Protein AF-0000000078470318 (afdb_homodimer)

Organism: Uncinula necator (NCBI:txid52586)

Foldseek 3Di:
DVVVVVVVVVVVVVVVVVVVVVVVVVVVVVVVVVVVVPPDPDPPPPDFDDAPDWDDFDDDDDDDPPCVVVVVCCVPVCPPPDDDLAPPVPCPPVDCPDFDFDADDDPVLLVQLLVQLCQAVCLQQVLDLVVVLVVVVVVCVVVRHCVPPQLLNLLLSLLSSLLSLLLHDPPLPCSNVSSVVSNVNSVSSDDPPDPDADSSLLNSLLSNLQSCVQQPNLVVSVVSLLVSQVRLVSSPLLAQDYDDFQLVLLSSQSSVLSSLLVQLLSCLLQVHDGDDDPVSHRHTHHDQADSVQRDRHGGDPDPDPVSTRCSSLLCLQSSRSVSLSVQLLDQARDPVNLVSLVVSLVVSQVVDPPLSNLPDQAAHALNVLVSVLSSLSSNLSSLLLQCFPVHDPVSNVVSLVSNQVSLLSNLSNLLSPQPDDPPRRHNLSNDGSSNLVSLLLSLLSCQQQLVLVSNVSSLVSLVSNPPSGVVSLVSLLLLLVLLVVLLVCLVVPQLGSPNPNVVDPDDDPVNSLSSSPCLCVDVSRHDPDDPPPPPDDPPDPPDDDPPVPPPPPDDPDPPPPDPDPDDPCNSPPSPGSVVSNVSSVSSSVSNVVVVVVVVVPVQAPPDPDDDDCCCPDDDDDDDPDDDDDDD/DVVVVVVVVVVVVVVVVVVVVVVVLVCCVVVVVVVVCVCVVPVVPPDFDDAPDWDDFDDDDDDDPPCVVVVVCCVPVCPPPDDDLAPPVPCPCVDCPPFDFDADDDPVLLVQLLVQLCQAVCLQQVLDLVVVLVVVVVVCVVVRGCVPPQLLNLLLSLLSSLLSLLLHDPPLPCSNVSSVVSNVNSVSSDDPPDPDADSSLLNSLLSNLQSCVQQPNLVVSVVSLLVSQVRLVSSPLLAQDYDDFQLVLLSSQSSVLSSLLVQLLSCLLQVHDGDDDPVSHRHTHHDQADSVQDDRHGGDDDPDPVSTRCSSLLCLQSSSSVVLSVQLLDQARDPVNLVVLVVSLVVSQVVDPPLSNLPDQAAHALNVLVSVLSSLSSNLSSLLLQCFPSHDPVSNVVSLVSNQVSLLSNLSNLLSPQVDDPPRRHNLSNDGLSNLVSLLLSLLSCQQQLVLVSNVSSLVSLVSNPPSGVVSLVSLLLLLVLLVVLLVCLVVPQLTSPNPNVVDPDDDVVNSLSSSPCLCVDVSRHDPDDPPPPPDDPPPPPDDDPPVPPPPPPDPPPPPPDPDPDDPCNSVPSPGSVSSSVSSVSSSVSNVVVVVVVVVVVPPVDDPDPDDDPVPDPDDDDDPPDDDDDD

InterPro domains:
  IPR007219 Xylanolytic transcriptional activator, regulatory domain [PF04082] (114-324)
  IPR007219 Xylanolytic transcriptional activator, regulatory domain [SM00906] (221-292)
  IPR050987 ABC-transporter-regulating transcription factor-like [PTHR46910] (47-452)

Sequence (1262 aa):
MSSIKQVQDLEKQIAQIKRENSYLRSIVSQQNKQICKENEGQQALFQLPVIGSRLKKRLRLPPTKGLLIAQTNIQKYSKGILKLPLPSKNPSNANLFASPKPNLLQKHTSDLILHSYYNSIHLVMPILHWPTFLNEYENVYKIGSFQNALPEWISLLYTVLAVGSLFNKEQAAQQTNKGREFIDISLTQSDNWSDDFTLDHARAAILTSIFLVEINLKSAARRWLAIAVSISQEIDLQTEVGSWSTSELEMRRRVWWGVYIWDRQISLEYGRPPFIKDTDISVNLPTAAEDHQIYEAGILPPSNPTSCNMILPILDVIRAISPLIEVLRTPIIPESTLKIFDAHFAACIAAFPPSFVLNSHEPLDPQALVPMCYLMNARLVLHRHNLTTFCQQDTRFNAIEQCLRTSLDSAALISRAMAWTKHSQSFDTAAHAMTCTHIWRCTLFLLYGGQFDAALTCIRASSLIGTLRDVNICCGRNIAFFLDVLIERRRSGSLLGSRDFRDQSYLDEELIAYLSGDLQANLDNSWIWQENEVGLDMDESKGRDDTLPNFSMREVIKSEESKSIYTELDMKNWGGWQRIEYQVGVLAQESDGHVNLSSRLYHSSGSSSITTASSREQLKGNERMSITNIIMSSIKQVQDLEKQIAQIKRENSYLRSIVSQQNKQICKENEGQQALFQLPVIGSRLKKRLRLPPTKGLLIAQTNIQKYSKGILKLPLPSKNPSNANLFASPKPNLLQKHTSDLILHSYYNSIHLVMPILHWPTFLNEYENVYKIGSFQNALPEWISLLYTVLAVGSLFNKEQAAQQTNKGREFIDISLTQSDNWSDDFTLDHARAAILTSIFLVEINLKSAARRWLAIAVSISQEIDLQTEVGSWSTSELEMRRRVWWGVYIWDRQISLEYGRPPFIKDTDISVNLPTAAEDHQIYEAGILPPSNPTSCNMILPILDVIRAISPLIEVLRTPIIPESTLKIFDAHFAACIAAFPPSFVLNSHEPLDPQALVPMCYLMNARLVLHRHNLTTFCQQDTRFNAIEQCLRTSLDSAALISRAMAWTKHSQSFDTAAHAMTCTHIWRCTLFLLYGGQFDAALTCIRASSLIGTLRDVNICCGRNIAFFLDVLIERRRSGSLLGSRDFRDQSYLDEELIAYLSGDLQANLDNSWIWQENEVGLDMDESKGRDDTLPNFSMREVIKSEESKSIYTELDMKNWGGWQRIEYQVGVLAQESDGHVNLSSRLYHSSGSSSITTASSREQLKGNERMSITNII

Radius of gyration: 35.92 Å; Cα contacts (8 Å, |Δi|>4): 1570; chains: 2; bounding box: 103×153×101 Å

Structure (mmCIF, N/CA/C/O backbone):
data_AF-0000000078470318-model_v1
#
loop_
_entity.id
_entity.type
_entity.pdbx_description
1 polymer 'Putative c6 transcription factor'
#
loop_
_atom_site.group_PDB
_atom_site.id
_atom_site.type_symbol
_atom_site.label_atom_id
_atom_site.label_alt_id
_atom_site.label_comp_id
_atom_site.label_asym_id
_atom_site.label_entity_id
_atom_site.label_seq_id
_atom_site.pdbx_PDB_ins_code
_atom_site.Cartn_x
_atom_site.Cartn_y
_atom_site.Cartn_z
_atom_site.occupancy
_atom_site.B_iso_or_equiv
_atom_site.auth_seq_id
_atom_site.auth_comp_id
_atom_site.auth_asym_id
_atom_site.auth_atom_id
_atom_site.pdbx_PDB_model_num
ATOM 1 N N . MET A 1 1 ? 56.094 -27.141 -9.68 1 40.44 1 MET A N 1
ATOM 2 C CA . MET A 1 1 ? 55.25 -25.969 -9.797 1 40.44 1 MET A CA 1
ATOM 3 C C . MET A 1 1 ? 53.812 -26.297 -9.359 1 40.44 1 MET A C 1
ATOM 5 O O . MET A 1 1 ? 53.062 -25.391 -9.008 1 40.44 1 MET A O 1
ATOM 9 N N . SER A 1 2 ? 53.406 -27.609 -9.422 1 56.59 2 SER A N 1
ATOM 10 C CA . SER A 1 2 ? 52.062 -28.078 -9.164 1 56.59 2 SER A CA 1
ATOM 11 C C . SER A 1 2 ? 51.75 -28.109 -7.668 1 56.59 2 SER A C 1
ATOM 13 O O . SER A 1 2 ? 50.656 -27.781 -7.246 1 56.59 2 SER A O 1
ATOM 15 N N . SER A 1 3 ? 52.812 -28.328 -6.855 1 59.47 3 SER A N 1
ATOM 16 C CA . SER A 1 3 ? 52.594 -28.5 -5.418 1 59.47 3 SER A CA 1
ATOM 17 C C . SER A 1 3 ? 52.438 -27.141 -4.723 1 59.47 3 SER A C 1
ATOM 19 O O . SER A 1 3 ? 51.656 -27.031 -3.77 1 59.47 3 SER A O 1
ATOM 21 N N . ILE A 1 4 ? 52.938 -26.094 -5.207 1 59.31 4 ILE A N 1
ATOM 22 C CA . ILE A 1 4 ? 52.875 -24.766 -4.625 1 59.31 4 ILE A CA 1
ATOM 23 C C . ILE A 1 4 ? 51.469 -24.172 -4.895 1 59.31 4 ILE A C 1
ATOM 25 O O . ILE A 1 4 ? 50.906 -23.516 -4.023 1 59.31 4 ILE A O 1
ATOM 29 N N . LYS A 1 5 ? 50.906 -24.438 -6.043 1 61.25 5 LYS A N 1
ATOM 30 C CA . LYS A 1 5 ? 49.594 -23.922 -6.391 1 61.25 5 LYS A CA 1
ATOM 31 C C . LYS A 1 5 ? 48.5 -24.578 -5.551 1 61.25 5 LYS A C 1
ATOM 33 O O . LYS A 1 5 ? 47.562 -23.906 -5.125 1 61.25 5 LYS A O 1
ATOM 38 N N . GLN A 1 6 ? 48.781 -25.812 -5.203 1 62.56 6 GLN A N 1
ATOM 39 C CA . GLN A 1 6 ? 47.812 -26.516 -4.367 1 62.56 6 GLN A CA 1
ATOM 40 C C . GLN A 1 6 ? 47.812 -25.969 -2.945 1 62.56 6 GLN A C 1
ATOM 42 O O . GLN A 1 6 ? 46.75 -25.812 -2.334 1 62.56 6 GLN A O 1
ATOM 47 N N . VAL A 1 7 ? 48.938 -25.594 -2.504 1 64.31 7 VAL A N 1
ATOM 48 C CA . VAL A 1 7 ? 49.094 -25.016 -1.168 1 64.31 7 VAL A CA 1
ATOM 49 C C . VAL A 1 7 ? 48.438 -23.641 -1.133 1 64.31 7 VAL A C 1
ATOM 51 O O . VAL A 1 7 ? 47.719 -23.312 -0.181 1 64.31 7 VAL A O 1
ATOM 54 N N . GLN A 1 8 ? 48.562 -22.859 -2.176 1 63.31 8 GLN A N 1
ATOM 55 C CA . GLN A 1 8 ? 47.969 -21.516 -2.236 1 63.31 8 GLN A CA 1
ATOM 56 C C . GLN A 1 8 ? 46.438 -21.609 -2.334 1 63.31 8 GLN A C 1
ATOM 58 O O . GLN A 1 8 ? 45.719 -20.812 -1.719 1 63.31 8 GLN A O 1
ATOM 63 N N . ASP A 1 9 ? 46 -22.609 -3.01 1 66.88 9 ASP A N 1
ATOM 64 C CA . ASP A 1 9 ? 44.531 -22.812 -3.117 1 66.88 9 ASP A CA 1
ATOM 65 C C . ASP A 1 9 ? 43.938 -23.266 -1.786 1 66.88 9 ASP A C 1
ATOM 67 O O . ASP A 1 9 ? 42.875 -22.812 -1.391 1 66.88 9 ASP A O 1
ATOM 71 N N . LEU A 1 10 ? 44.688 -24.094 -1.062 1 66.44 10 LEU A N 1
ATOM 72 C CA . LEU A 1 10 ? 44.219 -24.562 0.239 1 66.44 10 LEU A CA 1
ATOM 73 C C . LEU A 1 10 ? 44.281 -23.453 1.279 1 66.44 10 LEU A C 1
ATOM 75 O O . LEU A 1 10 ? 43.406 -23.328 2.125 1 66.44 10 LEU A O 1
ATOM 79 N N . GLU A 1 11 ? 45.25 -22.625 1.098 1 66.19 11 GLU A N 1
ATOM 80 C CA . GLU A 1 11 ? 45.375 -21.469 1.992 1 66.19 11 GLU A CA 1
ATOM 81 C C . GLU A 1 11 ? 44.25 -20.453 1.744 1 66.19 11 GLU A C 1
ATOM 83 O O . GLU A 1 11 ? 43.688 -19.875 2.688 1 66.19 11 GLU A O 1
ATOM 88 N N . LYS A 1 12 ? 43.875 -20.266 0.535 1 66.38 12 LYS A N 1
ATOM 89 C CA . LYS A 1 12 ? 42.75 -19.391 0.209 1 66.38 12 LYS A CA 1
ATOM 90 C C . LYS A 1 12 ? 41.438 -19.984 0.698 1 66.38 12 LYS A C 1
ATOM 92 O O . LYS A 1 12 ? 40.562 -19.266 1.218 1 66.38 12 LYS A O 1
ATOM 97 N N . GLN A 1 13 ? 41.406 -21.297 0.631 1 65.31 13 GLN A N 1
ATOM 98 C CA . GLN A 1 13 ? 40.219 -21.984 1.163 1 65.31 13 GLN A CA 1
ATOM 99 C C . GLN A 1 13 ? 40.188 -21.875 2.686 1 65.31 13 GLN A C 1
ATOM 101 O O . GLN A 1 13 ? 39.094 -21.656 3.262 1 65.31 13 GLN A O 1
ATOM 106 N N . ILE A 1 14 ? 41.281 -21.953 3.328 1 63.44 14 ILE A N 1
ATOM 107 C CA . ILE A 1 14 ? 41.375 -21.812 4.777 1 63.44 14 ILE A CA 1
ATOM 108 C C . ILE A 1 14 ? 41 -20.391 5.18 1 63.44 14 ILE A C 1
ATOM 110 O O . ILE A 1 14 ? 40.25 -20.172 6.137 1 63.44 14 ILE A O 1
ATOM 114 N N . ALA A 1 15 ? 41.5 -19.469 4.445 1 64.25 15 ALA A N 1
ATOM 115 C CA . ALA A 1 15 ? 41.188 -18.078 4.754 1 64.25 15 ALA A CA 1
ATOM 116 C C . ALA A 1 15 ? 39.688 -17.797 4.555 1 64.25 15 ALA A C 1
ATOM 118 O O . ALA A 1 15 ? 39.094 -17.078 5.355 1 64.25 15 ALA A O 1
ATOM 119 N N . GLN A 1 16 ? 39.125 -18.438 3.617 1 63.09 16 GLN A N 1
ATOM 120 C CA . GLN A 1 16 ? 37.719 -18.281 3.35 1 63.09 16 GLN A CA 1
ATOM 121 C C . GLN A 1 16 ? 36.875 -18.953 4.43 1 63.09 16 GLN A C 1
ATOM 123 O O . GLN A 1 16 ? 35.875 -18.391 4.906 1 63.09 16 GLN A O 1
ATOM 128 N N . ILE A 1 17 ? 37.344 -20.125 4.926 1 62.72 17 ILE A N 1
ATOM 129 C CA . ILE A 1 17 ? 36.594 -20.844 5.969 1 62.72 17 ILE A CA 1
ATOM 130 C C . ILE A 1 17 ? 36.781 -20.141 7.309 1 62.72 17 ILE A C 1
ATOM 132 O O . ILE A 1 17 ? 35.844 -20.031 8.102 1 62.72 17 ILE A O 1
ATOM 136 N N . LYS A 1 18 ? 37.844 -19.547 7.531 1 64.25 18 LYS A N 1
ATOM 137 C CA . LYS A 1 18 ? 38.094 -18.781 8.742 1 64.25 18 LYS A CA 1
ATOM 138 C C . LYS A 1 18 ? 37.219 -17.516 8.766 1 64.25 18 LYS A C 1
ATOM 140 O O . LYS A 1 18 ? 36.688 -17.141 9.805 1 64.25 18 LYS A O 1
ATOM 145 N N . ARG A 1 19 ? 37.094 -16.922 7.691 1 60.47 19 ARG A N 1
ATOM 146 C CA . ARG A 1 19 ? 36.219 -15.766 7.605 1 60.47 19 ARG A CA 1
ATOM 147 C C . ARG A 1 19 ? 34.781 -16.156 7.812 1 60.47 19 ARG A C 1
ATOM 149 O O . ARG A 1 19 ? 34.031 -15.469 8.516 1 60.47 19 ARG A O 1
ATOM 156 N N . GLU A 1 20 ? 34.5 -17.281 7.32 1 59.56 20 GLU A N 1
ATOM 157 C CA . GLU A 1 20 ? 33.156 -17.812 7.559 1 59.56 20 GLU A CA 1
ATOM 158 C C . GLU A 1 20 ? 32.969 -18.156 9.031 1 59.56 20 GLU A C 1
ATOM 160 O O . GLU A 1 20 ? 31.891 -17.891 9.594 1 59.56 20 GLU A O 1
ATOM 165 N N . ASN A 1 21 ? 33.938 -18.703 9.602 1 57.5 21 ASN A N 1
ATOM 166 C CA . ASN A 1 21 ? 33.875 -19 11.031 1 57.5 21 ASN A CA 1
ATOM 167 C C . ASN A 1 21 ? 33.781 -17.734 11.875 1 57.5 21 ASN A C 1
ATOM 169 O O . ASN A 1 21 ? 33.031 -17.688 12.844 1 57.5 21 ASN A O 1
ATOM 173 N N . SER A 1 22 ? 34.5 -16.766 11.516 1 60.28 22 SER A N 1
ATOM 174 C CA . SER A 1 22 ? 34.438 -15.5 12.234 1 60.28 22 SER A CA 1
ATOM 175 C C . SER A 1 22 ? 33.062 -14.844 12.062 1 60.28 22 SER A C 1
ATOM 177 O O . SER A 1 22 ? 32.531 -14.281 13.016 1 60.28 22 SER A O 1
ATOM 179 N N . TYR A 1 23 ? 32.562 -15.062 10.914 1 54.12 23 TYR A N 1
ATOM 180 C CA . TYR A 1 23 ? 31.203 -14.57 10.656 1 54.12 23 TYR A CA 1
ATOM 181 C C . TYR A 1 23 ? 30.172 -15.367 11.43 1 54.12 23 TYR A C 1
ATOM 183 O O . TYR A 1 23 ? 29.297 -14.797 12.086 1 54.12 23 TYR A O 1
ATOM 191 N N . LEU A 1 24 ? 30.312 -16.625 11.516 1 55.59 24 LEU A N 1
ATOM 192 C CA . LEU A 1 24 ? 29.406 -17.469 12.289 1 55.59 24 LEU A CA 1
ATOM 193 C C . LEU A 1 24 ? 29.578 -17.234 13.781 1 55.59 24 LEU A C 1
ATOM 195 O O . LEU A 1 24 ? 28.594 -17.188 14.531 1 55.59 24 LEU A O 1
ATOM 199 N N . ARG A 1 25 ? 30.703 -16.953 14.211 1 58.22 25 ARG A N 1
ATOM 200 C CA . ARG A 1 25 ? 30.953 -16.594 15.602 1 58.22 25 ARG A CA 1
ATOM 201 C C . ARG A 1 25 ? 30.328 -15.242 15.945 1 58.22 25 ARG A C 1
ATOM 203 O O . ARG A 1 25 ? 29.797 -15.07 17.047 1 58.22 25 ARG A O 1
ATOM 210 N N . SER A 1 26 ? 30.375 -14.359 15.055 1 57.25 26 SER A N 1
ATOM 211 C CA . SER A 1 26 ? 29.766 -13.062 15.305 1 57.25 26 SER A CA 1
ATOM 212 C C . SER A 1 26 ? 28.234 -13.172 15.344 1 57.25 26 SER A C 1
ATOM 214 O O . SER A 1 26 ? 27.594 -12.516 16.156 1 57.25 26 SER A O 1
ATOM 216 N N . ILE A 1 27 ? 27.75 -14.062 14.625 1 51.62 27 ILE A N 1
ATOM 217 C CA . ILE A 1 27 ? 26.312 -14.336 14.68 1 51.62 27 ILE A CA 1
ATOM 218 C C . ILE A 1 27 ? 25.969 -15.008 16 1 51.62 27 ILE A C 1
ATOM 220 O O . ILE A 1 27 ? 24.984 -14.641 16.656 1 51.62 27 ILE A O 1
ATOM 224 N N . VAL A 1 28 ? 26.719 -15.953 16.375 1 50.94 28 VAL A N 1
ATOM 225 C CA . VAL A 1 28 ? 26.516 -16.656 17.641 1 50.94 28 VAL A CA 1
ATOM 226 C C . VAL A 1 28 ? 26.688 -15.688 18.797 1 50.94 28 VAL A C 1
ATOM 228 O O . VAL A 1 28 ? 25.891 -15.711 19.75 1 50.94 28 VAL A O 1
ATOM 231 N N . SER A 1 29 ? 27.594 -14.875 18.734 1 51.56 29 SER A N 1
ATOM 232 C CA . SER A 1 29 ? 27.828 -13.891 19.797 1 51.56 29 SER A CA 1
ATOM 233 C C . SER A 1 29 ? 26.688 -12.867 19.844 1 51.56 29 SER A C 1
ATOM 235 O O . SER A 1 29 ? 26.25 -12.484 20.938 1 51.56 29 SER A O 1
ATOM 237 N N . GLN A 1 30 ? 26.219 -12.523 18.75 1 48.62 30 GLN A N 1
ATOM 238 C CA . GLN A 1 30 ? 25.125 -11.57 18.719 1 48.62 30 GLN A CA 1
ATOM 239 C C . GLN A 1 30 ? 23.812 -12.227 19.141 1 48.62 30 GLN A C 1
ATOM 241 O O . GLN A 1 30 ? 23 -11.617 19.844 1 48.62 30 GLN A O 1
ATOM 246 N N . GLN A 1 31 ? 23.578 -13.43 18.828 1 44.22 31 GLN A N 1
ATOM 247 C CA . GLN A 1 31 ? 22.406 -14.18 19.266 1 44.22 31 GLN A CA 1
ATOM 248 C C . GLN A 1 31 ? 22.469 -14.484 20.75 1 44.22 31 GLN A C 1
ATOM 250 O O . GLN A 1 31 ? 21.438 -14.453 21.438 1 44.22 31 GLN A O 1
ATOM 255 N N . ASN A 1 32 ? 23.516 -14.844 21.328 1 41.06 32 ASN A N 1
ATOM 256 C CA . ASN A 1 32 ? 23.656 -15.055 22.766 1 41.06 32 ASN A CA 1
ATOM 257 C C . ASN A 1 32 ? 23.391 -13.781 23.547 1 41.06 32 ASN A C 1
ATOM 259 O O . ASN A 1 32 ? 22.828 -13.836 24.641 1 41.06 32 ASN A O 1
ATOM 263 N N . LYS A 1 33 ? 23.672 -12.68 23.094 1 41.25 33 LYS A N 1
ATOM 264 C CA . LYS A 1 33 ? 23.344 -11.445 23.812 1 41.25 33 LYS A CA 1
ATOM 265 C C . LYS A 1 33 ? 21.844 -11.172 23.766 1 41.25 33 LYS A C 1
ATOM 267 O O . LYS A 1 33 ? 21.281 -10.594 24.703 1 41.25 33 LYS A O 1
ATOM 272 N N . GLN A 1 34 ? 21.094 -11.719 22.828 1 38 34 GLN A N 1
ATOM 273 C CA . GLN A 1 34 ? 19.656 -11.516 22.734 1 38 34 GLN A CA 1
ATOM 274 C C . GLN A 1 34 ? 18.906 -12.516 23.609 1 38 34 GLN A C 1
ATOM 276 O O . GLN A 1 34 ? 17.844 -12.195 24.156 1 38 34 GLN A O 1
ATOM 281 N N . ILE A 1 35 ? 19.266 -13.711 23.906 1 34.75 35 ILE A N 1
ATOM 282 C CA . ILE A 1 35 ? 18.625 -14.703 24.75 1 34.75 35 ILE A CA 1
ATOM 283 C C . ILE A 1 35 ? 18.641 -14.227 26.203 1 34.75 35 ILE A C 1
ATOM 285 O O . ILE A 1 35 ? 17.688 -14.461 26.953 1 34.75 35 ILE A O 1
ATOM 289 N N . CYS A 1 36 ? 19.656 -13.789 26.75 1 28.91 36 CYS A N 1
ATOM 290 C CA . CYS A 1 36 ? 19.734 -13.469 28.172 1 28.91 36 CYS A CA 1
ATOM 291 C C . CYS A 1 36 ? 18.672 -12.43 28.562 1 28.91 36 CYS A C 1
ATOM 293 O O . CYS A 1 36 ? 18.328 -12.305 29.734 1 28.91 36 CYS A O 1
ATOM 295 N N . LYS A 1 37 ? 18.188 -11.523 27.734 1 33.31 37 LYS A N 1
ATOM 296 C CA . LYS A 1 37 ? 17.281 -10.477 28.219 1 33.31 37 LYS A CA 1
ATOM 297 C C . LYS A 1 37 ? 15.844 -10.969 28.281 1 33.31 37 LYS A C 1
ATOM 299 O O . LYS A 1 37 ? 14.953 -10.242 28.734 1 33.31 37 LYS A O 1
ATOM 304 N N . GLU A 1 38 ? 15.352 -12.117 27.844 1 32.81 38 GLU A N 1
ATOM 305 C CA . GLU A 1 38 ? 13.938 -12.445 27.734 1 32.81 38 GLU A CA 1
ATOM 306 C C . GLU A 1 38 ? 13.398 -13.031 29.031 1 32.81 38 GLU A C 1
ATOM 308 O O . GLU A 1 38 ? 12.211 -13.328 29.141 1 32.81 38 GLU A O 1
ATOM 313 N N . ASN A 1 39 ? 13.945 -13.594 29.984 1 29.84 39 ASN A N 1
ATOM 314 C CA . ASN A 1 39 ? 13.32 -14.32 31.094 1 29.84 39 ASN A CA 1
ATOM 315 C C . ASN A 1 39 ? 12.562 -13.383 32.031 1 29.84 39 ASN A C 1
ATOM 317 O O . ASN A 1 39 ? 12.055 -13.812 33.062 1 29.84 39 ASN A O 1
ATOM 321 N N . GLU A 1 40 ? 12.938 -12.234 32.5 1 29.03 40 GLU A N 1
ATOM 322 C CA . GLU A 1 40 ? 12.211 -11.617 33.625 1 29.03 40 GLU A CA 1
ATOM 323 C C . GLU A 1 40 ? 10.758 -11.336 33.219 1 29.03 40 GLU A C 1
ATOM 325 O O . GLU A 1 40 ? 10.445 -11.18 32.062 1 29.03 40 GLU A O 1
ATOM 330 N N . GLY A 1 41 ? 9.648 -11.633 34 1 32.72 41 GLY A N 1
ATOM 331 C CA . GLY A 1 41 ? 8.211 -11.406 34.094 1 32.72 41 GLY A CA 1
ATOM 332 C C . GLY A 1 41 ? 7.758 -10.18 33.344 1 32.72 41 GLY A C 1
ATOM 333 O O . GLY A 1 41 ? 6.676 -9.648 33.594 1 32.72 41 GLY A O 1
ATOM 334 N N . GLN A 1 42 ? 8.586 -9.469 32.812 1 30.06 42 GLN A N 1
ATOM 335 C CA . GLN A 1 42 ? 8.641 -8.031 32.562 1 30.06 42 GLN A CA 1
ATOM 336 C C . GLN A 1 42 ? 7.527 -7.605 31.594 1 30.06 42 GLN A C 1
ATOM 338 O O . GLN A 1 42 ? 7.207 -8.32 30.656 1 30.06 42 GLN A O 1
ATOM 343 N N . GLN A 1 43 ? 6.508 -6.742 32 1 33.56 43 GLN A N 1
ATOM 344 C CA . GLN A 1 43 ? 5.824 -5.73 31.203 1 33.56 43 GLN A CA 1
ATOM 345 C C . GLN A 1 43 ? 6.559 -5.473 29.891 1 33.56 43 GLN A C 1
ATOM 347 O O . GLN A 1 43 ? 7.719 -5.059 29.891 1 33.56 43 GLN A O 1
ATOM 352 N N . ALA A 1 44 ? 6.398 -6.23 28.922 1 40.12 44 ALA A N 1
ATOM 353 C CA . ALA A 1 44 ? 6.98 -5.988 27.594 1 40.12 44 ALA A CA 1
ATOM 354 C C . ALA A 1 44 ? 7.414 -4.535 27.453 1 40.12 44 ALA A C 1
ATOM 356 O O . ALA A 1 44 ? 6.574 -3.637 27.344 1 40.12 44 ALA A O 1
ATOM 357 N N . LEU A 1 45 ? 8.359 -4.047 28.203 1 42.94 45 LEU A N 1
ATOM 358 C CA . LEU A 1 45 ? 8.961 -2.719 28.188 1 42.94 45 LEU A CA 1
ATOM 359 C C . LEU A 1 45 ? 8.977 -2.131 26.781 1 42.94 45 LEU A C 1
ATOM 361 O O . LEU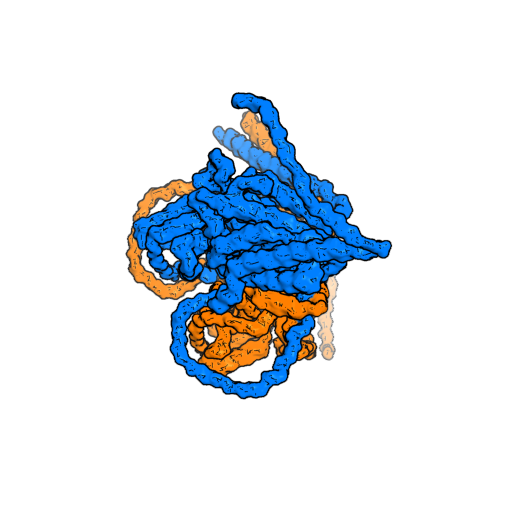 A 1 45 ? 9.562 -2.717 25.875 1 42.94 45 LEU A O 1
ATOM 365 N N . PHE A 1 46 ? 7.906 -1.468 26.594 1 56.88 46 PHE A N 1
ATOM 366 C CA . PHE A 1 46 ? 7.844 -0.606 25.422 1 56.88 46 PHE A CA 1
ATOM 367 C C . PHE A 1 46 ? 9.203 0.027 25.141 1 56.88 46 PHE A C 1
ATOM 369 O O . PHE A 1 46 ? 9.766 0.706 26 1 56.88 46 PHE A O 1
ATOM 376 N N . GLN A 1 47 ? 10.008 -0.7 24.234 1 68.75 47 GLN A N 1
ATOM 377 C CA . GLN A 1 47 ? 11.32 -0.123 23.953 1 68.75 47 GLN A CA 1
ATOM 378 C C . GLN A 1 47 ? 11.289 0.686 22.656 1 68.75 47 GLN A C 1
ATOM 380 O O . GLN A 1 47 ? 10.734 0.24 21.641 1 68.75 47 GLN A O 1
ATOM 385 N N . LEU A 1 48 ? 11.656 1.966 22.891 1 72.94 48 LEU A N 1
ATOM 386 C CA . LEU A 1 48 ? 11.828 2.83 21.734 1 72.94 48 LEU A CA 1
ATOM 387 C C . LEU A 1 48 ? 13.18 2.586 21.062 1 72.94 48 LEU A C 1
ATOM 389 O O . LEU A 1 48 ? 14.133 2.154 21.734 1 72.94 48 LEU A O 1
ATOM 393 N N . PRO A 1 49 ? 13.266 2.676 19.781 1 69.75 49 PRO A N 1
ATOM 394 C CA . PRO A 1 49 ? 14.547 2.49 19.078 1 69.75 49 PRO A CA 1
ATOM 395 C C . PRO A 1 49 ? 15.641 3.418 19.609 1 69.75 49 PRO A C 1
ATOM 397 O O . PRO A 1 49 ? 15.367 4.566 19.953 1 69.75 49 PRO A O 1
ATOM 400 N N . VAL A 1 50 ? 16.781 2.828 19.719 1 69.69 50 VAL A N 1
ATOM 401 C CA . VAL A 1 50 ? 17.922 3.604 20.188 1 69.69 50 VAL A CA 1
ATOM 402 C C . VAL A 1 50 ? 18.391 4.535 19.062 1 69.69 50 VAL A C 1
ATOM 404 O O . VAL A 1 50 ? 18.484 4.133 17.906 1 69.69 50 VAL A O 1
ATOM 407 N N . ILE A 1 51 ? 18.562 5.73 19.422 1 68.12 51 ILE A N 1
ATOM 408 C CA . ILE A 1 51 ? 19.016 6.742 18.469 1 68.12 51 ILE A CA 1
ATOM 409 C C . ILE A 1 51 ? 20.328 6.285 17.812 1 68.12 51 ILE A C 1
ATOM 411 O O . ILE A 1 51 ? 21.25 5.832 18.5 1 68.12 51 ILE A O 1
ATOM 415 N N . GLY A 1 52 ? 20.359 6.316 16.594 1 67 52 GLY A N 1
ATOM 416 C CA . GLY A 1 52 ? 21.547 5.977 15.836 1 67 52 GLY A CA 1
ATOM 417 C C . GLY A 1 52 ? 21.75 4.48 15.672 1 67 52 GLY A C 1
ATOM 418 O O . GLY A 1 52 ? 22.734 4.035 15.07 1 67 52 GLY A O 1
ATOM 419 N N . SER A 1 53 ? 20.844 3.686 16.234 1 67.56 53 SER A N 1
ATOM 420 C CA . SER A 1 53 ? 21 2.236 16.188 1 67.56 53 SER A CA 1
ATOM 421 C C . SER A 1 53 ? 20.641 1.682 14.812 1 67.56 53 SER A C 1
ATOM 423 O O . SER A 1 53 ? 19.812 2.266 14.102 1 67.56 53 SER A O 1
ATOM 425 N N . ARG A 1 54 ? 21.453 0.652 14.508 1 65.31 54 ARG A N 1
ATOM 426 C CA . ARG A 1 54 ? 21.188 -0.035 13.25 1 65.31 54 ARG A CA 1
ATOM 427 C C . ARG A 1 54 ? 20.078 -1.071 13.422 1 65.31 54 ARG A C 1
ATOM 429 O O . ARG A 1 54 ? 19.891 -1.616 14.516 1 65.31 54 ARG A O 1
ATOM 436 N N . LEU A 1 55 ? 19.266 -1.181 12.391 1 66.88 55 LEU A N 1
ATOM 437 C CA . LEU A 1 55 ? 18.188 -2.17 12.422 1 66.88 55 LEU A CA 1
ATOM 438 C C . LEU A 1 55 ? 18.75 -3.584 12.305 1 66.88 55 LEU A C 1
ATOM 440 O O . LEU A 1 55 ? 19.797 -3.793 11.68 1 66.88 55 LEU A O 1
ATOM 444 N N . LYS A 1 56 ? 18.172 -4.457 12.992 1 61.31 56 LYS A N 1
ATOM 445 C CA . LYS A 1 56 ? 18.562 -5.863 12.938 1 61.31 56 LYS A CA 1
ATOM 446 C C . LYS A 1 56 ? 18.359 -6.441 11.539 1 61.31 56 LYS A C 1
ATOM 448 O O . LYS A 1 56 ? 17.297 -6.289 10.953 1 61.31 56 LYS A O 1
ATOM 453 N N . LYS A 1 57 ? 19.5 -6.918 11.008 1 67.25 57 LYS A N 1
ATOM 454 C CA . LYS A 1 57 ? 19.438 -7.52 9.68 1 67.25 57 LYS A CA 1
ATOM 455 C C . LYS A 1 57 ? 19.016 -8.984 9.758 1 67.25 57 LYS A C 1
ATOM 457 O O . LYS A 1 57 ? 19.375 -9.688 10.711 1 67.25 57 LYS A O 1
ATOM 462 N N . ARG A 1 58 ? 18.219 -9.391 8.828 1 68.56 58 ARG A N 1
ATOM 463 C CA . ARG A 1 58 ? 17.844 -10.797 8.711 1 68.56 58 ARG A CA 1
ATOM 464 C C . ARG A 1 58 ? 19.031 -11.656 8.328 1 68.56 58 ARG A C 1
ATOM 466 O O . ARG A 1 58 ? 19.922 -11.211 7.598 1 68.56 58 ARG A O 1
ATOM 473 N N . LEU A 1 59 ? 18.953 -12.812 8.914 1 67.06 59 LEU A N 1
ATOM 474 C CA . LEU A 1 59 ? 20.016 -13.758 8.586 1 67.06 59 LEU A CA 1
ATOM 475 C C . LEU A 1 59 ? 19.859 -14.273 7.156 1 67.06 59 LEU A C 1
ATOM 477 O O . LEU A 1 59 ? 18.766 -14.656 6.742 1 67.06 59 LEU A O 1
ATOM 481 N N . ARG A 1 60 ? 20.891 -14.023 6.414 1 68.25 60 ARG A N 1
ATOM 482 C CA . ARG A 1 60 ? 20.859 -14.516 5.043 1 68.25 60 ARG A CA 1
ATOM 483 C C . ARG A 1 60 ? 21.75 -15.734 4.871 1 68.25 60 ARG A C 1
ATOM 485 O O . ARG A 1 60 ? 22.797 -15.836 5.523 1 68.25 60 ARG A O 1
ATOM 492 N N . LEU A 1 61 ? 21.25 -16.641 4.016 1 67 61 LEU A N 1
ATOM 493 C CA . LEU A 1 61 ? 21.984 -17.859 3.713 1 67 61 LEU A CA 1
ATOM 494 C C . LEU A 1 61 ? 23.234 -17.562 2.893 1 67 61 LEU A C 1
ATOM 496 O O . LEU A 1 61 ? 23.188 -16.75 1.972 1 67 61 LEU A O 1
ATOM 500 N N . PRO A 1 62 ? 24.266 -18.125 3.383 1 67.12 62 PRO A N 1
ATOM 501 C CA . PRO A 1 62 ? 25.438 -18 2.498 1 67.12 62 PRO A CA 1
ATOM 502 C C . PRO A 1 62 ? 25.234 -18.719 1.165 1 67.12 62 PRO A C 1
ATOM 504 O O . PRO A 1 62 ? 24.641 -19.812 1.123 1 67.12 62 PRO A O 1
ATOM 507 N N . PRO A 1 63 ? 25.562 -18.094 0.146 1 67.44 63 PRO A N 1
ATOM 508 C CA . PRO A 1 63 ? 25.406 -18.766 -1.146 1 67.44 63 PRO A CA 1
ATOM 509 C C . PRO A 1 63 ? 26.203 -20.062 -1.232 1 67.44 63 PRO A C 1
ATOM 511 O O . PRO A 1 63 ? 27.312 -20.156 -0.686 1 67.44 63 PRO A O 1
ATOM 514 N N . THR A 1 64 ? 25.453 -21.031 -1.665 1 71.56 64 THR A N 1
ATOM 515 C CA . THR A 1 64 ? 26.109 -22.312 -1.899 1 71.56 64 THR A CA 1
ATOM 516 C C . THR A 1 64 ? 27.031 -22.234 -3.109 1 71.56 64 THR A C 1
ATOM 518 O O . THR A 1 64 ? 26.641 -21.734 -4.164 1 71.56 64 THR A O 1
ATOM 521 N N . LYS A 1 65 ? 28.203 -22.578 -2.943 1 69.06 65 LYS A N 1
ATOM 522 C CA . LYS A 1 65 ? 29.203 -22.5 -4.004 1 69.06 65 LYS A CA 1
ATOM 523 C C . LYS A 1 65 ? 28.906 -23.5 -5.117 1 69.06 65 LYS A C 1
ATOM 525 O O . LYS A 1 65 ? 28.375 -24.578 -4.863 1 69.06 65 LYS A O 1
ATOM 530 N N . GLY A 1 66 ? 29.141 -23.188 -6.336 1 73 66 GLY A N 1
ATOM 531 C CA . GLY A 1 66 ? 29.094 -24.094 -7.469 1 73 66 GLY A CA 1
ATOM 532 C C . GLY A 1 66 ? 27.703 -24.188 -8.094 1 73 66 GLY A C 1
ATOM 533 O O . GLY A 1 66 ? 27.391 -25.188 -8.758 1 73 66 GLY A O 1
ATOM 534 N N . LEU A 1 67 ? 26.953 -23.203 -7.797 1 85.12 67 LEU A N 1
ATOM 535 C CA . LEU A 1 67 ? 25.594 -23.344 -8.328 1 85.12 67 LEU A CA 1
ATOM 536 C C . LEU A 1 67 ? 25.328 -22.281 -9.391 1 85.12 67 LEU A C 1
ATOM 538 O O . LEU A 1 67 ? 24.188 -21.828 -9.539 1 85.12 67 LEU A O 1
ATOM 542 N N . LEU A 1 68 ? 26.359 -21.922 -10.07 1 83.88 68 LEU A N 1
ATOM 543 C CA . LEU A 1 68 ? 26.234 -20.922 -11.125 1 83.88 68 LEU A CA 1
ATOM 544 C C . LEU A 1 68 ? 25.359 -21.438 -12.258 1 83.88 68 LEU A C 1
ATOM 546 O O . LEU A 1 68 ? 24.578 -20.688 -12.844 1 83.88 68 LEU A O 1
ATOM 550 N N . ILE A 1 69 ? 25.547 -22.75 -12.555 1 88.62 69 ILE A N 1
ATOM 551 C CA . ILE A 1 69 ? 24.734 -23.359 -13.609 1 88.62 69 ILE A CA 1
ATOM 552 C C . ILE A 1 69 ? 23.266 -23.328 -13.219 1 88.62 69 ILE A C 1
ATOM 554 O O . ILE A 1 69 ? 22.406 -23.062 -14.055 1 88.62 69 ILE A O 1
ATOM 558 N N . ALA A 1 70 ? 23.031 -23.625 -12 1 91.5 70 ALA A N 1
ATOM 559 C CA . ALA A 1 70 ? 21.656 -23.578 -11.5 1 91.5 70 ALA A CA 1
ATOM 560 C C . ALA A 1 70 ? 21.078 -22.172 -11.586 1 91.5 70 ALA A C 1
ATOM 562 O O . ALA A 1 70 ? 19.906 -22 -11.906 1 91.5 70 ALA A O 1
ATOM 56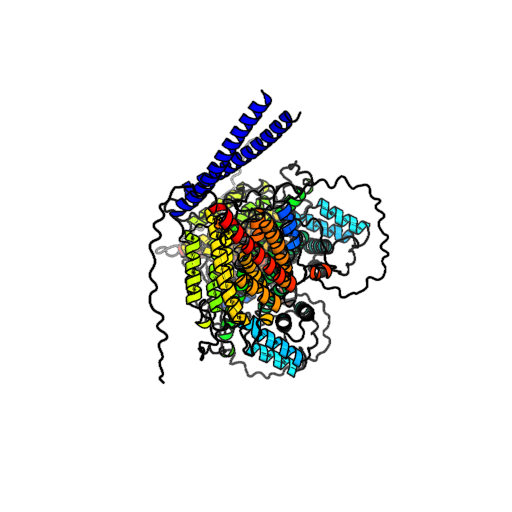3 N N . GLN A 1 71 ? 21.891 -21.156 -11.312 1 88.5 71 GLN A N 1
ATOM 564 C CA . GLN A 1 71 ? 21.453 -19.766 -11.398 1 88.5 71 GLN A CA 1
ATOM 565 C C . GLN A 1 71 ? 21.031 -19.406 -12.82 1 88.5 71 GLN A C 1
ATOM 567 O O . GLN A 1 71 ? 19.969 -18.812 -13.023 1 88.5 71 GLN A O 1
ATOM 572 N N . THR A 1 72 ? 21.844 -19.781 -13.727 1 89.25 72 THR A N 1
ATOM 573 C CA . THR A 1 72 ? 21.562 -19.484 -15.133 1 89.25 72 THR A CA 1
ATOM 574 C C . THR A 1 72 ? 20.312 -20.219 -15.609 1 89.25 72 THR A C 1
ATOM 576 O O . THR A 1 72 ? 19.5 -19.641 -16.328 1 89.25 72 THR A O 1
ATOM 579 N N . ASN A 1 73 ? 20.219 -21.484 -15.219 1 92.81 73 ASN A N 1
ATOM 580 C CA . ASN A 1 73 ? 19.062 -22.266 -15.617 1 92.81 73 ASN A CA 1
ATOM 581 C C . ASN A 1 73 ? 17.781 -21.719 -15.023 1 92.81 73 ASN A C 1
ATOM 583 O O . ASN A 1 73 ? 16.75 -21.672 -15.695 1 92.81 73 ASN A O 1
ATOM 587 N N . ILE A 1 74 ? 17.844 -21.344 -13.805 1 92.62 74 ILE A N 1
ATOM 588 C CA . ILE A 1 74 ? 16.656 -20.812 -13.148 1 92.62 74 ILE A CA 1
ATOM 589 C C . ILE A 1 74 ? 16.25 -19.5 -13.805 1 92.62 74 ILE A C 1
ATOM 591 O O . ILE A 1 74 ? 15.062 -19.25 -14.039 1 92.62 74 ILE A O 1
ATOM 595 N N . GLN A 1 75 ? 17.203 -18.641 -14.102 1 88.38 75 GLN A N 1
ATOM 596 C CA . GLN A 1 75 ? 16.938 -17.375 -14.773 1 88.38 75 GLN A CA 1
ATOM 597 C C . GLN A 1 75 ? 16.266 -17.594 -16.125 1 88.38 75 GLN A C 1
ATOM 599 O O . GLN A 1 75 ? 15.344 -16.875 -16.5 1 88.38 75 GLN A O 1
ATOM 604 N N . LYS A 1 76 ? 16.719 -18.641 -16.797 1 89.31 76 LYS A N 1
ATOM 605 C CA . LYS A 1 76 ? 16.25 -18.906 -18.141 1 89.31 76 LYS A CA 1
ATOM 606 C C . LYS A 1 76 ? 14.883 -19.609 -18.109 1 89.31 76 LYS A C 1
ATOM 608 O O . LYS A 1 76 ? 13.945 -19.172 -18.797 1 89.31 76 LYS A O 1
ATOM 613 N N . TYR A 1 77 ? 14.711 -20.641 -17.328 1 92.81 77 TYR A N 1
ATOM 614 C CA . TYR A 1 77 ? 13.562 -21.531 -17.453 1 92.81 77 TYR A CA 1
ATOM 615 C C . TYR A 1 77 ? 12.461 -21.141 -16.469 1 92.81 77 TYR A C 1
ATOM 617 O O . TYR A 1 77 ? 11.344 -21.641 -16.562 1 92.81 77 TYR A O 1
ATOM 625 N N . SER A 1 78 ? 12.719 -20.219 -15.539 1 92.75 78 SER A N 1
ATOM 626 C CA . SER A 1 78 ? 11.688 -19.766 -14.617 1 92.75 78 SER A CA 1
ATOM 627 C C . SER A 1 78 ? 11.125 -18.406 -15.031 1 92.75 78 SER A C 1
ATOM 629 O O . SER A 1 78 ? 10.352 -17.797 -14.297 1 92.75 78 SER A O 1
ATOM 631 N N . LYS A 1 79 ? 11.508 -17.953 -16.188 1 89.88 79 LYS A N 1
ATOM 632 C CA . LYS A 1 79 ? 10.984 -16.688 -16.688 1 89.88 79 LYS A CA 1
ATOM 633 C C . LYS A 1 79 ? 9.461 -16.703 -16.766 1 89.88 79 LYS A C 1
ATOM 635 O O . LYS A 1 79 ? 8.875 -17.656 -17.281 1 89.88 79 LYS A O 1
ATOM 640 N N . GLY A 1 80 ? 8.852 -15.727 -16.234 1 90.75 80 GLY A N 1
ATOM 641 C CA . GLY A 1 80 ? 7.398 -15.648 -16.234 1 90.75 80 GLY A CA 1
ATOM 642 C C . GLY A 1 80 ? 6.766 -16.234 -14.984 1 90.75 80 GLY A C 1
ATOM 643 O O . GLY A 1 80 ? 5.617 -15.922 -14.664 1 90.75 80 GLY A O 1
ATOM 644 N N . ILE A 1 81 ? 7.512 -17.172 -14.32 1 93.94 81 ILE A N 1
ATOM 645 C CA . ILE A 1 81 ? 6.98 -17.766 -13.094 1 93.94 81 ILE A CA 1
ATOM 646 C C . ILE A 1 81 ? 7.406 -16.938 -11.891 1 93.94 81 ILE A C 1
ATOM 648 O O . ILE A 1 81 ? 6.578 -16.609 -11.039 1 93.94 81 ILE A O 1
ATOM 652 N N . LEU A 1 82 ? 8.648 -16.688 -11.82 1 88.25 82 LEU A N 1
ATOM 653 C CA . LEU A 1 82 ? 9.141 -15.914 -10.68 1 88.25 82 LEU A CA 1
ATOM 654 C C . LEU A 1 82 ? 9.82 -14.625 -11.148 1 88.25 82 LEU A C 1
ATOM 656 O O . LEU A 1 82 ? 10.32 -14.562 -12.273 1 88.25 82 LEU A O 1
ATOM 660 N N . LYS A 1 83 ? 9.672 -13.648 -10.375 1 82.56 83 LYS A N 1
ATOM 661 C CA . LYS A 1 83 ? 10.414 -12.406 -10.594 1 82.56 83 LYS A CA 1
ATOM 662 C C . LYS A 1 83 ? 11.711 -12.398 -9.789 1 82.56 83 LYS A C 1
ATOM 664 O O . LYS A 1 83 ? 11.688 -12.422 -8.555 1 82.56 83 LYS A O 1
ATOM 669 N N . LEU A 1 84 ? 12.766 -12.492 -10.5 1 76.56 84 LEU A N 1
ATOM 670 C CA . LEU A 1 84 ? 14.062 -12.602 -9.836 1 76.56 84 LEU A CA 1
ATOM 671 C C . LEU A 1 84 ? 14.57 -11.234 -9.406 1 76.56 84 LEU A C 1
ATOM 673 O O . LEU A 1 84 ? 14.312 -10.227 -10.07 1 76.56 84 LEU A O 1
ATOM 677 N N . PRO A 1 85 ? 15.094 -11.133 -8.141 1 61.69 85 PRO A N 1
ATOM 678 C CA . PRO A 1 85 ? 15.578 -9.875 -7.562 1 61.69 85 PRO A CA 1
ATOM 679 C C . PRO A 1 85 ? 16.75 -9.289 -8.344 1 61.69 85 PRO A C 1
ATOM 681 O O . PRO A 1 85 ? 17.266 -8.219 -7.98 1 61.69 85 PRO A O 1
ATOM 684 N N . LEU A 1 86 ? 17.344 -10 -9.32 1 56.31 86 LEU A N 1
ATOM 685 C CA . LEU A 1 86 ? 18.641 -9.617 -9.875 1 56.31 86 LEU A CA 1
ATOM 686 C C . LEU A 1 86 ? 18.516 -8.359 -10.727 1 56.31 86 LEU A C 1
ATOM 688 O O . LEU A 1 86 ? 17.469 -8.109 -11.328 1 56.31 86 LEU A O 1
ATOM 692 N N . PRO A 1 87 ? 19.453 -7.434 -10.281 1 50.38 87 PRO A N 1
ATOM 693 C CA . PRO A 1 87 ? 19.531 -6.266 -11.164 1 50.38 87 PRO A CA 1
ATOM 694 C C . PRO A 1 87 ? 19.438 -6.625 -12.641 1 50.38 87 PRO A C 1
ATOM 696 O O . PRO A 1 87 ? 20.203 -7.461 -13.125 1 50.38 87 PRO A O 1
ATOM 699 N N . SER A 1 88 ? 18.406 -7.062 -13.039 1 45.5 88 SER A N 1
ATOM 700 C CA . SER A 1 88 ? 18.438 -7.352 -14.469 1 45.5 88 SER A CA 1
ATOM 701 C C . SER A 1 88 ? 19.266 -6.312 -15.219 1 45.5 88 SER A C 1
ATOM 703 O O . SER A 1 88 ? 18.938 -5.121 -15.203 1 45.5 88 SER A O 1
ATOM 705 N N . LYS A 1 89 ? 20.609 -6.469 -15.156 1 42.62 89 LYS A N 1
ATOM 706 C CA . LYS A 1 89 ? 21.422 -5.566 -15.961 1 42.62 89 LYS A CA 1
ATOM 707 C C . LYS A 1 89 ? 20.688 -5.145 -17.234 1 42.62 89 LYS A C 1
ATOM 709 O O . LYS A 1 89 ? 21 -4.109 -17.828 1 42.62 89 LYS A O 1
ATOM 714 N N . ASN A 1 90 ? 20.328 -6.238 -18.031 1 41 90 ASN A N 1
ATOM 715 C CA . ASN A 1 90 ? 19.938 -5.902 -19.391 1 41 90 ASN A CA 1
ATOM 716 C C . ASN A 1 90 ? 18.5 -5.398 -19.453 1 41 90 ASN A C 1
ATOM 718 O O . ASN A 1 90 ? 17.578 -6.102 -19.047 1 41 90 ASN A O 1
ATOM 722 N N . PRO A 1 91 ? 18.359 -4.125 -19.328 1 42 91 PRO A N 1
ATOM 723 C CA . PRO A 1 91 ? 17 -3.66 -19.641 1 42 91 PRO A CA 1
ATOM 724 C C . PRO A 1 91 ? 16.25 -4.605 -20.578 1 42 91 PRO A C 1
ATOM 726 O O . PRO A 1 91 ? 16.641 -4.777 -21.734 1 42 91 PRO A O 1
ATOM 729 N N . SER A 1 92 ? 16.078 -5.824 -20.219 1 40.5 92 SER A N 1
ATOM 730 C CA . SER A 1 92 ? 15.297 -6.617 -21.156 1 40.5 92 SER A CA 1
ATOM 731 C C . SER A 1 92 ? 14.461 -5.727 -22.062 1 40.5 92 SER A C 1
ATOM 733 O O . SER A 1 92 ? 14.367 -4.52 -21.844 1 40.5 92 SER A O 1
ATOM 735 N N . ASN A 1 93 ? 13.562 -6.488 -22.906 1 38.09 93 ASN A N 1
ATOM 736 C CA . ASN A 1 93 ? 12.664 -5.871 -23.859 1 38.09 93 ASN A CA 1
ATOM 737 C C . ASN A 1 93 ? 11.828 -4.762 -23.234 1 38.09 93 ASN A C 1
ATOM 739 O O . ASN A 1 93 ? 10.797 -5.027 -22.609 1 38.09 93 ASN A O 1
ATOM 743 N N . ALA A 1 94 ? 12.453 -4.004 -22.406 1 44.62 94 ALA A N 1
ATOM 744 C CA . ALA A 1 94 ? 11.781 -2.74 -22.109 1 44.62 94 ALA A CA 1
ATOM 745 C C . ALA A 1 94 ? 10.648 -2.486 -23.094 1 44.62 94 ALA A C 1
ATOM 747 O O . ALA A 1 94 ? 10.883 -2.248 -24.281 1 44.62 94 ALA A O 1
ATOM 748 N N . ASN A 1 95 ? 9.609 -3.166 -23.109 1 47.12 95 ASN A N 1
ATOM 749 C CA . ASN A 1 95 ? 8.32 -2.986 -23.781 1 47.12 95 ASN A CA 1
ATOM 750 C C . ASN A 1 95 ? 8.07 -1.522 -24.125 1 47.12 95 ASN A C 1
ATOM 752 O O . ASN A 1 95 ? 8.391 -0.631 -23.344 1 47.12 95 ASN A O 1
ATOM 756 N N . LEU A 1 96 ? 7.875 -1.199 -25.266 1 56.84 96 LEU A N 1
ATOM 757 C CA . LEU A 1 96 ? 7.594 -0.098 -26.188 1 56.84 96 LEU A CA 1
ATOM 758 C C . LEU A 1 96 ? 6.555 0.846 -25.594 1 56.84 96 LEU A C 1
ATOM 760 O O . LEU A 1 96 ? 5.367 0.745 -25.906 1 56.84 96 LEU A O 1
ATOM 764 N N . PHE A 1 97 ? 6.66 0.893 -24.188 1 68.38 97 PHE A N 1
ATOM 765 C CA . PHE A 1 97 ? 5.754 1.995 -23.891 1 68.38 97 PHE A CA 1
ATOM 766 C C . PHE A 1 97 ? 6.164 3.256 -24.641 1 68.38 97 PHE A C 1
ATOM 768 O O . PHE A 1 97 ? 7.258 3.789 -24.422 1 68.38 97 PHE A O 1
ATOM 775 N N . ALA A 1 98 ? 5.484 3.338 -25.75 1 72.38 98 ALA A N 1
ATOM 776 C CA . ALA A 1 98 ? 5.734 4.543 -26.531 1 72.38 98 ALA A CA 1
ATOM 777 C C . ALA A 1 98 ? 4.73 5.637 -26.188 1 72.38 98 ALA A C 1
ATOM 779 O O . ALA A 1 98 ? 3.518 5.426 -26.266 1 72.38 98 ALA A O 1
ATOM 780 N N . SER A 1 99 ? 5.258 6.523 -25.469 1 81 99 SER A N 1
ATOM 781 C CA . SER A 1 99 ? 4.43 7.688 -25.172 1 81 99 SER A CA 1
ATOM 782 C C . SER A 1 99 ? 4.945 8.93 -25.891 1 81 99 SER A C 1
ATOM 784 O O . SER A 1 99 ? 6.152 9.094 -26.062 1 81 99 SER A O 1
ATOM 786 N N . PRO A 1 100 ? 4.004 9.648 -26.359 1 86.81 100 PRO A N 1
ATOM 787 C CA . PRO A 1 100 ? 4.449 10.914 -26.953 1 86.81 100 PRO A CA 1
ATOM 788 C C . PRO A 1 100 ? 5.238 11.781 -25.969 1 86.81 100 PRO A C 1
ATOM 790 O O . PRO A 1 100 ? 4.82 11.953 -24.828 1 86.81 100 PRO A O 1
ATOM 793 N N . LYS A 1 101 ? 6.371 12.203 -26.438 1 91.88 101 LYS A N 1
ATOM 794 C CA . LYS A 1 101 ? 7.234 13.031 -25.594 1 91.88 101 LYS A CA 1
ATOM 795 C C . LYS A 1 101 ? 6.703 14.461 -25.5 1 91.88 101 LYS A C 1
ATOM 797 O O . LYS A 1 101 ? 6.227 15.016 -26.484 1 91.88 101 LYS A O 1
ATOM 802 N N . PRO A 1 102 ? 6.719 14.992 -24.312 1 94.56 102 PRO A N 1
ATOM 803 C CA . PRO A 1 102 ? 6.238 16.359 -24.156 1 94.56 102 PRO A CA 1
ATOM 804 C C . PRO A 1 102 ? 7.219 17.406 -24.703 1 94.56 102 PRO A C 1
ATOM 806 O O . PRO A 1 102 ? 8.375 17.078 -24.969 1 94.56 102 PRO A O 1
ATOM 809 N N . ASN A 1 103 ? 6.656 18.609 -24.812 1 93.06 103 ASN A N 1
ATOM 810 C CA . ASN A 1 103 ? 7.52 19.734 -25.188 1 93.06 103 ASN A CA 1
ATOM 811 C C . ASN A 1 103 ? 8.352 20.219 -24 1 93.06 103 ASN A C 1
ATOM 813 O O . ASN A 1 103 ? 7.898 20.172 -22.859 1 93.06 103 ASN A O 1
ATOM 817 N N . LEU A 1 104 ? 9.531 20.688 -24.391 1 95.06 104 LEU A N 1
ATOM 818 C CA . LEU A 1 104 ? 10.398 21.188 -23.344 1 95.06 104 LEU A CA 1
ATOM 819 C C . LEU A 1 104 ? 9.914 22.547 -22.844 1 95.06 104 LEU A C 1
ATOM 821 O O . LEU A 1 104 ? 9.469 23.391 -23.641 1 95.06 104 LEU A O 1
ATOM 825 N N . LEU A 1 105 ? 9.961 22.719 -21.594 1 93.94 105 LEU A N 1
ATOM 826 C CA . LEU A 1 105 ? 9.703 24.047 -21.016 1 93.94 105 LEU A CA 1
ATOM 827 C C . LEU A 1 105 ? 10.867 24.984 -21.297 1 93.94 105 LEU A C 1
ATOM 829 O O . LEU A 1 105 ? 11.969 24.547 -21.625 1 93.94 105 LEU A O 1
ATOM 833 N N . GLN A 1 106 ? 10.539 26.266 -21.141 1 94.44 106 GLN A N 1
ATOM 834 C CA . GLN A 1 106 ? 11.633 27.234 -21.219 1 94.44 106 GLN A CA 1
ATOM 835 C C . GLN A 1 106 ? 12.688 26.953 -20.156 1 94.44 106 GLN A C 1
ATOM 837 O O . GLN A 1 106 ? 12.359 26.75 -18.984 1 94.44 106 GLN A O 1
ATOM 842 N N . LYS A 1 107 ? 13.945 26.969 -20.531 1 95.75 107 LYS A N 1
ATOM 843 C CA . LYS A 1 107 ? 15.047 26.578 -19.672 1 95.75 107 LYS A CA 1
ATOM 844 C C . LYS A 1 107 ? 15.094 27.438 -18.406 1 95.75 107 LYS A C 1
ATOM 846 O O . LYS A 1 107 ? 15.289 26.938 -17.297 1 95.75 107 LYS A O 1
ATOM 851 N N . HIS A 1 108 ? 14.93 28.734 -18.609 1 93.62 108 HIS A N 1
ATOM 852 C CA . HIS A 1 108 ? 15.016 29.656 -17.484 1 93.62 108 HIS A CA 1
ATOM 853 C C . HIS A 1 108 ? 13.969 29.328 -16.422 1 93.62 108 HIS A C 1
ATOM 855 O O . HIS A 1 108 ? 14.281 29.312 -15.234 1 93.62 108 HIS A O 1
ATOM 861 N N . THR A 1 109 ? 12.797 29.062 -16.906 1 91.62 109 THR A N 1
ATOM 862 C CA . THR A 1 109 ? 11.711 28.719 -16 1 91.62 109 THR A CA 1
ATOM 863 C C . THR A 1 109 ? 11.992 27.406 -15.289 1 91.62 109 THR A C 1
ATOM 865 O O . THR A 1 109 ? 11.805 27.297 -14.078 1 91.62 109 THR A O 1
ATOM 868 N N . SER A 1 110 ? 12.438 26.469 -16.016 1 95.25 110 SER A N 1
ATOM 869 C CA . SER A 1 110 ? 12.742 25.156 -15.445 1 95.25 110 SER A CA 1
ATOM 870 C C . SER A 1 110 ? 13.875 25.25 -14.43 1 95.25 110 SER A C 1
ATOM 872 O O . SER A 1 110 ? 13.844 24.578 -13.391 1 95.25 110 SER A O 1
ATOM 874 N N . ASP A 1 111 ? 14.844 26.047 -14.711 1 95.81 111 ASP A N 1
ATOM 875 C CA . ASP A 1 111 ? 15.969 26.25 -13.805 1 95.81 111 ASP A CA 1
ATOM 876 C C . ASP A 1 111 ? 15.508 26.828 -12.469 1 95.81 111 ASP A C 1
ATOM 878 O O . ASP A 1 111 ? 15.969 26.406 -11.406 1 95.81 111 ASP A O 1
ATOM 882 N N . LEU A 1 112 ? 14.656 27.75 -12.562 1 92.75 112 LEU A N 1
ATOM 883 C CA . LEU A 1 112 ? 14.156 28.391 -11.359 1 92.75 112 LEU A CA 1
ATOM 884 C C . LEU A 1 112 ? 13.375 27.406 -10.5 1 92.75 112 LEU A C 1
ATOM 886 O O . LEU A 1 112 ? 13.523 27.391 -9.273 1 92.75 112 LEU A O 1
ATOM 890 N N . ILE A 1 113 ? 12.516 26.641 -11.133 1 94.12 113 ILE A N 1
ATOM 891 C CA . ILE A 1 113 ? 11.695 25.672 -10.414 1 94.12 113 ILE A CA 1
ATOM 892 C C . ILE A 1 113 ? 12.586 24.594 -9.805 1 94.12 113 ILE A C 1
ATOM 894 O O . ILE A 1 113 ? 12.383 24.188 -8.664 1 94.12 113 ILE A O 1
ATOM 898 N N . LEU A 1 114 ? 13.555 24.172 -10.594 1 95.56 114 LEU A N 1
ATOM 899 C CA . LEU A 1 114 ? 14.477 23.141 -10.109 1 95.56 114 LEU A CA 1
ATOM 900 C C . LEU A 1 114 ? 15.258 23.656 -8.898 1 95.56 114 LEU A C 1
ATOM 902 O O . LEU A 1 114 ? 15.531 22.891 -7.969 1 95.56 114 LEU A O 1
ATOM 906 N N . HIS A 1 115 ? 15.609 24.859 -8.953 1 92.44 115 HIS A N 1
ATOM 907 C CA . HIS A 1 115 ? 16.312 25.469 -7.832 1 92.44 115 HIS A CA 1
ATOM 908 C C . HIS A 1 115 ? 15.438 25.516 -6.586 1 92.44 115 HIS A C 1
ATOM 910 O O . HIS A 1 115 ? 15.914 25.281 -5.477 1 92.44 115 HIS A O 1
ATOM 916 N N . SER A 1 116 ? 14.211 25.844 -6.789 1 90.88 116 SER A N 1
ATOM 917 C CA . SER A 1 116 ? 13.266 25.859 -5.68 1 90.88 116 SER A CA 1
ATOM 918 C C . SER A 1 116 ? 13.109 24.469 -5.078 1 90.88 116 SER A C 1
ATOM 920 O O . SER A 1 116 ? 13.016 24.312 -3.855 1 90.88 116 SER A O 1
ATOM 922 N N . TYR A 1 117 ? 13.039 23.5 -5.926 1 94.31 117 TYR A N 1
ATOM 923 C CA . TYR A 1 117 ? 12.969 22.125 -5.445 1 94.31 117 TYR A CA 1
ATOM 924 C C . TYR A 1 117 ? 14.195 21.781 -4.602 1 94.31 117 TYR A C 1
ATOM 926 O O . TYR A 1 117 ? 14.062 21.203 -3.52 1 94.31 117 TYR A O 1
ATOM 934 N N . TYR A 1 118 ? 15.312 22.094 -5.129 1 92.12 118 TYR A N 1
ATOM 935 C CA . TYR A 1 118 ? 16.562 21.766 -4.453 1 92.12 118 TYR A CA 1
ATOM 936 C C . TYR A 1 118 ? 16.625 22.406 -3.07 1 92.12 118 TYR A C 1
ATOM 938 O O . TYR A 1 118 ? 17.047 21.766 -2.105 1 92.12 118 TYR A O 1
ATOM 946 N N . ASN A 1 119 ? 16.094 23.562 -2.924 1 86.69 119 ASN A N 1
ATOM 947 C CA . ASN A 1 119 ? 16.219 24.328 -1.684 1 86.69 119 ASN A CA 1
ATOM 948 C C . ASN A 1 119 ? 15.086 24.016 -0.713 1 86.69 119 ASN A C 1
ATOM 950 O O . ASN A 1 119 ? 15.031 24.578 0.381 1 86.69 119 ASN A O 1
ATOM 954 N N . SER A 1 120 ? 14.297 23.125 -1.107 1 89.25 120 SER A N 1
ATOM 955 C CA . SER A 1 120 ? 13.18 22.797 -0.23 1 89.25 120 SER A CA 1
ATOM 956 C C . SER A 1 120 ? 13.117 21.297 0.06 1 89.25 120 SER A C 1
ATOM 958 O O . SER A 1 120 ? 13.828 20.812 0.937 1 89.25 120 SER A O 1
ATOM 960 N N . ILE A 1 121 ? 12.5 20.547 -0.849 1 90.94 121 ILE A N 1
ATOM 961 C CA . ILE A 1 121 ? 12.211 19.141 -0.588 1 90.94 121 ILE A CA 1
ATOM 962 C C . ILE A 1 121 ? 13.5 18.328 -0.635 1 90.94 121 ILE A C 1
ATOM 964 O O . ILE A 1 121 ? 13.672 17.375 0.14 1 90.94 121 ILE A O 1
ATOM 968 N N . HIS A 1 122 ? 14.375 18.625 -1.534 1 91.94 122 HIS A N 1
ATOM 969 C CA . HIS A 1 122 ? 15.594 17.844 -1.707 1 91.94 122 HIS A CA 1
ATOM 970 C C . HIS A 1 122 ? 16.453 17.875 -0.448 1 91.94 122 HIS A C 1
ATOM 972 O O . HIS A 1 122 ? 17.141 16.906 -0.13 1 91.94 122 HIS A O 1
ATOM 978 N N . LEU A 1 123 ? 16.453 18.953 0.254 1 86.06 123 LEU A N 1
ATOM 979 C CA . LEU A 1 123 ? 17.281 19.094 1.449 1 86.06 123 LEU A CA 1
ATOM 980 C C . LEU A 1 123 ? 16.719 18.266 2.602 1 86.06 123 LEU A C 1
ATOM 982 O O . LEU A 1 123 ? 17.469 17.828 3.477 1 86.06 123 LEU A O 1
ATOM 986 N N . VAL A 1 124 ? 15.477 18.109 2.557 1 86.06 124 VAL A N 1
ATOM 987 C CA . VAL A 1 124 ? 14.805 17.359 3.617 1 86.06 124 VAL A CA 1
ATOM 988 C C . VAL A 1 124 ? 14.742 15.883 3.252 1 86.06 124 VAL A C 1
ATOM 990 O O . VAL A 1 124 ? 14.875 15.023 4.121 1 86.06 124 VAL A O 1
ATOM 993 N N . MET A 1 125 ? 14.547 15.594 2.025 1 90.88 125 MET A N 1
ATOM 994 C CA . MET A 1 125 ? 14.445 14.242 1.49 1 90.88 125 MET A CA 1
ATOM 995 C C . MET A 1 125 ? 15.289 14.094 0.228 1 90.88 125 MET A C 1
ATOM 997 O O . MET A 1 125 ? 14.75 14.102 -0.883 1 90.88 125 MET A O 1
ATOM 1001 N N . PRO A 1 126 ? 16.531 13.828 0.439 1 93.38 126 PRO A N 1
ATOM 1002 C CA . PRO A 1 126 ? 17.453 13.758 -0.7 1 93.38 126 PRO A CA 1
ATOM 1003 C C . PRO A 1 126 ? 17.375 12.422 -1.436 1 93.38 126 PRO A C 1
ATOM 1005 O O . PRO A 1 126 ? 18.344 11.656 -1.416 1 93.38 126 PRO A O 1
ATOM 1008 N N . ILE A 1 127 ? 16.359 12.227 -2.176 1 95.69 127 ILE A N 1
ATOM 1009 C CA . ILE A 1 127 ? 16.141 10.938 -2.824 1 95.69 127 ILE A CA 1
ATOM 1010 C C . ILE A 1 127 ? 16.656 10.984 -4.258 1 95.69 127 ILE A C 1
ATOM 1012 O O . ILE A 1 127 ? 16.516 10.016 -5.008 1 95.69 127 ILE A O 1
ATOM 1016 N N . LEU A 1 128 ? 17.219 12.109 -4.711 1 95.31 128 LEU A N 1
ATOM 1017 C CA . LEU A 1 128 ? 17.859 12.242 -6.012 1 95.31 128 LEU A CA 1
ATOM 1018 C C . LEU A 1 128 ? 19.359 12.461 -5.855 1 95.31 128 LEU A C 1
ATOM 1020 O O . LEU A 1 128 ? 19.797 13.234 -5 1 95.31 128 LEU A O 1
ATOM 1024 N N . HIS A 1 129 ? 20.094 11.656 -6.539 1 93.62 129 HIS A N 1
ATOM 1025 C CA . HIS A 1 129 ? 21.484 12.07 -6.703 1 93.62 129 HIS A CA 1
ATOM 1026 C C . HIS A 1 129 ? 21.578 13.305 -7.59 1 93.62 129 HIS A C 1
ATOM 1028 O O . HIS A 1 129 ? 21.656 13.195 -8.812 1 93.62 129 HIS A O 1
ATOM 1034 N N . TRP A 1 130 ? 21.781 14.406 -6.977 1 93.19 130 TRP A N 1
ATOM 1035 C CA . TRP A 1 130 ? 21.562 15.695 -7.617 1 93.19 130 TRP A CA 1
ATOM 1036 C C . TRP A 1 130 ? 22.516 15.891 -8.797 1 93.19 130 TRP A C 1
ATOM 1038 O O . TRP A 1 130 ? 22.094 16.297 -9.883 1 93.19 130 TRP A O 1
ATOM 1048 N N . PRO A 1 131 ? 23.828 15.484 -8.727 1 92 131 PRO A N 1
ATOM 1049 C CA . PRO A 1 131 ? 24.734 15.688 -9.859 1 92 131 PRO A CA 1
ATOM 1050 C C . PRO A 1 131 ? 24.312 14.875 -11.086 1 92 131 PRO A C 1
ATOM 1052 O O . PRO A 1 131 ? 24.312 15.398 -12.203 1 92 131 PRO A O 1
ATOM 1055 N N . THR A 1 132 ? 23.922 13.648 -10.844 1 92.25 132 THR A N 1
ATOM 1056 C CA . THR A 1 132 ? 23.516 12.805 -11.961 1 92.25 132 THR A CA 1
ATOM 1057 C C . THR A 1 132 ? 22.219 13.312 -12.578 1 92.25 132 THR A C 1
ATOM 1059 O O . THR A 1 132 ? 22.078 13.328 -13.805 1 92.25 132 THR A O 1
ATOM 1062 N N . PHE A 1 133 ? 21.328 13.711 -11.828 1 95.62 133 PHE A N 1
ATOM 1063 C CA . PHE A 1 133 ? 20.047 14.219 -12.289 1 95.62 133 PHE A CA 1
ATOM 1064 C C . PHE A 1 133 ? 20.219 15.508 -13.086 1 95.62 133 PHE A C 1
ATOM 1066 O O . PHE A 1 133 ? 19.641 15.664 -14.156 1 95.62 133 PHE A O 1
ATOM 1073 N N . LEU A 1 134 ? 21.031 16.406 -12.523 1 95.56 134 LEU A N 1
ATOM 1074 C CA . LEU A 1 134 ? 21.281 17.688 -13.172 1 95.56 134 LEU A CA 1
ATOM 1075 C C . LEU A 1 134 ? 22 17.5 -14.5 1 95.56 134 LEU A C 1
ATOM 1077 O O . LEU A 1 134 ? 21.75 18.219 -15.461 1 95.56 134 LEU A O 1
ATOM 1081 N N . ASN A 1 135 ? 22.906 16.516 -14.5 1 94.62 135 ASN A N 1
ATOM 1082 C CA . ASN A 1 135 ? 23.625 16.234 -15.734 1 94.62 135 ASN A CA 1
ATOM 1083 C C . ASN A 1 135 ? 22.672 15.758 -16.828 1 94.62 135 ASN A C 1
ATOM 1085 O O . ASN A 1 135 ? 22.797 16.188 -17.984 1 94.62 135 ASN A O 1
ATOM 1089 N N . GLU A 1 136 ? 21.766 14.875 -16.484 1 95.75 136 GLU A N 1
ATOM 1090 C CA . GLU A 1 136 ? 20.781 14.406 -17.453 1 95.75 136 GLU A CA 1
ATOM 1091 C C . GLU A 1 136 ? 19.859 15.539 -17.875 1 95.75 136 GLU A C 1
ATOM 1093 O O . GLU A 1 136 ? 19.484 15.633 -19.047 1 95.75 136 GLU A O 1
ATOM 1098 N N . TYR A 1 137 ? 19.531 16.359 -16.984 1 97.06 137 TYR A N 1
ATOM 1099 C CA . TYR A 1 137 ? 18.703 17.547 -17.234 1 97.06 137 TYR A CA 1
ATOM 1100 C C . TYR A 1 137 ? 19.375 18.484 -18.219 1 97.06 137 TYR A C 1
ATOM 1102 O O . TYR A 1 137 ? 18.766 18.922 -19.203 1 97.06 137 TYR A O 1
ATOM 1110 N N . GLU A 1 138 ? 20.609 18.75 -18.016 1 97.12 138 GLU A N 1
ATOM 1111 C CA . GLU A 1 138 ? 21.375 19.641 -18.891 1 97.12 138 GLU A CA 1
ATOM 1112 C C . GLU A 1 138 ? 21.531 19.031 -20.281 1 97.12 138 GLU A C 1
ATOM 1114 O O . GLU A 1 138 ? 21.484 19.75 -21.281 1 97.12 138 GLU A O 1
ATOM 1119 N N . ASN A 1 139 ? 21.719 17.766 -20.312 1 96.19 139 ASN A N 1
ATOM 1120 C CA . ASN A 1 139 ? 21.859 17.078 -21.594 1 96.19 139 ASN A CA 1
ATOM 1121 C C . ASN A 1 139 ? 20.578 17.172 -22.422 1 96.19 139 ASN A C 1
ATOM 1123 O O . ASN A 1 139 ? 20.641 17.344 -23.641 1 96.19 139 ASN A O 1
ATOM 1127 N N . VAL A 1 140 ? 19.438 17.062 -21.828 1 96.81 140 VAL A N 1
ATOM 1128 C CA . VAL A 1 140 ? 18.156 17.156 -22.5 1 96.81 140 VAL A CA 1
ATOM 1129 C C . VAL A 1 140 ? 18 18.547 -23.125 1 96.81 140 VAL A C 1
ATOM 1131 O O . VAL A 1 140 ? 17.531 18.672 -24.25 1 96.81 140 VAL A O 1
ATOM 1134 N N . TYR A 1 141 ? 18.344 19.578 -22.406 1 96 141 TYR A N 1
ATOM 1135 C CA . TYR A 1 141 ? 18.188 20.938 -22.922 1 96 141 TYR A CA 1
ATOM 1136 C C . TYR A 1 141 ? 19.234 21.234 -23.984 1 96 141 TYR A C 1
ATOM 1138 O O . TYR A 1 141 ? 19 22.031 -24.891 1 96 141 TYR A O 1
ATOM 1146 N N . LYS A 1 142 ? 20.422 20.609 -23.875 1 96 142 LYS A N 1
ATOM 1147 C CA . LYS A 1 142 ? 21.422 20.734 -24.922 1 96 142 LYS A CA 1
ATOM 1148 C C . LYS A 1 142 ? 20.922 20.141 -26.234 1 96 142 LYS A C 1
ATOM 1150 O O . LYS A 1 142 ? 21.125 20.703 -27.297 1 96 142 LYS A O 1
ATOM 1155 N N . ILE A 1 143 ? 20.344 19 -26.109 1 94.88 143 ILE A N 1
ATOM 1156 C CA . ILE A 1 143 ? 19.766 18.328 -27.266 1 94.88 143 ILE A CA 1
ATOM 1157 C C . ILE A 1 143 ? 18.531 19.094 -27.75 1 94.88 143 ILE A C 1
ATOM 1159 O O . ILE A 1 143 ? 18.266 19.141 -28.953 1 94.88 143 ILE A O 1
ATOM 1163 N N . GLY A 1 144 ? 17.781 19.656 -26.906 1 94.25 144 GLY A N 1
ATOM 1164 C CA . GLY A 1 144 ? 16.609 20.453 -27.219 1 94.25 144 GLY A CA 1
ATOM 1165 C C . GLY A 1 144 ? 15.32 19.641 -27.25 1 94.25 144 GLY A C 1
ATOM 1166 O O . GLY A 1 144 ? 14.273 20.141 -27.641 1 94.25 144 GLY A O 1
ATOM 1167 N N . SER A 1 145 ? 15.43 18.391 -26.875 1 93.94 145 SER A N 1
ATOM 1168 C CA . SER A 1 145 ? 14.281 17.5 -26.828 1 93.94 145 SER A CA 1
ATOM 1169 C C . SER A 1 145 ? 14.523 16.328 -25.891 1 93.94 145 SER A C 1
ATOM 1171 O O . SER A 1 145 ? 15.633 16.141 -25.391 1 93.94 145 SER A O 1
ATOM 1173 N N . PHE A 1 146 ? 13.438 15.5 -25.703 1 94.5 146 PHE A N 1
ATOM 1174 C CA . PHE A 1 146 ? 13.531 14.344 -24.828 1 94.5 146 PHE A CA 1
ATOM 1175 C C . PHE A 1 146 ? 13.867 13.086 -25.625 1 94.5 146 PHE A C 1
ATOM 1177 O O . PHE A 1 146 ? 13.609 11.969 -25.172 1 94.5 146 PHE A O 1
ATOM 1184 N N . GLN A 1 147 ? 14.297 13.102 -26.719 1 88.75 147 GLN A N 1
ATOM 1185 C CA . GLN A 1 147 ? 14.492 12.008 -27.672 1 88.75 147 GLN A CA 1
ATOM 1186 C C . GLN A 1 147 ? 15.312 10.883 -27.047 1 88.75 147 GLN A C 1
ATOM 1188 O O . GLN A 1 147 ? 15.016 9.703 -27.25 1 88.75 147 GLN A O 1
ATOM 1193 N N . ASN A 1 148 ? 16.297 11.211 -26.219 1 88.31 148 ASN A N 1
ATOM 1194 C CA . ASN A 1 148 ? 17.172 10.188 -25.656 1 88.31 148 ASN A CA 1
ATOM 1195 C C . ASN A 1 148 ? 16.812 9.898 -24.203 1 88.31 148 ASN A C 1
ATOM 1197 O O . ASN A 1 148 ? 17.516 9.133 -23.531 1 88.31 148 ASN A O 1
ATOM 1201 N N . ALA A 1 149 ? 15.789 10.469 -23.766 1 92.69 149 ALA A N 1
ATOM 1202 C CA . ALA A 1 149 ? 15.43 10.289 -22.359 1 92.69 149 ALA A CA 1
ATOM 1203 C C . ALA A 1 149 ? 14.391 9.18 -22.203 1 92.69 149 ALA A C 1
ATOM 1205 O O . ALA A 1 149 ? 13.477 9.047 -23.016 1 92.69 149 ALA A O 1
ATOM 1206 N N . LEU A 1 150 ? 14.547 8.344 -21.234 1 91.81 150 LEU A N 1
ATOM 1207 C CA . LEU A 1 150 ? 13.57 7.297 -20.922 1 91.81 150 LEU A CA 1
ATOM 1208 C C . LEU A 1 150 ? 12.289 7.898 -20.375 1 91.81 150 LEU A C 1
ATOM 1210 O O . LEU A 1 150 ? 12.32 8.906 -19.672 1 91.81 150 LEU A O 1
ATOM 1214 N N . PRO A 1 151 ? 11.141 7.316 -20.625 1 93.5 151 PRO A N 1
ATOM 1215 C CA . PRO A 1 151 ? 9.867 7.84 -20.125 1 93.5 151 PRO A CA 1
ATOM 1216 C C . PRO A 1 151 ? 9.828 7.949 -18.594 1 93.5 151 PRO A C 1
ATOM 1218 O O . PRO A 1 151 ? 9.25 8.898 -18.062 1 93.5 151 PRO A O 1
ATOM 1221 N N . GLU A 1 152 ? 10.406 6.984 -17.922 1 93.88 152 GLU A N 1
ATOM 1222 C CA . GLU A 1 152 ? 10.375 7.023 -16.469 1 93.88 152 GLU A CA 1
ATOM 1223 C C . GLU A 1 152 ? 11.141 8.227 -15.93 1 93.88 152 GLU A C 1
ATOM 1225 O O . GLU A 1 152 ? 10.758 8.812 -14.922 1 93.88 152 GLU A O 1
ATOM 1230 N N . TRP A 1 153 ? 12.258 8.578 -16.578 1 96 153 TRP A N 1
ATOM 1231 C CA . TRP A 1 153 ? 13.008 9.758 -16.156 1 96 153 TRP A CA 1
ATOM 1232 C C . TRP A 1 153 ? 12.227 11.039 -16.453 1 96 153 TRP A C 1
ATOM 1234 O O . TRP A 1 153 ? 12.258 11.984 -15.656 1 96 153 TRP A O 1
ATOM 1244 N N . ILE A 1 154 ? 11.578 11.094 -17.656 1 96.94 154 ILE A N 1
ATOM 1245 C CA . ILE A 1 154 ? 10.75 12.25 -17.984 1 96.94 154 ILE A CA 1
ATOM 1246 C C . ILE A 1 154 ? 9.656 12.422 -16.922 1 96.94 154 ILE A C 1
ATOM 1248 O O . ILE A 1 154 ? 9.398 13.531 -16.469 1 96.94 154 ILE A O 1
ATOM 1252 N N . SER A 1 155 ? 9 11.258 -16.594 1 97.31 155 SER A N 1
ATOM 1253 C CA . SER A 1 155 ? 7.996 11.273 -15.531 1 97.31 155 SER A CA 1
ATOM 1254 C C . SER A 1 155 ? 8.57 11.844 -14.242 1 97.31 155 SER A C 1
ATOM 1256 O O . SER A 1 155 ? 7.934 12.68 -13.586 1 97.31 155 SER A O 1
ATOM 1258 N N . LEU A 1 156 ? 9.75 11.461 -13.883 1 98.19 156 LEU A N 1
ATOM 1259 C CA . LEU A 1 156 ? 10.414 11.945 -12.672 1 98.19 156 LEU A CA 1
ATOM 1260 C C . LEU A 1 156 ? 10.688 13.445 -12.766 1 98.19 156 LEU A C 1
ATOM 1262 O O . LEU A 1 156 ? 10.406 14.188 -11.828 1 98.19 156 LEU A O 1
ATOM 1266 N N . LEU A 1 157 ? 11.25 13.852 -13.867 1 98.38 157 LEU A N 1
ATOM 1267 C CA . LEU A 1 157 ? 11.562 15.266 -14.047 1 98.38 157 LEU A CA 1
ATOM 1268 C C . LEU A 1 157 ? 10.328 16.141 -13.82 1 98.38 157 LEU A C 1
ATOM 1270 O O . LEU A 1 157 ? 10.383 17.125 -13.086 1 98.38 157 LEU A O 1
ATOM 1274 N N . TYR A 1 158 ? 9.266 15.773 -14.375 1 98.25 158 TYR A N 1
ATOM 1275 C CA . TYR A 1 158 ? 8.062 16.609 -14.297 1 98.25 158 TYR A CA 1
ATOM 1276 C C . TYR A 1 158 ? 7.434 16.531 -12.914 1 98.25 158 TYR A C 1
ATOM 1278 O O . TYR A 1 158 ? 6.77 17.469 -12.477 1 98.25 158 TYR A O 1
ATOM 1286 N N . THR A 1 159 ? 7.602 15.438 -12.266 1 98.44 159 THR A N 1
ATOM 1287 C CA . THR A 1 159 ? 7.152 15.406 -10.875 1 98.44 159 THR A CA 1
ATOM 1288 C C . THR A 1 159 ? 8.016 16.328 -10.008 1 98.44 159 THR A C 1
ATOM 1290 O O . THR A 1 159 ? 7.508 16.984 -9.102 1 98.44 159 THR A O 1
ATOM 1293 N N . VAL A 1 160 ? 9.344 16.328 -10.25 1 98.44 160 VAL A N 1
ATOM 1294 C CA . VAL A 1 160 ? 10.25 17.234 -9.547 1 98.44 160 VAL A CA 1
ATOM 1295 C C . VAL A 1 160 ? 9.852 18.688 -9.812 1 98.44 160 VAL A C 1
ATOM 1297 O O . VAL A 1 160 ? 9.797 19.5 -8.891 1 98.44 160 VAL A O 1
ATOM 1300 N N . LEU A 1 161 ? 9.531 18.969 -11.062 1 97.56 161 LEU A N 1
ATOM 1301 C CA . LEU A 1 161 ? 9.102 20.312 -11.43 1 97.56 161 LEU A CA 1
ATOM 1302 C C . LEU A 1 161 ? 7.777 20.656 -10.758 1 97.56 161 LEU A C 1
ATOM 1304 O O . LEU A 1 161 ? 7.578 21.797 -10.328 1 97.56 161 LEU A O 1
ATOM 1308 N N . ALA A 1 162 ? 6.895 19.672 -10.68 1 97.75 162 ALA A N 1
ATOM 1309 C CA . ALA A 1 162 ? 5.613 19.906 -10.023 1 97.75 162 ALA A CA 1
ATOM 1310 C C . ALA A 1 162 ? 5.809 20.297 -8.555 1 97.75 162 ALA A C 1
ATOM 1312 O O . ALA A 1 162 ? 5.254 21.297 -8.094 1 97.75 162 ALA A O 1
ATOM 1313 N N . VAL A 1 163 ? 6.598 19.578 -7.852 1 97.19 163 VAL A N 1
ATOM 1314 C CA . VAL A 1 163 ? 6.844 19.844 -6.441 1 97.19 163 VAL A CA 1
ATOM 1315 C C . VAL A 1 163 ? 7.586 21.172 -6.297 1 97.19 163 VAL A C 1
ATOM 1317 O O . VAL A 1 163 ? 7.254 21.984 -5.434 1 97.19 163 VAL A O 1
ATOM 1320 N N . GLY A 1 164 ? 8.57 21.375 -7.141 1 95.44 164 GLY A N 1
ATOM 1321 C CA . GLY A 1 164 ? 9.336 22.625 -7.09 1 95.44 164 GLY A CA 1
ATOM 1322 C C . GLY A 1 164 ? 8.484 23.859 -7.324 1 95.44 164 GLY A C 1
ATOM 1323 O O . GLY A 1 164 ? 8.758 24.922 -6.77 1 95.44 164 GLY A O 1
ATOM 1324 N N . SER A 1 165 ? 7.48 23.734 -8.125 1 94.19 165 SER A N 1
ATOM 1325 C CA . SER A 1 165 ? 6.625 24.875 -8.453 1 94.19 165 SER A CA 1
ATOM 1326 C C . SER A 1 165 ? 5.891 25.375 -7.219 1 94.19 165 SER A C 1
ATOM 1328 O O . SER A 1 165 ? 5.574 26.562 -7.125 1 94.19 165 SER A O 1
ATOM 1330 N N . LEU A 1 166 ? 5.66 24.562 -6.281 1 93 166 LEU A N 1
ATOM 1331 C CA . LEU A 1 166 ? 4.914 24.922 -5.082 1 93 166 LEU A CA 1
ATOM 1332 C C . LEU A 1 166 ? 5.77 25.781 -4.156 1 93 166 LEU A C 1
ATOM 1334 O O . LEU A 1 166 ? 5.242 26.484 -3.283 1 93 166 LEU A O 1
ATOM 1338 N N . PHE A 1 167 ? 7.031 25.75 -4.344 1 89.62 167 PHE A N 1
ATOM 1339 C CA . PHE A 1 167 ? 7.926 26.453 -3.428 1 89.62 167 PHE A CA 1
ATOM 1340 C C . PHE A 1 167 ? 8.602 27.625 -4.121 1 89.62 167 PHE A C 1
ATOM 1342 O O . PHE A 1 167 ? 9.531 28.219 -3.572 1 89.62 167 PHE A O 1
ATOM 1349 N N . ASN A 1 168 ? 8.062 27.859 -5.328 1 82.31 168 ASN A N 1
ATOM 1350 C CA . ASN A 1 168 ? 8.578 29 -6.086 1 82.31 168 ASN A CA 1
ATOM 1351 C C . ASN A 1 168 ? 7.762 30.25 -5.82 1 82.31 168 ASN A C 1
ATOM 1353 O O . ASN A 1 168 ? 6.535 30.25 -5.941 1 82.31 168 ASN A O 1
ATOM 1357 N N . LYS A 1 169 ? 8.336 31.359 -5.461 1 72 169 LYS A N 1
ATOM 1358 C CA . LYS A 1 169 ? 7.664 32.594 -5.066 1 72 169 LYS A CA 1
ATOM 1359 C C . LYS A 1 169 ? 7.137 33.344 -6.285 1 72 169 LYS A C 1
ATOM 1361 O O . LYS A 1 169 ? 6.125 34.062 -6.199 1 72 169 LYS A O 1
ATOM 1366 N N . GLU A 1 170 ? 7.801 33.375 -7.285 1 65.81 170 GLU A N 1
ATOM 1367 C CA . GLU A 1 170 ? 7.543 34.281 -8.406 1 65.81 170 GLU A CA 1
ATOM 1368 C C . GLU A 1 170 ? 6.141 34.062 -8.977 1 65.81 170 GLU A C 1
ATOM 1370 O O . GLU A 1 170 ? 5.531 35 -9.5 1 65.81 170 GLU A O 1
ATOM 1375 N N . GLN A 1 171 ? 5.586 32.906 -8.859 1 63.28 171 GLN A N 1
ATOM 1376 C CA . GLN A 1 171 ? 4.285 32.656 -9.477 1 63.28 171 GLN A CA 1
ATOM 1377 C C . GLN A 1 171 ? 3.346 31.953 -8.508 1 63.28 171 GLN A C 1
ATOM 1379 O O . GLN A 1 171 ? 2.666 31 -8.883 1 63.28 171 GLN A O 1
ATOM 1384 N N . ALA A 1 172 ? 3.146 32.625 -7.473 1 62.88 172 ALA A N 1
ATOM 1385 C CA . ALA A 1 172 ? 2.465 31.953 -6.375 1 62.88 172 ALA A CA 1
ATOM 1386 C C . ALA A 1 172 ? 1.035 31.578 -6.758 1 62.88 172 ALA A C 1
ATOM 1388 O O . ALA A 1 172 ? 0.568 30.484 -6.461 1 62.88 172 ALA A O 1
ATOM 1389 N N . ALA A 1 173 ? 0.41 32.469 -7.488 1 60.97 173 ALA A N 1
ATOM 1390 C CA . ALA A 1 173 ? -1.01 32.25 -7.773 1 60.97 173 ALA A CA 1
ATOM 1391 C C . ALA A 1 173 ? -1.219 31.109 -8.758 1 60.97 173 ALA A C 1
ATOM 1393 O O . ALA A 1 173 ? -2.277 30.484 -8.758 1 60.97 173 ALA A O 1
ATOM 1394 N N . GLN A 1 174 ? -0.195 30.859 -9.406 1 77.5 174 GLN A N 1
ATOM 1395 C CA . GLN A 1 174 ? -0.389 29.891 -10.477 1 77.5 174 GLN A CA 1
ATOM 1396 C C . GLN A 1 174 ? 0.437 28.625 -10.227 1 77.5 174 GLN A C 1
ATOM 1398 O O . GLN A 1 174 ? 0.459 27.719 -11.055 1 77.5 174 GLN A O 1
ATOM 1403 N N . GLN A 1 175 ? 0.936 28.609 -9.102 1 83.56 175 GLN A N 1
ATOM 1404 C CA . GLN A 1 175 ? 1.888 27.547 -8.828 1 83.56 175 GLN A CA 1
ATOM 1405 C C . GLN A 1 175 ? 1.189 26.188 -8.766 1 83.56 175 GLN A C 1
ATOM 1407 O O . GLN A 1 175 ? 1.687 25.203 -9.312 1 83.56 175 GLN A O 1
ATOM 1412 N N . THR A 1 176 ? 0.066 26.188 -8.188 1 86.75 176 THR A N 1
ATOM 1413 C CA . THR A 1 176 ? -0.653 24.922 -8.031 1 86.75 176 THR A CA 1
ATOM 1414 C C . THR A 1 176 ? -1.133 24.406 -9.383 1 86.75 176 THR A C 1
ATOM 1416 O O . THR A 1 176 ? -1.03 23.203 -9.664 1 86.75 176 THR A O 1
ATOM 1419 N N . ASN A 1 177 ? -1.579 25.297 -10.195 1 89.62 177 ASN A N 1
ATOM 1420 C CA . ASN A 1 177 ? -2.062 24.891 -11.508 1 89.62 177 ASN A CA 1
ATOM 1421 C C . ASN A 1 177 ? -0.925 24.375 -12.391 1 89.62 177 ASN A C 1
ATOM 1423 O O . ASN A 1 177 ? -1.091 23.406 -13.117 1 89.62 177 ASN A O 1
ATOM 1427 N N . LYS A 1 178 ? 0.128 25.094 -12.336 1 92.06 178 LYS A N 1
ATOM 1428 C CA . LYS A 1 178 ? 1.298 24.625 -13.078 1 92.06 178 LYS A CA 1
ATOM 1429 C C . LYS A 1 178 ? 1.756 23.266 -12.586 1 92.06 178 LYS A C 1
ATOM 1431 O O . LYS A 1 178 ? 2.119 22.391 -13.391 1 92.06 178 LYS A O 1
ATOM 1436 N N . GLY A 1 179 ? 1.799 23.156 -11.281 1 95.31 179 GLY A N 1
ATOM 1437 C CA . GLY A 1 179 ? 2.16 21.875 -10.703 1 95.31 179 GLY A CA 1
ATOM 1438 C C . GLY A 1 179 ? 1.254 20.75 -11.156 1 95.31 179 GLY A C 1
ATOM 1439 O O . GLY A 1 179 ? 1.726 19.641 -11.453 1 95.31 179 GLY A O 1
ATOM 1440 N N . ARG A 1 180 ? -0.039 21 -11.25 1 95.12 180 ARG A N 1
ATOM 1441 C CA . ARG A 1 180 ? -1.003 20 -11.711 1 95.12 180 ARG A CA 1
ATOM 1442 C C . ARG A 1 180 ? -0.736 19.609 -13.156 1 95.12 180 ARG A C 1
ATOM 1444 O O . ARG A 1 180 ? -0.832 18.422 -13.508 1 95.12 180 ARG A O 1
ATOM 1451 N N . GLU A 1 181 ? -0.443 20.562 -13.953 1 95.62 181 GLU A N 1
ATOM 1452 C CA . GLU A 1 181 ? -0.111 20.297 -15.344 1 95.62 181 GLU A CA 1
ATOM 1453 C C . GLU A 1 181 ? 1.12 19.406 -15.461 1 95.62 181 GLU A C 1
ATOM 1455 O O . GLU A 1 181 ? 1.164 18.5 -16.297 1 95.62 181 GLU A O 1
ATOM 1460 N N . PHE A 1 182 ? 2.1 19.719 -14.664 1 97.25 182 PHE A N 1
ATOM 1461 C CA . PHE A 1 182 ? 3.318 18.922 -14.68 1 97.25 182 PHE A CA 1
ATOM 1462 C C . PHE A 1 182 ? 3.027 17.484 -14.273 1 97.25 182 PHE A C 1
ATOM 1464 O O . PHE A 1 182 ? 3.574 16.547 -14.859 1 97.25 182 PHE A O 1
ATOM 1471 N N . ILE A 1 183 ? 2.17 17.297 -13.234 1 97.81 183 ILE A N 1
ATOM 1472 C CA . ILE A 1 183 ? 1.808 15.945 -12.812 1 97.81 183 ILE A CA 1
ATOM 1473 C C . ILE A 1 183 ? 1.073 15.227 -13.945 1 97.81 183 ILE A C 1
ATOM 1475 O O . ILE A 1 183 ? 1.304 14.039 -14.188 1 97.81 183 ILE A O 1
ATOM 1479 N N . ASP A 1 184 ? 0.222 15.93 -14.648 1 95.38 184 ASP A N 1
ATOM 1480 C CA . ASP A 1 184 ? -0.488 15.336 -15.773 1 95.38 184 ASP A CA 1
ATOM 1481 C C . ASP A 1 184 ? 0.489 14.844 -16.844 1 95.38 184 ASP A C 1
ATOM 1483 O O . ASP A 1 184 ? 0.327 13.75 -17.375 1 95.38 184 ASP A O 1
ATOM 1487 N N . ILE A 1 185 ? 1.459 15.633 -17.125 1 96.62 185 ILE A N 1
ATOM 1488 C CA . ILE A 1 185 ? 2.477 15.242 -18.094 1 96.62 185 ILE A CA 1
ATOM 1489 C C . ILE A 1 185 ? 3.24 14.023 -17.578 1 96.62 185 ILE A C 1
ATOM 1491 O O . ILE A 1 185 ? 3.494 13.078 -18.328 1 96.62 185 ILE A O 1
ATOM 1495 N N . SER A 1 186 ? 3.629 14.102 -16.281 1 97.31 186 SER A N 1
ATOM 1496 C CA . SER A 1 186 ? 4.328 12.977 -15.672 1 97.31 186 SER A CA 1
ATOM 1497 C C . SER A 1 186 ? 3.539 11.68 -15.836 1 97.31 186 SER A C 1
ATOM 1499 O O . SER A 1 186 ? 4.113 10.641 -16.156 1 97.31 186 SER A O 1
ATOM 1501 N N . LEU A 1 187 ? 2.234 11.742 -15.664 1 94.62 187 LEU A N 1
ATOM 1502 C CA . LEU A 1 187 ? 1.377 10.562 -15.703 1 94.62 187 LEU A CA 1
ATOM 1503 C C . LEU A 1 187 ? 1.266 10.008 -17.125 1 94.62 187 LEU A C 1
ATOM 1505 O O . LEU A 1 187 ? 1.132 8.797 -17.312 1 94.62 187 LEU A O 1
ATOM 1509 N N . THR A 1 188 ? 1.354 10.852 -18.094 1 93.19 188 THR A N 1
ATOM 1510 C CA . THR A 1 188 ? 1.303 10.383 -19.484 1 93.19 188 THR A CA 1
ATOM 1511 C C . THR A 1 188 ? 2.553 9.578 -19.828 1 93.19 188 THR A C 1
ATOM 1513 O O . THR A 1 188 ? 2.547 8.789 -20.766 1 93.19 188 THR A O 1
ATOM 1516 N N . GLN A 1 189 ? 3.584 9.781 -19.047 1 92.94 189 GLN A N 1
ATOM 1517 C CA . GLN A 1 189 ? 4.844 9.094 -19.297 1 92.94 189 GLN A CA 1
ATOM 1518 C C . GLN A 1 189 ? 4.961 7.832 -18.453 1 92.94 189 GLN A C 1
ATOM 1520 O O . GLN A 1 189 ? 5.996 7.16 -18.453 1 92.94 189 GLN A O 1
ATOM 1525 N N . SER A 1 190 ? 3.955 7.566 -17.719 1 89.94 190 SER A N 1
ATOM 1526 C CA . SER A 1 190 ? 3.93 6.375 -16.875 1 89.94 190 SER A CA 1
ATOM 1527 C C . SER A 1 190 ? 3.051 5.289 -17.484 1 89.94 190 SER A C 1
ATOM 1529 O O . SER A 1 190 ? 1.879 5.527 -17.797 1 89.94 190 SER A O 1
ATOM 1531 N N . ASP A 1 191 ? 3.562 4.16 -17.656 1 88.62 191 ASP A N 1
ATOM 1532 C CA . ASP A 1 191 ? 2.84 3.023 -18.219 1 88.62 191 ASP A CA 1
ATOM 1533 C C . ASP A 1 191 ? 2.01 2.314 -17.156 1 88.62 191 ASP A C 1
ATOM 1535 O O . ASP A 1 191 ? 2.561 1.764 -16.203 1 88.62 191 ASP A O 1
ATOM 1539 N N . ASN A 1 192 ? 0.741 2.229 -17.344 1 85.81 192 ASN A N 1
ATOM 1540 C CA . ASN A 1 192 ? -0.159 1.577 -16.406 1 85.81 192 ASN A CA 1
ATOM 1541 C C . ASN A 1 192 ? 0.059 0.067 -16.375 1 85.81 192 ASN A C 1
ATOM 1543 O O . ASN A 1 192 ? -0.313 -0.598 -15.406 1 85.81 192 ASN A O 1
ATOM 1547 N N . TRP A 1 193 ? 0.646 -0.414 -17.375 1 88.81 193 TRP A N 1
ATOM 1548 C CA . TRP A 1 193 ? 0.834 -1.855 -17.5 1 88.81 193 TRP A CA 1
ATOM 1549 C C . TRP A 1 193 ? 2.254 -2.256 -17.109 1 88.81 193 TRP A C 1
ATOM 1551 O O . TRP A 1 193 ? 2.645 -3.414 -17.266 1 88.81 193 TRP A O 1
ATOM 1561 N N . SER A 1 194 ? 2.961 -1.296 -16.594 1 87.94 194 SER A N 1
ATOM 1562 C CA . SER A 1 194 ? 4.352 -1.565 -16.234 1 87.94 194 SER A CA 1
ATOM 1563 C C . SER A 1 194 ? 4.449 -2.67 -15.188 1 87.94 194 SER A C 1
ATOM 1565 O O . SER A 1 194 ? 3.787 -2.609 -14.148 1 87.94 194 SER A O 1
ATOM 1567 N N . ASP A 1 195 ? 5.277 -3.672 -15.547 1 91.12 195 ASP A N 1
ATOM 1568 C CA . ASP A 1 195 ? 5.508 -4.766 -14.609 1 91.12 195 ASP A CA 1
ATOM 1569 C C . ASP A 1 195 ? 6.957 -4.781 -14.125 1 91.12 195 ASP A C 1
ATOM 1571 O O . ASP A 1 195 ? 7.34 -5.629 -13.312 1 91.12 195 ASP A O 1
ATOM 1575 N N . ASP A 1 196 ? 7.734 -3.918 -14.641 1 89.69 196 ASP A N 1
ATOM 1576 C CA . ASP A 1 196 ? 9.125 -3.754 -14.234 1 89.69 196 ASP A CA 1
ATOM 1577 C C . ASP A 1 196 ? 9.406 -2.32 -13.781 1 89.69 196 ASP A C 1
ATOM 1579 O O . ASP A 1 196 ? 9.555 -1.422 -14.609 1 89.69 196 ASP A O 1
ATOM 1583 N N . PHE A 1 197 ? 9.602 -2.174 -12.586 1 93.31 197 PHE A N 1
ATOM 1584 C CA . PHE A 1 197 ? 9.758 -0.841 -12.016 1 93.31 197 PHE A CA 1
ATOM 1585 C C . PHE A 1 197 ? 11.234 -0.524 -11.789 1 93.31 197 PHE A C 1
ATOM 1587 O O . PHE A 1 197 ? 12.055 -1.432 -11.625 1 93.31 197 PHE A O 1
ATOM 1594 N N . THR A 1 198 ? 11.555 0.697 -11.836 1 93.25 198 THR A N 1
ATOM 1595 C CA . THR A 1 198 ? 12.883 1.219 -11.547 1 93.25 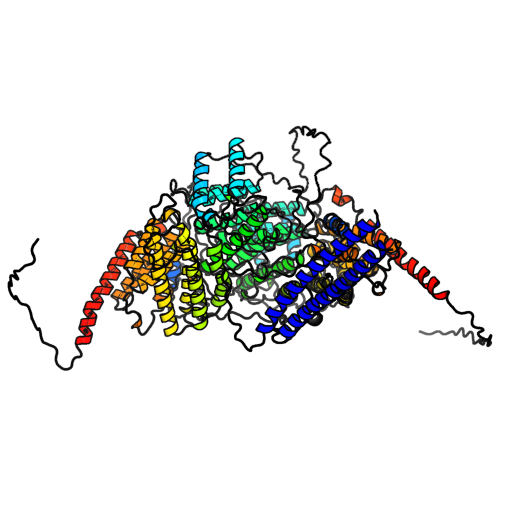198 THR A CA 1
ATOM 1596 C C . THR A 1 198 ? 12.844 2.188 -10.367 1 93.25 198 THR A C 1
ATOM 1598 O O . THR A 1 198 ? 11.766 2.49 -9.844 1 93.25 198 THR A O 1
ATOM 1601 N N . LEU A 1 199 ? 14.008 2.648 -10 1 95.12 199 LEU A N 1
ATOM 1602 C CA . LEU A 1 199 ? 14.117 3.621 -8.922 1 95.12 199 LEU A CA 1
ATOM 1603 C C . LEU A 1 199 ? 13.367 4.902 -9.266 1 95.12 199 LEU A C 1
ATOM 1605 O O . LEU A 1 199 ? 12.789 5.547 -8.383 1 95.12 199 LEU A O 1
ATOM 1609 N N . ASP A 1 200 ? 13.367 5.273 -10.539 1 96.81 200 ASP A N 1
ATOM 1610 C CA . ASP A 1 200 ? 12.703 6.496 -10.984 1 96.81 200 ASP A CA 1
ATOM 1611 C C . ASP A 1 200 ? 11.195 6.41 -10.766 1 96.81 200 ASP A C 1
ATOM 1613 O O . ASP A 1 200 ? 10.547 7.41 -10.461 1 96.81 200 ASP A O 1
ATOM 1617 N N . HIS A 1 201 ? 10.656 5.23 -10.914 1 97 201 HIS A N 1
ATOM 1618 C CA . HIS A 1 201 ? 9.234 5.055 -10.656 1 97 201 HIS A CA 1
ATOM 1619 C C . HIS A 1 201 ? 8.906 5.332 -9.188 1 97 201 HIS A C 1
ATOM 1621 O O . HIS A 1 201 ? 7.91 6 -8.891 1 97 201 HIS A O 1
ATOM 1627 N N . ALA A 1 202 ? 9.711 4.828 -8.305 1 97.88 202 ALA A N 1
ATOM 1628 C CA . ALA A 1 202 ? 9.492 5.02 -6.875 1 97.88 202 ALA A CA 1
ATOM 1629 C C . ALA A 1 202 ? 9.617 6.492 -6.496 1 97.88 202 ALA A C 1
ATOM 1631 O O . ALA A 1 202 ? 8.781 7.016 -5.754 1 97.88 202 ALA A O 1
ATOM 1632 N N . ARG A 1 203 ? 10.648 7.121 -7.02 1 98.44 203 ARG A N 1
ATOM 1633 C CA . ARG A 1 203 ? 10.883 8.531 -6.738 1 98.44 203 ARG A CA 1
ATOM 1634 C C . ARG A 1 203 ? 9.734 9.391 -7.258 1 98.44 203 ARG A C 1
ATOM 1636 O O . ARG A 1 203 ? 9.266 10.297 -6.562 1 98.44 203 ARG A O 1
ATOM 1643 N N . ALA A 1 204 ? 9.305 9.094 -8.469 1 98.38 204 ALA A N 1
ATOM 1644 C CA . ALA A 1 204 ? 8.188 9.852 -9.031 1 98.38 204 ALA A CA 1
ATOM 1645 C C . ALA A 1 204 ? 6.918 9.664 -8.211 1 98.38 204 ALA A C 1
ATOM 1647 O O . ALA A 1 204 ? 6.168 10.609 -7.98 1 98.38 204 ALA A O 1
ATOM 1648 N N . ALA A 1 205 ? 6.684 8.469 -7.746 1 98.5 205 ALA A N 1
ATOM 1649 C CA . ALA A 1 205 ? 5.48 8.172 -6.98 1 98.5 205 ALA A CA 1
ATOM 1650 C C . ALA A 1 205 ? 5.48 8.906 -5.645 1 98.5 205 ALA A C 1
ATOM 1652 O O . ALA A 1 205 ? 4.469 9.5 -5.258 1 98.5 205 ALA A O 1
ATOM 1653 N N . ILE A 1 206 ? 6.539 8.883 -4.93 1 98.56 206 ILE A N 1
ATOM 1654 C CA . ILE A 1 206 ? 6.586 9.523 -3.617 1 98.56 206 ILE A CA 1
ATOM 1655 C C . ILE A 1 206 ? 6.488 11.039 -3.777 1 98.56 206 ILE A C 1
ATOM 1657 O O . ILE A 1 206 ? 5.855 11.719 -2.965 1 98.56 206 ILE A O 1
ATOM 1661 N N . LEU A 1 207 ? 7.164 11.562 -4.828 1 98.69 207 LEU A N 1
ATOM 1662 C CA . LEU A 1 207 ? 7.09 13 -5.059 1 98.69 207 LEU A CA 1
ATOM 1663 C C . LEU A 1 207 ? 5.68 13.414 -5.457 1 98.69 207 LEU A C 1
ATOM 1665 O O . LEU A 1 207 ? 5.223 14.508 -5.098 1 98.69 207 LEU A O 1
ATOM 1669 N N . THR A 1 208 ? 4.996 12.555 -6.188 1 98.56 208 THR A N 1
ATOM 1670 C CA . THR A 1 208 ? 3.59 12.82 -6.484 1 98.56 208 THR A CA 1
ATOM 1671 C C . THR A 1 208 ? 2.768 12.867 -5.199 1 98.56 208 THR A C 1
ATOM 1673 O O . THR A 1 208 ? 1.907 13.734 -5.035 1 98.56 208 THR A O 1
ATOM 1676 N N . SER A 1 209 ? 3.014 11.977 -4.312 1 98.62 209 SER A N 1
ATOM 1677 C CA . SER A 1 209 ? 2.334 11.969 -3.02 1 98.62 209 SER A CA 1
ATOM 1678 C C . SER A 1 209 ? 2.6 13.258 -2.25 1 98.62 209 SER A C 1
ATOM 1680 O O . SER A 1 209 ? 1.678 13.852 -1.685 1 98.62 209 SER A O 1
ATOM 1682 N N . ILE A 1 210 ? 3.834 13.688 -2.262 1 98.19 210 ILE A N 1
ATOM 1683 C CA . ILE A 1 210 ? 4.219 14.914 -1.564 1 98.19 210 ILE A CA 1
ATOM 1684 C C . ILE A 1 210 ? 3.488 16.109 -2.176 1 98.19 210 ILE A C 1
ATOM 1686 O O . ILE A 1 210 ? 2.941 16.953 -1.454 1 98.19 210 ILE A O 1
ATOM 1690 N N . PHE A 1 211 ? 3.482 16.188 -3.545 1 98 211 PHE A N 1
ATOM 1691 C CA . PHE A 1 211 ? 2.775 17.25 -4.238 1 98 211 PHE A CA 1
ATOM 1692 C C . PHE A 1 211 ? 1.312 17.297 -3.811 1 98 211 PHE A C 1
ATOM 1694 O O . PHE A 1 211 ? 0.777 18.375 -3.531 1 98 211 PHE A O 1
ATOM 1701 N N . LEU A 1 212 ? 0.696 16.141 -3.727 1 98.06 212 LEU A N 1
ATOM 1702 C CA . LEU A 1 212 ? -0.728 16.047 -3.422 1 98.06 212 LEU A CA 1
ATOM 1703 C C . LEU A 1 212 ? -1.006 16.469 -1.982 1 98.06 212 LEU A C 1
ATOM 1705 O O . LEU A 1 212 ? -2.025 17.094 -1.701 1 98.06 212 LEU A O 1
ATOM 1709 N N . VAL A 1 213 ? -0.167 16.125 -1.048 1 97.31 213 VAL A N 1
ATOM 1710 C CA . VAL A 1 213 ? -0.317 16.578 0.333 1 97.31 213 VAL A CA 1
ATOM 1711 C C . VAL A 1 213 ? -0.248 18.094 0.39 1 97.31 213 VAL A C 1
ATOM 1713 O O . VAL A 1 213 ? -1.052 18.734 1.073 1 97.31 213 VAL A O 1
ATOM 1716 N N . GLU A 1 214 ? 0.696 18.641 -0.373 1 96.38 214 GLU A N 1
ATOM 1717 C CA . GLU A 1 214 ? 0.929 20.078 -0.333 1 96.38 214 GLU A CA 1
ATOM 1718 C C . GLU A 1 214 ? -0.265 20.844 -0.893 1 96.38 214 GLU A C 1
ATOM 1720 O O . GLU A 1 214 ? -0.511 21.984 -0.505 1 96.38 214 GLU A O 1
ATOM 1725 N N . ILE A 1 215 ? -1 20.219 -1.763 1 94.94 215 ILE A N 1
ATOM 1726 C CA . ILE A 1 215 ? -2.154 20.906 -2.318 1 94.94 215 ILE A CA 1
ATOM 1727 C C . ILE A 1 215 ? -3.43 20.422 -1.636 1 94.94 215 ILE A C 1
ATOM 1729 O O . ILE A 1 215 ? -4.531 20.641 -2.146 1 94.94 215 ILE A O 1
ATOM 1733 N N . ASN A 1 216 ? -3.295 19.672 -0.56 1 95.62 216 ASN A N 1
ATOM 1734 C CA . ASN A 1 216 ? -4.34 19.312 0.394 1 95.62 216 ASN A CA 1
ATOM 1735 C C . ASN A 1 216 ? -5.273 18.234 -0.171 1 95.62 216 ASN A C 1
ATOM 1737 O O . ASN A 1 216 ? -6.48 18.266 0.085 1 95.62 216 ASN A O 1
ATOM 1741 N N . LEU A 1 217 ? -4.781 17.422 -1.03 1 95.81 217 LEU A N 1
ATOM 1742 C CA . LEU A 1 217 ? -5.469 16.203 -1.449 1 95.81 217 LEU A CA 1
ATOM 1743 C C . LEU A 1 217 ? -4.953 14.992 -0.674 1 95.81 217 LEU A C 1
ATOM 1745 O O . LEU A 1 217 ? -4.051 14.289 -1.136 1 95.81 217 LEU A O 1
ATOM 1749 N N . LYS A 1 218 ? -5.566 14.75 0.399 1 95.56 218 LYS A N 1
ATOM 1750 C CA . LYS A 1 218 ? -5.039 13.844 1.415 1 95.56 218 LYS A CA 1
ATOM 1751 C C . LYS A 1 218 ? -5.188 12.383 0.987 1 95.56 218 LYS A C 1
ATOM 1753 O O . LYS A 1 218 ? -4.219 11.625 1.015 1 95.56 218 LYS A O 1
ATOM 1758 N N . SER A 1 219 ? -6.406 11.977 0.583 1 95.31 219 SER A N 1
ATOM 1759 C CA . SER A 1 219 ? -6.648 10.586 0.197 1 95.31 219 SER A CA 1
ATOM 1760 C C . SER A 1 219 ? -5.895 10.234 -1.082 1 95.31 219 SER A C 1
ATOM 1762 O O . SER A 1 219 ? -5.383 9.125 -1.217 1 95.31 219 SER A O 1
ATOM 1764 N N . ALA A 1 220 ? -5.879 11.18 -2.029 1 96.88 220 ALA A N 1
ATOM 1765 C CA . ALA A 1 220 ? -5.098 10.961 -3.246 1 96.88 220 ALA A CA 1
ATOM 1766 C C . ALA A 1 220 ? -3.621 10.766 -2.922 1 96.88 220 ALA A C 1
ATOM 1768 O O . ALA A 1 220 ? -2.951 9.93 -3.541 1 96.88 220 ALA A O 1
ATOM 1769 N N . ALA A 1 221 ? -3.146 11.586 -1.984 1 97.94 221 ALA A N 1
ATOM 1770 C CA . ALA A 1 221 ? -1.747 11.484 -1.577 1 97.94 221 ALA A CA 1
ATOM 1771 C C . ALA A 1 221 ? -1.446 10.102 -0.996 1 97.94 221 ALA A C 1
ATOM 1773 O O . ALA A 1 221 ? -0.398 9.516 -1.28 1 97.94 221 ALA A O 1
ATOM 1774 N N . ARG A 1 222 ? -2.311 9.562 -0.19 1 97.62 222 ARG A N 1
ATOM 1775 C CA . ARG A 1 222 ? -2.109 8.25 0.419 1 97.62 222 ARG A CA 1
ATOM 1776 C C . ARG A 1 222 ? -2.127 7.152 -0.635 1 97.62 222 ARG A C 1
ATOM 1778 O O . ARG A 1 222 ? -1.395 6.168 -0.522 1 97.62 222 ARG A O 1
ATOM 1785 N N . ARG A 1 223 ? -3.002 7.301 -1.63 1 97.75 223 ARG A N 1
ATOM 1786 C CA . ARG A 1 223 ? -3.006 6.348 -2.734 1 97.75 223 ARG A CA 1
ATOM 1787 C C . ARG A 1 223 ? -1.639 6.277 -3.406 1 97.75 223 ARG A C 1
ATOM 1789 O O . ARG A 1 223 ? -1.117 5.191 -3.654 1 97.75 223 ARG A O 1
ATOM 1796 N N . TRP A 1 224 ? -1.037 7.434 -3.678 1 98.44 224 TRP A N 1
ATOM 1797 C CA . TRP A 1 224 ? 0.264 7.473 -4.34 1 98.44 224 TRP A CA 1
ATOM 1798 C C . TRP A 1 224 ? 1.367 7.004 -3.396 1 98.44 224 TRP A C 1
ATOM 1800 O O . TRP A 1 224 ? 2.369 6.438 -3.838 1 98.44 224 TRP A O 1
ATOM 1810 N N . LEU A 1 225 ? 1.177 7.262 -2.119 1 98.69 225 LEU A N 1
ATOM 1811 C CA . LEU A 1 225 ? 2.111 6.699 -1.149 1 98.69 225 LEU A CA 1
ATOM 1812 C C . LEU A 1 225 ? 2.082 5.176 -1.184 1 98.69 225 LEU A C 1
ATOM 1814 O O . LEU A 1 225 ? 3.133 4.531 -1.133 1 98.69 225 LEU A O 1
ATOM 1818 N N . ALA A 1 226 ? 0.894 4.605 -1.246 1 98.62 226 ALA A N 1
ATOM 1819 C CA . ALA A 1 226 ? 0.769 3.154 -1.348 1 98.62 226 ALA A CA 1
ATOM 1820 C C . ALA A 1 226 ? 1.488 2.627 -2.586 1 98.62 226 ALA A C 1
ATOM 1822 O O . ALA A 1 226 ? 2.158 1.593 -2.529 1 98.62 226 ALA A O 1
ATOM 1823 N N . ILE A 1 227 ? 1.341 3.342 -3.664 1 98.31 227 ILE A N 1
ATOM 1824 C CA . ILE A 1 227 ? 2.016 2.986 -4.91 1 98.31 227 ILE A CA 1
ATOM 1825 C C . ILE A 1 227 ? 3.529 3.033 -4.707 1 98.31 227 ILE A C 1
ATOM 1827 O O . ILE A 1 227 ? 4.246 2.117 -5.117 1 98.31 227 ILE A O 1
ATOM 1831 N N . ALA A 1 228 ? 3.986 4.09 -4.082 1 98.62 228 ALA A N 1
ATOM 1832 C CA . ALA A 1 228 ? 5.418 4.242 -3.83 1 98.62 228 ALA A CA 1
ATOM 1833 C C . ALA A 1 228 ? 5.949 3.086 -2.984 1 98.62 228 ALA A C 1
ATOM 1835 O O . ALA A 1 228 ? 7.031 2.561 -3.252 1 98.62 228 ALA A O 1
ATOM 1836 N N . VAL A 1 229 ? 5.211 2.699 -1.969 1 98.5 229 VAL A N 1
ATOM 1837 C CA . VAL A 1 229 ? 5.609 1.598 -1.099 1 98.5 229 VAL A CA 1
ATOM 1838 C C . VAL A 1 229 ? 5.66 0.298 -1.899 1 98.5 229 VAL A C 1
ATOM 1840 O O . VAL A 1 229 ? 6.629 -0.458 -1.809 1 98.5 229 VAL A O 1
ATOM 1843 N N . SER A 1 230 ? 4.621 0.048 -2.645 1 97.81 230 SER A N 1
ATOM 1844 C CA . SER A 1 230 ? 4.559 -1.171 -3.443 1 97.81 230 SER A CA 1
ATOM 1845 C C . SER A 1 230 ? 5.73 -1.257 -4.414 1 97.81 230 SER A C 1
ATOM 1847 O O . SER A 1 230 ? 6.41 -2.283 -4.488 1 97.81 230 SER A O 1
ATOM 1849 N N . ILE A 1 231 ? 6 -0.166 -5.152 1 97.19 231 ILE A N 1
ATOM 1850 C CA . ILE A 1 231 ? 7.09 -0.146 -6.121 1 97.19 231 ILE A CA 1
ATOM 1851 C C . ILE A 1 231 ? 8.422 -0.373 -5.41 1 97.19 231 ILE A C 1
ATOM 1853 O O . ILE A 1 231 ? 9.273 -1.123 -5.895 1 97.19 231 ILE A O 1
ATOM 1857 N N . SER A 1 232 ? 8.609 0.285 -4.285 1 96.94 232 SER A N 1
ATOM 1858 C CA . SER A 1 232 ? 9.836 0.13 -3.52 1 96.94 232 SER A CA 1
ATOM 1859 C C . SER A 1 232 ? 10.055 -1.323 -3.111 1 96.94 232 SER A C 1
ATOM 1861 O O . SER A 1 232 ? 11.18 -1.833 -3.184 1 96.94 232 SER A O 1
ATOM 1863 N N . GLN A 1 233 ? 9.055 -1.988 -2.73 1 94.5 233 GLN A N 1
ATOM 1864 C CA . GLN A 1 233 ? 9.156 -3.387 -2.324 1 94.5 233 GLN A CA 1
ATOM 1865 C C . GLN A 1 233 ? 9.398 -4.293 -3.527 1 94.5 233 GLN A C 1
ATOM 1867 O O . GLN A 1 233 ? 10.117 -5.289 -3.424 1 94.5 233 GLN A O 1
ATOM 1872 N N . GLU A 1 234 ? 8.766 -3.916 -4.656 1 92.94 234 GLU A N 1
ATOM 1873 C CA . GLU A 1 234 ? 8.93 -4.719 -5.867 1 92.94 234 GLU A CA 1
ATOM 1874 C C . GLU A 1 234 ? 10.375 -4.711 -6.344 1 92.94 234 GLU A C 1
ATOM 1876 O O . GLU A 1 234 ? 10.844 -5.684 -6.941 1 92.94 234 GLU A O 1
ATOM 1881 N N . ILE A 1 235 ? 11.062 -3.643 -6.082 1 91.31 235 ILE A N 1
ATOM 1882 C CA . ILE A 1 235 ? 12.445 -3.566 -6.539 1 91.31 235 ILE A CA 1
ATOM 1883 C C . ILE A 1 235 ? 13.391 -3.811 -5.363 1 91.31 235 ILE A C 1
ATOM 1885 O O . ILE A 1 235 ? 14.57 -3.461 -5.426 1 91.31 235 ILE A O 1
ATOM 1889 N N . ASP A 1 236 ? 12.875 -4.262 -4.234 1 89.94 236 ASP A N 1
ATOM 1890 C CA . ASP A 1 236 ? 13.594 -4.805 -3.086 1 89.94 236 ASP A CA 1
ATOM 1891 C C . ASP A 1 236 ? 14.414 -3.719 -2.389 1 89.94 236 ASP A C 1
ATOM 1893 O O . ASP A 1 236 ? 15.57 -3.945 -2.023 1 89.94 236 ASP A O 1
ATOM 1897 N N . LEU A 1 237 ? 13.836 -2.553 -2.248 1 93.25 237 LEU A N 1
ATOM 1898 C CA . LEU A 1 237 ? 14.555 -1.487 -1.559 1 93.25 237 LEU A CA 1
ATOM 1899 C C . LEU A 1 237 ? 14.625 -1.76 -0.06 1 93.25 237 LEU A C 1
ATOM 1901 O O . LEU A 1 237 ? 15.438 -1.159 0.647 1 93.25 237 LEU A O 1
ATOM 1905 N N . GLN A 1 238 ? 13.773 -2.623 0.443 1 91.38 238 GLN A N 1
ATOM 1906 C CA . GLN A 1 238 ? 13.711 -2.889 1.876 1 91.38 238 GLN A CA 1
ATOM 1907 C C . GLN A 1 238 ? 14.805 -3.867 2.301 1 91.38 238 GLN A C 1
ATOM 1909 O O . GLN A 1 238 ? 14.969 -4.145 3.49 1 91.38 238 GLN A O 1
ATOM 1914 N N . THR A 1 239 ? 15.477 -4.34 1.286 1 85.25 239 THR A N 1
ATOM 1915 C CA . THR A 1 239 ? 16.578 -5.254 1.556 1 85.25 239 THR A CA 1
ATOM 1916 C C . THR A 1 239 ? 17.844 -4.789 0.851 1 85.25 239 THR A C 1
ATOM 1918 O O . THR A 1 239 ? 17.797 -3.943 -0.045 1 85.25 239 THR A O 1
ATOM 1921 N N . GLU A 1 240 ? 19.031 -5.059 1.34 1 79.88 240 GLU A N 1
ATOM 1922 C CA . GLU A 1 240 ? 20.281 -4.707 0.687 1 79.88 240 GLU A CA 1
ATOM 1923 C C . GLU A 1 240 ? 20.844 -5.887 -0.1 1 79.88 240 GLU A C 1
ATOM 1925 O O . GLU A 1 240 ? 21.844 -6.492 0.304 1 79.88 240 GLU A O 1
ATOM 1930 N N . VAL A 1 241 ? 19.953 -6.379 -0.916 1 70.38 241 VAL A N 1
ATOM 1931 C CA . VAL A 1 241 ? 20.391 -7.535 -1.692 1 70.38 241 VAL A CA 1
ATOM 1932 C C . VAL A 1 241 ? 20.859 -7.078 -3.074 1 70.38 241 VAL A C 1
ATOM 1934 O O . VAL A 1 241 ? 20.359 -6.078 -3.602 1 70.38 241 VAL A O 1
ATOM 1937 N N . GLY A 1 242 ? 21.922 -7.637 -3.551 1 69.94 242 GLY A N 1
ATOM 1938 C CA . GLY A 1 242 ? 22.422 -7.359 -4.891 1 69.94 242 GLY A CA 1
ATOM 1939 C C . GLY A 1 242 ? 23.75 -6.621 -4.891 1 69.94 242 GLY A C 1
ATOM 1940 O O . GLY A 1 242 ? 24.266 -6.246 -3.832 1 69.94 242 GLY A O 1
ATOM 1941 N N . SER A 1 243 ? 24.266 -6.535 -6.059 1 75 243 SER A N 1
ATOM 1942 C CA . SER A 1 243 ? 25.531 -5.824 -6.266 1 75 243 SER A CA 1
ATOM 1943 C C . SER A 1 243 ? 25.297 -4.457 -6.898 1 75 243 SER A C 1
ATOM 1945 O O . SER A 1 243 ? 24.906 -4.367 -8.07 1 75 243 SER A O 1
ATOM 1947 N N . TRP A 1 244 ? 25.375 -3.467 -5.996 1 82.06 244 TRP A N 1
ATOM 1948 C CA . TRP A 1 244 ? 25.172 -2.102 -6.461 1 82.06 244 TRP A CA 1
ATOM 1949 C C . TRP A 1 244 ? 26.422 -1.263 -6.285 1 82.06 244 TRP A C 1
ATOM 1951 O O . TRP A 1 244 ? 27.234 -1.521 -5.383 1 82.06 244 TRP A O 1
ATOM 1961 N N . SER A 1 245 ? 26.578 -0.347 -7.25 1 84.12 245 SER A N 1
ATOM 1962 C CA . SER A 1 245 ? 27.609 0.656 -6.988 1 84.12 245 SER A CA 1
ATOM 1963 C C . SER A 1 245 ? 27.328 1.403 -5.688 1 84.12 245 SER A C 1
ATOM 1965 O O . SER A 1 245 ? 26.188 1.411 -5.199 1 84.12 245 SER A O 1
ATOM 1967 N N . THR A 1 246 ? 28.328 1.965 -5.18 1 84.31 246 THR A N 1
ATOM 1968 C CA . THR A 1 246 ? 28.172 2.686 -3.92 1 84.31 246 THR A CA 1
ATOM 1969 C C . THR A 1 246 ? 27.141 3.799 -4.051 1 84.31 246 THR A C 1
ATOM 1971 O O . THR A 1 246 ? 26.344 4.02 -3.141 1 84.31 246 THR A O 1
ATOM 1974 N N . SER A 1 247 ? 27.234 4.469 -5.117 1 87.12 247 SER A N 1
ATOM 1975 C CA . SER A 1 247 ? 26.297 5.562 -5.344 1 87.12 247 SER A CA 1
ATOM 1976 C C . SER A 1 247 ? 24.859 5.051 -5.473 1 87.12 247 SER A C 1
ATOM 1978 O O . SER A 1 247 ? 23.938 5.637 -4.914 1 87.12 247 SER A O 1
ATOM 1980 N N . GLU A 1 248 ? 24.734 3.98 -6.191 1 88.25 248 GLU A N 1
ATOM 1981 C CA . GLU A 1 248 ? 23.406 3.404 -6.375 1 88.25 248 GLU A CA 1
ATOM 1982 C C . GLU A 1 248 ? 22.859 2.85 -5.062 1 88.25 248 GLU A C 1
ATOM 1984 O O . GLU A 1 248 ? 21.656 2.971 -4.777 1 88.25 248 GLU A O 1
ATOM 1989 N N . LEU A 1 249 ? 23.734 2.227 -4.371 1 89.94 249 LEU A N 1
ATOM 1990 C CA . LEU A 1 249 ? 23.328 1.679 -3.082 1 89.94 249 LEU A CA 1
ATOM 1991 C C . LEU A 1 249 ? 22.844 2.785 -2.145 1 89.94 249 LEU A C 1
ATOM 1993 O O . LEU A 1 249 ? 21.844 2.633 -1.46 1 89.94 249 LEU A O 1
ATOM 1997 N N . GLU A 1 250 ? 23.578 3.855 -2.148 1 91.62 250 GLU A N 1
ATOM 1998 C CA . GLU A 1 250 ? 23.203 4.992 -1.315 1 91.62 250 GLU A CA 1
ATOM 1999 C C . GLU A 1 250 ? 21.844 5.555 -1.73 1 91.62 250 GLU A C 1
ATOM 2001 O O . GLU A 1 250 ? 21.016 5.887 -0.878 1 91.62 250 GLU A O 1
ATOM 2006 N N . MET A 1 251 ? 21.625 5.652 -2.994 1 93.31 251 MET A N 1
ATOM 2007 C CA . MET A 1 251 ? 20.344 6.184 -3.475 1 93.31 251 MET A CA 1
ATOM 2008 C C . MET A 1 251 ? 19.203 5.238 -3.141 1 93.31 251 MET A C 1
ATOM 2010 O O . MET A 1 251 ? 18.094 5.684 -2.803 1 93.31 251 MET A O 1
ATOM 2014 N N . ARG A 1 252 ? 19.484 3.969 -3.271 1 94.19 252 ARG A N 1
ATOM 2015 C CA . ARG A 1 252 ? 18.469 2.98 -2.9 1 94.19 252 ARG A CA 1
ATOM 2016 C C . ARG A 1 252 ? 18.094 3.115 -1.431 1 94.19 252 ARG A C 1
ATOM 2018 O O . ARG A 1 252 ? 16.906 3.076 -1.084 1 94.19 252 ARG A O 1
ATOM 2025 N N . ARG A 1 253 ? 19.078 3.324 -0.577 1 93.88 253 ARG A N 1
ATOM 2026 C CA . ARG A 1 253 ? 18.828 3.527 0.846 1 93.88 253 ARG A CA 1
ATOM 2027 C C . ARG A 1 253 ? 18.016 4.797 1.083 1 93.88 253 ARG A C 1
ATOM 2029 O O . ARG A 1 253 ? 17.016 4.773 1.808 1 93.88 253 ARG A O 1
ATOM 2036 N N . ARG A 1 254 ? 18.422 5.836 0.451 1 95.06 254 ARG A N 1
ATOM 2037 C CA . ARG A 1 254 ? 17.781 7.129 0.648 1 95.06 254 ARG A CA 1
ATOM 2038 C C . ARG A 1 254 ? 16.328 7.09 0.196 1 95.06 254 ARG A C 1
ATOM 2040 O O . ARG A 1 254 ? 15.445 7.645 0.862 1 95.06 254 ARG A O 1
ATOM 2047 N N . VAL A 1 255 ? 16.109 6.457 -0.925 1 97.25 255 VAL A N 1
ATOM 2048 C CA . VAL A 1 255 ? 14.742 6.379 -1.44 1 97.25 255 VAL A CA 1
ATOM 2049 C C . VAL A 1 255 ? 13.875 5.547 -0.495 1 97.25 255 VAL A C 1
ATOM 2051 O O . VAL A 1 255 ? 12.758 5.938 -0.162 1 97.25 255 VAL A O 1
ATOM 2054 N N . TRP A 1 256 ? 14.367 4.395 -0.034 1 96.69 256 TRP A N 1
ATOM 2055 C CA . TRP A 1 256 ? 13.602 3.557 0.884 1 96.69 256 TRP A CA 1
ATOM 2056 C C . TRP A 1 256 ? 13.234 4.328 2.148 1 96.69 256 TRP A C 1
ATOM 2058 O O . TRP A 1 256 ? 12.07 4.355 2.549 1 96.69 256 TRP A O 1
ATOM 2068 N N . TRP A 1 257 ? 14.242 4.938 2.701 1 95.38 257 TRP A N 1
ATOM 2069 C CA . TRP A 1 257 ? 14 5.629 3.965 1 95.38 257 TRP A CA 1
ATOM 2070 C C . TRP A 1 257 ? 13.156 6.879 3.748 1 95.38 257 TRP A C 1
ATOM 2072 O O . TRP A 1 257 ? 12.398 7.285 4.633 1 95.38 257 TRP A O 1
ATOM 2082 N N . GLY A 1 258 ? 13.312 7.523 2.553 1 96.69 258 GLY A N 1
ATOM 2083 C CA . GLY A 1 258 ? 12.391 8.594 2.217 1 96.69 258 GLY A CA 1
ATOM 2084 C C . GLY A 1 258 ? 10.938 8.156 2.215 1 96.69 258 GLY A C 1
ATOM 2085 O O . GLY A 1 258 ? 10.078 8.844 2.771 1 96.69 258 GLY A O 1
ATOM 2086 N N . VAL A 1 259 ? 10.672 7.004 1.628 1 98.12 259 VAL A N 1
ATOM 2087 C CA . VAL A 1 259 ? 9.328 6.445 1.577 1 98.12 259 VAL A CA 1
ATOM 2088 C C . VAL A 1 259 ? 8.859 6.082 2.986 1 98.12 259 VAL A C 1
ATOM 2090 O O . VAL A 1 259 ? 7.711 6.328 3.352 1 98.12 259 VAL A O 1
ATOM 2093 N N . TYR A 1 260 ? 9.758 5.516 3.781 1 96.94 260 TYR A N 1
ATOM 2094 C CA . TYR A 1 260 ? 9.453 5.141 5.16 1 96.94 260 TYR A CA 1
ATOM 2095 C C . TYR A 1 260 ? 9.07 6.363 5.984 1 96.94 260 TYR A C 1
ATOM 2097 O O . TYR A 1 260 ? 8.078 6.336 6.719 1 96.94 260 TYR A O 1
ATOM 2105 N N . ILE A 1 261 ? 9.859 7.41 5.852 1 96.38 261 ILE A N 1
ATOM 2106 C CA . ILE A 1 261 ? 9.609 8.648 6.582 1 96.38 261 ILE A CA 1
ATOM 2107 C C . ILE A 1 261 ? 8.242 9.203 6.207 1 96.38 261 ILE A C 1
ATOM 2109 O O . ILE A 1 261 ? 7.445 9.562 7.078 1 96.38 261 ILE A O 1
ATOM 2113 N N . TRP A 1 262 ? 8.031 9.234 4.977 1 97.81 262 TRP A N 1
ATOM 2114 C CA . TRP A 1 262 ? 6.777 9.797 4.484 1 97.81 262 TRP A CA 1
ATOM 2115 C C . TRP A 1 262 ? 5.59 8.945 4.922 1 97.81 262 TRP A C 1
ATOM 2117 O O . TRP A 1 262 ? 4.531 9.477 5.266 1 97.81 262 TRP A O 1
ATOM 2127 N N . ASP A 1 263 ? 5.719 7.672 4.906 1 97.81 263 ASP A N 1
ATOM 2128 C CA . ASP A 1 263 ? 4.68 6.746 5.352 1 97.81 263 ASP A CA 1
ATOM 2129 C C . ASP A 1 263 ? 4.316 6.992 6.812 1 97.81 263 ASP A C 1
ATOM 2131 O O . ASP A 1 263 ? 3.137 7.047 7.164 1 97.81 263 ASP A O 1
ATOM 2135 N N . ARG A 1 264 ? 5.285 7.18 7.652 1 96.75 264 ARG A N 1
ATOM 2136 C CA . ARG A 1 264 ? 5.055 7.383 9.078 1 96.75 264 ARG A CA 1
ATOM 2137 C C . ARG A 1 264 ? 4.434 8.75 9.344 1 96.75 264 ARG A C 1
ATOM 2139 O O . ARG A 1 264 ? 3.508 8.875 10.148 1 96.75 264 ARG A O 1
ATOM 2146 N N . GLN A 1 265 ? 4.961 9.711 8.648 1 95.94 265 GLN A N 1
ATOM 2147 C CA . GLN A 1 265 ? 4.457 11.062 8.859 1 95.94 265 GLN A CA 1
ATOM 2148 C C . GLN A 1 265 ? 2.994 11.18 8.438 1 95.94 265 GLN A C 1
ATOM 2150 O O . GLN A 1 265 ? 2.182 11.766 9.156 1 95.94 265 GLN A O 1
ATOM 2155 N N . ILE A 1 266 ? 2.707 10.602 7.316 1 96.75 266 ILE A N 1
ATOM 2156 C CA . ILE A 1 266 ? 1.344 10.664 6.801 1 96.75 266 ILE A CA 1
ATOM 2157 C C . ILE A 1 266 ? 0.415 9.859 7.703 1 96.75 266 ILE A C 1
ATOM 2159 O O . ILE A 1 266 ? -0.721 10.266 7.961 1 96.75 266 ILE A O 1
ATOM 2163 N N . SER A 1 267 ? 0.901 8.727 8.133 1 95.25 267 SER A N 1
ATOM 2164 C CA . SER A 1 267 ? 0.11 7.898 9.039 1 95.25 267 SER A CA 1
ATOM 2165 C C . SER A 1 267 ? -0.22 8.656 10.328 1 95.25 267 SER A C 1
ATOM 2167 O O . SER A 1 267 ? -1.369 8.656 10.773 1 95.25 267 SER A O 1
ATOM 2169 N N . LEU A 1 268 ? 0.718 9.305 10.875 1 95.25 268 LEU A N 1
ATOM 2170 C CA . LEU A 1 268 ? 0.512 10.055 12.109 1 95.25 268 LEU A CA 1
ATOM 2171 C C . LEU A 1 268 ? -0.39 11.258 11.875 1 95.25 268 LEU A C 1
ATOM 2173 O O . LEU A 1 268 ? -1.296 11.531 12.664 1 95.25 268 LEU A O 1
ATOM 2177 N N . GLU A 1 269 ? -0.101 11.961 10.758 1 95.06 269 GLU A N 1
ATOM 2178 C CA . GLU A 1 269 ? -0.81 13.195 10.438 1 95.06 269 GLU A CA 1
ATOM 2179 C C . GLU A 1 269 ? -2.293 12.93 10.188 1 95.06 269 GLU A C 1
ATOM 2181 O O . GLU A 1 269 ? -3.148 13.695 10.641 1 95.06 269 GLU A O 1
ATOM 2186 N N . TYR A 1 270 ? -2.572 11.852 9.523 1 92.88 270 TYR A N 1
ATOM 2187 C CA . TYR A 1 270 ? -3.945 11.633 9.078 1 92.88 270 TYR A CA 1
ATOM 2188 C C . TYR A 1 270 ? -4.625 10.562 9.922 1 92.88 270 TYR A C 1
ATOM 2190 O O . TYR A 1 270 ? -5.824 10.312 9.773 1 92.88 270 TYR A O 1
ATOM 2198 N N . GLY A 1 271 ? -3.912 9.984 10.805 1 90.38 271 GLY A N 1
ATOM 2199 C CA . GLY A 1 271 ? -4.492 8.961 11.664 1 90.38 271 GLY A CA 1
ATOM 2200 C C . GLY A 1 271 ? -4.891 7.711 10.906 1 90.38 271 GLY A C 1
ATOM 2201 O O . GLY A 1 271 ? -5.965 7.152 11.141 1 90.38 271 GLY A O 1
ATOM 2202 N N . ARG A 1 272 ? -4.129 7.332 9.938 1 91.62 272 ARG A N 1
ATOM 2203 C CA . ARG A 1 272 ? -4.363 6.129 9.141 1 91.62 272 ARG A CA 1
ATOM 2204 C C . ARG A 1 272 ? -3.238 5.117 9.336 1 91.62 272 ARG A C 1
ATOM 2206 O O . ARG A 1 272 ? -2.113 5.492 9.68 1 91.62 272 ARG A O 1
ATOM 2213 N N . PRO A 1 273 ? -3.523 3.812 9.109 1 92.25 273 PRO A N 1
ATOM 2214 C CA . PRO A 1 273 ? -2.463 2.814 9.273 1 92.25 273 PRO A CA 1
ATOM 2215 C C . PRO A 1 273 ? -1.331 2.988 8.258 1 92.25 273 PRO A C 1
ATOM 2217 O O . PRO A 1 273 ? -1.584 3.289 7.094 1 92.25 273 PRO A O 1
ATOM 2220 N N . PRO A 1 274 ? -0.109 2.824 8.758 1 95.75 274 PRO A N 1
ATOM 2221 C CA . PRO A 1 274 ? 1.003 2.846 7.805 1 95.75 274 PRO A CA 1
ATOM 2222 C C . PRO A 1 274 ? 1.022 1.621 6.895 1 95.75 274 PRO A C 1
ATOM 2224 O O . PRO A 1 274 ? 0.456 0.581 7.242 1 95.75 274 PRO A O 1
ATOM 2227 N N . PHE A 1 275 ? 1.695 1.733 5.77 1 96.81 275 PHE A N 1
ATOM 2228 C CA . PHE A 1 275 ? 1.741 0.658 4.785 1 96.81 275 PHE A CA 1
ATOM 2229 C C . PHE A 1 275 ? 2.938 -0.253 5.035 1 96.81 275 PHE A C 1
ATOM 2231 O O . PHE A 1 275 ? 2.904 -1.438 4.695 1 96.81 275 PHE A O 1
ATOM 2238 N N . ILE A 1 276 ? 3.967 0.28 5.562 1 96.38 276 ILE A N 1
ATOM 2239 C CA . ILE A 1 276 ? 5.203 -0.474 5.738 1 96.38 276 ILE A CA 1
ATOM 2240 C C . ILE A 1 276 ? 5.242 -1.086 7.137 1 96.38 276 ILE A C 1
ATOM 2242 O O . ILE A 1 276 ? 4.938 -0.413 8.125 1 96.38 276 ILE A O 1
ATOM 2246 N N . LYS A 1 277 ? 5.57 -2.316 7.23 1 91.5 277 LYS A N 1
ATOM 2247 C CA . LYS A 1 277 ? 5.82 -2.986 8.5 1 91.5 277 LYS A CA 1
ATOM 2248 C C . LYS A 1 277 ? 7.309 -2.969 8.852 1 91.5 277 LYS A C 1
ATOM 2250 O O . LYS A 1 277 ? 8.148 -3.287 8.008 1 91.5 277 LYS A O 1
ATOM 2255 N N . ASP A 1 278 ? 7.602 -2.621 10.062 1 88.44 278 ASP A N 1
ATOM 2256 C CA . ASP A 1 278 ? 8.992 -2.494 10.484 1 88.44 278 ASP A CA 1
ATOM 2257 C C . ASP A 1 278 ? 9.711 -3.838 10.406 1 88.44 278 ASP A C 1
ATOM 2259 O O . ASP A 1 278 ? 10.914 -3.887 10.148 1 88.44 278 ASP A O 1
ATOM 2263 N N . THR A 1 279 ? 9.016 -4.883 10.562 1 84.44 279 THR A N 1
ATOM 2264 C CA . THR A 1 279 ? 9.625 -6.211 10.578 1 84.44 279 THR A CA 1
ATOM 2265 C C . THR A 1 279 ? 10.117 -6.602 9.195 1 84.44 279 THR A C 1
ATOM 2267 O O . THR A 1 279 ? 10.891 -7.551 9.047 1 84.44 279 THR A O 1
ATOM 2270 N N . ASP A 1 280 ? 9.703 -5.883 8.219 1 84.75 280 ASP A N 1
ATOM 2271 C CA . ASP A 1 280 ? 10.07 -6.227 6.848 1 84.75 280 ASP A CA 1
ATOM 2272 C C . ASP A 1 280 ? 11.336 -5.492 6.418 1 84.75 280 ASP A C 1
ATOM 2274 O O . ASP A 1 280 ? 11.852 -5.719 5.32 1 84.75 280 ASP A O 1
ATOM 2278 N N . ILE A 1 281 ? 11.828 -4.672 7.246 1 89.56 281 ILE A N 1
ATOM 2279 C CA . ILE A 1 281 ? 12.93 -3.793 6.871 1 89.56 281 ILE A CA 1
ATOM 2280 C C . ILE A 1 281 ? 14.266 -4.457 7.219 1 89.56 281 ILE A C 1
ATOM 2282 O O . ILE A 1 281 ? 14.492 -4.836 8.367 1 89.56 281 ILE A O 1
ATOM 2286 N N . SER A 1 282 ? 15.102 -4.641 6.262 1 86.69 282 SER A N 1
ATOM 2287 C CA . SER A 1 282 ? 16.469 -5.133 6.43 1 86.69 282 SER A CA 1
ATOM 2288 C C . SER A 1 282 ? 17.453 -4.309 5.621 1 86.69 282 SER A C 1
ATOM 2290 O O . SER A 1 282 ? 18.156 -4.84 4.754 1 86.69 282 SER A O 1
ATOM 2292 N N . VAL A 1 283 ? 17.453 -3.035 5.84 1 89.19 283 VAL A N 1
ATOM 2293 C CA . VAL A 1 283 ? 18.312 -2.119 5.094 1 89.19 283 VAL A CA 1
ATOM 2294 C C . VAL A 1 283 ? 19.031 -1.181 6.059 1 89.19 283 VAL A C 1
ATOM 2296 O O . VAL A 1 283 ? 18.453 -0.751 7.062 1 89.19 283 VAL A O 1
ATOM 2299 N N . ASN A 1 284 ? 20.234 -0.825 5.703 1 88.25 284 ASN A N 1
ATOM 2300 C CA . ASN A 1 284 ? 21.016 0.109 6.512 1 88.25 284 ASN A CA 1
ATOM 2301 C C . ASN A 1 284 ? 20.516 1.543 6.344 1 88.25 284 ASN A C 1
ATOM 2303 O O . ASN A 1 284 ? 19.859 1.861 5.355 1 88.25 284 ASN A O 1
ATOM 2307 N N . LEU A 1 285 ? 20.875 2.375 7.336 1 88.75 285 LEU A N 1
ATOM 2308 C CA . LEU A 1 285 ? 20.578 3.799 7.234 1 88.75 285 LEU A CA 1
ATOM 2309 C C . LEU A 1 285 ? 21.422 4.461 6.16 1 88.75 285 LEU A C 1
ATOM 2311 O O . LEU A 1 285 ? 22.531 4 5.867 1 88.75 285 LEU A O 1
ATOM 2315 N N . PRO A 1 286 ? 20.875 5.477 5.531 1 89.38 286 PRO A N 1
ATOM 2316 C CA . PRO A 1 286 ? 21.703 6.219 4.574 1 89.38 286 PRO A CA 1
ATOM 2317 C C . PRO A 1 286 ? 22.844 6.992 5.246 1 89.38 286 PRO A C 1
ATOM 2319 O O . PRO A 1 286 ? 22.844 7.137 6.473 1 89.38 286 PRO A O 1
ATOM 2322 N N . THR A 1 287 ? 23.719 7.406 4.422 1 83.75 287 THR A N 1
ATOM 2323 C CA . THR A 1 287 ? 24.828 8.203 4.918 1 83.75 287 THR A CA 1
ATOM 2324 C C . THR A 1 287 ? 24.453 9.672 5.016 1 83.75 287 THR A C 1
ATOM 2326 O O . THR A 1 287 ? 23.531 10.125 4.328 1 83.75 287 THR A O 1
ATOM 2329 N N . ALA A 1 288 ? 25.156 10.438 5.879 1 76.88 288 ALA A N 1
ATOM 2330 C CA . ALA A 1 288 ? 24.906 11.867 6.051 1 76.88 288 ALA A CA 1
ATOM 2331 C C . ALA A 1 288 ? 25.578 12.68 4.949 1 76.88 288 ALA A C 1
ATOM 2333 O O . ALA A 1 288 ? 25.406 13.898 4.875 1 76.88 288 ALA A O 1
ATOM 2334 N N . ALA A 1 289 ? 26.141 12.031 4.008 1 76.12 289 ALA A N 1
ATOM 2335 C CA . ALA A 1 289 ? 26.906 12.703 2.971 1 76.12 289 ALA A CA 1
ATOM 2336 C C . ALA A 1 289 ? 26 13.438 1.992 1 76.12 289 ALA A C 1
ATOM 2338 O O . ALA A 1 289 ? 24.906 12.953 1.671 1 76.12 289 ALA A O 1
ATOM 2339 N N . GLU A 1 290 ? 26.5 14.617 1.643 1 76.88 290 GLU A N 1
ATOM 2340 C CA . GLU A 1 290 ? 25.797 15.352 0.594 1 76.88 290 GLU A CA 1
ATOM 2341 C C . GLU A 1 290 ? 25.969 14.672 -0.762 1 76.88 290 GLU A C 1
ATOM 2343 O O . GLU A 1 290 ? 26.891 13.891 -0.958 1 76.88 290 GLU A O 1
ATOM 2348 N N . ASP A 1 291 ? 25.125 15.016 -1.646 1 76.69 291 ASP A N 1
ATOM 2349 C CA . ASP A 1 291 ? 25.078 14.359 -2.947 1 76.69 291 ASP A CA 1
ATOM 2350 C C . ASP A 1 291 ? 26.406 14.492 -3.688 1 76.69 291 ASP A C 1
ATOM 2352 O O . ASP A 1 291 ? 26.844 13.555 -4.352 1 76.69 291 ASP A O 1
ATOM 2356 N N . HIS A 1 292 ? 27 15.656 -3.58 1 72.38 292 HIS A N 1
ATOM 2357 C CA . HIS A 1 292 ? 28.219 15.93 -4.328 1 72.38 292 HIS A CA 1
ATOM 2358 C C . HIS A 1 292 ? 29.391 15.117 -3.779 1 72.38 292 HIS A C 1
ATOM 2360 O O . HIS A 1 292 ? 30.438 15 -4.43 1 72.38 292 HIS A O 1
ATOM 2366 N N . GLN A 1 293 ? 29.078 14.516 -2.717 1 72.56 293 GLN A N 1
ATOM 2367 C CA . GLN A 1 293 ? 30.125 13.719 -2.092 1 72.56 293 GLN A CA 1
ATOM 2368 C C . GLN A 1 293 ? 29.953 12.234 -2.398 1 72.56 293 GLN A C 1
ATOM 2370 O O . GLN A 1 293 ? 30.719 11.406 -1.925 1 72.56 293 GLN A O 1
ATOM 2375 N N . ILE A 1 294 ? 29.016 11.969 -3.131 1 77.12 294 ILE A N 1
ATOM 2376 C CA . ILE A 1 294 ? 28.703 10.578 -3.447 1 77.12 294 ILE A CA 1
ATOM 2377 C C . ILE A 1 294 ? 29.141 10.266 -4.879 1 77.12 294 ILE A C 1
ATOM 2379 O O . ILE A 1 294 ? 28.594 10.82 -5.832 1 77.12 294 ILE A O 1
ATOM 2383 N N . TYR A 1 295 ? 30.172 9.523 -4.98 1 69.5 295 TYR A N 1
ATOM 2384 C CA . TYR A 1 295 ? 30.703 9.109 -6.27 1 69.5 295 TYR A CA 1
ATOM 2385 C C . TYR A 1 295 ? 30.531 7.613 -6.484 1 69.5 295 TYR A C 1
ATOM 2387 O O . TYR A 1 295 ? 30.125 6.895 -5.566 1 69.5 295 TYR A O 1
ATOM 2395 N N . GLU A 1 296 ? 30.734 7.145 -7.625 1 69 296 GLU A N 1
ATOM 2396 C CA . GLU A 1 296 ? 30.594 5.727 -7.938 1 69 296 GLU A CA 1
ATOM 2397 C C . GLU A 1 296 ? 31.562 4.879 -7.109 1 69 296 GLU A C 1
ATOM 2399 O O . GLU A 1 296 ? 31.203 3.787 -6.656 1 69 296 GLU A O 1
ATOM 2404 N N . ALA A 1 297 ? 32.625 5.504 -6.902 1 66 297 ALA A N 1
ATOM 2405 C CA . ALA A 1 297 ? 33.688 4.746 -6.273 1 66 297 ALA A CA 1
ATOM 2406 C C . ALA A 1 297 ? 33.625 4.832 -4.754 1 66 297 ALA A C 1
ATOM 2408 O O . ALA A 1 297 ? 34.219 4.016 -4.047 1 66 297 ALA A O 1
ATOM 2409 N N . GLY A 1 298 ? 32.875 5.805 -4.281 1 72.94 298 GLY A N 1
ATOM 2410 C CA . GLY A 1 298 ? 32.812 5.918 -2.832 1 72.94 298 GLY A CA 1
ATOM 2411 C C . GLY A 1 298 ? 32.188 7.227 -2.361 1 72.94 298 GLY A C 1
ATOM 2412 O O . GLY A 1 298 ? 31.766 8.047 -3.174 1 72.94 298 GLY A O 1
ATOM 2413 N N . ILE A 1 299 ? 32.031 7.27 -1.019 1 72.12 299 ILE A N 1
ATOM 2414 C CA . ILE A 1 299 ? 31.453 8.469 -0.406 1 72.12 299 ILE A CA 1
ATOM 2415 C C . ILE A 1 299 ? 32.531 9.242 0.322 1 72.12 299 ILE A C 1
ATOM 2417 O O . ILE A 1 299 ? 33.281 8.68 1.14 1 72.12 299 ILE A O 1
ATOM 2421 N N . LEU A 1 300 ? 32.719 10.445 -0.158 1 68.62 300 LEU A N 1
ATOM 2422 C CA . LEU A 1 300 ? 33.688 11.305 0.533 1 68.62 300 LEU A CA 1
ATOM 2423 C C . LEU A 1 300 ? 33.094 11.852 1.827 1 68.62 300 LEU A C 1
ATOM 2425 O O . LEU A 1 300 ? 31.922 12.258 1.857 1 68.62 300 LEU A O 1
ATOM 2429 N N . PRO A 1 301 ? 33.781 11.641 2.912 1 61.72 301 PRO A N 1
ATOM 2430 C CA . PRO A 1 301 ? 33.25 12.172 4.172 1 61.72 301 PRO A CA 1
ATOM 2431 C C . PRO A 1 301 ? 32.969 13.664 4.113 1 61.72 301 PRO A C 1
ATOM 2433 O O . PRO A 1 301 ? 33.594 14.391 3.334 1 61.72 301 PRO A O 1
ATOM 2436 N N . PRO A 1 302 ? 31.938 14.172 4.781 1 58.03 302 PRO A N 1
ATOM 2437 C CA . PRO A 1 302 ? 31.594 15.594 4.727 1 58.03 302 PRO A CA 1
ATOM 2438 C C . PRO A 1 302 ? 32.719 16.5 5.211 1 58.03 302 PRO A C 1
ATOM 2440 O O . PRO A 1 302 ? 33.375 16.188 6.203 1 58.03 302 PRO A O 1
ATOM 2443 N N . SER A 1 303 ? 33.281 17.344 4.383 1 53.16 303 SER A N 1
ATOM 2444 C CA . SER A 1 303 ? 34.281 18.312 4.824 1 53.16 303 SER A CA 1
ATOM 2445 C C . SER A 1 303 ? 33.75 19.219 5.926 1 53.16 303 SER A C 1
ATOM 2447 O O . SER A 1 303 ? 34.5 19.641 6.812 1 53.16 303 SER A O 1
ATOM 2449 N N . ASN A 1 304 ? 32.438 19.719 5.805 1 52.22 304 ASN A N 1
ATOM 2450 C CA . ASN A 1 304 ? 31.812 20.594 6.789 1 52.22 304 ASN A CA 1
ATOM 2451 C C . ASN A 1 304 ? 30.609 19.922 7.453 1 52.22 304 ASN A C 1
ATOM 2453 O O . ASN A 1 304 ? 29.672 19.5 6.773 1 52.22 304 ASN A O 1
ATOM 2457 N N . PRO A 1 305 ? 30.797 19.641 8.719 1 50.06 305 PRO A N 1
ATOM 2458 C CA . PRO A 1 305 ? 29.719 19.016 9.484 1 50.06 305 PRO A CA 1
ATOM 2459 C C . PRO A 1 305 ? 28.391 19.75 9.336 1 50.06 305 PRO A C 1
ATOM 2461 O O . PRO A 1 305 ? 27.344 19.172 9.648 1 50.06 305 PRO A O 1
ATOM 2464 N N . THR A 1 306 ? 28.438 20.984 9 1 48.44 306 THR A N 1
ATOM 2465 C CA . THR A 1 306 ? 27.234 21.828 9.031 1 48.44 306 THR A CA 1
ATOM 2466 C C . THR A 1 306 ? 26.312 21.5 7.863 1 48.44 306 THR A C 1
ATOM 2468 O O . THR A 1 306 ? 25.125 21.844 7.887 1 48.44 306 THR A O 1
ATOM 2471 N N . SER A 1 307 ? 26.906 21.078 6.719 1 53.22 307 SER A N 1
ATOM 2472 C CA . SER A 1 307 ? 26.078 20.984 5.52 1 53.22 307 SER A CA 1
ATOM 2473 C C . SER A 1 307 ? 25.453 19.594 5.387 1 53.22 307 SER A C 1
ATOM 2475 O O . SER A 1 307 ? 25.984 18.75 4.664 1 53.22 307 SER A O 1
ATOM 2477 N N . CYS A 1 308 ? 24.797 19.141 6.469 1 57.28 308 CYS A N 1
ATOM 2478 C CA . CYS A 1 308 ? 24.344 17.766 6.414 1 57.28 308 CYS A CA 1
ATOM 2479 C C . CYS A 1 308 ? 22.859 17.688 6.062 1 57.28 308 CYS A C 1
ATOM 2481 O O . CYS A 1 308 ? 22.094 18.609 6.375 1 57.28 308 CYS A O 1
ATOM 2483 N N . ASN A 1 309 ? 22.531 16.859 5.09 1 69.38 309 ASN A N 1
ATOM 2484 C CA . ASN A 1 309 ? 21.125 16.594 4.809 1 69.38 309 ASN A CA 1
ATOM 2485 C C . ASN A 1 309 ? 20.375 16.172 6.066 1 69.38 309 ASN A C 1
ATOM 2487 O O . ASN A 1 309 ? 20.969 15.703 7.027 1 69.38 309 ASN A O 1
ATOM 2491 N N . MET A 1 310 ? 19.172 16.547 6.18 1 78.88 310 MET A N 1
ATOM 2492 C CA . MET A 1 310 ? 18.344 16.438 7.379 1 78.88 310 MET A CA 1
ATOM 2493 C C . MET A 1 310 ? 17.766 15.039 7.52 1 78.88 310 MET A C 1
ATOM 2495 O O . MET A 1 310 ? 16.969 14.781 8.422 1 78.88 310 MET A O 1
ATOM 2499 N N . ILE A 1 311 ? 18.25 14.07 6.691 1 84.19 311 ILE A N 1
ATOM 2500 C CA . ILE A 1 311 ? 17.547 12.789 6.645 1 84.19 311 ILE A CA 1
ATOM 2501 C C . ILE A 1 311 ? 17.812 12.016 7.934 1 84.19 311 ILE A C 1
ATOM 2503 O O . ILE A 1 311 ? 16.922 11.352 8.461 1 84.19 311 ILE A O 1
ATOM 2507 N N . LEU A 1 312 ? 19 12.078 8.492 1 83.31 312 LEU A N 1
ATOM 2508 C CA . LEU A 1 312 ? 19.328 11.281 9.672 1 83.31 312 LEU A CA 1
ATOM 2509 C C . LEU A 1 312 ? 18.641 11.836 10.906 1 83.31 312 LEU A C 1
ATOM 2511 O O . LEU A 1 312 ? 18 11.086 11.656 1 83.31 312 LEU A O 1
ATOM 2515 N N . PRO A 1 313 ? 18.672 13.203 11.117 1 82.62 313 PRO A N 1
ATOM 2516 C CA . PRO A 1 313 ? 17.891 13.742 12.242 1 82.62 313 PRO A CA 1
ATOM 2517 C C . PRO A 1 313 ? 16.406 13.43 12.133 1 82.62 313 PRO A C 1
ATOM 2519 O O . PRO A 1 313 ? 15.75 13.172 13.148 1 82.62 313 PRO A O 1
ATOM 2522 N N . ILE A 1 314 ? 15.93 13.461 10.961 1 88.44 314 ILE A N 1
ATOM 2523 C CA . ILE A 1 314 ? 14.523 13.164 10.75 1 88.44 314 ILE A CA 1
ATOM 2524 C C . ILE A 1 314 ? 14.25 11.703 11.094 1 88.44 314 ILE A C 1
ATOM 2526 O O . ILE A 1 314 ? 13.25 11.383 11.75 1 88.44 314 ILE A O 1
ATOM 2530 N N . LEU A 1 315 ? 15.102 10.812 10.703 1 88.5 315 LEU A N 1
ATOM 2531 C CA . LEU A 1 315 ? 14.938 9.383 10.938 1 88.5 315 LEU A CA 1
ATOM 2532 C C . LEU A 1 315 ? 14.969 9.07 12.43 1 88.5 315 LEU A C 1
ATOM 2534 O O . LEU A 1 315 ? 14.289 8.156 12.898 1 88.5 315 LEU A O 1
ATOM 2538 N N . ASP A 1 316 ? 15.703 9.805 13.156 1 83.19 316 ASP A N 1
ATOM 2539 C CA . ASP A 1 316 ? 15.766 9.602 14.602 1 83.19 316 ASP A CA 1
ATOM 2540 C C . ASP A 1 316 ? 14.406 9.852 15.25 1 83.19 316 ASP A C 1
ATOM 2542 O O . ASP A 1 316 ? 14.031 9.188 16.219 1 83.19 316 ASP A O 1
ATOM 2546 N N . VAL A 1 317 ? 13.773 10.797 14.703 1 88.38 317 VAL A N 1
ATOM 2547 C CA . VAL A 1 317 ? 12.445 11.133 15.227 1 88.38 317 VAL A CA 1
ATOM 2548 C C . VAL A 1 317 ? 11.422 10.125 14.711 1 88.38 317 VAL A C 1
ATOM 2550 O O . VAL A 1 317 ? 10.617 9.594 15.484 1 88.38 317 VAL A O 1
ATOM 2553 N N . ILE A 1 318 ? 11.547 9.797 13.445 1 91.19 318 ILE A N 1
ATOM 2554 C CA . ILE A 1 318 ? 10.508 9.062 12.734 1 91.19 318 ILE A CA 1
ATOM 2555 C C . ILE A 1 318 ? 10.492 7.609 13.195 1 91.19 318 ILE A C 1
ATOM 2557 O O . ILE A 1 318 ? 9.438 6.977 13.242 1 91.19 318 ILE A O 1
ATOM 2561 N N . ARG A 1 319 ? 11.516 7.074 13.562 1 88.06 319 ARG A N 1
ATOM 2562 C CA . ARG A 1 319 ? 11.586 5.684 14 1 88.06 319 ARG A CA 1
ATOM 2563 C C . ARG A 1 319 ? 10.781 5.473 15.281 1 88.06 319 ARG A C 1
ATOM 2565 O O . ARG A 1 319 ? 10.336 4.359 15.57 1 88.06 319 ARG A O 1
ATOM 2572 N N . ALA A 1 320 ? 10.578 6.566 15.992 1 91.38 320 ALA A N 1
ATOM 2573 C CA . ALA A 1 320 ? 9.781 6.465 17.203 1 91.38 320 ALA A CA 1
ATOM 2574 C C . ALA A 1 320 ? 8.289 6.543 16.906 1 91.38 320 ALA A C 1
ATOM 2576 O O . ALA A 1 320 ? 7.453 6.246 17.75 1 91.38 320 ALA A O 1
ATOM 2577 N N . ILE A 1 321 ? 7.977 6.852 15.703 1 93.38 321 ILE A N 1
ATOM 2578 C CA . ILE A 1 321 ? 6.578 7.051 15.344 1 93.38 321 ILE A CA 1
ATOM 2579 C C . ILE A 1 321 ? 5.871 5.699 15.25 1 93.38 321 ILE A C 1
ATOM 2581 O O . ILE A 1 321 ? 4.68 5.594 15.555 1 93.38 321 ILE A O 1
ATOM 2585 N N . SER A 1 322 ? 6.586 4.598 14.875 1 90.5 322 SER A N 1
ATOM 2586 C CA . SER A 1 322 ? 5.957 3.285 14.789 1 90.5 322 SER A CA 1
ATOM 2587 C C . SER A 1 322 ? 5.422 2.844 16.156 1 90.5 322 SER A C 1
ATOM 2589 O O . SER A 1 322 ? 4.234 2.539 16.281 1 90.5 322 SER A O 1
ATOM 2591 N N . PRO A 1 323 ? 6.25 2.857 17.141 1 91.69 323 PRO A N 1
ATOM 2592 C CA . PRO A 1 323 ? 5.695 2.529 18.453 1 91.69 323 PRO A CA 1
ATOM 2593 C C . PRO A 1 323 ? 4.645 3.537 18.922 1 91.69 323 PRO A C 1
ATOM 2595 O O . PRO A 1 323 ? 3.703 3.17 19.641 1 91.69 323 PRO A O 1
ATOM 2598 N N . LEU A 1 324 ? 4.824 4.781 18.547 1 94.81 324 LEU A N 1
ATOM 2599 C CA . LEU A 1 324 ? 3.838 5.789 18.922 1 94.81 324 LEU A CA 1
ATOM 2600 C C . LEU A 1 324 ? 2.471 5.449 18.344 1 94.81 324 LEU A C 1
ATOM 2602 O O . LEU A 1 324 ? 1.457 5.527 19.031 1 94.81 324 LEU A O 1
ATOM 2606 N N . ILE A 1 325 ? 2.451 5.09 17.078 1 92.56 325 ILE A N 1
ATOM 2607 C CA . ILE A 1 325 ? 1.203 4.73 16.406 1 92.56 325 ILE A CA 1
ATOM 2608 C C . ILE A 1 325 ? 0.554 3.553 17.141 1 92.56 325 ILE A C 1
ATOM 2610 O O . ILE A 1 325 ? -0.669 3.506 17.281 1 92.56 325 ILE A O 1
ATOM 2614 N N . GLU A 1 326 ? 1.324 2.607 17.625 1 89.25 326 GLU A N 1
ATOM 2615 C CA . GLU A 1 326 ? 0.805 1.458 18.359 1 89.25 326 GLU A CA 1
ATOM 2616 C C . GLU A 1 326 ? 0.185 1.884 19.688 1 89.25 326 GLU A C 1
ATOM 2618 O O . GLU A 1 326 ? -0.873 1.381 20.062 1 89.25 326 GLU A O 1
ATOM 2623 N N . VAL A 1 327 ? 0.829 2.809 20.312 1 91 327 VAL A N 1
ATOM 2624 C CA . VAL A 1 327 ? 0.365 3.285 21.609 1 91 327 VAL A CA 1
ATOM 2625 C C . VAL A 1 327 ? -0.929 4.078 21.438 1 91 327 VAL A C 1
ATOM 2627 O O . VAL A 1 327 ? -1.812 4.031 22.297 1 91 327 VAL A O 1
ATOM 2630 N N . LEU A 1 328 ? -1.062 4.762 20.359 1 91.62 328 LEU A N 1
ATOM 2631 C CA . LEU A 1 328 ? -2.23 5.594 20.094 1 91.62 328 LEU A CA 1
ATOM 2632 C C . LEU A 1 328 ? -3.471 4.734 19.875 1 91.62 328 LEU A C 1
ATOM 2634 O O . LEU A 1 328 ? -4.59 5.246 19.859 1 91.62 328 LEU A O 1
ATOM 2638 N N . ARG A 1 329 ? -3.309 3.492 19.719 1 84.25 329 ARG A N 1
ATOM 2639 C CA . ARG A 1 329 ? -4.441 2.586 19.562 1 84.25 329 ARG A CA 1
ATOM 2640 C C . ARG A 1 329 ? -5.059 2.227 20.906 1 84.25 329 ARG A C 1
ATOM 2642 O O . ARG A 1 329 ? -6.184 1.728 20.969 1 84.25 329 ARG A O 1
ATOM 2649 N N . THR A 1 330 ? -4.344 2.523 21.938 1 83.62 330 THR A N 1
ATOM 2650 C CA . THR A 1 330 ? -4.859 2.26 23.281 1 83.62 330 THR A CA 1
ATOM 2651 C C . THR A 1 330 ? -5.781 3.389 23.734 1 83.62 330 THR A C 1
ATOM 2653 O O . THR A 1 330 ? -5.59 4.547 23.359 1 83.62 330 THR A O 1
ATOM 2656 N N . PRO A 1 331 ? -6.738 3.102 24.516 1 83.56 331 PRO A N 1
ATOM 2657 C CA . PRO A 1 331 ? -7.668 4.152 24.953 1 83.56 331 PRO A CA 1
ATOM 2658 C C . PRO A 1 331 ? -6.996 5.215 25.812 1 83.56 331 PRO A C 1
ATOM 2660 O O . PRO A 1 331 ? -7.297 6.402 25.688 1 83.56 331 PRO A O 1
ATOM 2663 N N . ILE A 1 332 ? -6.094 4.762 26.75 1 88.25 332 ILE A N 1
ATOM 2664 C CA . ILE A 1 332 ? -5.395 5.66 27.656 1 88.25 332 ILE A CA 1
ATOM 2665 C C . ILE A 1 332 ? -3.893 5.379 27.609 1 88.25 332 ILE A C 1
ATOM 2667 O O . ILE A 1 332 ? -3.473 4.219 27.672 1 88.25 332 ILE A O 1
ATOM 2671 N N . ILE A 1 333 ? -3.148 6.395 27.422 1 94.56 333 ILE A N 1
ATOM 2672 C CA . ILE A 1 333 ? -1.698 6.246 27.5 1 94.56 333 ILE A CA 1
ATOM 2673 C C . ILE A 1 333 ? -1.227 6.527 28.938 1 94.56 333 ILE A C 1
ATOM 2675 O O . ILE A 1 333 ? -1.347 7.652 29.422 1 94.56 333 ILE A O 1
ATOM 2679 N N . PRO A 1 334 ? -0.679 5.551 29.562 1 93.12 334 PRO A N 1
ATOM 2680 C CA . PRO A 1 334 ? -0.239 5.738 30.953 1 93.12 334 PRO A CA 1
ATOM 2681 C C . PRO A 1 334 ? 0.907 6.738 31.078 1 93.12 334 PRO A C 1
ATOM 2683 O O . PRO A 1 334 ? 1.662 6.941 30.125 1 93.12 334 PRO A O 1
ATOM 2686 N N . GLU A 1 335 ? 1.054 7.293 32.25 1 92.38 335 GLU A N 1
ATOM 2687 C CA . GLU A 1 335 ? 2.072 8.305 32.5 1 92.38 335 GLU A CA 1
ATOM 2688 C C . GLU A 1 335 ? 3.475 7.746 32.281 1 92.38 335 GLU A C 1
ATOM 2690 O O . GLU A 1 335 ? 4.363 8.469 31.812 1 92.38 335 GLU A O 1
ATOM 2695 N N . SER A 1 336 ? 3.68 6.531 32.625 1 92.19 336 SER A N 1
ATOM 2696 C CA . SER A 1 336 ? 4.988 5.91 32.406 1 92.19 336 SER A CA 1
ATOM 2697 C C . SER A 1 336 ? 5.383 5.891 30.953 1 92.19 336 SER A C 1
ATOM 2699 O O . SER A 1 336 ? 6.535 6.176 30.609 1 92.19 336 SER A O 1
ATOM 2701 N N . THR A 1 337 ? 4.445 5.562 30.094 1 93.88 337 THR A N 1
ATOM 2702 C CA . THR A 1 337 ? 4.68 5.539 28.656 1 93.88 337 THR A CA 1
ATOM 2703 C C . THR A 1 337 ? 4.941 6.949 28.125 1 93.88 337 THR A C 1
ATOM 2705 O O . THR A 1 337 ? 5.809 7.148 27.266 1 93.88 337 THR A O 1
ATOM 2708 N N . LEU A 1 338 ? 4.156 7.961 28.625 1 96.25 338 LEU A N 1
ATOM 2709 C CA . LEU A 1 338 ? 4.371 9.352 28.234 1 96.25 338 LEU A CA 1
ATOM 2710 C C . LEU A 1 338 ? 5.797 9.789 28.562 1 96.25 338 LEU A C 1
ATOM 2712 O O . LEU A 1 338 ? 6.457 10.422 27.734 1 96.25 338 LEU A O 1
ATOM 2716 N N . LYS A 1 339 ? 6.238 9.367 29.703 1 93.75 339 LYS A N 1
ATOM 2717 C CA . LYS A 1 339 ? 7.57 9.758 30.156 1 93.75 339 LYS A CA 1
ATOM 2718 C C . LYS A 1 339 ? 8.656 9.133 29.281 1 93.75 339 LYS A C 1
ATOM 2720 O O . LYS A 1 339 ? 9.688 9.758 29.016 1 93.75 339 LYS A O 1
ATOM 2725 N N . ILE A 1 340 ? 8.422 7.941 28.875 1 93.44 340 ILE A N 1
ATOM 2726 C CA . ILE A 1 340 ? 9.375 7.242 28.016 1 93.44 340 ILE A CA 1
ATOM 2727 C C . ILE A 1 340 ? 9.508 7.988 26.688 1 93.44 340 ILE A C 1
ATOM 2729 O O . ILE A 1 340 ? 10.625 8.211 26.203 1 93.44 340 ILE A O 1
ATOM 2733 N N . PHE A 1 341 ? 8.438 8.367 26.109 1 94.88 341 PHE A N 1
ATOM 2734 C CA . PHE A 1 341 ? 8.469 9.094 24.844 1 94.88 341 PHE A CA 1
ATOM 2735 C C . PHE A 1 341 ? 9.086 10.477 25.016 1 94.88 341 PHE A C 1
ATOM 2737 O O . PHE A 1 341 ? 9.883 10.922 24.188 1 94.88 341 PHE A O 1
ATOM 2744 N N . ASP A 1 342 ? 8.742 11.148 26.078 1 94.44 342 ASP A N 1
ATOM 2745 C CA . ASP A 1 342 ? 9.289 12.477 26.328 1 94.44 342 ASP A CA 1
ATOM 2746 C C . ASP A 1 342 ? 10.812 12.422 26.484 1 94.44 342 ASP A C 1
ATOM 2748 O O . ASP A 1 342 ? 11.516 13.305 25.984 1 94.44 342 ASP A O 1
ATOM 2752 N N . ALA A 1 343 ? 11.203 11.422 27.156 1 91.81 343 ALA A N 1
ATOM 2753 C CA . ALA A 1 343 ? 12.648 11.25 27.312 1 91.81 343 ALA A CA 1
ATOM 2754 C C . ALA A 1 343 ? 13.328 11.008 25.969 1 91.81 343 ALA A C 1
ATOM 2756 O O . ALA A 1 343 ? 14.414 11.523 25.719 1 91.81 343 ALA A O 1
ATOM 2757 N N . HIS A 1 344 ? 12.727 10.234 25.203 1 90.25 344 HIS A N 1
ATOM 2758 C CA . HIS A 1 344 ? 13.266 9.961 23.875 1 90.25 344 HIS A CA 1
ATOM 2759 C C . HIS A 1 344 ? 13.312 11.227 23.031 1 90.25 344 HIS A C 1
ATOM 2761 O O . HIS A 1 344 ? 14.305 11.484 22.344 1 90.25 344 HIS A O 1
ATOM 2767 N N . PHE A 1 345 ? 12.273 12.008 23.016 1 91.19 345 PHE A N 1
ATOM 2768 C CA . PHE A 1 345 ? 12.219 13.234 22.234 1 91.19 345 PHE A CA 1
ATOM 2769 C C . PHE A 1 345 ? 13.273 14.227 22.719 1 91.19 345 PHE A C 1
ATOM 2771 O O . PHE A 1 345 ? 13.891 14.93 21.922 1 91.19 345 PHE A O 1
ATOM 2778 N N . ALA A 1 346 ? 13.414 14.234 23.984 1 89.19 346 ALA A N 1
ATOM 2779 C CA . ALA A 1 346 ? 14.469 15.086 24.531 1 89.19 346 ALA A CA 1
ATOM 2780 C C . ALA A 1 346 ? 15.844 14.633 24.062 1 89.19 346 ALA A C 1
ATOM 2782 O O . ALA A 1 346 ? 16.703 15.469 23.781 1 89.19 346 ALA A O 1
ATOM 2783 N N . ALA A 1 347 ? 16.016 13.352 24.031 1 87.5 347 ALA A N 1
ATOM 2784 C CA . ALA A 1 347 ? 17.281 12.805 23.547 1 87.5 347 ALA A CA 1
ATOM 2785 C C . ALA A 1 347 ? 17.484 13.141 22.062 1 87.5 347 ALA A C 1
ATOM 2787 O O . ALA A 1 347 ? 18.625 13.391 21.641 1 87.5 347 ALA A O 1
ATOM 2788 N N . CYS A 1 348 ? 16.484 13.102 21.297 1 87.44 348 CYS A N 1
ATOM 2789 C CA . CYS A 1 348 ? 16.562 13.477 19.891 1 87.44 348 CYS A CA 1
ATOM 2790 C C . CYS A 1 348 ? 17 14.93 19.734 1 87.44 348 CYS A C 1
ATOM 2792 O O . CYS A 1 348 ? 17.859 15.242 18.922 1 87.44 348 CYS A O 1
ATOM 2794 N N . ILE A 1 349 ? 16.422 15.828 20.516 1 85.06 349 ILE A N 1
ATOM 2795 C CA . ILE A 1 349 ? 16.734 17.25 20.453 1 85.06 349 ILE A CA 1
ATOM 2796 C C . ILE A 1 349 ? 18.203 17.469 20.828 1 85.06 349 ILE A C 1
ATOM 2798 O O . ILE A 1 349 ? 18.891 18.266 20.203 1 85.06 349 ILE A O 1
ATOM 2802 N N . ALA A 1 350 ? 18.609 16.688 21.766 1 83.12 350 ALA A N 1
ATOM 2803 C CA . ALA A 1 350 ? 20 16.812 22.203 1 83.12 350 ALA A CA 1
ATOM 2804 C C . ALA A 1 350 ? 20.969 16.344 21.125 1 83.12 350 ALA A C 1
ATOM 2806 O O . ALA A 1 350 ? 22.109 16.797 21.078 1 83.12 350 ALA A O 1
ATOM 2807 N N . ALA A 1 351 ? 20.5 15.5 20.297 1 78.44 351 ALA A N 1
ATOM 2808 C CA . ALA A 1 351 ? 21.344 14.938 19.25 1 78.44 351 ALA A CA 1
ATOM 2809 C C . ALA A 1 351 ? 21.359 15.828 18 1 78.44 351 ALA A C 1
ATOM 2811 O O . ALA A 1 351 ? 22.234 15.703 17.141 1 78.44 351 ALA A O 1
ATOM 2812 N N . PHE A 1 352 ? 20.469 16.812 17.969 1 81.31 352 PHE A N 1
ATOM 2813 C CA . PHE A 1 352 ? 20.375 17.703 16.812 1 81.31 352 PHE A CA 1
ATOM 2814 C C . PHE A 1 352 ? 21.516 18.719 16.812 1 81.31 352 PHE A C 1
ATOM 2816 O O . PHE A 1 352 ? 22.156 18.922 17.844 1 81.31 352 PHE A O 1
ATOM 2823 N N . PRO A 1 353 ? 21.766 19.281 15.688 1 77.06 353 PRO A N 1
ATOM 2824 C CA . PRO A 1 353 ? 22.75 20.359 15.656 1 77.06 353 PRO A CA 1
ATOM 2825 C C . PRO A 1 353 ? 22.469 21.469 16.656 1 77.06 353 PRO A C 1
ATOM 2827 O O . PRO A 1 353 ? 21.297 21.688 17.016 1 77.06 353 PRO A O 1
ATOM 2830 N N . PRO A 1 354 ? 23.406 22.141 17.047 1 78.06 354 PRO A N 1
ATOM 2831 C CA . PRO A 1 354 ? 23.266 23.172 18.078 1 78.06 354 PRO A CA 1
ATOM 2832 C C . PRO A 1 354 ? 22.25 24.25 17.703 1 78.06 354 PRO A C 1
ATOM 2834 O O . PRO A 1 354 ? 21.625 24.844 18.578 1 78.06 354 PRO A O 1
ATOM 2837 N N . SER A 1 355 ? 22.125 24.469 16.484 1 78.38 355 SER A N 1
ATOM 2838 C CA . SER A 1 355 ? 21.188 25.5 16.047 1 78.38 355 SER A CA 1
ATOM 2839 C C . SER A 1 355 ? 19.75 25.125 16.375 1 78.38 355 SER A C 1
ATOM 2841 O O . SER A 1 355 ? 18.859 25.969 16.344 1 78.38 355 SER A O 1
ATOM 2843 N N . PHE A 1 356 ? 19.547 23.906 16.766 1 80.62 356 PHE A N 1
ATOM 2844 C CA . PHE A 1 356 ? 18.188 23.422 16.984 1 80.62 356 PHE A CA 1
ATOM 2845 C C . PHE A 1 356 ? 17.812 23.547 18.453 1 80.62 356 PHE A C 1
ATOM 2847 O O . PHE A 1 356 ? 16.688 23.219 18.844 1 80.62 356 PHE A O 1
ATOM 2854 N N . VAL A 1 357 ? 18.703 24.047 19.234 1 81.62 357 VAL A N 1
ATOM 2855 C CA . VAL A 1 357 ? 18.484 24.125 20.688 1 81.62 357 VAL A CA 1
ATOM 2856 C C . VAL A 1 357 ? 17.266 25 20.969 1 81.62 357 VAL A C 1
ATOM 2858 O O . VAL A 1 357 ? 17.141 26.109 20.438 1 81.62 357 VAL A O 1
ATOM 2861 N N . LEU A 1 358 ? 16.359 24.562 21.781 1 84.44 358 LEU A N 1
ATOM 2862 C CA . LEU A 1 358 ? 15.07 25.188 22.047 1 84.44 358 LEU A CA 1
ATOM 2863 C C . LEU A 1 358 ? 15.25 26.531 22.766 1 84.44 358 LEU A C 1
ATOM 2865 O O . LEU A 1 358 ? 14.5 27.469 22.5 1 84.44 358 LEU A O 1
ATOM 2869 N N . ASN A 1 359 ? 16.25 26.625 23.562 1 83.69 359 ASN A N 1
ATOM 2870 C CA . ASN A 1 359 ? 16.422 27.828 24.359 1 83.69 359 ASN A CA 1
ATOM 2871 C C . ASN A 1 359 ? 17.281 28.859 23.656 1 83.69 359 ASN A C 1
ATOM 2873 O O . ASN A 1 359 ? 17.562 29.922 24.203 1 83.69 359 ASN A O 1
ATOM 2877 N N . SER A 1 360 ? 17.594 28.578 22.469 1 84.94 360 SER A N 1
ATOM 2878 C CA . SER A 1 360 ? 18.375 29.547 21.703 1 84.94 360 SER A CA 1
ATOM 2879 C C . SER A 1 360 ? 17.484 30.672 21.172 1 84.94 360 SER A C 1
ATOM 2881 O O . SER A 1 360 ? 16.281 30.484 21 1 84.94 360 SER A O 1
ATOM 2883 N N . HIS A 1 361 ? 18.062 31.891 21.016 1 86.12 361 HIS A N 1
ATOM 2884 C CA . HIS A 1 361 ? 17.344 33.031 20.469 1 86.12 361 HIS A CA 1
ATOM 2885 C C . HIS A 1 361 ? 17.828 33.375 19.078 1 86.12 361 HIS A C 1
ATOM 2887 O O . HIS A 1 361 ? 17.328 34.312 18.453 1 86.12 361 HIS A O 1
ATOM 2893 N N . GLU A 1 362 ? 18.656 32.531 18.594 1 88.31 362 GLU A N 1
ATOM 2894 C CA . GLU A 1 362 ? 19.172 32.75 17.25 1 88.31 362 GLU A CA 1
ATOM 2895 C C . GLU A 1 362 ? 18.172 32.312 16.188 1 88.31 362 GLU A C 1
ATOM 2897 O O . GLU A 1 362 ? 17.469 31.328 16.359 1 88.31 362 GLU A O 1
ATOM 2902 N N . PRO A 1 363 ? 18.203 33.125 15.102 1 90.75 363 PRO A N 1
ATOM 2903 C CA . PRO A 1 363 ? 17.328 32.719 14.008 1 90.75 363 PRO A CA 1
ATOM 2904 C C . PRO A 1 363 ? 17.562 31.266 13.578 1 90.75 363 PRO A C 1
ATOM 2906 O O . PRO A 1 363 ? 18.688 30.766 13.633 1 90.75 363 PRO A O 1
ATOM 2909 N N . LEU A 1 364 ? 16.531 30.625 13.18 1 90.31 364 LEU A N 1
ATOM 2910 C CA . LEU A 1 364 ? 16.562 29.219 12.781 1 90.31 364 LEU A CA 1
ATOM 2911 C C . LEU A 1 364 ? 16.281 29.062 11.289 1 90.31 364 LEU A C 1
ATOM 2913 O O . LEU A 1 364 ? 15.297 29.609 10.789 1 90.31 364 LEU A O 1
ATOM 2917 N N . ASP A 1 365 ? 17.172 28.344 10.602 1 85.38 365 ASP A N 1
ATOM 2918 C CA . ASP A 1 365 ? 16.906 28.016 9.203 1 85.38 365 ASP A CA 1
ATOM 2919 C C . ASP A 1 365 ? 15.547 27.344 9.039 1 85.38 365 ASP A C 1
ATOM 2921 O O . ASP A 1 365 ? 15.273 26.328 9.68 1 85.38 365 ASP A O 1
ATOM 2925 N N . PRO A 1 366 ? 14.742 27.922 8.172 1 86.19 366 PRO A N 1
ATOM 2926 C CA . PRO A 1 366 ? 13.406 27.344 7.988 1 86.19 366 PRO A CA 1
ATOM 2927 C C . PRO A 1 366 ? 13.453 25.859 7.586 1 86.19 366 PRO A C 1
ATOM 2929 O O . PRO A 1 366 ? 12.531 25.109 7.902 1 86.19 366 PRO A O 1
ATOM 2932 N N . GLN A 1 367 ? 14.453 25.422 6.984 1 81.31 367 GLN A N 1
ATOM 2933 C CA . GLN A 1 367 ? 14.578 24 6.629 1 81.31 367 GLN A CA 1
ATOM 2934 C C . GLN A 1 367 ? 14.828 23.141 7.867 1 81.31 367 GLN A C 1
ATOM 2936 O O . GLN A 1 367 ? 14.398 21.984 7.922 1 81.31 367 GLN A O 1
ATOM 2941 N N . ALA A 1 368 ? 15.492 23.75 8.781 1 82.31 368 ALA A N 1
ATOM 2942 C CA . ALA A 1 368 ? 15.766 23.047 10.031 1 82.31 368 ALA A CA 1
ATOM 2943 C C . ALA A 1 368 ? 14.508 22.938 10.891 1 82.31 368 ALA A C 1
ATOM 2945 O O . ALA A 1 368 ? 14.453 22.125 11.828 1 82.31 368 ALA A O 1
ATOM 2946 N N . LEU A 1 369 ? 13.547 23.703 10.531 1 88.56 369 LEU A N 1
ATOM 2947 C CA . LEU A 1 369 ? 12.297 23.688 11.273 1 88.56 369 LEU A CA 1
ATOM 2948 C C . LEU A 1 369 ? 11.516 22.406 10.992 1 88.56 369 LEU A C 1
ATOM 2950 O O . LEU A 1 369 ? 10.719 21.953 11.82 1 88.56 369 LEU A O 1
ATOM 2954 N N . VAL A 1 370 ? 11.82 21.734 9.875 1 87.62 370 VAL A N 1
ATOM 2955 C CA . VAL A 1 370 ? 11.023 20.594 9.43 1 87.62 370 VAL A CA 1
ATOM 2956 C C . VAL A 1 370 ? 11.195 19.438 10.406 1 87.62 370 VAL A C 1
ATOM 2958 O O . VAL A 1 370 ? 10.211 18.922 10.945 1 87.62 370 VAL A O 1
ATOM 2961 N N . PRO A 1 371 ? 12.414 18.953 10.719 1 88.31 371 PRO A N 1
ATOM 2962 C CA . PRO A 1 371 ? 12.539 17.875 11.695 1 88.31 371 PRO A CA 1
ATOM 2963 C C . PRO A 1 371 ? 12.008 18.25 13.07 1 88.31 371 PRO A C 1
ATOM 2965 O O . PRO A 1 371 ? 11.477 17.406 13.797 1 88.31 371 PRO A O 1
ATOM 2968 N N . MET A 1 372 ? 12.133 19.531 13.422 1 91.31 372 MET A N 1
ATOM 2969 C CA . MET A 1 372 ? 11.633 19.984 14.711 1 91.31 372 MET A CA 1
ATOM 2970 C C . MET A 1 372 ? 10.109 19.922 14.758 1 91.31 372 MET A C 1
ATOM 2972 O O . MET A 1 372 ? 9.531 19.547 15.781 1 91.31 372 MET A O 1
ATOM 2976 N N . CYS A 1 373 ? 9.562 20.312 13.648 1 92.88 373 CYS A N 1
ATOM 2977 C CA . CYS A 1 373 ? 8.102 20.25 13.57 1 92.88 373 CYS A CA 1
ATOM 2978 C C . CYS A 1 373 ? 7.617 18.797 13.664 1 92.88 373 CYS A C 1
ATOM 2980 O O . CYS A 1 373 ? 6.598 18.531 14.297 1 92.88 373 CYS A O 1
ATOM 2982 N N . TYR A 1 374 ? 8.352 17.906 13.016 1 93.12 374 TYR A N 1
ATOM 2983 C CA . TYR A 1 374 ? 8 16.484 13.109 1 93.12 374 TYR A CA 1
ATOM 2984 C C . TYR A 1 374 ? 8.039 16.016 14.555 1 93.12 374 TYR A C 1
ATOM 2986 O O . TYR A 1 374 ? 7.125 15.32 15.016 1 93.12 374 TYR A O 1
ATOM 2994 N N . LEU A 1 375 ? 9.07 16.406 15.219 1 94.75 375 LEU A N 1
ATOM 2995 C CA . LEU A 1 375 ? 9.25 16 16.609 1 94.75 375 LEU A CA 1
ATOM 2996 C C . LEU A 1 375 ? 8.164 16.594 17.5 1 94.75 375 LEU A C 1
ATOM 2998 O O . LEU A 1 375 ? 7.531 15.891 18.281 1 94.75 375 LEU A O 1
ATOM 3002 N N . MET A 1 376 ? 7.961 17.906 17.391 1 96.38 376 MET A N 1
ATOM 3003 C CA . MET A 1 376 ? 6.988 18.594 18.234 1 96.38 376 MET A CA 1
ATOM 3004 C C . MET A 1 376 ? 5.574 18.109 17.953 1 96.38 376 MET A C 1
ATOM 3006 O O . MET A 1 376 ? 4.75 18.016 18.859 1 96.38 376 MET A O 1
ATOM 3010 N N . ASN A 1 377 ? 5.367 17.859 16.719 1 96.75 377 ASN A N 1
ATOM 3011 C CA . ASN A 1 377 ? 4.059 17.312 16.375 1 96.75 377 ASN A CA 1
ATOM 3012 C C . ASN A 1 377 ? 3.836 15.938 17.016 1 96.75 377 ASN A C 1
ATOM 3014 O O . ASN A 1 377 ? 2.744 15.648 17.5 1 96.75 377 ASN A O 1
ATOM 3018 N N . ALA A 1 378 ? 4.809 15.078 16.891 1 96.56 378 ALA A N 1
ATOM 3019 C CA . ALA A 1 378 ? 4.711 13.766 17.531 1 96.56 378 ALA A CA 1
ATOM 3020 C C . ALA A 1 378 ? 4.438 13.891 19.016 1 96.56 378 ALA A C 1
ATOM 3022 O O . ALA A 1 378 ? 3.607 13.156 19.562 1 96.56 378 ALA A O 1
ATOM 3023 N N . ARG A 1 379 ? 5.121 14.797 19.625 1 97 379 ARG A N 1
ATOM 3024 C CA . ARG A 1 379 ? 4.938 15.039 21.062 1 97 379 ARG A CA 1
ATOM 3025 C C . ARG A 1 379 ? 3.525 15.531 21.359 1 97 379 ARG A C 1
ATOM 3027 O O . ARG A 1 379 ? 2.891 15.078 22.312 1 97 379 ARG A O 1
ATOM 3034 N N . LEU A 1 380 ? 3.102 16.438 20.562 1 98 380 LEU A N 1
ATOM 3035 C CA . LEU A 1 380 ? 1.768 17 20.75 1 98 380 LEU A CA 1
ATOM 3036 C C . LEU A 1 380 ? 0.7 15.922 20.609 1 98 380 LEU A C 1
ATOM 3038 O O . LEU A 1 380 ? -0.22 15.836 21.422 1 98 380 LEU A O 1
ATOM 3042 N N . VAL A 1 381 ? 0.806 15.094 19.578 1 96.44 381 VAL A N 1
ATOM 3043 C CA . VAL A 1 381 ? -0.158 14.039 19.312 1 96.44 381 VAL A CA 1
ATOM 3044 C C . VAL A 1 381 ? -0.152 13.023 20.453 1 96.44 381 VAL A C 1
ATOM 3046 O O . VAL A 1 381 ? -1.204 12.516 20.844 1 96.44 381 VAL A O 1
ATOM 3049 N N . LEU A 1 382 ? 1.015 12.742 20.938 1 96.88 382 LEU A N 1
ATOM 3050 C CA . LEU A 1 382 ? 1.17 11.812 22.062 1 96.88 382 LEU A CA 1
ATOM 3051 C C . LEU A 1 382 ? 0.349 12.266 23.266 1 96.88 382 LEU A C 1
ATOM 3053 O O . LEU A 1 382 ? -0.469 11.5 23.781 1 96.88 382 LEU A O 1
ATOM 3057 N N . HIS A 1 383 ? 0.503 13.438 23.625 1 97.62 383 HIS A N 1
ATOM 3058 C CA . HIS A 1 383 ? -0.14 13.938 24.828 1 97.62 383 HIS A CA 1
ATOM 3059 C C . HIS A 1 383 ? -1.614 14.242 24.594 1 97.62 383 HIS A C 1
ATOM 3061 O O . HIS A 1 383 ? -2.453 14.016 25.469 1 97.62 383 HIS A O 1
ATOM 3067 N N . ARG A 1 384 ? -1.906 14.742 23.5 1 97.12 384 ARG A N 1
ATOM 3068 C CA . ARG A 1 384 ? -3.275 15.102 23.156 1 97.12 384 ARG A CA 1
ATOM 3069 C C . ARG A 1 384 ? -4.191 13.883 23.203 1 97.12 384 ARG A C 1
ATOM 3071 O O . ARG A 1 384 ? -5.395 14.016 23.422 1 97.12 384 ARG A O 1
ATOM 3078 N N . HIS A 1 385 ? -3.605 12.742 22.953 1 95.38 385 HIS A N 1
ATOM 3079 C CA . HIS A 1 385 ? -4.359 11.5 22.938 1 95.38 385 HIS A CA 1
ATOM 3080 C C . HIS A 1 385 ? -5.156 11.328 24.219 1 95.38 385 HIS A C 1
ATOM 3082 O O . HIS A 1 385 ? -6.262 10.773 24.203 1 95.38 385 HIS A O 1
ATOM 3088 N N . ASN A 1 386 ? -4.66 11.781 25.312 1 95.62 386 ASN A N 1
ATOM 3089 C CA . ASN A 1 386 ? -5.266 11.57 26.625 1 95.62 386 ASN A CA 1
ATOM 3090 C C . ASN A 1 386 ? -6.352 12.609 26.922 1 95.62 386 ASN A C 1
ATOM 3092 O O . ASN A 1 386 ? -6.852 12.695 28.031 1 95.62 386 ASN A O 1
ATOM 3096 N N . LEU A 1 387 ? -6.777 13.367 25.906 1 94.75 387 LEU A N 1
ATOM 3097 C CA . LEU A 1 387 ? -7.926 14.258 26.031 1 94.75 387 LEU A CA 1
ATOM 3098 C C . LEU A 1 387 ? -9.234 13.477 25.969 1 94.75 387 LEU A C 1
ATOM 3100 O O . LEU A 1 387 ? -10.297 14.016 26.266 1 94.75 387 LEU A O 1
ATOM 3104 N N . THR A 1 388 ? -9.156 12.289 25.562 1 88.56 388 THR A N 1
ATOM 3105 C CA . THR A 1 388 ? -10.336 11.453 25.359 1 88.56 388 THR A CA 1
ATOM 3106 C C . THR A 1 388 ? -11.109 11.289 26.656 1 88.56 388 THR A C 1
ATOM 3108 O O . THR A 1 388 ? -10.555 11.453 27.75 1 88.56 388 THR A O 1
ATOM 3111 N N . THR A 1 389 ? -12.352 10.969 26.547 1 86.94 389 THR A N 1
ATOM 3112 C CA . THR A 1 389 ? -13.234 10.883 27.719 1 86.94 389 THR A CA 1
ATOM 3113 C C . THR A 1 389 ? -13 9.586 28.484 1 86.94 389 THR A C 1
ATOM 3115 O O . THR A 1 389 ? -13.523 9.406 29.578 1 86.94 389 THR A O 1
ATOM 3118 N N . PHE A 1 390 ? -12.164 8.758 28.016 1 81.38 390 PHE A N 1
ATOM 3119 C CA . PHE A 1 390 ? -11.742 7.574 28.75 1 81.38 390 PHE A CA 1
ATOM 3120 C C . PHE A 1 390 ? -10.883 7.961 29.953 1 81.38 390 PHE A C 1
ATOM 3122 O O . PHE A 1 390 ? -10.82 7.227 30.938 1 81.38 390 PHE A O 1
ATOM 3129 N N . CYS A 1 391 ? -10.328 9.109 29.797 1 87.69 391 CYS A N 1
ATOM 3130 C CA . CYS A 1 391 ? -9.352 9.531 30.781 1 87.69 391 CYS A CA 1
ATOM 3131 C C . CYS A 1 391 ? -10.023 10.305 31.922 1 87.69 391 CYS A C 1
ATOM 3133 O O . CYS A 1 391 ? -11.039 10.969 31.703 1 87.69 391 CYS A O 1
ATOM 3135 N N . GLN A 1 392 ? -9.398 10.188 33.062 1 87.62 392 GLN A N 1
ATOM 3136 C CA . GLN A 1 392 ? -9.875 10.961 34.219 1 87.62 392 GLN A CA 1
ATOM 3137 C C . GLN A 1 392 ? -9.547 12.445 34.031 1 87.62 392 GLN A C 1
ATOM 3139 O O . GLN A 1 392 ? -8.68 12.805 33.25 1 87.62 392 GLN A O 1
ATOM 3144 N N . GLN A 1 393 ? -10.195 13.203 34.844 1 86.81 393 GLN A N 1
ATOM 3145 C CA . GLN A 1 393 ? -10.094 14.656 34.688 1 86.81 393 GLN A CA 1
ATOM 3146 C C . GLN A 1 393 ? -8.648 15.117 34.906 1 86.81 393 GLN A C 1
ATOM 3148 O O . GLN A 1 393 ? -8.156 15.961 34.156 1 86.81 393 GLN A O 1
ATOM 3153 N N . ASP A 1 394 ? -8.016 14.5 35.875 1 87.62 394 ASP A N 1
ATOM 3154 C CA . ASP A 1 394 ? -6.641 14.914 36.156 1 87.62 394 ASP A CA 1
ATOM 3155 C C . ASP A 1 394 ? -5.727 14.594 34.969 1 87.62 394 ASP A C 1
ATOM 3157 O O . ASP A 1 394 ? -4.836 15.383 34.625 1 87.62 394 ASP A O 1
ATOM 3161 N N . THR A 1 395 ? -5.906 13.461 34.375 1 93 395 THR A N 1
ATOM 3162 C CA . THR A 1 395 ? -5.125 13.047 33.219 1 93 395 THR A CA 1
ATOM 3163 C C . THR A 1 395 ? -5.387 13.969 32.031 1 93 395 THR A C 1
ATOM 3165 O O . THR A 1 395 ? -4.465 14.297 31.297 1 93 395 THR A O 1
ATOM 3168 N N . ARG A 1 396 ? -6.574 14.359 31.891 1 94 396 ARG A N 1
ATOM 3169 C CA . ARG A 1 396 ? -6.949 15.242 30.781 1 94 396 ARG A CA 1
ATOM 3170 C C . ARG A 1 396 ? -6.363 16.641 30.984 1 94 396 ARG A C 1
ATOM 3172 O O . ARG A 1 396 ? -5.902 17.266 30.016 1 94 396 ARG A O 1
ATOM 3179 N N . PHE A 1 397 ? -6.383 17.125 32.25 1 92.06 397 PHE A N 1
ATOM 3180 C CA . PHE A 1 397 ? -5.766 18.406 32.531 1 92.06 397 PHE A CA 1
ATOM 3181 C C . PHE A 1 397 ? -4.266 18.359 32.281 1 92.06 397 PHE A C 1
ATOM 3183 O O . PHE A 1 397 ? -3.697 19.312 31.734 1 92.06 397 PHE A O 1
ATOM 3190 N N . ASN A 1 398 ? -3.715 17.266 32.656 1 93.69 398 ASN A N 1
ATOM 3191 C CA . ASN A 1 398 ? -2.291 17.094 32.406 1 93.69 398 ASN A CA 1
ATOM 3192 C C . ASN A 1 398 ? -1.999 17.094 30.906 1 93.69 398 ASN A C 1
ATOM 3194 O O . ASN A 1 398 ? -0.973 17.609 30.453 1 93.69 398 ASN A O 1
ATOM 3198 N N . ALA A 1 399 ? -2.826 16.453 30.172 1 96.81 399 ALA A N 1
ATOM 3199 C CA . ALA A 1 399 ? -2.682 16.422 28.719 1 96.81 399 ALA A CA 1
ATOM 3200 C C . ALA A 1 399 ? -2.717 17.828 28.125 1 96.81 399 ALA A C 1
ATOM 3202 O O . ALA A 1 399 ? -1.9 18.172 27.266 1 96.81 399 ALA A O 1
ATOM 3203 N N . ILE A 1 400 ? -3.631 18.656 28.578 1 96.25 400 ILE A N 1
ATOM 3204 C CA . ILE A 1 400 ? -3.75 20.031 28.109 1 96.25 400 ILE A CA 1
ATOM 3205 C C . ILE A 1 400 ? -2.48 20.797 28.453 1 96.25 400 ILE A C 1
ATOM 3207 O O . ILE A 1 400 ? -1.947 21.531 27.609 1 96.25 400 ILE A O 1
ATOM 3211 N N . GLU A 1 401 ? -2.023 20.594 29.641 1 95.5 401 GLU A N 1
ATOM 3212 C CA . GLU A 1 401 ? -0.834 21.297 30.094 1 95.5 401 GLU A CA 1
ATOM 3213 C C . GLU A 1 401 ? 0.385 20.938 29.25 1 95.5 401 GLU A C 1
ATOM 3215 O O . GLU A 1 401 ? 1.169 21.812 28.875 1 95.5 401 GLU A O 1
ATOM 3220 N N . GLN A 1 402 ? 0.539 19.688 29.016 1 97.31 402 GLN A N 1
ATOM 3221 C CA . GLN A 1 402 ? 1.684 19.234 28.234 1 97.31 402 GLN A CA 1
ATOM 3222 C C . GLN A 1 402 ? 1.582 19.719 26.781 1 97.31 402 GLN A C 1
ATOM 3224 O O . GLN A 1 402 ? 2.59 20.078 26.172 1 97.31 402 GLN A O 1
ATOM 3229 N N . CYS A 1 403 ? 0.412 19.656 26.219 1 98.06 403 CYS A N 1
ATOM 3230 C CA . CYS A 1 403 ? 0.211 20.188 24.875 1 98.06 403 CYS A CA 1
ATOM 3231 C C . CYS A 1 403 ? 0.506 21.672 24.828 1 98.06 403 CYS A C 1
ATOM 3233 O O . CYS A 1 403 ? 1.072 22.172 23.844 1 98.06 403 CYS A O 1
ATOM 3235 N N . LEU A 1 404 ? 0.099 22.391 25.906 1 97.56 404 LEU A N 1
ATOM 3236 C CA . LEU A 1 404 ? 0.381 23.812 26 1 97.56 404 LEU A CA 1
ATOM 3237 C C . LEU A 1 404 ? 1.885 24.078 26.031 1 97.56 404 LEU A C 1
ATOM 3239 O O . LEU A 1 404 ? 2.385 24.953 25.344 1 97.56 404 LEU A O 1
ATOM 3243 N N . ARG A 1 405 ? 2.586 23.312 26.766 1 97 405 ARG A N 1
ATOM 3244 C CA . ARG A 1 405 ? 4.035 23.453 26.844 1 97 405 ARG A CA 1
ATOM 3245 C C . ARG A 1 405 ? 4.699 23.188 25.5 1 97 405 ARG A C 1
ATOM 3247 O O . ARG A 1 405 ? 5.598 23.922 25.094 1 97 405 ARG A O 1
ATOM 3254 N N . THR A 1 406 ? 4.309 22.109 24.844 1 97.62 406 THR A N 1
ATOM 3255 C CA . THR A 1 406 ? 4.824 21.781 23.531 1 97.62 406 THR A CA 1
ATOM 3256 C C . THR A 1 406 ? 4.527 22.891 22.531 1 97.62 406 THR A C 1
ATOM 3258 O O . THR A 1 406 ? 5.363 23.219 21.688 1 97.62 406 THR A O 1
ATOM 3261 N N . SER A 1 407 ? 3.35 23.484 22.672 1 98.5 407 SER A N 1
ATOM 3262 C CA . SER A 1 407 ? 2.951 24.578 21.781 1 98.5 407 SER A CA 1
ATOM 3263 C C . SER A 1 407 ? 3.793 25.828 22.016 1 98.5 407 SER A C 1
ATOM 3265 O O . SER A 1 407 ? 4.113 26.547 21.078 1 98.5 407 SER A O 1
ATOM 3267 N N . LEU A 1 408 ? 4.082 26.109 23.266 1 97.75 408 LEU A N 1
ATOM 3268 C CA . LEU A 1 408 ? 4.949 27.234 23.594 1 97.75 408 LEU A CA 1
ATOM 3269 C C . LEU A 1 408 ? 6.34 27.031 23 1 97.75 408 LEU A C 1
ATOM 3271 O O . LEU A 1 408 ? 6.902 27.969 22.406 1 97.75 408 LEU A O 1
ATOM 3275 N N . ASP A 1 409 ? 6.852 25.828 23.141 1 95.81 409 ASP A N 1
ATOM 3276 C CA . ASP A 1 409 ? 8.141 25.516 22.531 1 95.81 409 ASP A CA 1
ATOM 3277 C C . ASP A 1 409 ? 8.094 25.672 21.016 1 95.81 409 ASP A C 1
ATOM 3279 O O . ASP A 1 409 ? 9.031 26.203 20.422 1 95.81 409 ASP A O 1
ATOM 3283 N N . SER A 1 410 ? 7.051 25.172 20.391 1 97.06 410 SER A N 1
ATOM 3284 C CA . SER A 1 410 ? 6.887 25.281 18.953 1 97.06 410 SER A CA 1
ATOM 3285 C C . SER A 1 410 ? 6.809 26.734 18.516 1 97.06 410 SER A C 1
ATOM 3287 O O . SER A 1 410 ? 7.395 27.125 17.5 1 97.06 410 SER A O 1
ATOM 3289 N N . ALA A 1 411 ? 6.055 27.547 19.281 1 97.62 411 ALA A N 1
ATOM 3290 C CA . ALA A 1 411 ? 5.934 28.969 18.953 1 97.62 411 ALA A CA 1
ATOM 3291 C C . ALA A 1 411 ? 7.293 29.656 18.984 1 97.62 411 ALA A C 1
ATOM 3293 O O . ALA A 1 411 ? 7.578 30.531 18.156 1 97.62 411 ALA A O 1
ATOM 3294 N N . ALA A 1 412 ? 8.086 29.312 19.953 1 96 412 ALA A N 1
ATOM 3295 C CA . ALA A 1 412 ? 9.43 29.875 20.047 1 96 412 ALA A CA 1
ATOM 3296 C C . ALA A 1 412 ? 10.266 29.516 18.812 1 96 412 ALA A C 1
ATOM 3298 O O . ALA A 1 412 ? 10.977 30.344 18.266 1 96 412 ALA A O 1
ATOM 3299 N N . LEU A 1 413 ? 10.234 28.281 18.422 1 94.94 413 LEU A N 1
ATOM 3300 C CA . LEU A 1 413 ? 10.961 27.812 17.25 1 94.94 413 LEU A CA 1
ATOM 3301 C C . LEU A 1 413 ? 10.477 28.516 15.992 1 94.94 413 LEU A C 1
ATOM 3303 O O . LEU A 1 413 ? 11.289 28.906 15.148 1 94.94 413 LEU A O 1
ATOM 3307 N N . ILE A 1 414 ? 9.195 28.656 15.859 1 95.81 414 ILE A N 1
ATOM 3308 C CA . ILE A 1 414 ? 8.586 29.312 14.703 1 95.81 414 ILE A CA 1
ATOM 3309 C C . ILE A 1 414 ? 9.039 30.766 14.648 1 95.81 414 ILE A C 1
ATOM 3311 O O . ILE A 1 414 ? 9.336 31.297 13.57 1 95.81 414 ILE A O 1
ATOM 3315 N N . SER A 1 415 ? 9.008 31.422 15.82 1 95.62 415 SER A N 1
ATOM 3316 C CA . SER A 1 415 ? 9.469 32.812 15.898 1 95.62 415 SER A CA 1
ATOM 3317 C C . SER A 1 415 ? 10.898 32.938 15.383 1 95.62 415 SER A C 1
ATOM 3319 O O . SER A 1 415 ? 11.211 33.875 14.641 1 95.62 415 SER A O 1
ATOM 3321 N N . ARG A 1 416 ? 11.719 32.031 15.719 1 93.81 416 ARG A N 1
ATOM 3322 C CA . ARG A 1 416 ? 13.102 32.031 15.266 1 93.81 416 ARG A CA 1
ATOM 3323 C C . ARG A 1 416 ? 13.188 31.781 13.758 1 93.81 416 ARG A C 1
ATOM 3325 O O . ARG A 1 416 ? 14.023 32.375 13.078 1 93.81 416 ARG A O 1
ATOM 3332 N N . ALA A 1 417 ? 12.398 30.906 13.266 1 93.31 417 ALA A N 1
ATOM 3333 C CA . ALA A 1 417 ? 12.398 30.609 11.836 1 93.31 417 ALA A CA 1
ATOM 3334 C C . ALA A 1 417 ? 11.93 31.812 11.023 1 93.31 417 ALA A C 1
ATOM 3336 O O . ALA A 1 417 ? 12.445 32.062 9.938 1 93.31 417 ALA A O 1
ATOM 3337 N N . MET A 1 418 ? 10.914 32.531 11.516 1 93.25 418 MET A N 1
ATOM 3338 C CA . MET A 1 418 ? 10.406 33.75 10.836 1 93.25 418 MET A CA 1
ATOM 3339 C C . MET A 1 418 ? 11.453 34.844 10.812 1 93.25 418 MET A C 1
ATOM 3341 O O . MET A 1 418 ? 11.453 35.688 9.906 1 93.25 418 MET A O 1
ATOM 3345 N N . ALA A 1 419 ? 12.32 34.812 11.734 1 90.88 419 ALA A N 1
ATOM 3346 C CA . ALA A 1 419 ? 13.359 35.844 11.859 1 90.88 419 ALA A CA 1
ATOM 3347 C C . ALA A 1 419 ? 14.523 35.562 10.914 1 90.88 419 ALA A C 1
ATOM 3349 O O . ALA A 1 419 ? 15.438 36.375 10.781 1 90.88 419 ALA A O 1
ATOM 3350 N N . TRP A 1 420 ? 14.453 34.406 10.289 1 87.62 420 TRP A N 1
ATOM 3351 C CA . TRP A 1 420 ? 15.531 34.031 9.383 1 87.62 420 TRP A CA 1
ATOM 3352 C C . TRP A 1 420 ? 15.594 34.969 8.18 1 87.62 420 TRP A C 1
ATOM 3354 O O . TRP A 1 420 ? 14.594 35.156 7.488 1 87.62 420 TRP A O 1
ATOM 3364 N N . THR A 1 421 ? 16.734 35.688 7.902 1 75.06 421 THR A N 1
ATOM 3365 C CA . THR A 1 421 ? 16.859 36.688 6.84 1 75.06 421 THR A CA 1
ATOM 3366 C C . THR A 1 421 ? 17.875 36.25 5.793 1 75.06 421 THR A C 1
ATOM 3368 O O . THR A 1 421 ? 18.016 36.875 4.746 1 75.06 421 THR A O 1
ATOM 3371 N N . LYS A 1 422 ? 18.547 35.25 6.027 1 66.5 422 LYS A N 1
ATOM 3372 C CA . LYS A 1 422 ? 19.578 34.875 5.059 1 66.5 422 LYS A CA 1
ATOM 3373 C C . LYS A 1 422 ? 18.953 34.406 3.748 1 66.5 422 LYS A C 1
ATOM 3375 O O . LYS A 1 422 ? 17.812 33.938 3.727 1 66.5 422 LYS A O 1
ATOM 3380 N N . HIS A 1 423 ? 19.594 34.781 2.59 1 59.28 423 HIS A N 1
ATOM 3381 C CA . HIS A 1 423 ? 19.188 34.781 1.188 1 59.28 423 HIS A CA 1
ATOM 3382 C C . HIS A 1 423 ? 18.594 33.438 0.798 1 59.28 423 HIS A C 1
ATOM 3384 O O . HIS A 1 423 ? 18.062 33.281 -0.302 1 59.28 423 HIS A O 1
ATOM 3390 N N . SER A 1 424 ? 18.609 32.594 1.746 1 62.41 424 SER A N 1
ATOM 3391 C CA . SER A 1 424 ? 18.016 31.344 1.28 1 62.41 424 SER A CA 1
ATOM 3392 C C . SER A 1 424 ? 16.5 31.406 1.319 1 62.41 424 SER A C 1
ATOM 3394 O O . SER A 1 424 ? 15.922 32.5 1.378 1 62.41 424 SER A O 1
ATOM 3396 N N . GLN A 1 425 ? 15.703 30.375 1.324 1 69.06 425 GLN A N 1
ATOM 3397 C CA . GLN A 1 425 ? 14.258 30.234 1.284 1 69.06 425 GLN A CA 1
ATOM 3398 C C . GLN A 1 425 ? 13.602 30.922 2.486 1 69.06 425 GLN A C 1
ATOM 3400 O O . GLN A 1 425 ? 14.07 30.766 3.619 1 69.06 425 GLN A O 1
ATOM 3405 N N . SER A 1 426 ? 12.75 31.953 2.111 1 80.44 426 SER A N 1
ATOM 3406 C CA . SER A 1 426 ? 11.969 32.594 3.152 1 80.44 426 SER A CA 1
ATOM 3407 C C . SER A 1 426 ? 11.055 31.609 3.865 1 80.44 426 SER A C 1
ATOM 3409 O O . SER A 1 426 ? 10.805 30.516 3.359 1 80.44 426 SER A O 1
ATOM 3411 N N . PHE A 1 427 ? 10.703 32 5.07 1 88 427 PHE A N 1
ATOM 3412 C CA . PHE A 1 427 ? 9.867 31.141 5.902 1 88 427 PHE A CA 1
ATOM 3413 C C . PHE A 1 427 ? 8.602 30.734 5.156 1 88 427 PHE A C 1
ATOM 3415 O O . PHE A 1 427 ? 8.195 29.562 5.203 1 88 427 PHE A O 1
ATOM 3422 N N . ASP A 1 428 ? 8 31.656 4.488 1 85.62 428 ASP A N 1
ATOM 3423 C CA . ASP A 1 428 ? 6.711 31.422 3.85 1 85.62 428 ASP A CA 1
ATOM 3424 C C . ASP A 1 428 ? 6.832 30.375 2.746 1 85.62 428 ASP A C 1
ATOM 3426 O O . ASP A 1 428 ? 6.031 29.438 2.678 1 85.62 428 ASP A O 1
ATOM 3430 N N . THR A 1 429 ? 7.879 30.438 1.965 1 83.44 429 THR A N 1
ATOM 3431 C CA . THR A 1 429 ? 8.039 29.531 0.839 1 83.44 429 THR A CA 1
ATOM 3432 C C . THR A 1 429 ? 8.578 28.172 1.311 1 83.44 429 THR A C 1
ATOM 3434 O O . THR A 1 429 ? 8.445 27.172 0.609 1 83.44 429 THR A O 1
ATOM 3437 N N . ALA A 1 430 ? 9.062 28.156 2.518 1 86.62 430 ALA A N 1
ATOM 3438 C CA . ALA A 1 430 ? 9.648 26.922 3.029 1 86.62 430 ALA A CA 1
ATOM 3439 C C . ALA A 1 430 ? 8.625 26.094 3.803 1 86.62 430 ALA A C 1
ATOM 3441 O O . ALA A 1 430 ? 8.836 24.906 4.066 1 86.62 430 ALA A O 1
ATOM 3442 N N . ALA A 1 431 ? 7.516 26.703 4.105 1 91.56 431 ALA A N 1
ATOM 3443 C CA . ALA A 1 431 ? 6.535 26.047 4.969 1 91.56 431 ALA A CA 1
ATOM 3444 C C . ALA A 1 431 ? 5.793 24.953 4.211 1 91.56 431 ALA A C 1
ATOM 3446 O O . ALA A 1 431 ? 5.332 25.156 3.09 1 91.56 431 ALA A O 1
ATOM 3447 N N . HIS A 1 432 ? 5.707 23.812 4.824 1 94.06 432 HIS A N 1
ATOM 3448 C CA . HIS A 1 432 ? 4.965 22.672 4.281 1 94.06 432 HIS A CA 1
ATOM 3449 C C . HIS A 1 432 ? 3.543 22.625 4.832 1 94.06 432 HIS A C 1
ATOM 3451 O O . HIS A 1 432 ? 3.234 23.297 5.816 1 94.06 432 HIS A O 1
ATOM 3457 N N . ALA A 1 433 ? 2.693 21.859 4.164 1 95.62 433 ALA A N 1
ATOM 3458 C CA . ALA A 1 433 ? 1.316 21.688 4.621 1 95.62 433 ALA A CA 1
ATOM 3459 C C . ALA A 1 433 ? 1.274 21.203 6.07 1 95.62 433 ALA A C 1
ATOM 3461 O O . ALA A 1 433 ? 0.459 21.672 6.863 1 95.62 433 ALA A O 1
ATOM 3462 N N . MET A 1 434 ? 2.145 20.344 6.418 1 95.12 434 MET A N 1
ATOM 3463 C CA . MET A 1 434 ? 2.154 19.781 7.766 1 95.12 434 MET A CA 1
ATOM 3464 C C . MET A 1 434 ? 2.646 20.812 8.781 1 95.12 434 MET A C 1
ATOM 3466 O O . MET A 1 434 ? 2.264 20.75 9.953 1 95.12 434 MET A O 1
ATOM 3470 N N . THR A 1 435 ? 3.475 21.688 8.344 1 95.88 435 THR A N 1
ATOM 3471 C CA . THR A 1 435 ? 3.85 22.797 9.211 1 95.88 435 THR A CA 1
ATOM 3472 C C . THR A 1 435 ? 2.635 23.672 9.531 1 95.88 435 THR A C 1
ATOM 3474 O O . THR A 1 435 ? 2.457 24.094 10.672 1 95.88 435 THR A O 1
ATOM 3477 N N . CYS A 1 436 ? 1.84 23.875 8.539 1 97.19 436 CYS A N 1
ATOM 3478 C CA . CYS A 1 436 ? 0.636 24.672 8.727 1 97.19 436 CYS A CA 1
ATOM 3479 C C . CYS A 1 436 ? -0.296 24.031 9.742 1 97.19 436 CYS A C 1
ATOM 3481 O O . CYS A 1 436 ? -0.809 24.703 10.633 1 97.19 436 CYS A O 1
ATOM 3483 N N . THR A 1 437 ? -0.531 22.734 9.633 1 97.69 437 THR A N 1
ATOM 3484 C CA . THR A 1 437 ? -1.438 22.062 10.547 1 97.69 437 THR A CA 1
ATOM 3485 C C . THR A 1 437 ? -0.845 22 11.953 1 97.69 437 THR A C 1
ATOM 3487 O O . THR A 1 437 ? -1.576 22.062 12.945 1 97.69 437 THR A O 1
ATOM 3490 N N . HIS A 1 438 ? 0.425 21.844 12.016 1 97.75 438 HIS A N 1
ATOM 3491 C CA . HIS A 1 438 ? 1.064 21.875 13.328 1 97.75 438 HIS A CA 1
ATOM 3492 C C . HIS A 1 438 ? 0.881 23.234 13.992 1 97.75 438 HIS A C 1
ATOM 3494 O O . HIS A 1 438 ? 0.568 23.312 15.188 1 97.75 438 HIS A O 1
ATOM 3500 N N . ILE A 1 439 ? 1.127 24.297 13.227 1 98.25 439 ILE A N 1
ATOM 3501 C CA . ILE A 1 439 ? 0.93 25.641 13.75 1 98.25 439 ILE A CA 1
ATOM 3502 C C . ILE A 1 439 ? -0.515 25.812 14.219 1 98.25 439 ILE A C 1
ATOM 3504 O O . ILE A 1 439 ? -0.769 26.391 15.273 1 98.25 439 ILE A O 1
ATOM 3508 N N . TRP A 1 440 ? -1.384 25.344 13.453 1 98.5 440 TRP A N 1
ATOM 3509 C CA . TRP A 1 440 ? -2.805 25.391 13.773 1 98.5 440 TRP A CA 1
ATOM 3510 C C . TRP A 1 440 ? -3.09 24.719 15.109 1 98.5 440 TRP A C 1
ATOM 3512 O O . TRP A 1 440 ? -3.736 25.297 15.984 1 98.5 440 TRP A O 1
ATOM 3522 N N . ARG A 1 441 ? -2.619 23.516 15.328 1 98.31 441 ARG A N 1
ATOM 3523 C CA . ARG A 1 441 ? -2.812 22.781 16.578 1 98.31 441 ARG A CA 1
ATOM 3524 C C . ARG A 1 441 ? -2.248 23.547 17.766 1 98.31 441 ARG A C 1
ATOM 3526 O O . ARG A 1 441 ? -2.893 23.656 18.812 1 98.31 441 ARG A O 1
ATOM 3533 N N . CYS A 1 442 ? -1.078 24 17.562 1 98.69 442 CYS A N 1
ATOM 3534 C CA . CYS A 1 442 ? -0.437 24.766 18.609 1 98.69 442 CYS A CA 1
ATOM 3535 C C . CYS A 1 442 ? -1.266 26 18.969 1 98.69 442 CYS A C 1
ATOM 3537 O O . CYS A 1 442 ? -1.435 26.328 20.141 1 98.69 442 CYS A O 1
ATOM 3539 N N . THR A 1 443 ? -1.746 26.688 17.969 1 98.75 443 THR A N 1
ATOM 3540 C CA . THR A 1 443 ? -2.525 27.891 18.172 1 98.75 443 THR A CA 1
ATOM 3541 C C . THR A 1 443 ? -3.756 27.609 19.031 1 98.75 443 THR A C 1
ATOM 3543 O O . THR A 1 443 ? -4.109 28.406 19.891 1 98.75 443 THR A O 1
ATOM 3546 N N . LEU A 1 444 ? -4.414 26.516 18.781 1 98.38 444 LEU A N 1
ATOM 3547 C CA . LEU A 1 444 ? -5.594 26.141 19.547 1 98.38 444 LEU A CA 1
ATOM 3548 C C . LEU A 1 444 ? -5.262 26.031 21.031 1 98.38 444 LEU A C 1
ATOM 3550 O O . LEU A 1 444 ? -5.949 26.625 21.875 1 98.38 444 LEU A O 1
ATOM 3554 N N . PHE A 1 445 ? -4.25 25.359 21.375 1 98.06 445 PHE A N 1
ATOM 3555 C CA . PHE A 1 445 ? -3.877 25.156 22.781 1 98.06 445 PHE A CA 1
ATOM 3556 C C . PHE A 1 445 ? -3.406 26.453 23.406 1 98.06 445 PHE A C 1
ATOM 3558 O O . PHE A 1 445 ? -3.68 26.719 24.578 1 98.06 445 PHE A O 1
ATOM 3565 N N . LEU A 1 446 ? -2.666 27.25 22.656 1 98.06 446 LEU A N 1
ATOM 3566 C CA . LEU A 1 446 ? -2.166 28.516 23.172 1 98.06 446 LEU A CA 1
ATOM 3567 C C . LEU A 1 446 ? -3.318 29.469 23.484 1 98.06 446 LEU A C 1
ATOM 3569 O O . LEU A 1 446 ? -3.311 30.125 24.531 1 98.06 446 LEU A O 1
ATOM 3573 N N . LEU A 1 447 ? -4.273 29.5 22.594 1 97 447 LEU A N 1
ATOM 3574 C CA . LEU A 1 447 ? -5.445 30.328 22.828 1 97 447 LEU A CA 1
ATOM 3575 C C . LEU A 1 447 ? -6.234 29.828 24.031 1 97 447 LEU A C 1
ATOM 3577 O O . LEU A 1 447 ? -6.66 30.609 24.875 1 97 447 LEU A O 1
ATOM 3581 N N . TYR A 1 448 ? -6.422 28.531 24.094 1 95.25 448 TYR A N 1
ATOM 3582 C CA . TYR A 1 448 ? -7.152 27.922 25.203 1 95.25 448 TYR A CA 1
ATOM 3583 C C . TYR A 1 448 ? -6.461 28.219 26.531 1 95.25 448 TYR A C 1
ATOM 3585 O O . TYR A 1 448 ? -7.125 28.469 27.531 1 95.25 448 TYR A O 1
ATOM 3593 N N . GLY A 1 449 ? -5.156 28.156 26.516 1 93.44 449 GLY A N 1
ATOM 3594 C CA . GLY A 1 449 ? -4.379 28.344 27.734 1 93.44 449 GLY A CA 1
ATOM 3595 C C . GLY A 1 449 ? -4.098 29.797 28.047 1 93.44 449 GLY A C 1
ATOM 3596 O O . GLY A 1 449 ? -3.396 30.109 29.016 1 93.44 449 GLY A O 1
ATOM 3597 N N . GLY A 1 450 ? -4.543 30.703 27.25 1 92.81 450 GLY A N 1
ATOM 3598 C CA . GLY A 1 450 ? -4.379 32.125 27.5 1 92.81 450 GLY A CA 1
ATOM 3599 C C . GLY A 1 450 ? -2.977 32.625 27.203 1 92.81 450 GLY A C 1
ATOM 3600 O O . GLY A 1 450 ? -2.531 33.625 27.766 1 92.81 450 GLY A O 1
ATOM 3601 N N . GLN A 1 451 ? -2.266 31.875 26.422 1 95.44 451 GLN A N 1
ATOM 3602 C CA . GLN A 1 451 ? -0.941 32.312 25.984 1 95.44 451 GLN A CA 1
ATOM 3603 C C . GLN A 1 451 ? -1.021 33.094 24.688 1 95.44 451 GLN A C 1
ATOM 3605 O O . GLN A 1 451 ? -0.568 32.594 23.641 1 95.44 451 GLN A O 1
ATOM 3610 N N . PHE A 1 452 ? -1.459 34.344 24.75 1 96 452 PHE A N 1
ATOM 3611 C CA . PHE A 1 452 ? -1.895 35.094 23.594 1 96 452 PHE A CA 1
ATOM 3612 C C . PHE A 1 452 ? -0.698 35.562 22.766 1 96 452 PHE A C 1
ATOM 3614 O O . PHE A 1 452 ? -0.755 35.594 21.547 1 96 452 PHE A O 1
ATOM 3621 N N . ASP A 1 453 ? 0.424 35.969 23.422 1 96.81 453 ASP A N 1
ATOM 3622 C CA . ASP A 1 453 ? 1.604 36.375 22.672 1 96.81 453 ASP A CA 1
ATOM 3623 C C . ASP A 1 453 ? 2.119 35.25 21.781 1 96.81 453 ASP A C 1
ATOM 3625 O O . ASP A 1 453 ? 2.439 35.5 20.609 1 96.81 453 ASP A O 1
ATOM 3629 N N . ALA A 1 454 ? 2.244 34.125 22.391 1 97.81 454 ALA A N 1
ATOM 3630 C CA . ALA A 1 454 ? 2.691 32.938 21.625 1 97.81 454 ALA A CA 1
ATOM 3631 C C . ALA A 1 454 ? 1.695 32.594 20.516 1 97.81 454 ALA A C 1
ATOM 3633 O O . ALA A 1 454 ? 2.09 32.219 19.406 1 97.81 454 ALA A O 1
ATOM 3634 N N . ALA A 1 455 ? 0.419 32.656 20.797 1 98.38 455 ALA A N 1
ATOM 3635 C CA . ALA A 1 455 ? -0.616 32.406 19.797 1 98.38 455 ALA A CA 1
ATOM 3636 C C . ALA A 1 455 ? -0.498 33.375 18.625 1 98.38 455 ALA A C 1
ATOM 3638 O O . ALA A 1 455 ? -0.633 32.969 17.469 1 98.38 455 ALA A O 1
ATOM 3639 N N . LEU A 1 456 ? -0.278 34.656 18.969 1 98.19 456 LEU A N 1
ATOM 3640 C CA . LEU A 1 456 ? -0.14 35.656 17.938 1 98.19 456 LEU A CA 1
ATOM 3641 C C . LEU A 1 456 ? 1.074 35.375 17.047 1 98.19 456 LEU A C 1
ATOM 3643 O O . LEU A 1 456 ? 1.052 35.656 15.852 1 98.19 456 LEU A O 1
ATOM 3647 N N . THR A 1 457 ? 2.135 34.906 17.703 1 97.94 457 THR A N 1
ATOM 3648 C CA . THR A 1 457 ? 3.303 34.5 16.938 1 97.94 457 THR A CA 1
ATOM 3649 C C . THR A 1 457 ? 2.93 33.438 15.898 1 97.94 457 THR A C 1
ATOM 3651 O O . THR A 1 457 ? 3.316 33.531 14.734 1 97.94 457 THR A O 1
ATOM 3654 N N . CYS A 1 458 ? 2.236 32.406 16.281 1 98.38 458 CYS A N 1
ATOM 3655 C CA . CYS A 1 458 ? 1.793 31.344 15.391 1 98.38 458 CYS A CA 1
ATOM 3656 C C . CYS A 1 458 ? 0.874 31.891 14.305 1 98.38 458 CYS A C 1
ATOM 3658 O O . CYS A 1 458 ? 0.998 31.531 13.141 1 98.38 458 CYS A O 1
ATOM 3660 N N . ILE A 1 459 ? -0.027 32.75 14.688 1 98.25 459 ILE A N 1
ATOM 3661 C CA . ILE A 1 459 ? -0.989 33.344 13.75 1 98.25 459 ILE A CA 1
ATOM 3662 C C . ILE A 1 459 ? -0.256 34.188 12.719 1 98.25 459 ILE A C 1
ATOM 3664 O O . ILE A 1 459 ? -0.599 34.156 11.531 1 98.25 459 ILE A O 1
ATOM 3668 N N . ARG A 1 460 ? 0.725 34.938 13.156 1 97.38 460 ARG A N 1
ATOM 3669 C CA . ARG A 1 460 ? 1.534 35.719 12.227 1 97.38 460 ARG A CA 1
ATOM 3670 C C . ARG A 1 460 ? 2.268 34.812 11.25 1 97.38 460 ARG A C 1
ATOM 3672 O O . ARG A 1 460 ? 2.391 35.125 10.062 1 97.38 460 ARG A O 1
ATOM 3679 N N . ALA A 1 461 ? 2.832 33.75 11.766 1 97.25 461 ALA A N 1
ATOM 3680 C CA . ALA A 1 461 ? 3.48 32.75 10.898 1 97.25 461 ALA A CA 1
ATOM 3681 C C . ALA A 1 461 ? 2.514 32.25 9.828 1 97.25 461 ALA A C 1
ATOM 3683 O O . ALA A 1 461 ? 2.865 32.156 8.648 1 97.25 461 ALA A O 1
ATOM 3684 N N . SER A 1 462 ? 1.322 31.875 10.227 1 97.69 462 SER A N 1
ATOM 3685 C CA . SER A 1 462 ? 0.303 31.406 9.297 1 97.69 462 SER A CA 1
ATOM 3686 C C . SER A 1 462 ? -0.08 32.5 8.297 1 97.69 462 SER A C 1
ATOM 3688 O O . SER A 1 462 ? -0.312 32.188 7.121 1 97.69 462 SER A O 1
ATOM 3690 N N . SER A 1 463 ? -0.176 33.688 8.797 1 96.38 463 SER A N 1
ATOM 3691 C CA . SER A 1 463 ? -0.484 34.812 7.93 1 96.38 463 SER A CA 1
ATOM 3692 C C . SER A 1 463 ? 0.591 35 6.863 1 96.38 463 SER A C 1
ATOM 3694 O O . SER A 1 463 ? 0.285 35.344 5.719 1 96.38 463 SER A O 1
ATOM 3696 N N . LEU A 1 464 ? 1.85 34.812 7.242 1 93.69 464 LEU A N 1
ATOM 3697 C CA . LEU A 1 464 ? 2.959 34.938 6.305 1 93.69 464 LEU A CA 1
ATOM 3698 C C . LEU A 1 464 ? 2.863 33.875 5.215 1 93.69 464 LEU A C 1
ATOM 3700 O O . LEU A 1 464 ? 3.176 34.156 4.051 1 93.69 464 LEU A O 1
ATOM 3704 N N . ILE A 1 465 ? 2.531 32.688 5.562 1 93.19 465 ILE A N 1
ATOM 3705 C CA . ILE A 1 465 ? 2.346 31.625 4.582 1 93.19 465 ILE A CA 1
ATOM 3706 C C . ILE A 1 465 ? 1.203 31.984 3.635 1 93.19 465 ILE A C 1
ATOM 3708 O O . ILE A 1 465 ? 1.308 31.781 2.424 1 93.19 465 ILE A O 1
ATOM 3712 N N . GLY A 1 466 ? 0.129 32.5 4.223 1 90.75 466 GLY A N 1
ATOM 3713 C CA . GLY A 1 466 ? -0.972 33.031 3.432 1 90.75 466 GLY A CA 1
ATOM 3714 C C . GLY A 1 466 ? -1.684 31.953 2.613 1 90.75 466 GLY A C 1
ATOM 3715 O O . GLY A 1 466 ? -2.145 30.953 3.156 1 90.75 466 GLY A O 1
ATOM 3716 N N . THR A 1 467 ? -1.672 32.094 1.255 1 88 467 THR A N 1
ATOM 3717 C CA . THR A 1 467 ? -2.434 31.203 0.374 1 88 467 THR A CA 1
ATOM 3718 C C . THR A 1 467 ? -1.513 30.203 -0.314 1 88 467 THR A C 1
ATOM 3720 O O . THR A 1 467 ? -1.914 29.531 -1.273 1 88 467 THR A O 1
ATOM 3723 N N . LEU A 1 468 ? -0.276 30.141 0.142 1 89.62 468 LEU A N 1
ATOM 3724 C CA . LEU A 1 468 ? 0.694 29.266 -0.498 1 89.62 468 LEU A CA 1
ATOM 3725 C C . LEU A 1 468 ? 0.317 27.797 -0.293 1 89.62 468 LEU A C 1
ATOM 3727 O O . LEU A 1 468 ? 0.68 26.938 -1.101 1 89.62 468 LEU A O 1
ATOM 3731 N N . ARG A 1 469 ? -0.346 27.531 0.833 1 93 469 ARG A N 1
ATOM 3732 C CA . ARG A 1 469 ? -0.878 26.203 1.147 1 93 469 ARG A CA 1
ATOM 3733 C C . ARG A 1 469 ? -2.381 26.266 1.4 1 93 469 ARG A C 1
ATOM 3735 O O . ARG A 1 469 ? -2.84 27 2.271 1 93 469 ARG A O 1
ATOM 3742 N N . ASP A 1 470 ? -3.145 25.484 0.726 1 90.88 470 ASP A N 1
ATOM 3743 C CA . ASP A 1 470 ? -4.598 25.5 0.858 1 90.88 470 ASP A CA 1
ATOM 3744 C C . ASP A 1 470 ? -5.023 25.172 2.287 1 90.88 470 ASP A C 1
ATOM 3746 O O . ASP A 1 470 ? -5.969 25.766 2.811 1 90.88 470 ASP A O 1
ATOM 3750 N N . VAL A 1 471 ? -4.383 24.297 2.918 1 95.56 471 VAL A N 1
ATOM 3751 C CA . VAL A 1 471 ? -4.777 23.844 4.25 1 95.56 471 VAL A CA 1
ATOM 3752 C C . VAL A 1 471 ? -4.613 24.984 5.25 1 95.56 471 VAL A C 1
ATOM 3754 O O . VAL A 1 471 ? -5.328 25.047 6.254 1 95.56 471 VAL A O 1
ATOM 3757 N N . ASN A 1 472 ? -3.66 25.891 4.945 1 95.81 472 ASN A N 1
ATOM 3758 C CA . ASN A 1 472 ? -3.43 27.031 5.828 1 95.81 472 ASN A CA 1
ATOM 3759 C C . ASN A 1 472 ? -4.66 27.922 5.914 1 95.81 472 ASN A C 1
ATOM 3761 O O . ASN A 1 472 ? -4.953 28.484 6.973 1 95.81 472 ASN A O 1
ATOM 3765 N N . ILE A 1 473 ? -5.309 28.047 4.852 1 94.06 473 ILE A N 1
ATOM 3766 C CA . ILE A 1 473 ? -6.531 28.844 4.824 1 94.06 473 ILE A CA 1
ATOM 3767 C C . ILE A 1 473 ? -7.613 28.141 5.648 1 94.06 473 ILE A C 1
ATOM 3769 O O . ILE A 1 473 ? -8.336 28.797 6.41 1 94.06 473 ILE A O 1
ATOM 3773 N N . CYS A 1 474 ? -7.711 26.859 5.504 1 95.31 474 CYS A N 1
ATOM 3774 C CA . CYS A 1 474 ? -8.664 26.078 6.281 1 95.31 474 CYS A CA 1
ATOM 3775 C C . CYS A 1 474 ? -8.383 26.203 7.773 1 95.31 474 CYS A C 1
ATOM 3777 O O . CYS A 1 474 ? -9.312 26.328 8.578 1 95.31 474 CYS A O 1
ATOM 3779 N N . CYS A 1 475 ? -7.145 26.188 8.094 1 97.25 475 CYS A N 1
ATOM 3780 C CA . CYS A 1 475 ? -6.738 26.344 9.484 1 97.25 475 CYS A CA 1
ATOM 3781 C C . CYS A 1 475 ? -7.137 27.703 10.023 1 97.25 475 CYS A C 1
ATOM 3783 O O . CYS A 1 475 ? -7.594 27.828 11.164 1 97.25 475 CYS A O 1
ATOM 3785 N N . GLY A 1 476 ? -6.977 28.75 9.156 1 96.81 476 GLY A N 1
ATOM 3786 C CA . GLY A 1 476 ? -7.383 30.078 9.555 1 96.81 476 GLY A CA 1
ATOM 3787 C C . GLY A 1 476 ? -8.867 30.188 9.852 1 96.81 476 GLY A C 1
ATOM 3788 O O . GLY A 1 476 ? -9.266 30.781 10.852 1 96.81 476 GLY A O 1
ATOM 3789 N N . ARG A 1 477 ? -9.648 29.625 9.023 1 95.56 477 ARG A N 1
ATOM 3790 C CA . ARG A 1 477 ? -11.094 29.609 9.219 1 95.56 477 ARG A CA 1
ATOM 3791 C C . ARG A 1 477 ? -11.461 28.906 10.523 1 95.56 477 ARG A C 1
ATOM 3793 O O . ARG A 1 477 ? -12.344 29.375 11.25 1 95.56 477 ARG A O 1
ATOM 3800 N N . ASN A 1 478 ? -10.828 27.828 10.789 1 97 478 ASN A N 1
ATOM 3801 C CA . ASN A 1 478 ? -11.094 27.094 12.016 1 97 478 ASN A CA 1
ATOM 3802 C C . ASN A 1 478 ? -10.703 27.891 13.258 1 97 478 ASN A C 1
ATOM 3804 O O . ASN A 1 478 ? -11.414 27.891 14.258 1 97 478 ASN A O 1
ATOM 3808 N N . ILE A 1 479 ? -9.586 28.562 13.18 1 97.88 479 ILE A N 1
ATOM 3809 C CA . ILE A 1 479 ? -9.117 29.359 14.305 1 97.88 479 ILE A CA 1
ATOM 3810 C C . ILE A 1 479 ? -10.102 30.5 14.57 1 97.88 479 ILE A C 1
ATOM 3812 O O . ILE A 1 479 ? -10.398 30.812 15.719 1 97.88 479 ILE A O 1
ATOM 3816 N N . ALA A 1 480 ? -10.562 31.109 13.492 1 96.69 480 ALA A N 1
ATOM 3817 C CA . ALA A 1 480 ? -11.547 32.188 13.641 1 96.69 480 ALA A CA 1
ATOM 3818 C C . ALA A 1 480 ? -12.789 31.688 14.367 1 96.69 480 ALA A C 1
ATOM 3820 O O . ALA A 1 480 ? -13.305 32.344 15.266 1 96.69 480 ALA A O 1
ATOM 3821 N N . PHE A 1 481 ? -13.273 30.594 14.078 1 96.38 481 PHE A N 1
ATOM 3822 C CA . PHE A 1 481 ? -14.422 29.969 14.734 1 96.38 481 PHE A CA 1
ATOM 3823 C C . PHE A 1 481 ? -14.117 29.688 16.203 1 96.38 481 PHE A C 1
ATOM 3825 O O . PHE A 1 481 ? -14.938 29.984 17.078 1 96.38 481 PHE A O 1
ATOM 3832 N N . PHE A 1 482 ? -12.984 29.047 16.406 1 97.12 482 PHE A N 1
ATOM 3833 C CA . PHE A 1 482 ? -12.594 28.688 17.766 1 97.12 482 PHE A CA 1
ATOM 3834 C C . PHE A 1 482 ? -12.531 29.938 18.656 1 97.12 482 PHE A C 1
ATOM 3836 O O . PHE A 1 482 ? -12.953 29.906 19.812 1 97.12 482 PHE A O 1
ATOM 3843 N N . LEU A 1 483 ? -12.016 31.016 18.078 1 96.56 483 LEU A N 1
ATOM 3844 C CA . LEU A 1 483 ? -11.922 32.281 18.812 1 96.56 483 LEU A CA 1
ATOM 3845 C C . LEU A 1 483 ? -13.305 32.812 19.125 1 96.56 483 LEU A C 1
ATOM 3847 O O . LEU A 1 483 ? -13.539 33.344 20.219 1 96.56 483 LEU A O 1
ATOM 3851 N N . ASP A 1 484 ? -14.195 32.688 18.172 1 94.88 484 ASP A N 1
ATOM 3852 C CA . ASP A 1 484 ? -15.57 33.094 18.422 1 94.88 484 ASP A CA 1
ATOM 3853 C C . ASP A 1 484 ? -16.156 32.344 19.625 1 94.88 484 ASP A C 1
ATOM 3855 O O . ASP A 1 484 ? -16.828 32.938 20.453 1 94.88 484 ASP A O 1
ATOM 3859 N N . VAL A 1 485 ? -15.938 31.094 19.688 1 94.75 485 VAL A N 1
ATOM 3860 C CA . VAL A 1 485 ? -16.469 30.266 20.75 1 94.75 485 VAL A CA 1
ATOM 3861 C C . VAL A 1 485 ? -15.82 30.656 22.078 1 94.75 485 VAL A C 1
ATOM 3863 O O . VAL A 1 485 ? -16.5 30.75 23.109 1 94.75 485 VAL A O 1
ATOM 3866 N N . LEU A 1 486 ? -14.523 30.859 22.078 1 94.06 486 LEU A N 1
ATOM 3867 C CA . LEU A 1 486 ? -13.812 31.234 23.297 1 94.06 486 LEU A CA 1
ATOM 3868 C C . LEU A 1 486 ? -14.312 32.562 23.844 1 94.06 486 LEU A C 1
ATOM 3870 O O . LEU A 1 486 ? -14.484 32.75 25.047 1 94.06 486 LEU A O 1
ATOM 3874 N N . ILE A 1 487 ? -14.484 33.531 22.953 1 93.69 487 ILE A N 1
ATOM 3875 C CA . ILE A 1 487 ? -14.961 34.844 23.344 1 93.69 487 ILE A CA 1
ATOM 3876 C C . ILE A 1 487 ? -16.359 34.75 23.938 1 93.69 487 ILE A C 1
ATOM 3878 O O . ILE A 1 487 ? -16.656 35.375 24.969 1 93.69 487 ILE A O 1
ATOM 3882 N N . GLU A 1 488 ? -17.172 33.906 23.312 1 91.81 488 GLU A N 1
ATOM 3883 C CA . GLU A 1 488 ? -18.531 33.688 23.828 1 91.81 488 GLU A CA 1
ATOM 3884 C C . GLU A 1 488 ? -18.5 33.062 25.219 1 91.81 488 GLU A C 1
ATOM 3886 O O . GLU A 1 488 ? -19.266 33.469 26.094 1 91.81 488 GLU A O 1
ATOM 3891 N N . ARG A 1 489 ? -17.703 32.062 25.375 1 88.31 489 ARG A N 1
ATOM 3892 C CA . ARG A 1 489 ? -17.609 31.406 26.672 1 88.31 489 ARG A CA 1
ATOM 3893 C C . ARG A 1 489 ? -17.062 32.344 27.734 1 88.31 489 ARG A C 1
ATOM 3895 O O . ARG A 1 489 ? -17.469 32.281 28.891 1 88.31 489 ARG A O 1
ATOM 3902 N N . ARG A 1 490 ? -16.156 33.156 27.438 1 86.75 490 ARG A N 1
ATOM 3903 C CA . ARG A 1 490 ? -15.594 34.125 28.359 1 86.75 490 ARG A CA 1
ATOM 3904 C C . ARG A 1 490 ? -16.641 35.156 28.781 1 86.75 490 ARG A C 1
ATOM 3906 O O . ARG A 1 490 ? -16.719 35.531 29.953 1 86.75 490 ARG A O 1
ATOM 3913 N N . ARG A 1 491 ? -17.391 35.531 27.875 1 86.69 491 ARG A N 1
ATOM 3914 C CA . ARG A 1 491 ? -18.438 36.5 28.156 1 86.69 491 ARG A CA 1
ATOM 3915 C C . ARG A 1 491 ? -19.531 35.906 29.016 1 86.69 491 ARG A C 1
ATOM 3917 O O . ARG A 1 491 ? -20.203 36.625 29.781 1 86.69 491 ARG A O 1
ATOM 3924 N N . SER A 1 492 ? -19.641 34.594 28.969 1 83.94 492 SER A N 1
ATOM 3925 C CA . SER A 1 492 ? -20.641 33.906 29.766 1 83.94 492 SER A CA 1
ATOM 3926 C C . SER A 1 492 ? -20.094 33.594 31.156 1 83.94 492 SER A C 1
ATOM 3928 O O . SER A 1 492 ? -20.766 32.906 31.953 1 83.94 492 SER A O 1
ATOM 3930 N N . GLY A 1 493 ? -18.891 33.938 31.531 1 74.5 493 GLY A N 1
ATOM 3931 C CA . GLY A 1 493 ? -18.391 33.812 32.875 1 74.5 493 GLY A CA 1
ATOM 3932 C C . GLY A 1 493 ? -17.359 32.719 33.031 1 74.5 493 GLY A C 1
ATOM 3933 O O . GLY A 1 493 ? -16.891 32.438 34.156 1 74.5 493 GLY A O 1
ATOM 3934 N N . SER A 1 494 ? -17.125 32.062 31.984 1 72.69 494 SER A N 1
ATOM 3935 C CA . SER A 1 494 ? -16.156 30.969 32.094 1 72.69 494 SER A CA 1
ATOM 3936 C C . SER A 1 494 ? -14.734 31.5 32.188 1 72.69 494 SER A C 1
ATOM 3938 O O . SER A 1 494 ? -14.438 32.594 31.703 1 72.69 494 SER A O 1
ATOM 3940 N N . LEU A 1 495 ? -13.93 30.906 33.062 1 63.34 495 LEU A N 1
ATOM 3941 C CA . LEU A 1 495 ? -12.547 31.344 33.25 1 63.34 495 LEU A CA 1
ATOM 3942 C C . LEU A 1 495 ? -11.648 30.797 32.156 1 63.34 495 LEU A C 1
ATOM 3944 O O . LEU A 1 495 ? -10.422 30.828 32.281 1 63.34 495 LEU A O 1
ATOM 3948 N N . LEU A 1 496 ? -12.297 30.312 31.125 1 64.62 496 LEU A N 1
ATOM 3949 C CA . LEU A 1 496 ? -11.562 29.734 30 1 64.62 496 LEU A CA 1
ATOM 3950 C C . LEU A 1 496 ? -10.766 30.812 29.281 1 64.62 496 LEU A C 1
ATOM 3952 O O . LEU A 1 496 ? -11.156 31.984 29.25 1 64.62 496 LEU A O 1
ATOM 3956 N N . GLY A 1 497 ? -9.617 30.5 28.891 1 57.16 497 GLY A N 1
ATOM 3957 C CA . GLY A 1 497 ? -8.742 31.469 28.25 1 57.16 497 GLY A CA 1
ATOM 3958 C C . GLY A 1 497 ? -7.898 32.25 29.234 1 57.16 497 GLY A C 1
ATOM 3959 O O . GLY A 1 497 ? -7.141 33.156 28.844 1 57.16 497 GLY A O 1
ATOM 3960 N N . SER A 1 498 ? -8.195 31.984 30.547 1 57.94 498 SER A N 1
ATOM 3961 C CA . SER A 1 498 ? -7.359 32.562 31.594 1 57.94 498 SER A CA 1
ATOM 3962 C C . SER A 1 498 ? -6.301 31.578 32.062 1 57.94 498 SER A C 1
ATOM 3964 O O . SER A 1 498 ? -6.434 30.375 31.859 1 57.94 498 SER A O 1
ATOM 3966 N N . ARG A 1 499 ? -5.145 32.062 32.469 1 56.38 499 ARG A N 1
ATOM 3967 C CA . ARG A 1 499 ? -4.035 31.234 32.938 1 56.38 499 ARG A CA 1
ATOM 3968 C C . ARG A 1 499 ? -4.488 30.312 34.062 1 56.38 499 ARG A C 1
ATOM 3970 O O . ARG A 1 499 ? -3.816 29.312 34.344 1 56.38 499 ARG A O 1
ATOM 3977 N N . ASP A 1 500 ? -5.695 30.562 34.562 1 59.12 500 ASP A N 1
ATOM 3978 C CA . ASP A 1 500 ? -6.16 29.797 35.719 1 59.12 500 ASP A CA 1
ATOM 3979 C C . ASP A 1 500 ? -7.25 28.812 35.312 1 59.12 500 ASP A C 1
ATOM 3981 O O . ASP A 1 500 ? -8.18 28.547 36.094 1 59.12 500 ASP A O 1
ATOM 3985 N N . PHE A 1 501 ? -7.227 28.188 34.219 1 57.06 501 PHE A N 1
ATOM 3986 C CA . PHE A 1 501 ? -8.258 27.281 33.719 1 57.06 501 PHE A CA 1
ATOM 3987 C C . PHE A 1 501 ? -8.344 26.047 34.594 1 57.06 501 PHE A C 1
ATOM 3989 O O . PHE A 1 501 ? -9.383 25.375 34.625 1 57.06 501 PHE A O 1
ATOM 3996 N N . ARG A 1 502 ? -7.348 25.719 35.344 1 58.66 502 ARG A N 1
ATOM 3997 C CA . ARG A 1 502 ? -7.285 24.562 36.25 1 58.66 502 ARG A CA 1
ATOM 3998 C C . ARG A 1 502 ? -8.312 24.672 37.344 1 58.66 502 ARG A C 1
ATOM 4000 O O . ARG A 1 502 ? -8.703 23.656 37.938 1 58.66 502 ARG A O 1
ATOM 4007 N N . ASP A 1 503 ? -8.57 25.875 37.562 1 57.44 503 ASP A N 1
ATOM 4008 C CA . ASP A 1 503 ? -9.453 26.062 38.719 1 57.44 503 ASP A CA 1
ATOM 4009 C C . ASP A 1 503 ? -10.891 25.688 38.375 1 57.44 503 ASP A C 1
ATOM 4011 O O . ASP A 1 503 ? -11.766 25.703 39.25 1 57.44 503 ASP A O 1
ATOM 4015 N N . GLN A 1 504 ? -10.953 25.406 37.125 1 56.78 504 GLN A N 1
ATOM 4016 C CA . GLN A 1 504 ? -12.297 24.984 36.719 1 56.78 504 GLN A CA 1
ATOM 4017 C C . GLN A 1 504 ? -12.562 23.531 37.156 1 56.78 504 GLN A C 1
ATOM 4019 O O . GLN A 1 504 ? -11.688 22.672 37.031 1 56.78 504 GLN A O 1
ATOM 4024 N N . SER A 1 505 ? -13.562 23.312 37.875 1 61.03 505 SER A N 1
ATOM 4025 C CA . SER A 1 505 ? -13.961 22.016 38.438 1 61.03 505 SER A CA 1
ATOM 4026 C C . SER A 1 505 ? -14.375 21.062 37.312 1 61.03 505 SER A C 1
ATOM 4028 O O . SER A 1 505 ? -14.305 19.844 37.5 1 61.03 505 SER A O 1
ATOM 4030 N N . TYR A 1 506 ? -14.766 21.656 36.094 1 72.5 506 TYR A N 1
ATOM 4031 C CA . TYR A 1 506 ? -15.234 20.734 35.062 1 72.5 506 TYR A CA 1
ATOM 4032 C C . TYR A 1 506 ? -14.828 21.203 33.688 1 72.5 506 TYR A C 1
ATOM 4034 O O . TYR A 1 506 ? -14.75 22.391 33.406 1 72.5 506 TYR A O 1
ATOM 4042 N N . LEU A 1 507 ? -14.383 20.281 32.906 1 82.25 507 LEU A N 1
ATOM 4043 C CA . LEU A 1 507 ? -14.016 20.562 31.516 1 82.25 507 LEU A CA 1
ATOM 4044 C C . LEU A 1 507 ? -15.258 20.688 30.641 1 82.25 507 LEU A C 1
ATOM 4046 O O . LEU A 1 507 ? -16.172 19.859 30.719 1 82.25 507 LEU A O 1
ATOM 4050 N N . ASP A 1 508 ? -15.336 21.797 30 1 87.19 508 ASP A N 1
ATOM 4051 C CA . ASP A 1 508 ? -16.359 21.969 28.969 1 87.19 508 ASP A CA 1
ATOM 4052 C C . ASP A 1 508 ? -16.125 21.031 27.797 1 87.19 508 ASP A C 1
ATOM 4054 O O . ASP A 1 508 ? -15.289 21.297 26.938 1 87.19 508 ASP A O 1
ATOM 4058 N N . GLU A 1 509 ? -16.922 20.031 27.656 1 88.5 509 GLU A N 1
ATOM 4059 C CA . GLU A 1 509 ? -16.688 18.969 26.688 1 88.5 509 GLU A CA 1
ATOM 4060 C C . GLU A 1 509 ? -16.75 19.5 25.266 1 88.5 509 GLU A C 1
ATOM 4062 O O . GLU A 1 509 ? -16.047 19 24.375 1 88.5 509 GLU A O 1
ATOM 4067 N N . GLU A 1 510 ? -17.609 20.375 24.953 1 90.62 510 GLU A N 1
ATOM 4068 C CA . GLU A 1 510 ? -17.688 20.953 23.625 1 90.62 510 GLU A CA 1
ATOM 4069 C C . GLU A 1 510 ? -16.391 21.672 23.25 1 90.62 510 GLU A C 1
ATOM 4071 O O . GLU A 1 510 ? -15.883 21.516 22.141 1 90.62 510 GLU A O 1
ATOM 4076 N N . LEU A 1 511 ? -15.961 22.469 24.203 1 92.5 511 LEU A N 1
ATOM 4077 C CA . LEU A 1 511 ? -14.734 23.219 23.953 1 92.5 511 LEU A CA 1
ATOM 4078 C C . LEU A 1 511 ? -13.547 22.281 23.797 1 92.5 511 LEU A C 1
ATOM 4080 O O . LEU A 1 511 ? -12.656 22.516 22.984 1 92.5 511 LEU A O 1
ATOM 4084 N N . ILE A 1 512 ? -13.539 21.234 24.578 1 93.62 512 ILE A N 1
ATOM 4085 C CA . ILE A 1 512 ? -12.445 20.266 24.516 1 93.62 512 ILE A CA 1
ATOM 4086 C C . ILE A 1 512 ? -12.492 19.531 23.172 1 93.62 512 ILE A C 1
ATOM 4088 O O . ILE A 1 512 ? -11.453 19.203 22.594 1 93.62 512 ILE A O 1
ATOM 4092 N N . ALA A 1 513 ? -13.672 19.266 22.641 1 93.44 513 ALA A N 1
ATOM 4093 C CA . ALA A 1 513 ? -13.82 18.641 21.328 1 93.44 513 ALA A CA 1
ATOM 4094 C C . ALA A 1 513 ? -13.195 19.516 20.234 1 93.44 513 ALA A C 1
ATOM 4096 O O . ALA A 1 513 ? -12.516 19 19.344 1 93.44 513 ALA A O 1
ATOM 4097 N N . TYR A 1 514 ? -13.445 20.828 20.359 1 95.81 514 TYR A N 1
ATOM 4098 C CA . TYR A 1 514 ? -12.852 21.766 19.406 1 95.81 514 TYR A CA 1
ATOM 4099 C C . TYR A 1 514 ? -11.336 21.828 19.578 1 95.81 514 TYR A C 1
ATOM 4101 O O . TYR A 1 514 ? -10.594 21.859 18.594 1 95.81 514 TYR A O 1
ATOM 4109 N N . LEU A 1 515 ? -10.945 21.828 20.859 1 96.5 515 LEU A N 1
ATOM 4110 C CA . LEU A 1 515 ? -9.531 21.922 21.203 1 96.5 515 LEU A CA 1
ATOM 4111 C C . LEU A 1 515 ? -8.766 20.719 20.688 1 96.5 515 LEU A C 1
ATOM 4113 O O . LEU A 1 515 ? -7.602 20.844 20.281 1 96.5 515 LEU A O 1
ATOM 4117 N N . SER A 1 516 ? -9.383 19.578 20.656 1 95.19 516 SER A N 1
ATOM 4118 C CA . SER A 1 516 ? -8.734 18.328 20.25 1 95.19 516 SER A CA 1
ATOM 4119 C C . SER A 1 516 ? -8.43 18.312 18.766 1 95.19 516 SER A C 1
ATOM 4121 O O . SER A 1 516 ? -7.656 17.484 18.281 1 95.19 516 SER A O 1
ATOM 4123 N N . GLY A 1 517 ? -9.039 19.234 18 1 94 517 GLY A N 1
ATOM 4124 C CA . GLY A 1 517 ? -8.734 19.375 16.594 1 94 517 GLY A CA 1
ATOM 4125 C C . GLY A 1 517 ? -8.992 18.125 15.781 1 94 517 GLY A C 1
ATOM 4126 O O . GLY A 1 517 ? -10.094 17.562 15.828 1 94 517 GLY A O 1
ATOM 4127 N N . ASP A 1 518 ? -7.992 17.656 15.102 1 92.5 518 ASP A N 1
ATOM 4128 C CA . ASP A 1 518 ? -8.156 16.562 14.164 1 92.5 518 ASP A CA 1
ATOM 4129 C C . ASP A 1 518 ? -8.086 15.211 14.875 1 92.5 518 ASP A C 1
ATOM 4131 O O . ASP A 1 518 ? -8.07 14.164 14.234 1 92.5 518 ASP A O 1
ATOM 4135 N N . LEU A 1 519 ? -8.008 15.18 16.172 1 89.25 519 LEU A N 1
ATOM 4136 C CA . LEU A 1 519 ? -8.211 13.953 16.922 1 89.25 519 LEU A CA 1
ATOM 4137 C C . LEU A 1 519 ? -9.609 13.391 16.672 1 89.25 519 LEU A C 1
ATOM 4139 O O . LEU A 1 519 ? -9.812 12.172 16.75 1 89.25 519 LEU A O 1
ATOM 4143 N N . GLN A 1 520 ? -10.531 14.266 16.391 1 88.44 520 GLN A N 1
ATOM 4144 C CA . GLN A 1 520 ? -11.922 13.867 16.188 1 88.44 520 GLN A CA 1
ATOM 4145 C C . GLN A 1 520 ? -12.109 13.203 14.828 1 88.44 520 GLN A C 1
ATOM 4147 O O . GLN A 1 520 ? -13.148 12.602 14.57 1 88.44 520 GLN A O 1
ATOM 4152 N N . ALA A 1 521 ? -11.086 13.32 14.039 1 85.81 521 ALA A N 1
ATOM 4153 C CA . ALA A 1 521 ? -11.188 12.727 12.711 1 85.81 521 ALA A CA 1
ATOM 4154 C C . ALA A 1 521 ? -11.039 11.211 12.773 1 85.81 521 ALA A C 1
ATOM 4156 O O . ALA A 1 521 ? -11.469 10.5 11.859 1 85.81 521 ALA A O 1
ATOM 4157 N N . ASN A 1 522 ? -10.383 10.688 13.711 1 78.38 522 ASN A N 1
ATOM 4158 C CA . ASN A 1 522 ? -10.211 9.25 13.906 1 78.38 522 ASN A CA 1
ATOM 4159 C C . ASN A 1 522 ? -11.328 8.672 14.773 1 78.38 522 ASN A C 1
ATOM 4161 O O . ASN A 1 522 ? -11.422 8.984 15.961 1 78.38 522 ASN A O 1
ATOM 4165 N N . LEU A 1 523 ? -12.062 7.836 14.273 1 74.19 523 LEU A N 1
ATOM 4166 C CA . LEU A 1 523 ? -13.242 7.316 14.953 1 74.19 523 LEU A CA 1
ATOM 4167 C C . LEU A 1 523 ? -12.852 6.488 16.172 1 74.19 523 LEU A C 1
ATOM 4169 O O . LEU A 1 523 ? -13.633 6.367 17.125 1 74.19 523 LEU A O 1
ATOM 4173 N N . ASP A 1 524 ? -11.711 6.047 16.109 1 73.44 524 ASP A N 1
ATOM 4174 C CA . ASP A 1 524 ? -11.273 5.219 17.234 1 73.44 524 ASP A CA 1
ATOM 4175 C C . ASP A 1 524 ? -10.992 6.07 18.469 1 73.44 524 ASP A C 1
ATOM 4177 O O . ASP A 1 524 ? -11.07 5.582 19.609 1 73.44 524 ASP A O 1
ATOM 4181 N N . ASN A 1 525 ? -10.695 7.32 18.141 1 78.25 525 ASN A N 1
ATOM 4182 C CA . ASN A 1 525 ? -10.297 8.172 19.266 1 78.25 525 ASN A CA 1
ATOM 4183 C C . ASN A 1 525 ? -11.273 9.32 19.469 1 78.25 525 ASN A C 1
ATOM 4185 O O . ASN A 1 525 ? -11.125 10.109 20.406 1 78.25 525 ASN A O 1
ATOM 4189 N N . SER A 1 526 ? -12.273 9.328 18.625 1 82.69 526 SER A N 1
ATOM 4190 C CA . SER A 1 526 ? -13.25 10.414 18.734 1 82.69 526 SER A CA 1
ATOM 4191 C C . SER A 1 526 ? -14.344 10.078 19.734 1 82.69 526 SER A C 1
ATOM 4193 O O . SER A 1 526 ? -14.648 8.906 19.969 1 82.69 526 SER A O 1
ATOM 4195 N N . TRP A 1 527 ? -14.867 11.023 20.359 1 84.31 527 TRP A N 1
ATOM 4196 C CA . TRP A 1 527 ? -15.93 10.781 21.328 1 84.31 527 TRP A CA 1
ATOM 4197 C C . TRP A 1 527 ? -17.172 11.609 21 1 84.31 527 TRP A C 1
ATOM 4199 O O . TRP A 1 527 ? -18.125 11.641 21.766 1 84.31 527 TRP A O 1
ATOM 4209 N N . ILE A 1 528 ? -17.109 12.203 19.859 1 84.31 528 ILE A N 1
ATOM 4210 C CA . ILE A 1 528 ? -18.25 13.078 19.547 1 84.31 528 ILE A CA 1
ATOM 4211 C C . ILE A 1 528 ? -19.156 12.383 18.531 1 84.31 528 ILE A C 1
ATOM 4213 O O . ILE A 1 528 ? -20.312 12.773 18.359 1 84.31 528 ILE A O 1
ATOM 4217 N N . TRP A 1 529 ? -18.609 11.484 17.828 1 78 529 TRP A N 1
ATOM 4218 C CA . TRP A 1 529 ? -19.391 10.875 16.75 1 78 529 TRP A CA 1
ATOM 4219 C C . TRP A 1 529 ? -20.219 9.703 17.281 1 78 529 TRP A C 1
ATOM 4221 O O . TRP A 1 529 ? -19.703 8.883 18.062 1 78 529 TRP A O 1
ATOM 4231 N N . GLN A 1 530 ? -21.641 9.797 17.312 1 59.19 530 GLN A N 1
ATOM 4232 C CA . GLN A 1 530 ? -22.562 8.789 17.859 1 59.19 530 GLN A CA 1
ATOM 4233 C C . GLN A 1 530 ? -22.719 7.617 16.891 1 59.19 530 GLN A C 1
ATOM 4235 O O . GLN A 1 530 ? -22.703 7.801 15.672 1 59.19 530 GLN A O 1
ATOM 4240 N N . GLU A 1 531 ? -22.516 6.473 17.25 1 55 531 GLU A N 1
ATOM 4241 C CA . GLU A 1 531 ? -22.859 5.316 16.422 1 55 531 GLU A CA 1
ATOM 4242 C C . GLU A 1 531 ? -24.219 5.508 15.766 1 55 531 GLU A C 1
ATOM 4244 O O . GLU A 1 531 ? -24.406 5.156 14.594 1 55 531 GLU A O 1
ATOM 4249 N N . ASN A 1 532 ? -25.484 5.559 16.578 1 44.44 532 ASN A N 1
ATOM 4250 C CA . ASN A 1 532 ? -26.859 5.266 16.172 1 44.44 532 ASN A CA 1
ATOM 4251 C C . ASN A 1 532 ? -27.391 6.328 15.227 1 44.44 532 ASN A C 1
ATOM 4253 O O . ASN A 1 532 ? -28.156 6.02 14.305 1 44.44 532 ASN A O 1
ATOM 4257 N N . GLU A 1 533 ? -27.656 7.699 15.758 1 40.16 533 GLU A N 1
ATOM 4258 C CA . GLU A 1 533 ? -28.766 8.594 15.461 1 40.16 533 GLU A CA 1
ATOM 4259 C C . GLU A 1 533 ? -28.594 9.266 14.102 1 40.16 533 GLU A C 1
ATOM 4261 O O . GLU A 1 533 ? -29.391 10.133 13.727 1 40.16 533 GLU A O 1
ATOM 4266 N N . VAL A 1 534 ? -27.703 9.281 13.523 1 38.72 534 VAL A N 1
ATOM 4267 C CA . VAL A 1 534 ? -27.859 10.227 12.422 1 38.72 534 VAL A CA 1
ATOM 4268 C C . VAL A 1 534 ? -28.938 9.719 11.461 1 38.72 534 VAL A C 1
ATOM 4270 O O . VAL A 1 534 ? -28.969 10.109 10.297 1 38.72 534 VAL A O 1
ATOM 4273 N N . GLY A 1 535 ? -29.859 8.805 11.828 1 34.44 535 GLY A N 1
ATOM 4274 C CA . GLY A 1 535 ? -31.094 8.672 11.062 1 34.44 535 GLY A CA 1
ATOM 4275 C C . GLY A 1 535 ? -31.984 9.898 11.117 1 34.44 535 GLY A C 1
ATOM 4276 O O . GLY A 1 535 ? -33.031 9.883 11.766 1 34.44 535 GLY A O 1
ATOM 4277 N N . LEU A 1 536 ? -31.75 11.141 11.414 1 32.28 536 LEU A N 1
ATOM 4278 C CA . LEU A 1 536 ? -32.781 12.164 11.398 1 32.28 536 LEU A CA 1
ATOM 4279 C C . LEU A 1 536 ? -33.719 11.977 10.219 1 32.28 536 LEU A C 1
ATOM 4281 O O . LEU A 1 536 ? -33.312 11.453 9.18 1 32.28 536 LEU A O 1
ATOM 4285 N N . ASP A 1 537 ? -35.156 12.273 10.492 1 30.17 537 ASP A N 1
ATOM 4286 C CA . ASP A 1 537 ? -36.438 12.43 9.812 1 30.17 537 ASP A CA 1
ATOM 4287 C C . ASP A 1 537 ? -36.312 13.391 8.625 1 30.17 537 ASP A C 1
ATOM 4289 O O . ASP A 1 537 ? -36.344 14.609 8.805 1 30.17 537 ASP A O 1
ATOM 4293 N N . MET A 1 538 ? -35.844 13.312 7.652 1 29.55 538 MET A N 1
ATOM 4294 C CA . MET A 1 538 ? -36.094 14.078 6.434 1 29.55 538 MET A CA 1
ATOM 4295 C C . MET A 1 538 ? -37.562 14.008 6.035 1 29.55 538 MET A C 1
ATOM 4297 O O . MET A 1 538 ? -37.906 14.375 4.918 1 29.55 538 MET A O 1
ATOM 4301 N N . ASP A 1 539 ? -38.562 13.625 6.898 1 28.91 539 ASP A N 1
ATOM 4302 C CA . ASP A 1 539 ? -39.906 13.594 6.363 1 28.91 539 ASP A CA 1
ATOM 4303 C C . ASP A 1 539 ? -40.438 15 6.062 1 28.91 539 ASP A C 1
ATOM 4305 O O . ASP A 1 539 ? -41.281 15.188 5.188 1 28.91 539 ASP A O 1
ATOM 4309 N N . GLU A 1 540 ? -40.531 16 6.945 1 28.5 540 GLU A N 1
ATOM 4310 C CA . GLU A 1 540 ? -41.594 16.984 6.828 1 28.5 540 GLU A CA 1
ATOM 4311 C C . GLU A 1 540 ? -41.375 17.922 5.641 1 28.5 540 GLU A C 1
ATOM 4313 O O . GLU A 1 540 ? -42.281 18.656 5.227 1 28.5 540 GLU A O 1
ATOM 4318 N N . SER A 1 541 ? -40.375 18.562 5.285 1 24.42 541 SER A N 1
ATOM 4319 C CA . SER A 1 541 ? -40.5 19.625 4.309 1 24.42 541 SER A CA 1
ATOM 4320 C C . SER A 1 541 ? -40.75 19.062 2.908 1 24.42 541 SER A C 1
ATOM 4322 O O . SER A 1 541 ? -39.812 18.797 2.17 1 24.42 541 SER A O 1
ATOM 4324 N N . LYS A 1 542 ? -41.719 18.172 2.729 1 28.42 542 LYS A N 1
ATOM 4325 C CA . LYS A 1 542 ? -42.219 17.75 1.419 1 28.42 542 LYS A CA 1
ATOM 4326 C C . LYS A 1 542 ? -42.75 18.938 0.632 1 28.42 542 LYS A C 1
ATOM 4328 O O . LYS A 1 542 ? -43.219 18.781 -0.503 1 28.42 542 LYS A O 1
ATOM 4333 N N . GLY A 1 543 ? -43.469 19.859 1.175 1 24.95 543 GLY A N 1
ATOM 4334 C CA . GLY A 1 543 ? -44.438 20.562 0.366 1 24.95 543 GLY A CA 1
ATOM 4335 C C . GLY A 1 543 ? -43.812 21.453 -0.686 1 24.95 543 GLY A C 1
ATOM 4336 O O . GLY A 1 543 ? -44.5 22.188 -1.385 1 24.95 543 GLY A O 1
ATOM 4337 N N . ARG A 1 544 ? -42.781 22.141 -0.353 1 27.22 544 ARG A N 1
ATOM 4338 C CA . ARG A 1 544 ? -42.688 23.172 -1.382 1 27.22 544 ARG A CA 1
ATOM 4339 C C . ARG A 1 544 ? -42.438 22.562 -2.756 1 27.22 544 ARG A C 1
ATOM 4341 O O . ARG A 1 544 ? -41.781 21.516 -2.869 1 27.22 544 ARG A O 1
ATOM 4348 N N . ASP A 1 545 ? -43.281 22.875 -3.787 1 25.5 545 ASP A N 1
ATOM 4349 C CA . ASP A 1 545 ? -43.406 22.625 -5.219 1 25.5 545 ASP A CA 1
ATOM 4350 C C . ASP A 1 545 ? -42.031 22.547 -5.887 1 25.5 545 ASP A C 1
ATOM 4352 O O . ASP A 1 545 ? -41.156 23.391 -5.629 1 25.5 545 ASP A O 1
ATOM 4356 N N . ASP A 1 546 ? -41.719 21.438 -6.281 1 27 546 ASP A N 1
ATOM 4357 C CA . ASP A 1 546 ? -40.656 20.859 -7.086 1 27 546 ASP A CA 1
ATOM 4358 C C . ASP A 1 546 ? -40.469 21.625 -8.391 1 27 546 ASP A C 1
ATOM 4360 O O . ASP A 1 546 ? -40.781 21.125 -9.469 1 27 546 ASP A O 1
ATOM 4364 N N . THR A 1 547 ? -40.906 22.906 -8.352 1 25.97 547 THR A N 1
ATOM 4365 C CA . THR A 1 547 ? -40.594 23.438 -9.68 1 25.97 547 THR A CA 1
ATOM 4366 C C . THR A 1 547 ? -39.125 23.25 -9.977 1 25.97 547 THR A C 1
ATOM 4368 O O . THR A 1 547 ? -38.25 23.812 -9.281 1 25.97 547 THR A O 1
ATOM 4371 N N . LEU A 1 548 ? -38.875 22.156 -10.492 1 25.36 548 LEU A N 1
ATOM 4372 C CA . LEU A 1 548 ? -37.625 21.75 -11.086 1 25.36 548 LEU A CA 1
ATOM 4373 C C . LEU A 1 548 ? -37.062 22.828 -12.008 1 25.36 548 LEU A C 1
ATOM 4375 O O . LEU A 1 548 ? -37.688 23.188 -13 1 25.36 548 LEU A O 1
ATOM 4379 N N . PRO A 1 549 ? -36.469 23.859 -11.438 1 25.84 549 PRO A N 1
ATOM 4380 C CA . PRO A 1 549 ? -36.094 24.797 -12.492 1 25.84 549 PRO A CA 1
ATOM 4381 C C . PRO A 1 549 ? -35.469 24.109 -13.703 1 25.84 549 PRO A C 1
ATOM 4383 O O . PRO A 1 549 ? -34.875 23.031 -13.562 1 25.84 549 PRO A O 1
ATOM 4386 N N . ASN A 1 550 ? -36.031 24.172 -14.906 1 24.41 550 ASN A N 1
ATOM 4387 C CA . ASN A 1 550 ? -35.594 23.828 -16.266 1 24.41 550 ASN A CA 1
ATOM 4388 C C . ASN A 1 550 ? -34.188 24.281 -16.531 1 24.41 550 ASN A C 1
ATOM 4390 O O . ASN A 1 550 ? -33.938 25.453 -16.828 1 24.41 550 ASN A O 1
ATOM 4394 N N . PHE A 1 551 ? -33.312 23.891 -15.75 1 22.19 551 PHE A N 1
ATOM 4395 C CA . PHE A 1 551 ? -31.969 24.312 -16.125 1 22.19 551 PHE A CA 1
ATOM 4396 C C . PHE A 1 551 ? -31.656 23.969 -17.562 1 22.19 551 PHE A C 1
ATOM 4398 O O . PHE A 1 551 ? -31.75 22.797 -17.953 1 22.19 551 PHE A O 1
ATOM 4405 N N . SER A 1 552 ? -32.094 24.75 -18.484 1 24.02 552 SER A N 1
ATOM 4406 C CA . SER A 1 552 ? -31.594 24.766 -19.859 1 24.02 552 SER A CA 1
ATOM 4407 C C . SER A 1 552 ? -30.125 24.391 -19.922 1 24.02 552 SER A C 1
ATOM 4409 O O . SER A 1 552 ? -29.359 24.703 -19 1 24.02 552 SER A O 1
ATOM 4411 N N . MET A 1 553 ? -29.734 23.297 -20.609 1 24.23 553 MET A N 1
ATOM 4412 C CA . MET A 1 553 ? -28.531 22.672 -21.156 1 24.23 553 MET A CA 1
ATOM 4413 C C . MET A 1 553 ? -27.516 23.703 -21.594 1 24.23 553 MET A C 1
ATOM 4415 O O . MET A 1 553 ? -26.625 23.422 -22.391 1 24.23 553 MET A O 1
ATOM 4419 N N . ARG A 1 554 ? -27.812 24.984 -21.438 1 23.2 554 ARG A N 1
ATOM 4420 C CA . ARG A 1 554 ? -26.938 25.828 -22.234 1 23.2 554 ARG A CA 1
ATOM 4421 C C . ARG A 1 554 ? -25.469 25.562 -21.891 1 23.2 554 ARG A C 1
ATOM 4423 O O . ARG A 1 554 ? -25.172 24.875 -20.922 1 23.2 554 ARG A O 1
ATOM 4430 N N . GLU A 1 555 ? -24.656 26.734 -22 1 24.19 555 GLU A N 1
ATOM 4431 C CA . GLU A 1 555 ? -23.25 26.906 -22.312 1 24.19 555 GLU A CA 1
ATOM 4432 C C . GLU A 1 555 ? -22.359 26.438 -21.156 1 24.19 555 GLU A C 1
ATOM 4434 O O . GLU A 1 555 ? -22.438 26.984 -20.047 1 24.19 555 GLU A O 1
ATOM 4439 N N . VAL A 1 556 ? -22.312 25.156 -20.812 1 29.88 556 VAL A N 1
ATOM 4440 C CA . VAL A 1 556 ? -21.156 24.594 -20.125 1 29.88 556 VAL A CA 1
ATOM 4441 C C . VAL A 1 556 ? -19.938 25.469 -20.375 1 29.88 556 VAL A C 1
ATOM 4443 O O . VAL A 1 556 ? -19.359 25.438 -21.469 1 29.88 556 VAL A O 1
ATOM 4446 N N . ILE A 1 557 ? -20.062 26.672 -19.984 1 27.84 557 ILE A N 1
ATOM 4447 C CA . ILE A 1 557 ? -18.875 27.516 -20.078 1 27.84 557 ILE A CA 1
ATOM 4448 C C . ILE A 1 557 ? -17.688 26.797 -19.422 1 27.84 557 ILE A C 1
ATOM 4450 O O . ILE A 1 557 ? -17.812 26.297 -18.297 1 27.84 557 ILE A O 1
ATOM 4454 N N . LYS A 1 558 ? -16.641 26.391 -20.125 1 32.62 558 LYS A N 1
ATOM 4455 C CA . LYS A 1 558 ? -15.227 26.062 -19.953 1 32.62 558 LYS A CA 1
ATOM 4456 C C . LYS A 1 558 ? -14.609 26.828 -18.797 1 32.62 558 LYS A C 1
ATOM 4458 O O . LYS A 1 558 ? -13.508 27.375 -18.906 1 32.62 558 LYS A O 1
ATOM 4463 N N . SER A 1 559 ? -15.453 27.453 -17.938 1 31.69 559 SER A N 1
ATOM 4464 C CA . SER A 1 559 ? -14.602 28.219 -17.031 1 31.69 559 SER A CA 1
ATOM 4465 C C . SER A 1 559 ? -13.648 27.312 -16.266 1 31.69 559 SER A C 1
ATOM 4467 O O . SER A 1 559 ? -14.008 26.188 -15.883 1 31.69 559 SER A O 1
ATOM 4469 N N . GLU A 1 560 ? -12.383 27.422 -16.344 1 34.06 560 GLU A N 1
ATOM 4470 C CA . GLU A 1 560 ? -11.18 27.047 -15.602 1 34.06 560 GLU A CA 1
ATOM 4471 C C . GLU A 1 560 ? -11.445 27.016 -14.094 1 34.06 560 GLU A C 1
ATOM 4473 O O . GLU A 1 560 ? -10.719 27.625 -13.312 1 34.06 560 GLU A O 1
ATOM 4478 N N . GLU A 1 561 ? -12.625 27.078 -13.617 1 33.94 561 GLU A N 1
ATOM 4479 C CA . GLU A 1 561 ? -12.883 27.203 -12.188 1 33.94 561 GLU A CA 1
ATOM 4480 C C . GLU A 1 561 ? -12.227 26.062 -11.406 1 33.94 561 GLU A C 1
ATOM 4482 O O . GLU A 1 561 ? -12.266 24.906 -11.828 1 33.94 561 GLU A O 1
ATOM 4487 N N . SER A 1 562 ? -11.344 26.375 -10.391 1 38.06 562 SER A N 1
ATOM 4488 C CA . SER A 1 562 ? -10.375 25.75 -9.492 1 38.06 562 SER A CA 1
ATOM 4489 C C . SER A 1 562 ? -10.984 24.562 -8.75 1 38.06 562 SER A C 1
ATOM 4491 O O . SER A 1 562 ? -12.094 24.672 -8.219 1 38.06 562 SER A O 1
ATOM 4493 N N . LYS A 1 563 ? -10.734 23.391 -9.008 1 48.28 563 LYS A N 1
ATOM 4494 C CA . LYS A 1 563 ? -10.797 22.078 -8.375 1 48.28 563 LYS A CA 1
ATOM 4495 C C . LYS A 1 563 ? -10.641 22.188 -6.859 1 48.28 563 LYS A C 1
ATOM 4497 O O . LYS A 1 563 ? -10.258 21.219 -6.195 1 48.28 563 LYS A O 1
ATOM 4502 N N . SER A 1 564 ? -10.695 23.5 -6.387 1 47.38 564 SER A N 1
ATOM 4503 C CA . SER A 1 564 ? -10.508 23.672 -4.945 1 47.38 564 SER A CA 1
ATOM 4504 C C . SER A 1 564 ? -11.766 23.266 -4.18 1 47.38 564 SER A C 1
ATOM 4506 O O . SER A 1 564 ? -12.883 23.469 -4.648 1 47.38 564 SER A O 1
ATOM 4508 N N . ILE A 1 565 ? -11.664 22.422 -3.213 1 50.66 565 ILE A N 1
ATOM 4509 C CA . ILE A 1 565 ? -12.695 21.984 -2.283 1 50.66 565 ILE A CA 1
ATOM 4510 C C . ILE A 1 565 ? -13.508 23.172 -1.797 1 50.66 565 ILE A C 1
ATOM 4512 O O . ILE A 1 565 ? -14.695 23.047 -1.481 1 50.66 565 ILE A O 1
ATOM 4516 N N . TYR A 1 566 ? -12.969 24.359 -1.695 1 51.69 566 TYR A N 1
ATOM 4517 C CA . TYR A 1 566 ? -13.688 25.516 -1.168 1 51.69 566 TYR A CA 1
ATOM 4518 C C . TYR A 1 566 ? -14.094 26.453 -2.291 1 51.69 566 TYR A C 1
ATOM 4520 O O . TYR A 1 566 ? -13.328 26.688 -3.225 1 51.69 566 TYR A O 1
ATOM 4528 N N . THR A 1 567 ? -15.383 26.656 -2.289 1 55.12 567 THR A N 1
ATOM 4529 C CA . THR A 1 567 ? -15.883 27.719 -3.162 1 55.12 567 THR A CA 1
ATOM 4530 C C . THR A 1 567 ? -15.211 29.047 -2.83 1 55.12 567 THR A C 1
ATOM 4532 O O . THR A 1 567 ? -14.664 29.219 -1.739 1 55.12 567 THR A O 1
ATOM 4535 N N . GLU A 1 568 ? -14.969 29.875 -3.734 1 56.31 568 GLU A N 1
ATOM 4536 C CA . GLU A 1 568 ? -14.461 31.234 -3.531 1 56.31 568 GLU A CA 1
ATOM 4537 C C . GLU A 1 568 ? -15.148 31.906 -2.35 1 56.31 568 GLU A C 1
ATOM 4539 O O . GLU A 1 568 ? -14.523 32.688 -1.617 1 56.31 568 GLU A O 1
ATOM 4544 N N . LEU A 1 569 ? -16.328 31.531 -2.088 1 55.59 569 LEU A N 1
ATOM 4545 C CA . LEU A 1 569 ? -17.094 32.125 -1.007 1 55.59 569 LEU A CA 1
ATOM 4546 C C . LEU A 1 569 ? -16.609 31.641 0.352 1 55.59 569 LEU A C 1
ATOM 4548 O O . LEU A 1 569 ? -16.5 32.438 1.297 1 55.59 569 LEU A O 1
ATOM 4552 N N . ASP A 1 570 ? -16.266 30.438 0.438 1 59.5 570 ASP A N 1
ATOM 4553 C CA . ASP A 1 570 ? -15.789 29.859 1.69 1 59.5 570 ASP A CA 1
ATOM 4554 C C . ASP A 1 570 ? -14.438 30.453 2.09 1 59.5 570 ASP A C 1
ATOM 4556 O O . ASP A 1 570 ? -14.172 30.656 3.275 1 59.5 570 ASP A O 1
ATOM 4560 N N . MET A 1 571 ? -13.758 30.812 1.078 1 61.5 571 MET A N 1
ATOM 4561 C CA . MET A 1 571 ? -12.398 31.297 1.296 1 61.5 571 MET A CA 1
ATOM 4562 C C . MET A 1 571 ? -12.398 32.75 1.709 1 61.5 571 MET A C 1
ATOM 4564 O O . MET A 1 571 ? -11.469 33.219 2.379 1 61.5 571 MET A O 1
ATOM 4568 N N . LYS A 1 572 ? -13.484 33.375 1.441 1 62.88 572 LYS A N 1
ATOM 4569 C CA . LYS A 1 572 ? -13.508 34.812 1.712 1 62.88 572 LYS A CA 1
ATOM 4570 C C . LYS A 1 572 ? -14.305 35.125 2.98 1 62.88 572 LYS A C 1
ATOM 4572 O O . LYS A 1 572 ? -14.016 36.094 3.674 1 62.88 572 LYS A O 1
ATOM 4577 N N . ASN A 1 573 ? -15.07 34.25 3.426 1 69.62 573 ASN A N 1
ATOM 4578 C CA . ASN A 1 573 ? -16.078 34.594 4.426 1 69.62 573 ASN A CA 1
ATOM 4579 C C . ASN A 1 573 ? -15.523 34.469 5.844 1 69.62 573 ASN A C 1
ATOM 4581 O O . ASN A 1 573 ? -16.219 34.781 6.812 1 69.62 573 ASN A O 1
ATOM 4585 N N . TRP A 1 574 ? -14.289 34.188 6.012 1 81.25 574 TRP A N 1
ATOM 4586 C CA . TRP A 1 574 ? -13.867 34 7.395 1 81.25 574 TRP A CA 1
ATOM 4587 C C . TRP A 1 574 ? -13.148 35.219 7.918 1 81.25 574 TRP A C 1
ATOM 4589 O O . TRP A 1 574 ? -12.766 35.281 9.086 1 81.25 574 TRP A O 1
ATOM 4599 N N . GLY A 1 575 ? -13.047 36.312 7.156 1 83.69 575 GLY A N 1
ATOM 4600 C CA . GLY A 1 575 ? -12.555 37.594 7.582 1 83.69 575 GLY A CA 1
ATOM 4601 C C . GLY A 1 575 ? -11.047 37.719 7.484 1 83.69 575 GLY A C 1
ATOM 4602 O O . GLY A 1 575 ? -10.492 38.812 7.691 1 83.69 575 GLY A O 1
ATOM 4603 N N . GLY A 1 576 ? -10.32 36.625 7.172 1 91 576 GLY A N 1
ATOM 4604 C CA . GLY A 1 576 ? -8.883 36.688 6.93 1 91 576 GLY A CA 1
ATOM 4605 C C . GLY A 1 576 ? -8.062 36.719 8.203 1 91 576 GLY A C 1
ATOM 4606 O O . GLY A 1 576 ? -8.617 36.625 9.305 1 91 576 GLY A O 1
ATOM 4607 N N . TRP A 1 577 ? -6.789 36.844 8.086 1 94.25 577 TRP A N 1
ATOM 4608 C CA . TRP A 1 577 ? -5.855 36.75 9.203 1 94.25 577 TRP A CA 1
ATOM 4609 C C . TRP A 1 577 ? -5.926 37.969 10.094 1 94.25 577 TRP A C 1
ATOM 4611 O O . TRP A 1 577 ? -5.699 37.906 11.297 1 94.25 577 TRP A O 1
ATOM 4621 N N . GLN A 1 578 ? -6.289 39.094 9.555 1 92.12 578 GLN A N 1
ATOM 4622 C CA . GLN A 1 578 ? -6.43 40.312 10.328 1 92.12 578 GLN A CA 1
ATOM 4623 C C . GLN A 1 578 ? -7.578 40.219 11.328 1 92.12 578 GLN A C 1
ATOM 4625 O O . GLN A 1 578 ? -7.469 40.688 12.461 1 92.12 578 GLN A O 1
ATOM 4630 N N . ARG A 1 579 ? -8.578 39.656 10.898 1 93.69 579 ARG A N 1
ATOM 4631 C CA . ARG A 1 579 ? -9.695 39.438 11.805 1 93.69 579 ARG A CA 1
ATOM 4632 C C . ARG A 1 579 ? -9.273 38.562 12.984 1 93.69 579 ARG A C 1
ATOM 4634 O O . ARG A 1 579 ? -9.664 38.812 14.125 1 93.69 579 ARG A O 1
ATOM 4641 N N . ILE A 1 580 ? -8.562 37.562 12.688 1 96.5 580 ILE A N 1
ATOM 4642 C CA . ILE A 1 580 ? -8.109 36.625 13.711 1 96.5 580 ILE A CA 1
ATOM 4643 C C . ILE A 1 580 ? -7.266 37.375 14.742 1 96.5 580 ILE A C 1
ATOM 4645 O O . ILE A 1 580 ? -7.441 37.188 15.953 1 96.5 580 ILE A O 1
ATOM 4649 N N . GLU A 1 581 ? -6.355 38.188 14.242 1 95.56 581 GLU A N 1
ATOM 4650 C CA . GLU A 1 581 ? -5.516 38.969 15.148 1 95.56 581 GLU A CA 1
ATOM 4651 C C . GLU A 1 581 ? -6.363 39.906 16.016 1 95.56 581 GLU A C 1
ATOM 4653 O O . GLU A 1 581 ? -6.094 40.062 17.219 1 95.56 581 GLU A O 1
ATOM 4658 N N . TYR A 1 582 ? -7.348 40.469 15.406 1 94.75 582 TYR A N 1
ATOM 4659 C CA . TYR A 1 582 ? -8.266 41.312 16.156 1 94.75 582 TYR A CA 1
ATOM 4660 C C . TYR A 1 582 ? -9 40.531 17.234 1 94.75 582 TYR A C 1
ATOM 4662 O O . TYR A 1 582 ? -9.125 41 18.359 1 94.75 582 TYR A O 1
ATOM 4670 N N . GLN A 1 583 ? -9.484 39.406 16.891 1 95.69 583 GLN A N 1
ATOM 4671 C CA . GLN A 1 583 ? -10.227 38.562 17.812 1 95.69 583 GLN A CA 1
ATOM 4672 C C . GLN A 1 583 ? -9.352 38.156 19 1 95.69 583 GLN A C 1
ATOM 4674 O O . GLN A 1 583 ? -9.852 38 20.125 1 95.69 583 GLN A O 1
ATOM 4679 N N . VAL A 1 584 ? -8.102 37.844 18.734 1 96.38 584 VAL A N 1
ATOM 4680 C CA . VAL A 1 584 ? -7.199 37.531 19.828 1 96.38 584 VAL A CA 1
ATOM 4681 C C . VAL A 1 584 ? -7.109 38.688 20.797 1 96.38 584 VAL A C 1
ATOM 4683 O O . VAL A 1 584 ? -7.078 38.5 22.016 1 96.38 584 VAL A O 1
ATOM 4686 N N . GLY A 1 585 ? -7.039 39.938 20.266 1 94.06 585 GLY A N 1
ATOM 4687 C CA . GLY A 1 585 ? -7.051 41.125 21.109 1 94.06 585 GLY A CA 1
ATOM 4688 C C . GLY A 1 585 ? -8.297 41.25 21.969 1 94.06 585 GLY A C 1
ATOM 4689 O O . GLY A 1 585 ? -8.219 41.594 23.141 1 94.06 585 GLY A O 1
ATOM 4690 N N . VAL A 1 586 ? -9.406 40.969 21.406 1 93.25 586 VAL A N 1
ATOM 4691 C CA . VAL A 1 586 ? -10.68 41 22.125 1 93.25 586 VAL A CA 1
ATOM 4692 C C . VAL A 1 586 ? -10.664 39.969 23.25 1 93.25 586 VAL A C 1
ATOM 4694 O O . VAL A 1 586 ? -11.07 40.281 24.375 1 93.25 586 VAL A O 1
ATOM 4697 N N . LEU A 1 587 ? -10.242 38.781 22.922 1 92.81 587 LEU A N 1
ATOM 4698 C CA . LEU A 1 587 ? -10.195 37.719 23.922 1 92.81 587 LEU A CA 1
ATOM 4699 C C . LEU A 1 587 ? -9.258 38.094 25.062 1 92.81 587 LEU A C 1
ATOM 4701 O O . LEU A 1 587 ? -9.562 37.844 26.234 1 92.81 587 LEU A O 1
ATOM 4705 N N . ALA A 1 588 ? -8.125 38.656 24.719 1 91.44 588 ALA A N 1
ATOM 4706 C CA . ALA A 1 588 ? -7.152 39.094 25.734 1 91.44 588 ALA A CA 1
ATOM 4707 C C . ALA A 1 588 ? -7.738 40.156 26.656 1 91.44 588 ALA A C 1
ATOM 4709 O O . ALA A 1 588 ? -7.516 40.125 27.859 1 91.44 588 ALA A O 1
ATOM 4710 N N . GLN A 1 589 ? -8.531 41.062 26.172 1 88.38 589 GLN A N 1
ATOM 4711 C CA . GLN A 1 589 ? -9.172 42.125 26.938 1 88.38 589 GLN A CA 1
ATOM 4712 C C . GLN A 1 589 ? -10.25 41.562 27.859 1 88.38 589 GLN A C 1
ATOM 4714 O O . GLN A 1 589 ? -10.383 42 29.016 1 88.38 589 GLN A O 1
ATOM 4719 N N . GLU A 1 590 ? -10.953 40.688 27.297 1 83.25 590 GLU A N 1
ATOM 4720 C CA . GLU A 1 590 ? -12 40.062 28.078 1 83.25 590 GLU A CA 1
ATOM 4721 C C . GLU A 1 590 ? -11.422 39.219 29.219 1 83.25 590 GLU A C 1
ATOM 4723 O O . GLU A 1 590 ? -12.062 39.031 30.25 1 83.25 590 GLU A O 1
ATOM 4728 N N . SER A 1 591 ? -10.375 38.688 29.031 1 78.31 591 SER A N 1
ATOM 4729 C CA . SER A 1 591 ? -9.727 37.844 30.047 1 78.31 591 SER A CA 1
ATOM 4730 C C . SER A 1 591 ? -9.117 38.688 31.156 1 78.31 591 SER A C 1
ATOM 4732 O O . SER A 1 591 ? -9.055 38.25 32.312 1 78.31 591 SER A O 1
ATOM 4734 N N . ASP A 1 592 ? -8.562 39.906 30.844 1 72.06 592 ASP A N 1
ATOM 4735 C CA . ASP A 1 592 ? -7.977 40.844 31.797 1 72.06 592 ASP A CA 1
ATOM 4736 C C . ASP A 1 592 ? -9.055 41.562 32.625 1 72.06 592 ASP A C 1
ATOM 4738 O O . ASP A 1 592 ? -8.867 41.844 33.812 1 72.06 592 ASP A O 1
ATOM 4742 N N . GLY A 1 593 ? -10.148 41.969 31.953 1 59.66 593 GLY A N 1
ATOM 4743 C CA . GLY A 1 593 ? -11.227 42.625 32.656 1 59.66 593 GLY A CA 1
ATOM 4744 C C . GLY A 1 593 ? -11.875 41.781 33.719 1 59.66 593 GLY A C 1
ATOM 4745 O O . GLY A 1 593 ? -12.328 42.281 34.75 1 59.66 593 GLY A O 1
ATOM 4746 N N . HIS A 1 594 ? -11.891 40.469 33.562 1 51 594 HIS A N 1
ATOM 4747 C CA . HIS A 1 594 ? -12.43 39.562 34.594 1 51 594 HIS A CA 1
ATOM 4748 C C . HIS A 1 594 ? -11.453 39.406 35.75 1 51 594 HIS A C 1
ATOM 4750 O O . HIS A 1 594 ? -11.867 39.156 36.875 1 51 594 HIS A O 1
ATOM 4756 N N . VAL A 1 595 ? -10.211 39.438 35.531 1 47.84 595 VAL A N 1
ATOM 4757 C CA . VAL A 1 595 ? -9.297 39.375 36.688 1 47.84 595 VAL A CA 1
ATOM 4758 C C . VAL A 1 595 ? -9.531 40.594 37.562 1 47.84 595 VAL A C 1
ATOM 4760 O O . VAL A 1 595 ? -9.484 40.5 38.812 1 47.84 595 VAL A O 1
ATOM 4763 N N . ASN A 1 596 ? -9.93 41.75 37.125 1 43.09 596 ASN A N 1
ATOM 4764 C CA . ASN A 1 596 ? -10.219 42.875 37.969 1 43.09 596 ASN A CA 1
ATOM 4765 C C . ASN A 1 596 ? -11.562 42.719 38.688 1 43.09 596 ASN A C 1
ATOM 4767 O O . ASN A 1 596 ? -11.734 43.188 39.812 1 43.09 596 ASN A O 1
ATOM 4771 N N . LEU A 1 597 ? -12.555 41.969 38.219 1 39.88 597 LEU A N 1
ATOM 4772 C CA . LEU A 1 597 ? -13.82 41.812 38.906 1 39.88 597 LEU A CA 1
ATOM 4773 C C . LEU A 1 597 ? -13.734 40.688 39.938 1 39.88 597 LEU A C 1
ATOM 4775 O O . LEU A 1 597 ? -14.336 40.781 41.031 1 39.88 597 LEU A O 1
ATOM 4779 N N . SER A 1 598 ? -13.133 39.531 39.656 1 38.62 598 SER A N 1
ATOM 4780 C CA . SER A 1 598 ? -13.07 38.469 40.625 1 38.62 598 SER A CA 1
ATOM 4781 C C . SER A 1 598 ? -12.203 38.844 41.844 1 38.62 598 SER A C 1
ATOM 4783 O O . SER A 1 598 ? -12.234 38.188 42.875 1 38.62 598 SER A O 1
ATOM 4785 N N . SER A 1 599 ? -11.211 39.562 41.688 1 36.5 599 SER A N 1
ATOM 4786 C CA . SER A 1 599 ? -10.531 40.062 42.875 1 36.5 599 SER A CA 1
ATOM 4787 C C . SER A 1 599 ? -11.445 40.938 43.719 1 36.5 599 SER A C 1
ATOM 4789 O O . SER A 1 599 ? -11.172 41.188 44.875 1 36.5 599 SER A O 1
ATOM 4791 N N . ARG A 1 600 ? -12.531 41.438 43.031 1 37.03 600 ARG A N 1
ATOM 4792 C CA . ARG A 1 600 ? -13.414 42.25 43.875 1 37.03 600 ARG A CA 1
ATOM 4793 C C . ARG A 1 600 ? -14.359 41.375 44.688 1 37.03 600 ARG A C 1
ATOM 4795 O O . ARG A 1 600 ? -14.82 41.75 45.75 1 37.03 600 ARG A O 1
ATOM 4802 N N . LEU A 1 601 ? -14.789 40.125 44.219 1 35.09 601 LEU A N 1
ATOM 4803 C CA . LEU A 1 601 ? -15.828 39.406 44.938 1 35.09 601 LEU A CA 1
ATOM 4804 C C . LEU A 1 601 ? -15.227 38.688 46.125 1 35.09 601 LEU A C 1
ATOM 4806 O O . LEU A 1 601 ? -15.945 38.312 47.062 1 35.09 601 LEU A O 1
ATOM 4810 N N . TYR A 1 602 ? -14.109 38 46 1 33.25 602 TYR A N 1
ATOM 4811 C CA . TYR A 1 602 ? -13.695 37.312 47.188 1 33.25 602 TYR A CA 1
ATOM 4812 C C . TYR A 1 602 ? -13.508 38.281 48.344 1 33.25 602 TYR A C 1
ATOM 4814 O O . TYR A 1 602 ? -13.164 37.875 49.469 1 33.25 602 TYR A O 1
ATOM 4822 N N . HIS A 1 603 ? -13.266 39.531 48.062 1 30.14 603 HIS A N 1
ATOM 4823 C CA . HIS A 1 603 ? -13.031 40.312 49.25 1 30.14 603 HIS A CA 1
ATOM 4824 C C . HIS A 1 603 ? -14.305 40.469 50.062 1 30.14 603 HIS A C 1
ATOM 4826 O O . HIS A 1 603 ? -14.289 41.094 51.125 1 30.14 603 HIS A O 1
ATOM 4832 N N . SER A 1 604 ? -15.555 40.219 49.438 1 29.31 604 SER A N 1
ATOM 4833 C CA . SER A 1 604 ? -16.609 40.719 50.281 1 29.31 604 SER A CA 1
ATOM 4834 C C . SER A 1 604 ? -16.922 39.781 51.438 1 29.31 604 SER A C 1
ATOM 4836 O O . SER A 1 604 ? -17.844 40 52.219 1 29.31 604 SER A O 1
ATOM 4838 N N . SER A 1 605 ? -16.859 38.469 51.281 1 27.56 605 SER A N 1
ATOM 4839 C CA . SER A 1 605 ? -17.422 37.812 52.469 1 27.56 605 SER A CA 1
ATOM 4840 C C . SER A 1 605 ? -16.609 38.156 53.719 1 27.56 605 SER A C 1
ATOM 4842 O O . SER A 1 605 ? -16.328 37.25 54.531 1 27.56 605 SER A O 1
ATOM 4844 N N . GLY A 1 606 ? -15.734 39.156 53.688 1 21.25 606 GLY A N 1
ATOM 4845 C CA . GLY A 1 606 ? -15.484 39.438 55.094 1 21.25 606 GLY A CA 1
ATOM 4846 C C . GLY A 1 606 ? -16.75 39.531 55.938 1 21.25 606 GLY A C 1
ATOM 4847 O O . GLY A 1 606 ? -17.844 39.688 55.375 1 21.25 606 GLY A O 1
ATOM 4848 N N . SER A 1 607 ? -17.016 38.875 57.188 1 22.17 607 SER A N 1
ATOM 4849 C CA . SER A 1 607 ? -17.562 39.5 58.375 1 22.17 607 SER A CA 1
ATOM 4850 C C . SER A 1 607 ? -17.547 41.031 58.25 1 22.17 607 SER A C 1
ATOM 4852 O O . SER A 1 607 ? -16.609 41.594 57.688 1 22.17 607 SER A O 1
ATOM 4854 N N . SER A 1 608 ? -18.656 41.594 58.531 1 22.91 608 SER A N 1
ATOM 4855 C CA . SER A 1 608 ? -19.281 42.906 58.75 1 22.91 608 SER A CA 1
ATOM 4856 C C . SER A 1 608 ? -18.297 43.906 59.344 1 22.91 608 SER A C 1
ATOM 4858 O O . SER A 1 608 ? -17.797 43.688 60.469 1 22.91 608 SER A O 1
ATOM 4860 N N . SER A 1 609 ? -17.828 45 58.906 1 22.44 609 SER A N 1
ATOM 4861 C CA . SER A 1 609 ? -17.562 44.938 57.469 1 22.44 609 SER A CA 1
ATOM 4862 C C . SER A 1 609 ? -16.688 46.094 57 1 22.44 609 SER A C 1
ATOM 4864 O O . SER A 1 609 ? -16.797 47.219 57.562 1 22.44 609 SER A O 1
ATOM 4866 N N . ILE A 1 610 ? -16.188 46.312 55.875 1 22.81 610 ILE A N 1
ATOM 4867 C CA . ILE A 1 610 ? -15.219 46 54.812 1 22.81 610 ILE A CA 1
ATOM 4868 C C . ILE A 1 610 ? -14.688 47.281 54.219 1 22.81 610 ILE A C 1
ATOM 4870 O O . ILE A 1 610 ? -14.156 47.281 53.094 1 22.81 610 ILE A O 1
ATOM 4874 N N . THR A 1 611 ? -14.859 48.469 54.969 1 17.61 611 THR A N 1
ATOM 4875 C CA . THR A 1 611 ? -15.094 49.781 54.375 1 17.61 611 THR A CA 1
ATOM 4876 C C . THR A 1 611 ? -13.844 50.281 53.656 1 17.61 611 THR A C 1
ATOM 4878 O O . THR A 1 611 ? -13.922 50.875 52.594 1 17.61 611 THR A O 1
ATOM 4881 N N . THR A 1 612 ? -12.797 50.281 54.406 1 16.55 612 THR A N 1
ATOM 4882 C CA . THR A 1 612 ? -12.055 51.5 54.625 1 16.55 612 THR A CA 1
ATOM 4883 C C . THR A 1 612 ? -11.367 51.969 53.344 1 16.55 612 THR A C 1
ATOM 4885 O O . THR A 1 612 ? -10.648 51.188 52.719 1 16.55 612 THR A O 1
ATOM 4888 N N . ALA A 1 613 ? -11.914 53.031 52.719 1 17.55 613 ALA A N 1
ATOM 4889 C CA . ALA A 1 613 ? -11.484 53.906 51.625 1 17.55 613 ALA A CA 1
ATOM 4890 C C . ALA A 1 613 ? -10.039 54.375 51.844 1 17.55 613 ALA A C 1
ATOM 4892 O O . ALA A 1 613 ? -9.68 55.5 51.5 1 17.55 613 ALA A O 1
ATOM 4893 N N . SER A 1 614 ? -9.148 53.5 52.438 1 16.61 614 SER A N 1
ATOM 4894 C CA . SER A 1 614 ? -8 54.344 52.75 1 16.61 614 SER A CA 1
ATOM 4895 C C . SER A 1 614 ? -7.551 55.125 51.5 1 16.61 614 SER A C 1
ATOM 4897 O O . SER A 1 614 ? -7.18 54.531 50.5 1 16.61 614 SER A O 1
ATOM 4899 N N . SER A 1 615 ? -8.172 56.312 51.219 1 16.22 615 SER A N 1
ATOM 4900 C CA . SER A 1 615 ? -7.812 57.344 50.281 1 16.22 615 SER A CA 1
ATOM 4901 C C . SER A 1 615 ? -6.332 57.688 50.344 1 16.22 615 SER A C 1
ATOM 4903 O O . SER A 1 615 ? -5.922 58.812 50 1 16.22 615 SER A O 1
ATOM 4905 N N . ARG A 1 616 ? -5.453 56.719 50.719 1 17.86 616 ARG A N 1
ATOM 4906 C CA . ARG A 1 616 ? -4.18 57.406 50.875 1 17.86 616 ARG A CA 1
ATOM 4907 C C . ARG A 1 616 ? -3.816 58.156 49.594 1 17.86 616 ARG A C 1
ATOM 4909 O O . ARG A 1 616 ? -3.453 57.562 48.594 1 17.86 616 ARG A O 1
ATOM 4916 N N . GLU A 1 617 ? -4.656 59.125 49.094 1 15.8 617 GLU A N 1
ATOM 4917 C CA . GLU A 1 617 ? -4.281 59.938 47.938 1 15.8 617 GLU A CA 1
ATOM 4918 C C . GLU A 1 617 ? -2.799 60.281 47.969 1 15.8 617 GLU A C 1
ATOM 4920 O O . GLU A 1 617 ? -2.102 60.188 46.969 1 15.8 617 GLU A O 1
ATOM 4925 N N . GLN A 1 618 ? -2.449 61.25 48.875 1 16.03 618 GLN A N 1
ATOM 4926 C CA . GLN A 1 618 ? -1.995 62.562 48.438 1 16.03 618 GLN A CA 1
ATOM 4927 C C . GLN A 1 618 ? -0.552 62.5 47.938 1 16.03 618 GLN A C 1
ATOM 4929 O O . GLN A 1 618 ? 0.151 61.531 48.188 1 16.03 618 GLN A O 1
ATOM 4934 N N . LEU A 1 619 ? 0.226 63.594 48.219 1 15.53 619 LEU A N 1
ATOM 4935 C CA . LEU A 1 619 ? 0.997 64.75 47.688 1 15.53 619 LEU A CA 1
ATOM 4936 C C . LEU A 1 619 ? 2.494 64.438 47.812 1 15.53 619 LEU A C 1
ATOM 4938 O O . LEU A 1 619 ? 3.309 65.188 47.25 1 15.53 619 LEU A O 1
ATOM 4942 N N . LYS A 1 620 ? 3.029 63.656 48.75 1 16.36 620 LYS A N 1
ATOM 4943 C CA . LYS A 1 620 ? 4.184 64.375 49.312 1 16.36 620 LYS A CA 1
ATOM 4944 C C . LYS A 1 620 ? 5.195 64.688 48.219 1 16.36 620 LYS A C 1
ATOM 4946 O O . LYS A 1 620 ? 5.25 64.062 47.188 1 16.36 620 LYS A O 1
ATOM 4951 N N . GLY A 1 621 ? 6.23 65.562 48.656 1 15.95 621 GLY A N 1
ATOM 4952 C CA . GLY A 1 621 ? 7.238 66.562 48.562 1 15.95 621 GLY A CA 1
ATOM 4953 C C . GLY A 1 621 ? 8.438 66.125 47.719 1 15.95 621 GLY A C 1
ATOM 4954 O O . GLY A 1 621 ? 8.602 65 47.406 1 15.95 621 GLY A O 1
ATOM 4955 N N . ASN A 1 622 ? 9.414 67.188 47.469 1 17.62 622 ASN A N 1
ATOM 4956 C CA . ASN A 1 622 ? 10.391 67.875 46.688 1 17.62 622 ASN A CA 1
ATOM 4957 C C . ASN A 1 622 ? 11.742 67.188 46.656 1 17.62 622 ASN A C 1
ATOM 4959 O O . ASN A 1 622 ? 12.664 67.625 45.938 1 17.62 622 ASN A O 1
ATOM 4963 N N . GLU A 1 623 ? 12.125 66.312 47.625 1 17.75 623 GLU A N 1
ATOM 4964 C CA . GLU A 1 623 ? 13.492 66.562 48.031 1 17.75 623 GLU A CA 1
ATOM 4965 C C . GLU A 1 623 ? 14.484 66.25 46.906 1 17.75 623 GLU A C 1
ATOM 4967 O O . GLU A 1 623 ? 14.305 65.312 46.156 1 17.75 623 GLU A O 1
ATOM 4972 N N . ARG A 1 624 ? 15.555 67.312 46.688 1 19.44 624 ARG A N 1
ATOM 4973 C CA . ARG A 1 624 ? 16.703 67.812 45.906 1 19.44 624 ARG A CA 1
ATOM 4974 C C . ARG A 1 624 ? 17.844 66.812 45.969 1 19.44 624 ARG A C 1
ATOM 4976 O O . ARG A 1 624 ? 18.953 67.062 45.5 1 19.44 624 ARG A O 1
ATOM 4983 N N . MET A 1 625 ? 17.703 65.688 46.281 1 17.98 625 MET A N 1
ATOM 4984 C CA . MET A 1 625 ? 19.031 65.25 46.719 1 17.98 625 MET A CA 1
ATOM 4985 C C . MET A 1 625 ? 20.062 65.5 45.625 1 17.98 625 MET A C 1
ATOM 4987 O O . MET A 1 625 ? 19.812 65.188 44.438 1 17.98 625 MET A O 1
ATOM 4991 N N . SER A 1 626 ? 21.25 66.312 45.969 1 17.92 626 SER A N 1
ATOM 4992 C CA . SER A 1 626 ? 22.5 67 45.719 1 17.92 626 SER A CA 1
ATOM 4993 C C . SER A 1 626 ? 23.484 66.125 44.938 1 17.92 626 SER A C 1
ATOM 4995 O O . SER A 1 626 ? 24.062 66.562 43.938 1 17.92 626 SER A O 1
ATOM 4997 N N . ILE A 1 627 ? 24.219 65.25 45.688 1 17.59 627 ILE A N 1
ATOM 4998 C CA . ILE A 1 627 ? 25.656 65.5 45.75 1 17.59 627 ILE A CA 1
ATOM 4999 C C . ILE A 1 627 ? 26.266 65.25 44.375 1 17.59 627 ILE A C 1
ATOM 5001 O O . ILE A 1 627 ? 26.953 66.125 43.812 1 17.59 627 ILE A O 1
ATOM 5005 N N . THR A 1 628 ? 27.266 64.312 44.438 1 17.97 628 THR A N 1
ATOM 5006 C CA . THR A 1 628 ? 28.719 64.375 44.375 1 17.97 628 THR A CA 1
ATOM 5007 C C . THR A 1 628 ? 29.25 63.906 43.031 1 17.97 628 THR A C 1
ATOM 5009 O O . THR A 1 628 ? 30.172 64.5 42.469 1 17.97 628 THR A O 1
ATOM 5012 N N . ASN A 1 629 ? 29.328 62.562 42.875 1 21.45 629 ASN A N 1
ATOM 5013 C CA . ASN A 1 629 ? 30.672 62.312 42.344 1 21.45 629 ASN A CA 1
ATOM 5014 C C . ASN A 1 629 ? 30.797 62.812 40.906 1 21.45 629 ASN A C 1
ATOM 5016 O O . ASN A 1 629 ? 29.844 62.719 40.125 1 21.45 629 ASN A O 1
ATOM 5020 N N . ILE A 1 630 ? 31.812 63.562 40.531 1 19.36 630 ILE A N 1
ATOM 5021 C CA . ILE A 1 630 ? 32.594 64.375 39.625 1 19.36 630 ILE A CA 1
ATOM 5022 C C . ILE A 1 630 ? 32.469 63.844 38.219 1 19.36 630 ILE A C 1
ATOM 5024 O O . ILE A 1 630 ? 32.125 64.562 37.281 1 19.36 630 ILE A O 1
ATOM 5028 N N . ILE A 1 631 ? 33.656 63.594 37.625 1 18.95 631 ILE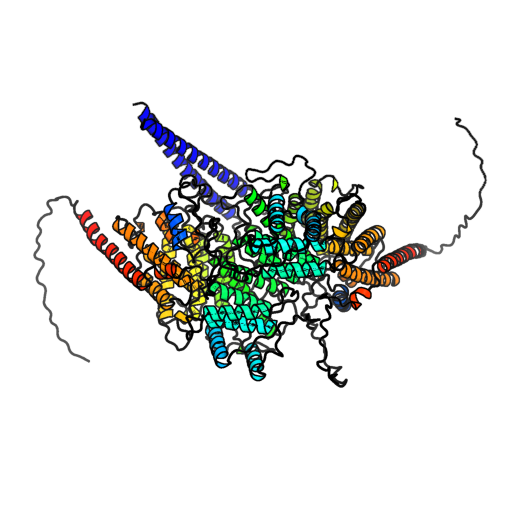 A N 1
ATOM 5029 C CA . ILE A 1 631 ? 34.031 63.875 36.25 1 18.95 631 ILE A CA 1
ATOM 5030 C C . ILE A 1 631 ? 33.406 62.844 35.312 1 18.95 631 ILE A C 1
ATOM 5032 O O . ILE A 1 631 ? 33.438 61.625 35.594 1 18.95 631 ILE A O 1
ATOM 5036 N N . MET B 1 1 ? 59.375 -34.406 -0.461 1 42.75 1 MET B N 1
ATOM 5037 C CA . MET B 1 1 ? 58.719 -34.875 0.746 1 42.75 1 MET B CA 1
ATOM 5038 C C . MET B 1 1 ? 58.031 -33.719 1.493 1 42.75 1 MET B C 1
ATOM 5040 O O . MET B 1 1 ? 57.062 -33.938 2.205 1 42.75 1 MET B O 1
ATOM 5044 N N . SER B 1 2 ? 58.594 -32.469 1.375 1 57.12 2 SER B N 1
ATOM 5045 C CA . SER B 1 2 ? 58.188 -31.281 2.133 1 57.12 2 SER B CA 1
ATOM 5046 C C . SER B 1 2 ? 56.875 -30.719 1.598 1 57.12 2 SER B C 1
ATOM 5048 O O . SER B 1 2 ? 56 -30.281 2.371 1 57.12 2 SER B O 1
ATOM 5050 N N . SER B 1 3 ? 56.656 -30.812 0.33 1 59.66 3 SER B N 1
ATOM 5051 C CA . SER B 1 3 ? 55.5 -30.172 -0.272 1 59.66 3 SER B CA 1
ATOM 5052 C C . SER B 1 3 ? 54.219 -31.016 -0.059 1 59.66 3 SER B C 1
ATOM 5054 O O . SER B 1 3 ? 53.156 -30.469 0.154 1 59.66 3 SER B O 1
ATOM 5056 N N . ILE B 1 4 ? 54.375 -32.281 0.121 1 59.84 4 ILE B N 1
ATOM 5057 C CA . ILE B 1 4 ? 53.25 -33.188 0.345 1 59.84 4 ILE B CA 1
ATOM 5058 C C . ILE B 1 4 ? 52.781 -33.094 1.79 1 59.84 4 ILE B C 1
ATOM 5060 O O . ILE B 1 4 ? 51.562 -33.094 2.053 1 59.84 4 ILE B O 1
ATOM 5064 N N . LYS B 1 5 ? 53.781 -32.844 2.688 1 60 5 LYS B N 1
ATOM 5065 C CA . LYS B 1 5 ? 53.438 -32.688 4.098 1 60 5 LYS B CA 1
ATOM 5066 C C . LYS B 1 5 ? 52.656 -31.406 4.348 1 60 5 LYS B C 1
ATOM 5068 O O . LYS B 1 5 ? 51.719 -31.375 5.141 1 60 5 LYS B O 1
ATOM 5073 N N . GLN B 1 6 ? 52.969 -30.438 3.615 1 62.41 6 GLN B N 1
ATOM 5074 C CA . GLN B 1 6 ? 52.312 -29.156 3.762 1 62.41 6 GLN B CA 1
ATOM 5075 C C . GLN B 1 6 ? 50.875 -29.219 3.246 1 62.41 6 GLN B C 1
ATOM 5077 O O . GLN B 1 6 ? 49.969 -28.672 3.857 1 62.41 6 GLN B O 1
ATOM 5082 N N . VAL B 1 7 ? 50.688 -29.969 2.219 1 64.44 7 VAL B N 1
ATOM 5083 C CA . VAL B 1 7 ? 49.344 -30.141 1.671 1 64.44 7 VAL B CA 1
ATOM 5084 C C . VAL B 1 7 ? 48.5 -30.969 2.635 1 64.44 7 VAL B C 1
ATOM 5086 O O . VAL B 1 7 ? 47.344 -30.656 2.877 1 64.44 7 VAL B O 1
ATOM 5089 N N . GLN B 1 8 ? 49.156 -31.984 3.262 1 63.34 8 GLN B N 1
ATOM 5090 C CA . GLN B 1 8 ? 48.438 -32.812 4.219 1 63.34 8 GLN B CA 1
ATOM 5091 C C . GLN B 1 8 ? 48.094 -32.031 5.48 1 63.34 8 GLN B C 1
ATOM 5093 O O . GLN B 1 8 ? 47 -32.188 6.039 1 63.34 8 GLN B O 1
ATOM 5098 N N . ASP B 1 9 ? 48.938 -31.141 5.852 1 65.62 9 ASP B N 1
ATOM 5099 C CA . ASP B 1 9 ? 48.656 -30.297 7.016 1 65.62 9 ASP B CA 1
ATOM 5100 C C . ASP B 1 9 ? 47.562 -29.281 6.711 1 65.62 9 ASP B C 1
ATOM 5102 O O . ASP B 1 9 ? 46.719 -29.016 7.555 1 65.62 9 ASP B O 1
ATOM 5106 N N . LEU B 1 10 ? 47.594 -28.734 5.551 1 64.38 10 LEU B N 1
ATOM 5107 C CA . LEU B 1 10 ? 46.562 -27.781 5.18 1 64.38 10 LEU B CA 1
ATOM 5108 C C . LEU B 1 10 ? 45.219 -28.469 4.98 1 64.38 10 LEU B C 1
ATOM 5110 O O . LEU B 1 10 ? 44.156 -27.922 5.355 1 64.38 10 LEU B O 1
ATOM 5114 N N . GLU B 1 11 ? 45.281 -29.734 4.527 1 66.75 11 GLU B N 1
ATOM 5115 C CA . GLU B 1 11 ? 44.062 -30.516 4.402 1 66.75 11 GLU B CA 1
ATOM 5116 C C . GLU B 1 11 ? 43.5 -30.875 5.773 1 66.75 11 GLU B C 1
ATOM 5118 O O . GLU B 1 11 ? 42.281 -30.859 5.973 1 66.75 11 GLU B O 1
ATOM 5123 N N . LYS B 1 12 ? 44.344 -31.156 6.719 1 67.06 12 LYS B N 1
ATOM 5124 C CA . LYS B 1 12 ? 43.906 -31.391 8.094 1 67.06 12 LYS B CA 1
ATOM 5125 C C . LYS B 1 12 ? 43.375 -30.125 8.727 1 67.06 12 LYS B C 1
ATOM 5127 O O . LYS B 1 12 ? 42.375 -30.156 9.445 1 67.06 12 LYS B O 1
ATOM 5132 N N . GLN B 1 13 ? 43.969 -29.047 8.414 1 64.62 13 GLN B N 1
ATOM 5133 C CA . GLN B 1 13 ? 43.469 -27.766 8.914 1 64.62 13 GLN B CA 1
ATOM 5134 C C . GLN B 1 13 ? 42.125 -27.406 8.273 1 64.62 13 GLN B C 1
ATOM 5136 O O . GLN B 1 13 ? 41.25 -26.922 8.945 1 64.62 13 GLN B O 1
ATOM 5141 N N . ILE B 1 14 ? 42 -27.703 7.012 1 62.53 14 ILE B N 1
ATOM 5142 C CA . ILE B 1 14 ? 40.75 -27.469 6.336 1 62.53 14 ILE B CA 1
ATOM 5143 C C . ILE B 1 14 ? 39.656 -28.406 6.918 1 62.53 14 ILE B C 1
ATOM 5145 O O . ILE B 1 14 ? 38.531 -27.969 7.176 1 62.53 14 ILE B O 1
ATOM 5149 N N . ALA B 1 15 ? 40.062 -29.672 7.168 1 64.62 15 ALA B N 1
ATOM 5150 C CA . ALA B 1 15 ? 39.125 -30.609 7.777 1 64.62 15 ALA B CA 1
ATOM 5151 C C . ALA B 1 15 ? 38.75 -30.172 9.188 1 64.62 15 ALA B C 1
ATOM 5153 O O . ALA B 1 15 ? 37.562 -30.266 9.578 1 64.62 15 ALA B O 1
ATOM 5154 N N . GLN B 1 16 ? 39.625 -29.594 9.914 1 62.97 16 GLN B N 1
ATOM 5155 C CA . GLN B 1 16 ? 39.375 -29.078 11.258 1 62.97 16 GLN B CA 1
ATOM 5156 C C . GLN B 1 16 ? 38.5 -27.828 11.203 1 62.97 16 GLN B C 1
ATOM 5158 O O . GLN B 1 16 ? 37.562 -27.688 11.992 1 62.97 16 GLN B O 1
ATOM 5163 N N . ILE B 1 17 ? 38.812 -27 10.266 1 61.12 17 ILE B N 1
ATOM 5164 C CA . ILE B 1 17 ? 38.031 -25.781 10.18 1 61.12 17 ILE B CA 1
ATOM 5165 C C . ILE B 1 17 ? 36.625 -26.109 9.641 1 61.12 17 ILE B C 1
ATOM 5167 O O . ILE B 1 17 ? 35.625 -25.531 10.086 1 61.12 17 ILE B O 1
ATOM 5171 N N . LYS B 1 18 ? 36.562 -27.078 8.828 1 63.09 18 LYS B N 1
ATOM 5172 C CA . LYS B 1 18 ? 35.25 -27.547 8.359 1 63.09 18 LYS B CA 1
ATOM 5173 C C . LYS B 1 18 ? 34.469 -28.188 9.5 1 63.09 18 LYS B C 1
ATOM 5175 O O . LYS B 1 18 ? 33.25 -27.984 9.609 1 63.09 18 LYS B O 1
ATOM 5180 N N . ARG B 1 19 ? 35.094 -28.906 10.328 1 60.81 19 ARG B N 1
ATOM 5181 C CA . ARG B 1 19 ? 34.469 -29.453 11.508 1 60.81 19 ARG B CA 1
ATOM 5182 C C . ARG B 1 19 ? 34.031 -28.359 12.477 1 60.81 19 ARG B C 1
ATOM 5184 O O . ARG B 1 19 ? 32.938 -28.391 13.039 1 60.81 19 ARG B O 1
ATOM 5191 N N . GLU B 1 20 ? 34.844 -27.422 12.602 1 58.41 20 GLU B N 1
ATOM 5192 C CA . GLU B 1 20 ? 34.5 -26.266 13.43 1 58.41 20 GLU B CA 1
ATOM 5193 C C . GLU B 1 20 ? 33.344 -25.469 12.812 1 58.41 20 GLU B C 1
ATOM 5195 O O . GLU B 1 20 ? 32.438 -25.016 13.523 1 58.41 20 GLU B O 1
ATOM 5200 N N . ASN B 1 21 ? 33.469 -25.266 11.547 1 52.66 21 ASN B N 1
ATOM 5201 C CA . ASN B 1 21 ? 32.344 -24.625 10.852 1 52.66 21 ASN B CA 1
ATOM 5202 C C . ASN B 1 21 ? 31.062 -25.438 10.984 1 52.66 21 ASN B C 1
ATOM 5204 O O . ASN B 1 21 ? 29.984 -24.875 11.219 1 52.66 21 ASN B O 1
ATOM 5208 N N . SER B 1 22 ? 31.172 -26.75 10.859 1 58.94 22 SER B N 1
ATOM 5209 C CA . SER B 1 22 ? 30.016 -27.609 11.094 1 58.94 22 SER B CA 1
ATOM 5210 C C . SER B 1 22 ? 29.547 -27.547 12.539 1 58.94 22 SER B C 1
ATOM 5212 O O . SER B 1 22 ? 28.344 -27.531 12.812 1 58.94 22 SER B O 1
ATOM 5214 N N . TYR B 1 23 ? 30.453 -27.422 13.43 1 52.12 23 TYR B N 1
ATOM 5215 C CA . TYR B 1 23 ? 30.156 -27.234 14.844 1 52.12 23 TYR B CA 1
ATOM 5216 C C . TYR B 1 23 ? 29.547 -25.859 15.102 1 52.12 23 TYR B C 1
ATOM 5218 O O . TYR B 1 23 ? 28.547 -25.734 15.797 1 52.12 23 TYR B O 1
ATOM 5226 N N . LEU B 1 24 ? 30.125 -24.859 14.602 1 51.69 24 LEU B N 1
ATOM 5227 C CA . LEU B 1 24 ? 29.578 -23.516 14.773 1 51.69 24 LEU B CA 1
ATOM 5228 C C . LEU B 1 24 ? 28.234 -23.375 14.07 1 51.69 24 LEU B C 1
ATOM 5230 O O . LEU B 1 24 ? 27.312 -22.75 14.594 1 51.69 24 LEU B O 1
ATOM 5234 N N . ARG B 1 25 ? 28.141 -24.031 13 1 54.69 25 ARG B N 1
ATOM 5235 C CA . ARG B 1 25 ? 26.828 -24.125 12.367 1 54.69 25 ARG B CA 1
ATOM 5236 C C . ARG B 1 25 ? 25.859 -24.906 13.234 1 54.69 25 ARG B C 1
ATOM 5238 O O . ARG B 1 25 ? 24.688 -24.547 13.336 1 54.69 25 ARG B O 1
ATOM 5245 N N . SER B 1 26 ? 26.344 -25.922 13.828 1 54.75 26 SER B N 1
ATOM 5246 C CA . SER B 1 26 ? 25.531 -26.656 14.789 1 54.75 26 SER B CA 1
ATOM 5247 C C . SER B 1 26 ? 25.203 -25.812 16.016 1 54.75 26 SER B C 1
ATOM 5249 O O . SER B 1 26 ? 24.094 -25.875 16.547 1 54.75 26 SER B O 1
ATOM 5251 N N . ILE B 1 27 ? 26.141 -25.062 16.469 1 49.25 27 ILE B N 1
ATOM 5252 C CA . ILE B 1 27 ? 25.922 -24.156 17.594 1 49.25 27 ILE B CA 1
ATOM 5253 C C . ILE B 1 27 ? 24.969 -23.047 17.172 1 49.25 27 ILE B C 1
ATOM 5255 O O . ILE B 1 27 ? 24.031 -22.703 17.906 1 49.25 27 ILE B O 1
ATOM 5259 N N . VAL B 1 28 ? 25.281 -22.438 16.109 1 47.25 28 VAL B N 1
ATOM 5260 C CA . VAL B 1 28 ? 24.359 -21.438 15.586 1 47.25 28 VAL B CA 1
ATOM 5261 C C . VAL B 1 28 ? 22.984 -22.078 15.352 1 47.25 28 VAL B C 1
ATOM 5263 O O . VAL B 1 28 ? 21.953 -21.484 15.68 1 47.25 28 VAL B O 1
ATOM 5266 N N . SER B 1 29 ? 23.016 -23.297 14.828 1 48.75 29 SER B N 1
ATOM 5267 C CA . SER B 1 29 ? 21.781 -24.078 14.703 1 48.75 29 SER B CA 1
ATOM 5268 C C . SER B 1 29 ? 21.219 -24.438 16.078 1 48.75 29 SER B C 1
ATOM 5270 O O . SER B 1 29 ? 20 -24.359 16.281 1 48.75 29 SER B O 1
ATOM 5272 N N . GLN B 1 30 ? 22.062 -24.875 16.922 1 47.47 30 GLN B N 1
ATOM 5273 C CA . GLN B 1 30 ? 21.625 -25.188 18.281 1 47.47 30 GLN B CA 1
ATOM 5274 C C . GLN B 1 30 ? 21.281 -23.922 19.062 1 47.47 30 GLN B C 1
ATOM 5276 O O . GLN B 1 30 ? 20.312 -23.891 19.828 1 47.47 30 GLN B O 1
ATOM 5281 N N . GLN B 1 31 ? 22.062 -22.922 19 1 43.19 31 GLN B N 1
ATOM 5282 C CA . GLN B 1 31 ? 21.734 -21.641 19.625 1 43.19 31 GLN B CA 1
ATOM 5283 C C . GLN B 1 31 ? 20.562 -20.984 18.938 1 43.19 31 GLN B C 1
ATOM 5285 O O . GLN B 1 31 ? 19.734 -20.344 19.594 1 43.19 31 GLN B O 1
ATOM 5290 N N . ASN B 1 32 ? 20.516 -21.078 17.75 1 40.88 32 ASN B N 1
ATOM 5291 C CA . ASN B 1 32 ? 19.25 -20.75 17.078 1 40.88 32 ASN B CA 1
ATOM 5292 C C . ASN B 1 32 ? 18.125 -21.688 17.531 1 40.88 32 ASN B C 1
ATOM 5294 O O . ASN B 1 32 ? 16.984 -21.25 17.688 1 40.88 32 ASN B O 1
ATOM 5298 N N . LYS B 1 33 ? 18.438 -22.891 17.812 1 41.69 33 LYS B N 1
ATOM 5299 C CA . LYS B 1 33 ? 17.516 -23.781 18.516 1 41.69 33 LYS B CA 1
ATOM 5300 C C . LYS B 1 33 ? 17.312 -23.344 19.969 1 41.69 33 LYS B C 1
ATOM 5302 O O . LYS B 1 33 ? 16.203 -23.453 20.5 1 41.69 33 LYS B O 1
ATOM 5307 N N . GLN B 1 34 ? 18.359 -23 20.688 1 38.31 34 GLN B N 1
ATOM 5308 C CA . GLN B 1 34 ? 18.25 -22.547 22.062 1 38.31 34 GLN B CA 1
ATOM 5309 C C . GLN B 1 34 ? 17.672 -21.141 22.125 1 38.31 34 GLN B C 1
ATOM 5311 O O . GLN B 1 34 ? 16.891 -20.812 23.031 1 38.31 34 GLN B O 1
ATOM 5316 N N . ILE B 1 35 ? 18.109 -20.219 21.359 1 38.06 35 ILE B N 1
ATOM 5317 C CA . ILE B 1 35 ? 17.359 -18.984 21.266 1 38.06 35 ILE B CA 1
ATOM 5318 C C . ILE B 1 35 ? 15.93 -19.281 20.812 1 38.06 35 ILE B C 1
ATOM 5320 O O . ILE B 1 35 ? 14.969 -18.688 21.328 1 38.06 35 ILE B O 1
ATOM 5324 N N . CYS B 1 36 ? 15.734 -20.234 19.969 1 33 36 CYS B N 1
ATOM 5325 C CA . CYS B 1 36 ? 14.406 -20.797 19.75 1 33 36 CYS B CA 1
ATOM 5326 C C . CYS B 1 36 ? 13.922 -21.516 21.016 1 33 36 CYS B C 1
ATOM 5328 O O . CYS B 1 36 ? 12.719 -21.562 21.266 1 33 36 CYS B O 1
ATOM 5330 N N . LYS B 1 37 ? 14.727 -22.188 21.844 1 35.69 37 LYS B N 1
ATOM 5331 C CA . LYS B 1 37 ? 14.289 -22.797 23.094 1 35.69 37 LYS B CA 1
ATOM 5332 C C . LYS B 1 37 ? 14.133 -21.75 24.188 1 35.69 37 LYS B C 1
ATOM 5334 O O . LYS B 1 37 ? 13.227 -21.844 25.031 1 35.69 37 LYS B O 1
ATOM 5339 N N . GLU B 1 38 ? 15.094 -20.969 24.531 1 33.97 38 GLU B N 1
ATOM 5340 C CA . GLU B 1 38 ? 14.922 -19.969 25.578 1 33.97 38 GLU B CA 1
ATOM 5341 C C . GLU B 1 38 ? 13.859 -18.938 25.188 1 33.97 38 GLU B C 1
ATOM 5343 O O . GLU B 1 38 ? 13.211 -18.344 26.047 1 33.97 38 GLU B O 1
ATOM 5348 N N . ASN B 1 39 ? 13.758 -18.484 24 1 33.16 39 ASN B N 1
ATOM 5349 C CA . ASN B 1 39 ? 12.445 -17.984 23.625 1 33.16 39 ASN B CA 1
ATOM 5350 C C . ASN B 1 39 ? 11.391 -19.094 23.656 1 33.16 39 ASN B C 1
ATOM 5352 O O . ASN B 1 39 ? 10.266 -18.891 23.203 1 33.16 39 ASN B O 1
ATOM 5356 N N . GLU B 1 40 ? 11.656 -20.25 23.875 1 33.12 40 GLU B N 1
ATOM 5357 C CA . GLU B 1 40 ? 10.773 -21.359 24.266 1 33.12 40 GLU B CA 1
ATOM 5358 C C . GLU B 1 40 ? 9.969 -21 25.516 1 33.12 40 GLU B C 1
ATOM 5360 O O . GLU B 1 40 ? 8.898 -21.562 25.75 1 33.12 40 GLU B O 1
ATOM 5365 N N . GLY B 1 41 ? 10.562 -20.484 26.547 1 33.53 41 GLY B N 1
ATOM 5366 C CA . GLY B 1 41 ? 9.727 -20.172 27.703 1 33.53 41 GLY B CA 1
ATOM 5367 C C . GLY B 1 41 ? 8.625 -19.172 27.391 1 33.53 41 GLY B C 1
ATOM 5368 O O . GLY B 1 41 ? 7.496 -19.328 27.844 1 33.53 41 GLY B O 1
ATOM 5369 N N . GLN B 1 42 ? 8.984 -17.797 27.297 1 32.62 42 GLN B N 1
ATOM 5370 C CA . GLN B 1 42 ? 7.863 -16.984 26.844 1 32.62 42 GLN B CA 1
ATOM 5371 C C . GLN B 1 42 ? 7.512 -17.312 25.391 1 32.62 42 GLN B C 1
ATOM 5373 O O . GLN B 1 42 ? 7.945 -16.609 24.469 1 32.62 42 GLN B O 1
ATOM 5378 N N . GLN B 1 43 ? 7.816 -18.344 24.797 1 34.25 43 GLN B N 1
ATOM 5379 C CA . GLN B 1 43 ? 7.191 -18.797 23.562 1 34.25 43 GLN B CA 1
ATOM 5380 C C . GLN B 1 43 ? 5.781 -18.234 23.422 1 34.25 43 GLN B C 1
ATOM 5382 O O . GLN B 1 43 ? 4.844 -18.703 24.062 1 34.25 43 GLN B O 1
ATOM 5387 N N . ALA B 1 44 ? 5.637 -17.047 23.375 1 38.72 44 ALA B N 1
ATOM 5388 C CA . ALA B 1 44 ? 4.309 -16.562 23.016 1 38.72 44 ALA B CA 1
ATOM 5389 C C . ALA B 1 44 ? 3.576 -17.562 22.125 1 38.72 44 ALA B C 1
ATOM 5391 O O . ALA B 1 44 ? 4.074 -17.938 21.062 1 38.72 44 ALA B O 1
ATOM 5392 N N . LEU B 1 45 ? 2.99 -18.578 22.656 1 43.84 45 LEU B N 1
ATOM 5393 C CA . LEU B 1 45 ? 2.113 -19.562 22.047 1 43.84 45 LEU B CA 1
ATOM 5394 C C . LEU B 1 45 ? 1.588 -19.062 20.703 1 43.84 45 LEU B C 1
ATOM 5396 O O . LEU B 1 45 ? 0.823 -18.094 20.656 1 43.84 45 LEU B O 1
ATOM 5400 N N . PHE B 1 46 ? 2.539 -19.266 19.766 1 57.31 46 PHE B N 1
ATOM 5401 C CA . PHE B 1 46 ? 2.037 -19.062 18.406 1 57.31 46 PHE B CA 1
ATOM 5402 C C . PHE B 1 46 ? 0.602 -19.547 18.281 1 57.31 46 PHE B C 1
ATOM 5404 O O . PHE B 1 46 ? 0.32 -20.719 18.531 1 57.31 46 PHE B O 1
ATOM 5411 N N . GLN B 1 47 ? -0.255 -18.672 18.531 1 67.81 47 GLN B N 1
ATOM 5412 C CA . GLN B 1 47 ? -1.65 -19.094 18.438 1 67.81 47 GLN B CA 1
ATOM 5413 C C . GLN B 1 47 ? -2.23 -18.719 17.062 1 67.81 47 GLN B C 1
ATOM 5415 O O . GLN B 1 47 ? -2.047 -17.609 16.594 1 67.81 47 GLN B O 1
ATOM 5420 N N . LEU B 1 48 ? -2.504 -19.859 16.375 1 72.44 48 LEU B N 1
ATOM 5421 C CA . LEU B 1 48 ? -3.246 -19.656 15.133 1 72.44 48 LEU B CA 1
ATOM 5422 C C . LEU B 1 48 ? -4.688 -19.25 15.43 1 72.44 48 LEU B C 1
ATOM 5424 O O . LEU B 1 48 ? -5.23 -19.594 16.484 1 72.44 48 LEU B O 1
ATOM 5428 N N . PRO B 1 49 ? -5.211 -18.438 14.609 1 69.5 49 PRO B N 1
ATOM 5429 C CA . PRO B 1 49 ? -6.602 -18.031 14.812 1 69.5 49 PRO B CA 1
ATOM 5430 C C . PRO B 1 49 ? -7.559 -19.219 14.867 1 69.5 49 PRO B C 1
ATOM 5432 O O . PRO B 1 49 ? -7.367 -20.203 14.141 1 69.5 49 PRO B O 1
ATOM 5435 N N . VAL B 1 50 ? -8.438 -19.109 15.789 1 68.69 50 VAL B N 1
ATOM 5436 C CA . VAL B 1 50 ? -9.453 -20.141 15.93 1 68.69 50 VAL B CA 1
ATOM 5437 C C . VAL B 1 50 ? -10.453 -20.047 14.773 1 68.69 50 VAL B C 1
ATOM 5439 O O . VAL B 1 50 ? -10.883 -18.953 14.406 1 68.69 50 VAL B O 1
ATOM 5442 N N . ILE B 1 51 ? -10.672 -21.156 14.188 1 68.12 51 ILE B N 1
ATOM 5443 C CA . ILE B 1 51 ? -11.609 -21.219 13.07 1 68.12 51 ILE B CA 1
ATOM 5444 C C . ILE B 1 51 ? -12.961 -20.656 13.5 1 68.12 51 ILE B C 1
ATOM 5446 O O . ILE B 1 51 ? -13.477 -21 14.57 1 68.12 51 ILE B O 1
ATOM 5450 N N . GLY B 1 52 ? -13.461 -19.797 12.781 1 65.81 52 GLY B N 1
ATOM 5451 C CA . GLY B 1 52 ? -14.766 -19.219 13.023 1 65.81 52 GLY B CA 1
ATOM 5452 C C . GLY B 1 52 ? -14.758 -18.125 14.078 1 65.81 52 GLY B C 1
ATOM 5453 O O . GLY B 1 52 ? -15.797 -17.578 14.414 1 65.81 52 GLY B O 1
ATOM 5454 N N . SER B 1 53 ? -13.586 -17.844 14.633 1 65.75 53 SER B N 1
ATOM 5455 C CA . SER B 1 53 ? -13.516 -16.859 15.711 1 65.75 53 SER B CA 1
ATOM 5456 C C . SER B 1 53 ? -13.594 -15.438 15.164 1 65.75 53 SER B C 1
ATOM 5458 O O . SER B 1 53 ? -13.188 -15.18 14.031 1 65.75 53 SER B O 1
ATOM 5460 N N . ARG B 1 54 ? -14.297 -14.68 16.047 1 64.12 54 ARG B N 1
ATOM 5461 C CA . ARG B 1 54 ? -14.398 -13.266 15.695 1 64.12 54 ARG B CA 1
ATOM 5462 C C . ARG B 1 54 ? -13.148 -12.508 16.125 1 64.12 54 ARG B C 1
ATOM 5464 O O . ARG B 1 54 ? -12.477 -12.891 17.078 1 64.12 54 ARG B O 1
ATOM 5471 N N . LEU B 1 55 ? -12.758 -11.547 15.297 1 67.12 55 LEU B N 1
ATOM 5472 C CA . LEU B 1 55 ? -11.602 -10.719 15.625 1 67.12 55 LEU B CA 1
ATOM 5473 C C . LEU B 1 55 ? -11.914 -9.781 16.781 1 67.12 55 LEU B C 1
ATOM 5475 O O . LEU B 1 55 ? -13.062 -9.367 16.953 1 67.12 55 LEU B O 1
ATOM 5479 N N . LYS B 1 56 ? -11.008 -9.594 17.625 1 60.16 56 LYS B N 1
ATOM 5480 C CA . LYS B 1 56 ? -11.156 -8.68 18.75 1 60.16 56 LYS B CA 1
ATOM 5481 C C . LYS B 1 56 ? -11.391 -7.254 18.281 1 60.16 56 LYS B C 1
ATOM 5483 O O . LYS B 1 56 ? -10.664 -6.746 17.422 1 60.16 56 LYS B O 1
ATOM 5488 N N . LYS B 1 57 ? -12.547 -6.754 18.75 1 67.19 57 LYS B N 1
ATOM 5489 C CA . LYS B 1 57 ? -12.891 -5.379 18.391 1 67.19 57 LYS B CA 1
ATOM 5490 C C . LYS B 1 57 ? -12.219 -4.383 19.328 1 67.19 57 LYS B C 1
ATOM 5492 O O . LYS B 1 57 ? -12.047 -4.656 20.5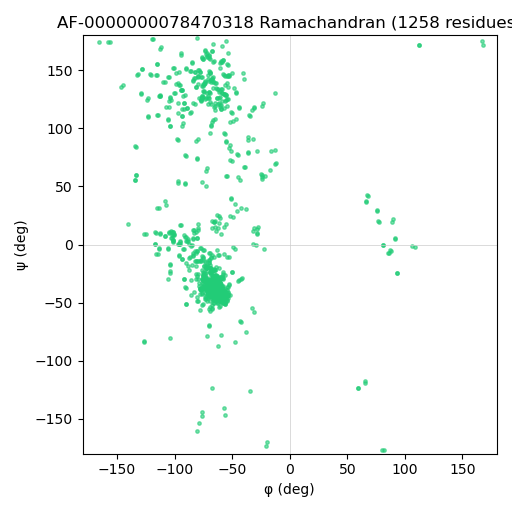16 1 67.19 57 LYS B O 1
ATOM 5497 N N . ARG B 1 58 ? -11.773 -3.314 18.766 1 68.38 58 ARG B N 1
ATOM 5498 C CA . ARG B 1 58 ? -11.219 -2.225 19.562 1 68.38 58 ARG B CA 1
ATOM 5499 C C . ARG B 1 58 ? -12.297 -1.563 20.406 1 68.38 58 ARG B C 1
ATOM 5501 O O . ARG B 1 58 ? -13.453 -1.476 20 1 68.38 58 ARG B O 1
ATOM 5508 N N . LEU B 1 59 ? -11.82 -1.228 21.562 1 67.31 59 LEU B N 1
ATOM 5509 C CA . LEU B 1 59 ? -12.75 -0.527 22.453 1 67.31 59 LEU B CA 1
ATOM 5510 C C . LEU B 1 59 ? -13.047 0.873 21.922 1 67.31 59 LEU B C 1
ATOM 5512 O O . LEU B 1 59 ? -12.133 1.605 21.547 1 67.31 59 LEU B O 1
ATOM 5516 N N . ARG B 1 60 ? -14.297 1.081 21.719 1 67.38 60 ARG B N 1
ATOM 5517 C CA . ARG B 1 60 ? -14.688 2.41 21.266 1 67.38 60 ARG B CA 1
ATOM 5518 C C . ARG B 1 60 ? -15.352 3.203 22.375 1 67.38 60 ARG B C 1
ATOM 5520 O O . ARG B 1 60 ? -16.031 2.629 23.234 1 67.38 60 ARG B O 1
ATOM 5527 N N . LEU B 1 61 ? -15.062 4.488 22.344 1 66.94 61 LEU B N 1
ATOM 5528 C CA . LEU B 1 61 ? -15.625 5.402 23.328 1 66.94 61 LEU B CA 1
ATOM 5529 C C . LEU B 1 61 ? -17.125 5.586 23.094 1 66.94 61 LEU B C 1
ATOM 5531 O O . LEU B 1 61 ? -17.578 5.703 21.953 1 66.94 61 LEU B O 1
ATOM 5535 N N . PRO B 1 62 ? -17.781 5.43 24.203 1 65.94 62 PRO B N 1
ATOM 5536 C CA . PRO B 1 62 ? -19.203 5.789 24.047 1 65.94 62 PRO B CA 1
ATOM 5537 C C . PRO B 1 62 ? -19.391 7.262 23.688 1 65.94 62 PRO B C 1
ATOM 5539 O O . PRO B 1 62 ? -18.672 8.125 24.188 1 65.94 62 PRO B O 1
ATOM 5542 N N . PRO B 1 63 ? -20.188 7.504 22.766 1 67.81 63 PRO B N 1
ATOM 5543 C CA . PRO B 1 63 ? -20.422 8.906 22.422 1 67.81 63 PRO B CA 1
ATOM 5544 C C . PRO B 1 63 ? -20.953 9.719 23.609 1 67.81 63 PRO B C 1
ATOM 5546 O O . PRO B 1 63 ? -21.734 9.203 24.406 1 67.81 63 PRO B O 1
ATOM 5549 N N . THR B 1 64 ? -20.266 10.797 23.734 1 70.38 64 THR B N 1
ATOM 5550 C CA . THR B 1 64 ? -20.734 11.719 24.766 1 70.38 64 THR B CA 1
ATOM 5551 C C . THR B 1 64 ? -22.047 12.375 24.344 1 70.38 64 THR B C 1
ATOM 5553 O O . THR B 1 64 ? -22.188 12.852 23.219 1 70.38 64 THR B O 1
ATOM 5556 N N . LYS B 1 65 ? -23 12.289 25.141 1 67.5 65 LYS B N 1
ATOM 5557 C CA . LYS B 1 65 ? -24.328 12.82 24.844 1 67.5 65 LYS B CA 1
ATOM 5558 C C . LYS B 1 65 ? -24.312 14.352 24.797 1 67.5 65 LYS B C 1
ATOM 5560 O O . LYS B 1 65 ? -23.547 14.992 25.516 1 67.5 65 LYS B O 1
ATOM 5565 N N . GLY B 1 66 ? -25.031 14.969 23.906 1 71.56 66 GLY B N 1
ATOM 5566 C CA . GLY B 1 66 ? -25.266 16.406 23.875 1 71.56 66 GLY B CA 1
ATOM 5567 C C . GLY B 1 66 ? -24.219 17.172 23.078 1 71.56 66 GLY B C 1
ATOM 5568 O O . GLY B 1 66 ? -24.016 18.359 23.297 1 71.56 66 GLY B O 1
ATOM 5569 N N . LEU B 1 67 ? -23.594 16.453 22.219 1 83.5 67 LEU B N 1
ATOM 5570 C CA . LEU B 1 67 ? -22.531 17.172 21.5 1 83.5 67 LEU B CA 1
ATOM 5571 C C . LEU B 1 67 ? -22.859 17.281 20.016 1 83.5 67 LEU B C 1
ATOM 5573 O O . LEU B 1 67 ? -21.953 17.266 19.172 1 83.5 67 LEU B O 1
ATOM 5577 N N . LEU B 1 68 ? -24.125 17.359 19.719 1 83.56 68 LEU B N 1
ATOM 5578 C CA . LEU B 1 68 ? -24.562 17.469 18.344 1 83.56 68 LEU B CA 1
ATOM 5579 C C . LEU B 1 68 ? -24.094 18.781 17.719 1 83.56 68 LEU B C 1
ATOM 5581 O O . LEU B 1 68 ? -23.734 18.828 16.547 1 83.56 68 LEU B O 1
ATOM 5585 N N . ILE B 1 69 ? -24.156 19.844 18.562 1 88.25 69 ILE B N 1
ATOM 5586 C CA . ILE B 1 69 ? -23.719 21.156 18.078 1 88.25 69 ILE B CA 1
ATOM 5587 C C . ILE B 1 69 ? -22.234 21.109 17.734 1 88.25 69 ILE B C 1
ATOM 5589 O O . ILE B 1 69 ? -21.797 21.672 16.734 1 88.25 69 ILE B O 1
ATOM 5593 N N . ALA B 1 70 ? -21.516 20.469 18.578 1 91.19 70 ALA B N 1
ATOM 5594 C CA . ALA B 1 70 ? -20.078 20.312 18.344 1 91.19 70 ALA B CA 1
ATOM 5595 C C . ALA B 1 70 ? -19.812 19.531 17.062 1 91.19 70 ALA B C 1
ATOM 5597 O O . ALA B 1 70 ? -18.891 19.844 16.312 1 91.19 70 ALA B O 1
ATOM 5598 N N . GLN B 1 71 ? -20.625 18.5 16.781 1 88.12 71 GLN B N 1
ATOM 5599 C CA . GLN B 1 71 ? -20.5 17.703 15.57 1 88.12 71 GLN B CA 1
ATOM 5600 C C . GLN B 1 71 ? -20.703 18.547 14.32 1 88.12 71 GLN B C 1
ATOM 5602 O O . GLN B 1 71 ? -19.906 18.484 13.383 1 88.12 71 GLN B O 1
ATOM 5607 N N . THR B 1 72 ? -21.719 19.312 14.352 1 89.31 72 THR B N 1
ATOM 5608 C CA . THR B 1 72 ? -22.047 20.156 13.211 1 89.31 72 THR B CA 1
ATOM 5609 C C . THR B 1 72 ? -20.969 21.219 12.992 1 89.31 72 THR B C 1
ATOM 5611 O O . THR B 1 72 ? -20.578 21.484 11.852 1 89.31 72 THR B O 1
ATOM 5614 N N . ASN B 1 73 ? -20.531 21.812 14.086 1 92.81 73 ASN B N 1
ATOM 5615 C CA . ASN B 1 73 ? -19.484 22.844 13.992 1 92.81 73 ASN B CA 1
ATOM 5616 C C . ASN B 1 73 ? -18.172 22.25 13.461 1 92.81 73 ASN B C 1
ATOM 5618 O O . ASN B 1 73 ? -17.5 22.891 12.648 1 92.81 73 ASN B O 1
ATOM 5622 N N . ILE B 1 74 ? -17.844 21.125 13.922 1 92.62 74 ILE B N 1
ATOM 5623 C CA . ILE B 1 74 ? -16.609 20.484 13.477 1 92.62 74 ILE B CA 1
ATOM 5624 C C . ILE B 1 74 ? -16.719 20.141 11.992 1 92.62 74 ILE B C 1
ATOM 5626 O O . ILE B 1 74 ? -15.766 20.344 11.227 1 92.62 74 ILE B O 1
ATOM 5630 N N . GLN B 1 75 ? -17.844 19.609 11.562 1 88.62 75 GLN B N 1
ATOM 5631 C CA . GLN B 1 75 ? -18.062 19.281 10.156 1 88.62 75 GLN B CA 1
ATOM 5632 C C . GLN B 1 75 ? -17.922 20.531 9.281 1 88.62 75 GLN B C 1
ATOM 5634 O O . GLN B 1 75 ? -17.344 20.453 8.188 1 88.62 75 GLN B O 1
ATOM 5639 N N . LYS B 1 76 ? -18.406 21.641 9.805 1 89.69 76 LYS B N 1
ATOM 5640 C CA . LYS B 1 76 ? -18.438 22.875 9.039 1 89.69 76 LYS B CA 1
ATOM 5641 C C . LYS B 1 76 ? -17.062 23.547 9.039 1 89.69 76 LYS B C 1
ATOM 5643 O O . LYS B 1 76 ? -16.547 23.906 7.984 1 89.69 76 LYS B O 1
ATOM 5648 N N . TYR B 1 77 ? -16.438 23.703 10.18 1 93.12 77 TYR B N 1
ATOM 5649 C CA . TYR B 1 77 ? -15.297 24.594 10.312 1 93.12 77 TYR B CA 1
ATOM 5650 C C . TYR B 1 77 ? -13.992 23.812 10.188 1 93.12 77 TYR B C 1
ATOM 5652 O O . TYR B 1 77 ? -12.914 24.406 10.094 1 93.12 77 TYR B O 1
ATOM 5660 N N . SER B 1 78 ? -14.039 22.484 10.18 1 93.06 78 SER B N 1
ATOM 5661 C CA . SER B 1 78 ? -12.828 21.688 10.008 1 93.06 78 SER B CA 1
ATOM 5662 C C . SER B 1 78 ? -12.703 21.172 8.578 1 93.06 78 SER B C 1
ATOM 5664 O O . SER B 1 78 ? -11.828 20.344 8.281 1 93.06 78 SER B O 1
ATOM 5666 N N . LYS B 1 79 ? -13.555 21.625 7.719 1 90.25 79 LYS B N 1
ATOM 5667 C CA . LYS B 1 79 ? -13.484 21.234 6.316 1 90.25 79 LYS B CA 1
ATOM 5668 C C . LYS B 1 79 ? -12.125 21.547 5.719 1 90.25 79 LYS B C 1
ATOM 5670 O O . LYS B 1 79 ? -11.625 22.672 5.871 1 90.25 79 LYS B O 1
ATOM 5675 N N . GLY B 1 80 ? -11.531 20.594 5.094 1 91 80 GLY B N 1
ATOM 5676 C CA . GLY B 1 80 ? -10.227 20.797 4.488 1 91 80 GLY B CA 1
ATOM 5677 C C . GLY B 1 80 ? -9.078 20.406 5.402 1 91 80 GLY B C 1
ATOM 5678 O O . GLY B 1 80 ? -7.965 20.141 4.934 1 91 80 GLY B O 1
ATOM 5679 N N . ILE B 1 81 ? -9.336 20.422 6.746 1 94.12 81 ILE B N 1
ATOM 5680 C CA . ILE B 1 81 ? -8.297 20.047 7.691 1 94.12 81 ILE B CA 1
ATOM 5681 C C . ILE B 1 81 ? -8.359 18.547 7.961 1 94.12 81 ILE B C 1
ATOM 5683 O O . ILE B 1 81 ? -7.34 17.859 7.914 1 94.12 81 ILE B O 1
ATOM 5687 N N . LEU B 1 82 ? -9.508 18.109 8.281 1 88.44 82 LEU B N 1
ATOM 5688 C CA . LEU B 1 82 ? -9.641 16.688 8.57 1 88.44 82 LEU B CA 1
ATOM 5689 C C . LEU B 1 82 ? -10.664 16.047 7.641 1 88.44 82 LEU B C 1
ATOM 5691 O O . LEU B 1 82 ? -11.562 16.719 7.125 1 88.44 82 LEU B O 1
ATOM 5695 N N . LYS B 1 83 ? -10.414 14.836 7.328 1 83 83 LYS B N 1
ATOM 5696 C CA . LYS B 1 83 ? -11.391 14.031 6.598 1 83 83 LYS B CA 1
ATOM 5697 C C . LYS B 1 83 ? -12.266 13.227 7.551 1 83 83 LYS B C 1
ATOM 5699 O O . LYS B 1 83 ? -11.773 12.367 8.281 1 83 83 LYS B O 1
ATOM 5704 N N . LEU B 1 84 ? -13.477 13.625 7.59 1 76.81 84 LEU B N 1
ATOM 5705 C CA . LEU B 1 84 ? -14.383 13 8.547 1 76.81 84 LEU B CA 1
ATOM 5706 C C . LEU B 1 84 ? -14.914 11.68 8.016 1 76.81 84 LEU B C 1
ATOM 5708 O O . LEU B 1 84 ? -15.102 11.523 6.801 1 76.81 84 LEU B O 1
ATOM 5712 N N . PRO B 1 85 ? -14.93 10.625 8.875 1 61.91 85 PRO B N 1
ATOM 5713 C CA . PRO B 1 85 ? -15.367 9.273 8.5 1 61.91 85 PRO B CA 1
ATOM 5714 C C . PRO B 1 85 ? -16.828 9.234 8.055 1 61.91 85 PRO B C 1
ATOM 5716 O O . PRO B 1 85 ? -17.328 8.172 7.684 1 61.91 85 PRO B O 1
ATOM 5719 N N . LEU B 1 86 ? -17.594 10.312 8.203 1 56.44 86 LEU B N 1
ATOM 5720 C CA . LEU B 1 86 ? -19.031 10.242 8.078 1 56.44 86 LEU B CA 1
ATOM 5721 C C . LEU B 1 86 ? -19.453 10.047 6.617 1 56.44 86 LEU B C 1
ATOM 5723 O O . LEU B 1 86 ? -18.75 10.5 5.711 1 56.44 86 LEU B O 1
ATOM 5727 N N . PRO B 1 87 ? -20.266 8.938 6.551 1 50.81 87 PRO B N 1
ATOM 5728 C CA . PRO B 1 87 ? -20.844 8.773 5.219 1 50.81 87 PRO B CA 1
ATOM 5729 C C . PRO B 1 87 ? -21.25 10.094 4.578 1 50.81 87 PRO B C 1
ATOM 5731 O O . PRO B 1 87 ? -22 10.875 5.18 1 50.81 87 PRO B O 1
ATOM 5734 N N . SER B 1 88 ? -20.375 10.836 4.305 1 46.56 88 SER B N 1
ATOM 5735 C CA . SER B 1 88 ? -20.875 12.062 3.695 1 46.56 88 SER B CA 1
ATOM 5736 C C . SER B 1 88 ? -22.078 11.789 2.805 1 46.56 88 SER B C 1
ATOM 5738 O O . SER B 1 88 ? -21.984 11.047 1.826 1 46.56 88 SER B O 1
ATOM 5740 N N . LYS B 1 89 ? -23.266 11.617 3.457 1 42.38 89 LYS B N 1
ATOM 5741 C CA . LYS B 1 89 ? -24.453 11.453 2.629 1 42.38 89 LYS B CA 1
ATOM 5742 C C . LYS B 1 89 ? -24.344 12.242 1.33 1 42.38 89 LYS B C 1
ATOM 5744 O O . LYS B 1 89 ? -25.062 11.984 0.372 1 42.38 89 LYS B O 1
ATOM 5749 N N . ASN B 1 90 ? -24.078 13.57 1.536 1 41.25 90 ASN B N 1
ATOM 5750 C CA . ASN B 1 90 ? -24.297 14.398 0.356 1 41.25 90 ASN B CA 1
ATOM 5751 C C . ASN B 1 90 ? -23.109 14.352 -0.598 1 41.25 90 ASN B C 1
ATOM 5753 O O . ASN B 1 90 ? -21.984 14.688 -0.214 1 41.25 90 ASN B O 1
ATOM 5757 N N . PRO B 1 91 ? -23.156 13.406 -1.469 1 42.25 91 PRO B N 1
ATOM 5758 C CA . PRO B 1 91 ? -22.125 13.539 -2.504 1 42.25 91 PRO B CA 1
ATOM 5759 C C . PRO B 1 91 ? -21.641 14.977 -2.674 1 42.25 91 PRO B C 1
ATOM 5761 O O . PRO B 1 91 ? -22.406 15.844 -3.096 1 42.25 91 PRO B O 1
ATOM 5764 N N . SER B 1 92 ? -21.172 15.57 -1.629 1 40.31 92 SER B N 1
ATOM 5765 C CA . SER B 1 92 ? -20.703 16.922 -1.892 1 40.31 92 SER B CA 1
ATOM 5766 C C . SER B 1 92 ? -20.422 17.141 -3.377 1 40.31 92 SER B C 1
ATOM 5768 O O . SER B 1 92 ? -20.438 16.188 -4.156 1 40.31 92 SER B O 1
ATOM 5770 N N . ASN B 1 93 ? -19.75 18.375 -3.637 1 38.19 93 ASN B N 1
ATOM 5771 C CA . ASN B 1 93 ? -19.375 18.812 -4.977 1 38.19 93 ASN B CA 1
ATOM 5772 C C . ASN B 1 93 ? -18.609 17.734 -5.734 1 38.19 93 ASN B C 1
ATOM 5774 O O . ASN B 1 93 ? -17.391 17.609 -5.574 1 38.19 93 ASN B O 1
ATOM 5778 N N . ALA B 1 94 ? -19.016 16.516 -5.574 1 44.78 94 ALA B N 1
ATOM 5779 C CA . ALA B 1 94 ? -18.562 15.562 -6.59 1 44.78 94 ALA B CA 1
ATOM 5780 C C . ALA B 1 94 ? -17.938 16.297 -7.773 1 44.78 94 ALA B C 1
ATOM 5782 O O . ALA B 1 94 ? -18.625 17 -8.516 1 44.78 94 ALA B O 1
ATOM 5783 N N . ASN B 1 95 ? -16.875 16.859 -7.68 1 47.12 95 ASN B N 1
ATOM 5784 C CA . ASN B 1 95 ? -15.961 17.438 -8.664 1 47.12 95 ASN B CA 1
ATOM 5785 C C . ASN B 1 95 ? -16.156 16.797 -10.039 1 47.12 95 ASN B C 1
ATOM 5787 O O . ASN B 1 95 ? -16.375 15.586 -10.141 1 47.12 95 ASN B O 1
ATOM 5791 N N . LEU B 1 96 ? -16.484 17.5 -10.961 1 56.84 96 LEU B N 1
ATOM 5792 C CA . LEU B 1 96 ? -16.734 17.516 -12.406 1 56.84 96 LEU B CA 1
ATOM 5793 C C . LEU B 1 96 ? -15.734 16.625 -13.141 1 56.84 96 LEU B C 1
ATOM 5795 O O . LEU B 1 96 ? -14.742 17.125 -13.68 1 56.84 96 LEU B O 1
ATOM 5799 N N . PHE B 1 97 ? -15.359 15.578 -12.32 1 68.5 97 PHE B N 1
ATOM 5800 C CA . PHE B 1 97 ? -14.617 14.758 -13.273 1 68.5 97 PHE B CA 1
ATOM 5801 C C . PHE B 1 97 ? -15.484 14.383 -14.461 1 68.5 97 PHE B C 1
ATOM 5803 O O . PHE B 1 97 ? -16.484 13.68 -14.305 1 68.5 97 PHE B O 1
ATOM 5810 N N . ALA B 1 98 ? -15.289 15.219 -15.453 1 73 98 ALA B N 1
ATOM 5811 C CA . ALA B 1 98 ? -16.016 14.938 -16.688 1 73 98 ALA B CA 1
ATOM 5812 C C . ALA B 1 98 ? -15.172 14.117 -17.656 1 73 98 ALA B C 1
ATOM 5814 O O . ALA B 1 98 ? -14.07 14.539 -18.016 1 73 98 ALA B O 1
ATOM 5815 N N . SER B 1 99 ? -15.516 12.891 -17.641 1 81.5 99 SER B N 1
ATOM 5816 C CA . SER B 1 99 ? -14.852 12.039 -18.625 1 81.5 99 SER B CA 1
ATOM 5817 C C . SER B 1 99 ? -15.805 11.625 -19.734 1 81.5 99 SER B C 1
ATOM 5819 O O . SER B 1 99 ? -17 11.43 -19.5 1 81.5 99 SER B O 1
ATOM 5821 N N . PRO B 1 100 ? -15.25 11.648 -20.891 1 86.88 100 PRO B N 1
ATOM 5822 C CA . PRO B 1 100 ? -16.094 11.141 -21.984 1 86.88 100 PRO B CA 1
ATOM 5823 C C . PRO B 1 100 ? -16.594 9.719 -21.734 1 86.88 100 PRO B C 1
ATOM 5825 O O . PRO B 1 100 ? -15.812 8.852 -21.328 1 86.88 100 PRO B O 1
ATOM 5828 N N . LYS B 1 101 ? -17.891 9.57 -21.875 1 91.94 101 LYS B N 1
ATOM 5829 C CA . LYS B 1 101 ? -18.5 8.266 -21.656 1 91.94 101 LYS B CA 1
ATOM 5830 C C . LYS B 1 101 ? -18.219 7.32 -22.828 1 91.94 101 LYS B C 1
ATOM 5832 O O . LYS B 1 101 ? -18.25 7.734 -23.984 1 91.94 101 LYS B O 1
ATOM 5837 N N . PRO B 1 102 ? -17.875 6.109 -22.484 1 94.56 102 PRO B N 1
ATOM 5838 C CA . PRO B 1 102 ? -17.609 5.145 -23.562 1 94.56 102 PRO B CA 1
ATOM 5839 C C . PRO B 1 102 ? -18.875 4.668 -24.266 1 94.56 102 PRO B C 1
ATOM 5841 O O . PRO B 1 102 ? -19.984 4.891 -23.75 1 94.56 102 PRO B O 1
ATOM 5844 N N . ASN B 1 103 ? -18.625 4.012 -25.406 1 93.12 103 ASN B N 1
ATOM 5845 C CA . ASN B 1 103 ? -19.734 3.383 -26.109 1 93.12 103 ASN B CA 1
ATOM 5846 C C . ASN B 1 103 ? -20.141 2.068 -25.453 1 93.12 103 ASN B C 1
ATOM 5848 O O . ASN B 1 103 ? -19.297 1.349 -24.922 1 93.12 103 ASN B O 1
ATOM 5852 N N . LEU B 1 104 ? -21.438 1.839 -25.594 1 95.06 104 LEU B N 1
ATOM 5853 C CA . LEU B 1 104 ? -21.922 0.59 -25.016 1 95.06 104 LEU B CA 1
ATOM 5854 C C . LEU B 1 104 ? -21.531 -0.6 -25.875 1 95.06 104 LEU B C 1
ATOM 5856 O O . LEU B 1 104 ? -21.578 -0.517 -27.109 1 95.06 104 LEU B O 1
ATOM 5860 N N . LEU B 1 105 ? -21.125 -1.629 -25.266 1 93.88 105 LEU B N 1
ATOM 5861 C CA . LEU B 1 105 ? -20.906 -2.887 -25.969 1 93.88 105 LEU B CA 1
ATOM 5862 C C . LEU B 1 105 ? -22.234 -3.525 -26.375 1 93.88 105 LEU B C 1
ATOM 5864 O O . LEU B 1 105 ? -23.281 -3.188 -25.828 1 93.88 105 LEU B O 1
ATOM 5868 N N . GLN B 1 106 ? -22.094 -4.434 -27.328 1 94.31 106 GLN B N 1
ATOM 5869 C CA . GLN B 1 106 ? -23.281 -5.215 -27.656 1 94.31 106 GLN B CA 1
ATOM 5870 C C . GLN B 1 106 ? -23.797 -5.977 -26.438 1 94.31 106 GLN B C 1
ATOM 5872 O O . GLN B 1 106 ? -23.016 -6.633 -25.734 1 94.31 106 GLN B O 1
ATOM 5877 N N . LYS B 1 107 ? -25.094 -5.934 -26.203 1 95.69 107 LYS B N 1
ATOM 5878 C CA . LYS B 1 107 ? -25.688 -6.484 -24.984 1 95.69 107 LYS B CA 1
ATOM 5879 C C . LYS B 1 107 ? -25.422 -7.98 -24.859 1 95.69 107 LYS B C 1
ATOM 5881 O O . LYS B 1 107 ? -25.078 -8.469 -23.781 1 95.69 107 LYS B O 1
ATOM 5886 N N . HIS B 1 108 ? -25.562 -8.672 -25.969 1 93.62 108 HIS B N 1
ATOM 5887 C CA . HIS B 1 108 ? -25.375 -10.117 -25.953 1 93.62 108 HIS B CA 1
ATOM 5888 C C . HIS B 1 108 ? -23.969 -10.484 -25.484 1 93.62 108 HIS B C 1
ATOM 5890 O O . HIS B 1 108 ? -23.797 -11.383 -24.656 1 93.62 108 HIS B O 1
ATOM 5896 N N . THR B 1 109 ? -23.031 -9.75 -26.016 1 91.69 109 THR B N 1
ATOM 5897 C CA . THR B 1 109 ? -21.641 -9.992 -25.641 1 91.69 109 THR B CA 1
ATOM 5898 C C . THR B 1 109 ? -21.406 -9.664 -24.172 1 91.69 109 THR B C 1
ATOM 5900 O O . THR B 1 109 ? -20.766 -10.43 -23.453 1 91.69 109 THR B O 1
ATOM 5903 N N . SER B 1 110 ? -21.922 -8.578 -23.75 1 95.19 110 SER B N 1
ATOM 5904 C CA . SER B 1 110 ? -21.766 -8.164 -22.359 1 95.19 110 SER B CA 1
ATOM 5905 C C . SER B 1 110 ? -22.422 -9.148 -21.406 1 95.19 110 SER B C 1
ATOM 5907 O O . SER B 1 110 ? -21.891 -9.445 -20.344 1 95.19 110 SER B O 1
ATOM 5909 N N . ASP B 1 111 ? -23.547 -9.656 -21.797 1 95.81 111 ASP B N 1
ATOM 5910 C CA . ASP B 1 111 ? -24.266 -10.633 -20.984 1 95.81 111 ASP B CA 1
ATOM 5911 C C . ASP B 1 111 ? -23.453 -11.906 -20.797 1 95.81 111 ASP B C 1
ATOM 5913 O O . ASP B 1 111 ? -23.406 -12.461 -19.703 1 95.81 111 ASP B O 1
ATOM 5917 N N . LEU B 1 112 ? -22.859 -12.312 -21.828 1 92.75 112 LEU B N 1
ATOM 5918 C CA . LEU B 1 112 ? -22.062 -13.531 -21.781 1 92.75 112 LEU B CA 1
ATOM 5919 C C . LEU B 1 112 ? -20.859 -13.352 -20.859 1 92.75 112 LEU B C 1
ATOM 5921 O O . LEU B 1 112 ? -20.531 -14.242 -20.078 1 92.75 112 LEU B O 1
ATOM 5925 N N . ILE B 1 113 ? -20.188 -12.242 -21 1 94.12 113 ILE B N 1
ATOM 5926 C CA . ILE B 1 113 ? -19 -11.961 -20.188 1 94.12 113 ILE B CA 1
ATOM 5927 C C . ILE B 1 113 ? -19.406 -11.828 -18.734 1 94.12 113 ILE B C 1
ATOM 5929 O O . ILE B 1 113 ? -18.719 -12.328 -17.844 1 94.12 113 ILE B O 1
ATOM 5933 N N . LEU B 1 114 ? -20.5 -11.141 -18.516 1 95.5 114 LEU B N 1
ATOM 5934 C CA . LEU B 1 114 ? -20.984 -10.961 -17.156 1 95.5 114 LEU B CA 1
ATOM 5935 C C . LEU B 1 114 ? -21.344 -12.297 -16.516 1 95.5 114 LEU B C 1
ATOM 5937 O O . LEU B 1 114 ? -21.094 -12.508 -15.328 1 95.5 114 LEU B O 1
ATOM 5941 N N . HIS B 1 115 ? -21.891 -13.141 -17.297 1 92.38 115 HIS B N 1
ATOM 5942 C CA . HIS B 1 115 ? -22.203 -14.477 -16.812 1 92.38 115 HIS B CA 1
ATOM 5943 C C . HIS B 1 115 ? -20.953 -15.25 -16.438 1 92.38 115 HIS B C 1
ATOM 5945 O O . HIS B 1 115 ? -20.922 -15.969 -15.445 1 92.38 115 HIS B O 1
ATOM 5951 N N . SER B 1 116 ? -19.969 -15.109 -17.266 1 90.81 116 SER B N 1
ATOM 5952 C CA . SER B 1 116 ? -18.688 -15.758 -16.969 1 90.81 116 SER B CA 1
ATOM 5953 C C . SER B 1 116 ? -18.094 -15.227 -15.68 1 90.81 116 SER B C 1
ATOM 5955 O O . SER B 1 116 ? -17.531 -15.992 -14.891 1 90.81 116 SER B O 1
ATOM 5957 N N . TYR B 1 117 ? -18.172 -13.945 -15.516 1 94.25 117 TYR B N 1
ATOM 5958 C CA . TYR B 1 117 ? -17.688 -13.352 -14.273 1 94.25 117 TYR B CA 1
ATOM 5959 C C . TYR B 1 117 ? -18.438 -13.938 -13.07 1 94.25 117 TYR B C 1
ATOM 5961 O O . TYR B 1 117 ? -17.812 -14.305 -12.07 1 94.25 117 TYR B O 1
ATOM 5969 N N . TYR B 1 118 ? -19.703 -13.977 -13.18 1 92.12 118 TYR B N 1
ATOM 5970 C CA . TYR B 1 118 ? -20.531 -14.445 -12.07 1 92.12 118 TYR B CA 1
ATOM 5971 C C . TYR B 1 118 ? -20.172 -15.883 -11.703 1 92.12 118 TYR B C 1
ATOM 5973 O O . TYR B 1 118 ? -20.078 -16.219 -10.516 1 92.12 118 TYR B O 1
ATOM 5981 N N . ASN B 1 119 ? -19.844 -16.688 -12.648 1 86.56 119 ASN B N 1
ATOM 5982 C CA . ASN B 1 119 ? -19.625 -18.109 -12.422 1 86.56 119 ASN B CA 1
ATOM 5983 C C . ASN B 1 119 ? -18.172 -18.406 -12.055 1 86.56 119 ASN B C 1
ATOM 5985 O O . ASN B 1 119 ? -17.797 -19.562 -11.836 1 86.56 119 ASN B O 1
ATOM 5989 N N . SER B 1 120 ? -17.438 -17.375 -11.953 1 89.25 120 SER B N 1
ATOM 5990 C CA . SER B 1 120 ? -16.031 -17.609 -11.625 1 89.25 120 SER B CA 1
ATOM 5991 C C . SER B 1 120 ? -15.617 -16.797 -10.398 1 89.25 120 SER B C 1
ATOM 5993 O O . SER B 1 120 ? -15.844 -17.203 -9.266 1 89.25 120 SER B O 1
ATOM 5995 N N . ILE B 1 121 ? -15.281 -15.523 -10.625 1 90.94 121 ILE B N 1
ATOM 5996 C CA . ILE B 1 121 ? -14.672 -14.711 -9.578 1 90.94 121 ILE B CA 1
ATOM 5997 C C . ILE B 1 121 ? -15.719 -14.352 -8.531 1 90.94 121 ILE B C 1
ATOM 5999 O O . ILE B 1 121 ? -15.422 -14.297 -7.332 1 90.94 121 ILE B O 1
ATOM 6003 N N . HIS B 1 122 ? -16.922 -14.055 -8.945 1 91.94 122 HIS B N 1
ATOM 6004 C CA . HIS B 1 122 ? -17.953 -13.617 -8.016 1 91.94 122 HIS B CA 1
ATOM 6005 C C . HIS B 1 122 ? -18.266 -14.688 -6.98 1 91.94 122 HIS B C 1
ATOM 6007 O O . HIS B 1 122 ? -18.594 -14.375 -5.832 1 91.94 122 HIS B O 1
ATOM 6013 N N . LEU B 1 123 ? -18.172 -15.922 -7.336 1 85.88 123 LEU B N 1
ATOM 6014 C CA . LEU B 1 123 ? -18.484 -17.016 -6.434 1 85.88 123 LEU B CA 1
ATOM 6015 C C . LEU B 1 123 ? -17.406 -17.188 -5.379 1 85.88 123 LEU B C 1
ATOM 6017 O O . LEU B 1 123 ? -17.672 -17.641 -4.262 1 85.88 123 LEU B O 1
ATOM 6021 N N . VAL B 1 124 ? -16.266 -16.828 -5.762 1 85.94 124 VAL B N 1
ATOM 6022 C CA . VAL B 1 124 ? -15.125 -16.984 -4.863 1 85.94 124 VAL B CA 1
ATOM 6023 C C . VAL B 1 124 ? -14.961 -15.703 -4.035 1 85.94 124 VAL B C 1
ATOM 6025 O O . VAL B 1 124 ? -14.602 -15.766 -2.855 1 85.94 124 VAL B O 1
ATOM 6028 N N . MET B 1 125 ? -15.203 -14.594 -4.617 1 90.81 125 MET B N 1
ATOM 6029 C CA . MET B 1 125 ? -15.078 -13.281 -3.994 1 90.81 125 MET B CA 1
ATOM 6030 C C . MET B 1 125 ? -16.297 -12.414 -4.305 1 90.81 125 MET B C 1
ATOM 6032 O O . MET B 1 125 ? -16.234 -11.531 -5.164 1 90.81 125 MET B O 1
ATOM 6036 N N . PRO B 1 126 ? -17.297 -12.594 -3.525 1 93.44 126 PRO B N 1
ATOM 6037 C CA . PRO B 1 126 ? -18.562 -11.891 -3.793 1 93.44 126 PRO B CA 1
ATOM 6038 C C . PRO B 1 126 ? -18.547 -10.445 -3.291 1 93.44 126 PRO B C 1
ATOM 6040 O O . PRO B 1 126 ? -19.281 -10.109 -2.357 1 93.44 126 PRO B O 1
ATOM 6043 N N . ILE B 1 127 ? -17.859 -9.617 -3.959 1 95.62 127 ILE B N 1
ATOM 6044 C CA . ILE B 1 127 ? -17.672 -8.242 -3.504 1 95.62 127 ILE B CA 1
ATOM 6045 C C . ILE B 1 127 ? -18.688 -7.328 -4.18 1 95.62 127 ILE B C 1
ATOM 6047 O O . ILE B 1 127 ? -18.672 -6.113 -3.986 1 95.62 127 ILE B O 1
ATOM 6051 N N . LEU B 1 128 ? -19.578 -7.863 -5.043 1 95.25 128 LEU B N 1
ATOM 6052 C CA . LEU B 1 128 ? -20.672 -7.125 -5.656 1 95.25 128 LEU B CA 1
ATOM 6053 C C . LEU B 1 128 ? -22.016 -7.637 -5.152 1 95.25 128 LEU B C 1
ATOM 6055 O O . LEU B 1 128 ? -22.234 -8.852 -5.039 1 95.25 128 LEU B O 1
ATOM 6059 N N . HIS B 1 129 ? -22.812 -6.73 -4.691 1 93.56 129 HIS B N 1
ATOM 6060 C CA . HIS B 1 129 ? -24.203 -7.129 -4.566 1 93.56 129 HIS B CA 1
ATOM 6061 C C . HIS B 1 129 ? -24.844 -7.344 -5.938 1 93.56 129 HIS B C 1
ATOM 6063 O O . HIS B 1 129 ? -25.359 -6.398 -6.543 1 93.56 129 HIS B O 1
ATOM 6069 N N . TRP B 1 130 ? -24.969 -8.555 -6.309 1 93.19 130 TRP B N 1
ATOM 6070 C CA . TRP B 1 130 ? -25.234 -8.93 -7.695 1 93.19 130 TRP B CA 1
ATOM 6071 C C . TRP B 1 130 ? -26.578 -8.375 -8.164 1 93.19 130 TRP B C 1
ATOM 6073 O O . TRP B 1 130 ? -26.656 -7.793 -9.25 1 93.19 130 TRP B O 1
ATOM 6083 N N . PRO B 1 131 ? -27.688 -8.383 -7.332 1 92 131 PRO B N 1
ATOM 6084 C CA . PRO B 1 131 ? -28.969 -7.859 -7.809 1 92 131 PRO B CA 1
ATOM 6085 C C . PRO B 1 131 ? -28.922 -6.359 -8.094 1 92 131 PRO B C 1
ATOM 6087 O O . PRO B 1 131 ? -29.422 -5.91 -9.125 1 92 131 PRO B O 1
ATOM 6090 N N . THR B 1 132 ? -28.266 -5.641 -7.219 1 92.25 132 THR B N 1
ATOM 6091 C CA . THR B 1 132 ? -28.172 -4.199 -7.414 1 92.25 132 THR B CA 1
ATOM 6092 C C . THR B 1 132 ? -27.312 -3.869 -8.625 1 92.25 132 THR B C 1
ATOM 6094 O O . THR B 1 132 ? -27.641 -2.977 -9.406 1 92.25 132 THR B O 1
ATOM 6097 N N . PHE B 1 133 ? -26.281 -4.52 -8.805 1 95.56 133 PHE B N 1
ATOM 6098 C CA . PHE B 1 133 ? -25.359 -4.312 -9.922 1 95.56 133 PHE B CA 1
ATOM 6099 C C . PHE B 1 133 ? -26.047 -4.637 -11.25 1 95.56 133 PHE B C 1
ATOM 6101 O O . PHE B 1 133 ? -25.938 -3.871 -12.211 1 95.56 133 PHE B O 1
ATOM 6108 N N . LEU B 1 134 ? -26.719 -5.781 -11.258 1 95.56 134 LEU B N 1
ATOM 6109 C CA . LEU B 1 134 ? -27.406 -6.219 -12.469 1 95.56 134 LEU B CA 1
ATOM 6110 C C . LEU B 1 134 ? -28.531 -5.262 -12.828 1 95.56 134 LEU B C 1
ATOM 6112 O O . LEU B 1 134 ? -28.797 -5.012 -14.008 1 95.56 134 LEU B O 1
ATOM 6116 N N . ASN B 1 135 ? -29.188 -4.758 -11.781 1 94.62 135 ASN B N 1
ATOM 6117 C CA . ASN B 1 135 ? -30.25 -3.797 -12.023 1 94.62 135 ASN B CA 1
ATOM 6118 C C . ASN B 1 135 ? -29.734 -2.527 -12.688 1 94.62 135 ASN B C 1
ATOM 6120 O O . ASN B 1 135 ? -30.344 -2.012 -13.625 1 94.62 135 ASN B O 1
ATOM 6124 N N . GLU B 1 136 ? -28.625 -2.01 -12.188 1 95.62 136 GLU B N 1
ATOM 6125 C CA . GLU B 1 136 ? -28.016 -0.831 -12.797 1 95.62 136 GLU B CA 1
ATOM 6126 C C . GLU B 1 136 ? -27.516 -1.126 -14.211 1 95.62 136 GLU B C 1
ATOM 6128 O O . GLU B 1 136 ? -27.641 -0.284 -15.102 1 95.62 136 GLU B O 1
ATOM 6133 N N . TYR B 1 137 ? -27.031 -2.275 -14.414 1 97.06 137 TYR B N 1
ATOM 6134 C CA . TYR B 1 137 ? -26.562 -2.75 -15.719 1 97.06 137 TYR B CA 1
ATOM 6135 C C . TYR B 1 137 ? -27.719 -2.789 -16.719 1 97.06 137 TYR B C 1
ATOM 6137 O O . TYR B 1 137 ? -27.609 -2.264 -17.828 1 97.06 137 TYR B O 1
ATOM 6145 N N . GLU B 1 138 ? -28.812 -3.346 -16.312 1 97.06 138 GLU B N 1
ATOM 6146 C CA . GLU B 1 138 ? -29.984 -3.438 -17.172 1 97.06 138 GLU B CA 1
ATOM 6147 C C . GLU B 1 138 ? -30.547 -2.055 -17.484 1 97.06 138 GLU B C 1
ATOM 6149 O O . GLU B 1 138 ? -31.016 -1.807 -18.594 1 97.06 138 GLU B O 1
ATOM 6154 N N . ASN B 1 139 ? -30.5 -1.196 -16.516 1 96.19 139 ASN B N 1
ATOM 6155 C CA . ASN B 1 139 ? -31 0.165 -16.719 1 96.19 139 ASN B CA 1
ATOM 6156 C C . ASN B 1 139 ? -30.156 0.91 -17.75 1 96.19 139 ASN B C 1
ATOM 6158 O O . ASN B 1 139 ? -30.703 1.666 -18.562 1 96.19 139 ASN B O 1
ATOM 6162 N N . VAL B 1 140 ? -28.875 0.74 -17.75 1 96.88 140 VAL B N 1
ATOM 6163 C CA . VAL B 1 140 ? -27.984 1.382 -18.703 1 96.88 140 VAL B CA 1
ATOM 6164 C C . VAL B 1 140 ? -28.312 0.918 -20.125 1 96.88 140 VAL B C 1
ATOM 6166 O O . VAL B 1 140 ? -28.344 1.725 -21.047 1 96.88 140 VAL B O 1
ATOM 6169 N N . TYR B 1 141 ? -28.516 -0.343 -20.328 1 95.94 141 TYR B N 1
ATOM 6170 C CA . TYR B 1 141 ? -28.812 -0.869 -21.656 1 95.94 141 TYR B CA 1
ATOM 6171 C C . TYR B 1 141 ? -30.219 -0.475 -22.094 1 95.94 141 TYR B C 1
ATOM 6173 O O . TYR B 1 141 ? -30.484 -0.313 -23.297 1 95.94 141 TYR B O 1
ATOM 6181 N N . LYS B 1 142 ? -31.141 -0.345 -21.141 1 95.94 142 LYS B N 1
ATOM 6182 C CA . LYS B 1 142 ? -32.469 0.158 -21.469 1 95.94 142 LYS B CA 1
ATOM 6183 C C . LYS B 1 142 ? -32.406 1.591 -21.984 1 95.94 142 LYS B C 1
ATOM 6185 O O . LYS B 1 142 ? -33.094 1.941 -22.953 1 95.94 142 LYS B O 1
ATOM 6190 N N . ILE B 1 143 ? -31.625 2.365 -21.328 1 94.88 143 ILE B N 1
ATOM 6191 C CA . ILE B 1 143 ? -31.438 3.752 -21.734 1 94.88 143 ILE B CA 1
ATOM 6192 C C . ILE B 1 143 ? -30.625 3.797 -23.016 1 94.88 143 ILE B C 1
ATOM 6194 O O . ILE B 1 143 ? -30.828 4.676 -23.859 1 94.88 143 ILE B O 1
ATOM 6198 N N . GLY B 1 144 ? -29.719 2.936 -23.219 1 94.25 144 GLY B N 1
ATOM 6199 C CA . GLY B 1 144 ? -28.891 2.828 -24.422 1 94.25 144 GLY B CA 1
ATOM 6200 C C . GLY B 1 144 ? -27.594 3.605 -24.328 1 94.25 144 GLY B C 1
ATOM 6201 O O . GLY B 1 144 ? -26.875 3.736 -25.312 1 94.25 144 GLY B O 1
ATOM 6202 N N . SER B 1 145 ? -27.344 4.184 -23.172 1 94 145 SER B N 1
ATOM 6203 C CA . SER B 1 145 ? -26.125 4.945 -22.938 1 94 145 SER B CA 1
ATOM 6204 C C . SER B 1 145 ? -25.781 5.012 -21.453 1 94 145 SER B C 1
ATOM 6206 O O . SER B 1 145 ? -26.578 4.598 -20.609 1 94 145 SER B O 1
ATOM 6208 N N . PHE B 1 146 ? -24.594 5.609 -21.156 1 94.5 146 PHE B N 1
ATOM 6209 C CA . PHE B 1 146 ? -24.156 5.742 -19.766 1 94.5 146 PHE B CA 1
ATOM 6210 C C . PHE B 1 146 ? -24.547 7.105 -19.203 1 94.5 146 PHE B C 1
ATOM 6212 O O . PHE B 1 146 ? -23.953 7.57 -18.234 1 94.5 146 PHE B O 1
ATOM 6219 N N . GLN B 1 147 ? -25.359 7.805 -19.703 1 88.94 147 GLN B N 1
ATOM 6220 C CA . GLN B 1 147 ? -25.688 9.188 -19.391 1 88.94 147 GLN B CA 1
ATOM 6221 C C . GLN B 1 147 ? -26.016 9.359 -17.906 1 88.94 147 GLN B C 1
ATOM 6223 O O . GLN B 1 147 ? -25.609 10.352 -17.297 1 88.94 147 GLN B O 1
ATOM 6228 N N . ASN B 1 148 ? -26.672 8.391 -17.297 1 88.38 148 ASN B N 1
ATOM 6229 C CA . ASN B 1 148 ? -27.078 8.523 -15.898 1 88.38 148 ASN B CA 1
ATOM 6230 C C . ASN B 1 148 ? -26.156 7.734 -14.969 1 88.38 148 ASN B C 1
ATOM 6232 O O . ASN B 1 148 ? -26.391 7.66 -13.766 1 88.38 148 ASN B O 1
ATOM 6236 N N . ALA B 1 149 ? -25.156 7.195 -15.508 1 92.75 149 ALA B N 1
ATOM 6237 C CA . ALA B 1 149 ? -24.266 6.363 -14.695 1 92.75 149 ALA B CA 1
ATOM 6238 C C . ALA B 1 149 ? -23.078 7.168 -14.195 1 92.75 149 ALA B C 1
ATOM 6240 O O . ALA B 1 149 ? -22.531 8 -14.922 1 92.75 149 ALA B O 1
ATOM 6241 N N . LEU B 1 150 ? -22.703 7.016 -12.969 1 91.88 150 LEU B N 1
ATOM 6242 C CA . LEU B 1 150 ? -21.531 7.664 -12.406 1 91.88 150 LEU B CA 1
ATOM 6243 C C . LEU B 1 150 ? -20.25 7.078 -13 1 91.88 150 LEU B C 1
ATOM 6245 O O . LEU B 1 150 ? -20.188 5.883 -13.305 1 91.88 150 LEU B O 1
ATOM 6249 N N . PRO B 1 151 ? -19.203 7.852 -13.156 1 93.56 151 PRO B N 1
ATOM 6250 C CA . PRO B 1 151 ? -17.953 7.355 -13.727 1 93.56 151 PRO B CA 1
ATOM 6251 C C . PRO B 1 151 ? -17.359 6.195 -12.93 1 93.56 151 PRO B C 1
ATOM 6253 O O . PRO B 1 151 ? -16.797 5.266 -13.516 1 93.56 151 PRO B O 1
ATOM 6256 N N . GLU B 1 152 ? -17.469 6.258 -11.625 1 94 152 GLU B N 1
ATOM 6257 C CA . GLU B 1 152 ? -16.891 5.188 -10.812 1 94 152 GLU B CA 1
ATOM 6258 C C . GLU B 1 152 ? -17.609 3.861 -11.07 1 94 152 GLU B C 1
ATOM 6260 O O . GLU B 1 152 ? -16.969 2.799 -11.047 1 94 152 GLU B O 1
ATOM 6265 N N . TRP B 1 153 ? -18.922 3.908 -11.297 1 96.06 153 TRP B N 1
ATOM 6266 C CA . TRP B 1 153 ? -19.641 2.682 -11.617 1 96.06 153 TRP B CA 1
ATOM 6267 C C . TRP B 1 153 ? -19.266 2.162 -12.992 1 96.06 153 TRP B C 1
ATOM 6269 O O . TRP B 1 153 ? -19.156 0.951 -13.203 1 96.06 153 TRP B O 1
ATOM 6279 N N . ILE B 1 154 ? -19.141 3.1 -13.977 1 96.88 154 ILE B N 1
ATOM 6280 C CA . ILE B 1 154 ? -18.703 2.697 -15.312 1 96.88 154 ILE B CA 1
ATOM 6281 C C . ILE B 1 154 ? -17.344 2.016 -15.227 1 96.88 154 ILE B C 1
ATOM 6283 O O . ILE B 1 154 ? -17.109 0.978 -15.852 1 96.88 154 ILE B O 1
ATOM 6287 N N . SER B 1 155 ? -16.406 2.664 -14.445 1 97.38 155 SER B N 1
ATOM 6288 C CA . SER B 1 155 ? -15.102 2.062 -14.211 1 97.38 155 SER B CA 1
ATOM 6289 C C . SER B 1 155 ? -15.234 0.649 -13.656 1 97.38 155 SER B C 1
ATOM 6291 O O . SER B 1 155 ? -14.555 -0.271 -14.117 1 97.38 155 SER B O 1
ATOM 6293 N N . LEU B 1 156 ? -16.109 0.448 -12.727 1 98.19 156 LEU B N 1
ATOM 6294 C CA . LEU B 1 156 ? -16.344 -0.859 -12.117 1 98.19 156 LEU B CA 1
ATOM 6295 C C . LEU B 1 156 ? -16.891 -1.846 -13.148 1 98.19 156 LEU B C 1
ATOM 6297 O O . LEU B 1 156 ? -16.406 -2.977 -13.242 1 98.19 156 LEU B O 1
ATOM 6301 N N . LEU B 1 157 ? -17.875 -1.429 -13.883 1 98.38 157 LEU B N 1
ATOM 6302 C CA . LEU B 1 157 ? -18.484 -2.301 -14.883 1 98.38 157 LEU B CA 1
ATOM 6303 C C . LEU B 1 157 ? -17.422 -2.834 -15.844 1 98.38 157 LEU B C 1
ATOM 6305 O O . LEU B 1 157 ? -17.359 -4.039 -16.094 1 98.38 157 LEU B O 1
ATOM 6309 N N . TYR B 1 158 ? -16.594 -2.018 -16.312 1 98.25 158 TYR B N 1
ATOM 6310 C CA . TYR B 1 158 ? -15.617 -2.426 -17.312 1 98.25 158 TYR B CA 1
ATOM 6311 C C . TYR B 1 158 ? -14.508 -3.266 -16.688 1 98.25 158 TYR B C 1
ATOM 6313 O O . TYR B 1 158 ? -13.898 -4.102 -17.359 1 98.25 158 TYR B O 1
ATOM 6321 N N . THR B 1 159 ? -14.234 -3.031 -15.445 1 98.44 159 THR B N 1
ATOM 6322 C CA . THR B 1 159 ? -13.297 -3.932 -14.781 1 98.44 159 THR B CA 1
ATOM 6323 C C . THR B 1 159 ? -13.914 -5.32 -14.609 1 98.44 159 THR B C 1
ATOM 6325 O O . THR B 1 159 ? -13.219 -6.332 -14.742 1 98.44 159 THR B O 1
ATOM 6328 N N . VAL B 1 160 ? -15.203 -5.371 -14.266 1 98.44 160 VAL B N 1
ATOM 6329 C CA . VAL B 1 160 ? -15.922 -6.637 -14.164 1 98.44 160 VAL B CA 1
ATOM 6330 C C . VAL B 1 160 ? -15.898 -7.355 -15.508 1 98.44 160 VAL B C 1
ATOM 6332 O O . VAL B 1 160 ? -15.648 -8.562 -15.578 1 98.44 160 VAL B O 1
ATOM 6335 N N . LEU B 1 161 ? -16.141 -6.598 -16.562 1 97.56 161 LEU B N 1
ATOM 6336 C CA . LEU B 1 161 ? -16.109 -7.164 -17.906 1 97.56 161 LEU B CA 1
ATOM 6337 C C . LEU B 1 161 ? -14.711 -7.656 -18.25 1 97.56 161 LEU B C 1
ATOM 6339 O O . LEU B 1 161 ? -14.555 -8.695 -18.906 1 97.56 161 LEU B O 1
ATOM 6343 N N . ALA B 1 162 ? -13.703 -6.902 -17.844 1 97.69 162 ALA B N 1
ATOM 6344 C CA . ALA B 1 162 ? -12.328 -7.309 -18.109 1 97.69 162 ALA B CA 1
ATOM 6345 C C . ALA B 1 162 ? -12.023 -8.656 -17.453 1 97.69 162 ALA B C 1
ATOM 6347 O O . ALA B 1 162 ? -11.516 -9.57 -18.109 1 97.69 162 ALA B O 1
ATOM 6348 N N . VAL B 1 163 ? -12.352 -8.812 -16.219 1 97.19 163 VAL B N 1
ATOM 6349 C CA . VAL B 1 163 ? -12.094 -10.055 -15.5 1 97.19 163 VAL B CA 1
ATOM 6350 C C . VAL B 1 163 ? -12.938 -11.18 -16.094 1 97.19 163 VAL B C 1
ATOM 6352 O O . VAL B 1 163 ? -12.445 -12.289 -16.297 1 97.19 163 VAL B O 1
ATOM 6355 N N . GLY B 1 164 ? -14.188 -10.883 -16.359 1 95.44 164 GLY B N 1
ATOM 6356 C CA . GLY B 1 164 ? -15.078 -11.883 -16.938 1 95.44 164 GLY B CA 1
ATOM 6357 C C . GLY B 1 164 ? -14.602 -12.406 -18.281 1 95.44 164 GLY B C 1
ATOM 6358 O O . GLY B 1 164 ? -14.828 -13.57 -18.609 1 95.44 164 GLY B O 1
ATOM 6359 N N . SER B 1 165 ? -13.977 -11.578 -19.047 1 94.12 165 SER B N 1
ATOM 6360 C CA . SER B 1 165 ? -13.516 -11.961 -20.375 1 94.12 165 SER B CA 1
ATOM 6361 C C . SER B 1 165 ? -12.469 -13.07 -20.297 1 94.12 165 SER B C 1
ATOM 6363 O O . SER B 1 165 ? -12.352 -13.883 -21.219 1 94.12 165 SER B O 1
ATOM 6365 N N . LEU B 1 166 ? -11.758 -13.156 -19.25 1 92.88 166 LEU B N 1
ATOM 6366 C CA . LEU B 1 166 ? -10.695 -14.141 -19.094 1 92.88 166 LEU B CA 1
ATOM 6367 C C . LEU B 1 166 ? -11.266 -15.531 -18.844 1 92.88 166 LEU B C 1
ATOM 6369 O O . LEU B 1 166 ? -10.578 -16.531 -19.031 1 92.88 166 LEU B O 1
ATOM 6373 N N . PHE B 1 167 ? -12.484 -15.578 -18.453 1 89.56 167 PHE B N 1
ATOM 6374 C CA . PHE B 1 167 ? -13.07 -16.859 -18.078 1 89.56 167 PHE B CA 1
ATOM 6375 C C . PHE B 1 167 ? -14.148 -17.266 -19.078 1 89.56 167 PHE B C 1
ATOM 6377 O O . PHE B 1 167 ? -14.883 -18.234 -18.844 1 89.56 167 PHE B O 1
ATOM 6384 N N . ASN B 1 168 ? -14.172 -16.453 -20.156 1 82.12 168 ASN B N 1
ATOM 6385 C CA . ASN B 1 168 ? -15.117 -16.766 -21.219 1 82.12 168 ASN B CA 1
ATOM 6386 C C . ASN B 1 168 ? -14.492 -17.672 -22.281 1 82.12 168 ASN B C 1
ATOM 6388 O O . ASN B 1 168 ? -13.406 -17.375 -22.797 1 82.12 168 ASN B O 1
ATOM 6392 N N . LYS B 1 169 ? -15.07 -18.766 -22.672 1 72.06 169 LYS B N 1
ATOM 6393 C CA . LYS B 1 169 ? -14.539 -19.781 -23.594 1 72.06 169 LYS B CA 1
ATOM 6394 C C . LYS B 1 169 ? -14.641 -19.312 -25.031 1 72.06 169 LYS B C 1
ATOM 6396 O O . LYS B 1 169 ? -13.805 -19.672 -25.875 1 72.06 169 LYS B O 1
ATOM 6401 N N . GLU B 1 170 ? -15.625 -18.703 -25.406 1 65.81 170 GLU B N 1
ATOM 6402 C CA . GLU B 1 170 ? -15.961 -18.453 -26.797 1 65.81 170 GLU B CA 1
ATOM 6403 C C . GLU B 1 170 ? -14.859 -17.656 -27.5 1 65.81 170 GLU B C 1
ATOM 6405 O O . GLU B 1 170 ? -14.656 -17.812 -28.703 1 65.81 170 GLU B O 1
ATOM 6410 N N . GLN B 1 171 ? -14.109 -16.859 -26.828 1 63.12 171 GLN B N 1
ATOM 6411 C CA . GLN B 1 171 ? -13.117 -16.031 -27.484 1 63.12 171 GLN B CA 1
ATOM 6412 C C . GLN B 1 171 ? -11.773 -16.094 -26.766 1 63.12 171 GLN B C 1
ATOM 6414 O O . GLN B 1 171 ? -11.133 -15.07 -26.547 1 63.12 171 GLN B O 1
ATOM 6419 N N . ALA B 1 172 ? -11.312 -17.281 -26.719 1 62.72 172 ALA B N 1
ATOM 6420 C CA . ALA B 1 172 ? -10.164 -17.5 -25.844 1 62.72 172 ALA B CA 1
ATOM 6421 C C . ALA B 1 172 ? -8.945 -16.734 -26.328 1 62.72 172 ALA B C 1
ATOM 6423 O O . ALA B 1 172 ? -8.219 -16.125 -25.531 1 62.72 172 ALA B O 1
ATOM 6424 N N . ALA B 1 173 ? -8.805 -16.672 -27.609 1 60.88 173 ALA B N 1
ATOM 6425 C CA . ALA B 1 173 ? -7.582 -16.094 -28.172 1 60.88 173 ALA B CA 1
ATOM 6426 C C . ALA B 1 173 ? -7.562 -14.586 -28 1 60.88 173 ALA B C 1
ATOM 6428 O O . ALA B 1 173 ? -6.492 -13.977 -27.938 1 60.88 173 ALA B O 1
ATOM 6429 N N . GLN B 1 174 ? -8.703 -14.125 -27.812 1 77.19 174 GLN B N 1
ATOM 6430 C CA . GLN B 1 174 ? -8.758 -12.664 -27.812 1 77.19 174 GLN B CA 1
ATOM 6431 C C . GLN B 1 174 ? -9.203 -12.141 -26.453 1 77.19 174 GLN B C 1
ATOM 6433 O O . GLN B 1 174 ? -9.367 -10.93 -26.266 1 77.19 174 GLN B O 1
ATOM 6438 N N . GLN B 1 175 ? -9.219 -13.031 -25.594 1 83.56 175 GLN B N 1
ATOM 6439 C CA . GLN B 1 175 ? -9.797 -12.672 -24.312 1 83.56 175 GLN B CA 1
ATOM 6440 C C . GLN B 1 175 ? -8.906 -11.688 -23.562 1 83.56 175 GLN B C 1
ATOM 6442 O O . GLN B 1 175 ? -9.398 -10.711 -22.984 1 83.56 175 GLN B O 1
ATOM 6447 N N . THR B 1 176 ? -7.672 -11.906 -23.641 1 86.62 176 THR B N 1
ATOM 6448 C CA . THR B 1 176 ? -6.742 -11.055 -22.906 1 86.62 176 THR B CA 1
ATOM 6449 C C . THR B 1 176 ? -6.723 -9.648 -23.5 1 86.62 176 THR B C 1
ATOM 6451 O O . THR B 1 176 ? -6.727 -8.656 -22.766 1 86.62 176 THR B O 1
ATOM 6454 N N . ASN B 1 177 ? -6.773 -9.578 -24.781 1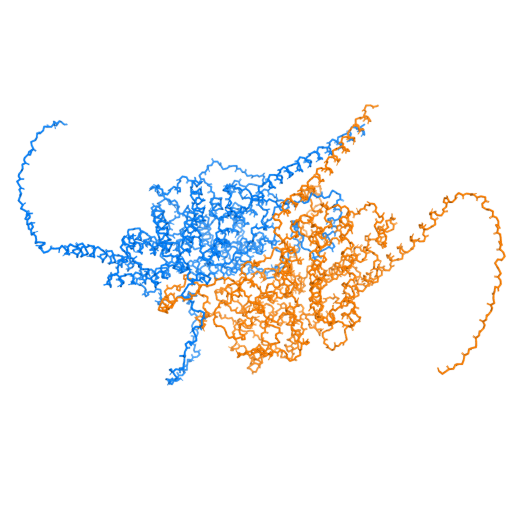 89.5 177 ASN B N 1
ATOM 6455 C CA . ASN B 1 177 ? -6.758 -8.273 -25.438 1 89.5 177 ASN B CA 1
ATOM 6456 C C . ASN B 1 177 ? -8.039 -7.492 -25.172 1 89.5 177 ASN B C 1
ATOM 6458 O O . ASN B 1 177 ? -7.992 -6.281 -24.953 1 89.5 177 ASN B O 1
ATOM 6462 N N . LYS B 1 178 ? -9.102 -8.188 -25.25 1 92 178 LYS B N 1
ATOM 6463 C CA . LYS B 1 178 ? -10.367 -7.543 -24.922 1 92 178 LYS B CA 1
ATOM 6464 C C . LYS B 1 178 ? -10.375 -7.055 -23.469 1 92 178 LYS B C 1
ATOM 6466 O O . LYS B 1 178 ? -10.859 -5.957 -23.188 1 92 178 LYS B O 1
ATOM 6471 N N . GLY B 1 179 ? -9.898 -7.938 -22.625 1 95.25 179 GLY B N 1
ATOM 6472 C CA . GLY B 1 179 ? -9.797 -7.543 -21.219 1 95.25 179 GLY B CA 1
ATOM 6473 C C . GLY B 1 179 ? -8.945 -6.305 -21.016 1 95.25 179 GLY B C 1
ATOM 6474 O O . GLY B 1 179 ? -9.305 -5.43 -20.219 1 95.25 179 GLY B O 1
ATOM 6475 N N . ARG B 1 180 ? -7.84 -6.188 -21.734 1 95.06 180 ARG B N 1
ATOM 6476 C CA . ARG B 1 180 ? -6.965 -5.023 -21.656 1 95.06 180 ARG B CA 1
ATOM 6477 C C . ARG B 1 180 ? -7.684 -3.76 -22.109 1 95.06 180 ARG B C 1
ATOM 6479 O O . ARG B 1 180 ? -7.531 -2.697 -21.5 1 95.06 180 ARG B O 1
ATOM 6486 N N . GLU B 1 181 ? -8.414 -3.881 -23.156 1 95.62 181 GLU B N 1
ATOM 6487 C CA . GLU B 1 181 ? -9.195 -2.752 -23.641 1 95.62 181 GLU B CA 1
ATOM 6488 C C . GLU B 1 181 ? -10.211 -2.281 -22.609 1 95.62 181 GLU B C 1
ATOM 6490 O O . GLU B 1 181 ? -10.414 -1.078 -22.422 1 95.62 181 GLU B O 1
ATOM 6495 N N . PHE B 1 182 ? -10.859 -3.24 -22 1 97.25 182 PHE B N 1
ATOM 6496 C CA . PHE B 1 182 ? -11.836 -2.902 -20.984 1 97.25 182 PHE B CA 1
ATOM 6497 C C . PHE B 1 182 ? -11.172 -2.172 -19.812 1 97.25 182 PHE B C 1
ATOM 6499 O O . PHE B 1 182 ? -11.734 -1.215 -19.281 1 97.25 182 PHE B O 1
ATOM 6506 N N . ILE B 1 183 ? -9.961 -2.643 -19.406 1 97.81 183 ILE B N 1
ATOM 6507 C CA . ILE B 1 183 ? -9.242 -1.979 -18.312 1 97.81 183 ILE B CA 1
ATOM 6508 C C . ILE B 1 183 ? -8.875 -0.557 -18.734 1 97.81 183 ILE B C 1
ATOM 6510 O O . ILE B 1 183 ? -8.977 0.379 -17.938 1 97.81 183 ILE B O 1
ATOM 6514 N N . ASP B 1 184 ? -8.492 -0.38 -19.969 1 95.31 184 ASP B N 1
ATOM 6515 C CA . ASP B 1 184 ? -8.164 0.954 -20.469 1 95.31 184 ASP B CA 1
ATOM 6516 C C . ASP B 1 184 ? -9.375 1.884 -20.375 1 95.31 184 ASP B C 1
ATOM 6518 O O . ASP B 1 184 ? -9.242 3.037 -19.953 1 95.31 184 ASP B O 1
ATOM 6522 N N . ILE B 1 185 ? -10.5 1.39 -20.75 1 96.69 185 ILE B N 1
ATOM 6523 C CA . ILE B 1 185 ? -11.727 2.174 -20.656 1 96.69 185 ILE B CA 1
ATOM 6524 C C . ILE B 1 185 ? -12.023 2.49 -19.188 1 96.69 185 ILE B C 1
ATOM 6526 O O . ILE B 1 185 ? -12.375 3.623 -18.844 1 96.69 185 ILE B O 1
ATOM 6530 N N . SER B 1 186 ? -11.906 1.45 -18.344 1 97.31 186 SER B N 1
ATOM 6531 C CA . SER B 1 186 ? -12.117 1.646 -16.906 1 97.31 186 SER B CA 1
ATOM 6532 C C . SER B 1 186 ? -11.242 2.771 -16.359 1 97.31 186 SER B C 1
ATOM 6534 O O . SER B 1 186 ? -11.703 3.607 -15.594 1 97.31 186 SER B O 1
ATOM 6536 N N . LEU B 1 187 ? -9.992 2.834 -16.797 1 94.75 187 LEU B N 1
ATOM 6537 C CA . LEU B 1 187 ? -9.023 3.799 -16.297 1 94.75 187 LEU B CA 1
ATOM 6538 C C . LEU B 1 187 ? -9.359 5.211 -16.766 1 94.75 187 LEU B C 1
ATOM 6540 O O . LEU B 1 187 ? -9.109 6.184 -16.062 1 94.75 187 LEU B O 1
ATOM 6544 N N . THR B 1 188 ? -9.961 5.344 -17.906 1 93.25 188 THR B N 1
ATOM 6545 C CA . THR B 1 188 ? -10.352 6.66 -18.391 1 93.25 188 THR B CA 1
ATOM 6546 C C . THR B 1 188 ? -11.484 7.234 -17.547 1 93.25 188 THR B C 1
ATOM 6548 O O . THR B 1 188 ? -11.703 8.445 -17.547 1 93.25 188 THR B O 1
ATOM 6551 N N . GLN B 1 189 ? -12.164 6.363 -16.859 1 93.06 189 GLN B N 1
ATOM 6552 C CA . GLN B 1 189 ? -13.289 6.793 -16.031 1 93.06 189 GLN B CA 1
ATOM 6553 C C . GLN B 1 189 ? -12.859 7.012 -14.586 1 93.06 189 GLN B C 1
ATOM 6555 O O . GLN B 1 189 ? -13.695 7.289 -13.719 1 93.06 189 GLN B O 1
ATOM 6560 N N . SER B 1 190 ? -11.625 6.844 -14.352 1 90.12 190 SER B N 1
ATOM 6561 C CA . SER B 1 190 ? -11.086 7.051 -13.016 1 90.12 190 SER B CA 1
ATOM 6562 C C . SER B 1 190 ? -10.328 8.375 -12.922 1 90.12 190 SER B C 1
ATOM 6564 O O . SER B 1 190 ? -9.422 8.633 -13.719 1 90.12 190 SER B O 1
ATOM 6566 N N . ASP B 1 191 ? -10.648 9.172 -12.016 1 89.06 191 ASP B N 1
ATOM 6567 C CA . ASP B 1 191 ? -10.008 10.461 -11.805 1 89.06 191 ASP B CA 1
ATOM 6568 C C . ASP B 1 191 ? -8.734 10.312 -10.977 1 89.06 191 ASP B C 1
ATOM 6570 O O . ASP B 1 191 ? -8.781 9.906 -9.82 1 89.06 191 ASP B O 1
ATOM 6574 N N . ASN B 1 192 ? -7.641 10.727 -11.5 1 86.56 192 ASN B N 1
ATOM 6575 C CA . ASN B 1 192 ? -6.355 10.641 -10.82 1 86.56 192 ASN B CA 1
ATOM 6576 C C . ASN B 1 192 ? -6.289 11.602 -9.633 1 86.56 192 ASN B C 1
ATOM 6578 O O . ASN B 1 192 ? -5.473 11.414 -8.727 1 86.56 192 ASN B O 1
ATOM 6582 N N . TRP B 1 193 ? -7.117 12.555 -9.664 1 89.31 193 TRP B N 1
ATOM 6583 C CA . TRP B 1 193 ? -7.09 13.586 -8.625 1 89.31 193 TRP B CA 1
ATOM 6584 C C . TRP B 1 193 ? -8.172 13.328 -7.582 1 89.31 193 TRP B C 1
ATOM 6586 O O . TRP B 1 193 ? -8.398 14.164 -6.699 1 89.31 193 TRP B O 1
ATOM 6596 N N . SER B 1 194 ? -8.781 12.172 -7.695 1 88.25 194 SER B N 1
ATOM 6597 C CA . SER B 1 194 ? -9.859 11.859 -6.77 1 88.25 194 SER B CA 1
ATOM 6598 C C . SER B 1 194 ? -9.367 11.828 -5.328 1 88.25 194 SER B C 1
ATOM 6600 O O . SER B 1 194 ? -8.391 11.141 -5.02 1 88.25 194 SER B O 1
ATOM 6602 N N . ASP B 1 195 ? -10.07 12.617 -4.5 1 91.56 195 ASP B N 1
ATOM 6603 C CA . ASP B 1 195 ? -9.734 12.641 -3.082 1 91.56 195 ASP B CA 1
ATOM 6604 C C . ASP B 1 195 ? -10.867 12.055 -2.242 1 91.56 195 ASP B C 1
ATOM 6606 O O . ASP B 1 195 ? -10.766 11.977 -1.016 1 91.56 195 ASP B O 1
ATOM 6610 N N . ASP B 1 196 ? -11.938 11.711 -2.863 1 89.81 196 ASP B N 1
ATOM 6611 C CA . ASP B 1 196 ? -13.078 11.062 -2.219 1 89.81 196 ASP B CA 1
ATOM 6612 C C . ASP B 1 196 ? -13.398 9.734 -2.889 1 89.81 196 ASP B C 1
ATOM 6614 O O . ASP B 1 196 ? -14.008 9.703 -3.961 1 89.81 196 ASP B O 1
ATOM 6618 N N . PHE B 1 197 ? -13.164 8.742 -2.223 1 93.31 197 PHE B N 1
ATOM 6619 C CA . PHE B 1 197 ? -13.32 7.406 -2.793 1 93.31 197 PHE B CA 1
ATOM 6620 C C . PHE B 1 197 ? -14.633 6.777 -2.334 1 93.31 197 PHE B C 1
ATOM 6622 O O . PHE B 1 197 ? -15.156 7.125 -1.276 1 93.31 197 PHE B O 1
ATOM 6629 N N . THR B 1 198 ? -15.148 5.934 -3.127 1 93.31 198 THR B N 1
ATOM 6630 C CA . THR B 1 198 ? -16.344 5.145 -2.832 1 93.31 198 THR B CA 1
ATOM 6631 C C . THR B 1 198 ? -16.016 3.652 -2.863 1 93.31 198 THR B C 1
ATOM 6633 O O . THR B 1 198 ? -14.898 3.26 -3.18 1 93.31 198 THR B O 1
ATOM 6636 N N . LEU B 1 199 ? -17.031 2.875 -2.535 1 95.19 199 LEU B N 1
ATOM 6637 C CA . LEU B 1 199 ? -16.875 1.424 -2.561 1 95.19 199 LEU B CA 1
ATOM 6638 C C . LEU B 1 199 ? -16.547 0.935 -3.967 1 95.19 199 LEU B C 1
ATOM 6640 O O . LEU B 1 199 ? -15.797 -0.031 -4.133 1 95.19 199 LEU B O 1
ATOM 6644 N N . ASP B 1 200 ? -17.094 1.599 -4.973 1 96.81 200 ASP B N 1
ATOM 6645 C CA . ASP B 1 200 ? -16.859 1.211 -6.363 1 96.81 200 ASP B CA 1
ATOM 6646 C C . ASP B 1 200 ? -15.391 1.375 -6.742 1 96.81 200 ASP B C 1
ATOM 6648 O O . ASP B 1 200 ? -14.859 0.59 -7.531 1 96.81 200 ASP B O 1
ATOM 6652 N N . HIS B 1 201 ? -14.758 2.365 -6.188 1 97.06 201 HIS B N 1
ATOM 6653 C CA . HIS B 1 201 ? -13.336 2.543 -6.445 1 97.06 201 HIS B CA 1
ATOM 6654 C C . HIS B 1 201 ? -12.531 1.358 -5.918 1 97.06 201 HIS B C 1
ATOM 6656 O O . HIS B 1 201 ? -11.625 0.867 -6.598 1 97.06 201 HIS B O 1
ATOM 6662 N N . ALA B 1 202 ? -12.844 0.924 -4.727 1 97.88 202 ALA B N 1
ATOM 6663 C CA . ALA B 1 202 ? -12.141 -0.197 -4.109 1 97.88 202 ALA B CA 1
ATOM 6664 C C . ALA B 1 202 ? -12.359 -1.483 -4.902 1 97.88 202 ALA B C 1
ATOM 6666 O O . ALA B 1 202 ? -11.406 -2.227 -5.16 1 97.88 202 ALA B O 1
ATOM 6667 N N . ARG B 1 203 ? -13.602 -1.709 -5.27 1 98.44 203 ARG B N 1
ATOM 6668 C CA . ARG B 1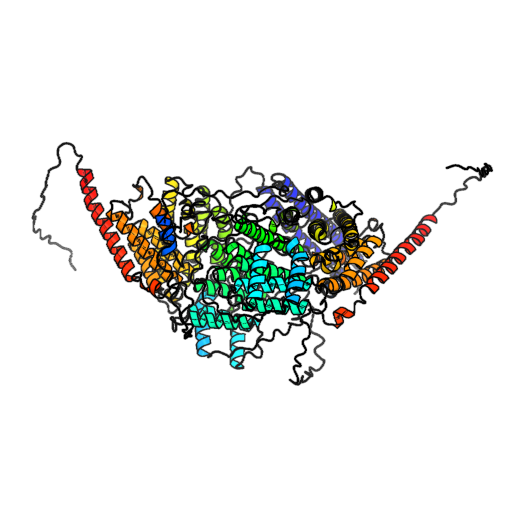 203 ? -13.953 -2.902 -6.035 1 98.44 203 ARG B CA 1
ATOM 6669 C C . ARG B 1 203 ? -13.242 -2.91 -7.387 1 98.44 203 ARG B C 1
ATOM 6671 O O . ARG B 1 203 ? -12.703 -3.938 -7.805 1 98.44 203 ARG B O 1
ATOM 6678 N N . ALA B 1 204 ? -13.258 -1.766 -8.047 1 98.38 204 ALA B N 1
ATOM 6679 C CA . ALA B 1 204 ? -12.586 -1.675 -9.336 1 98.38 204 ALA B CA 1
ATOM 6680 C C . ALA B 1 204 ? -11.086 -1.922 -9.195 1 98.38 204 ALA B C 1
ATOM 6682 O O . ALA B 1 204 ? -10.484 -2.598 -10.031 1 98.38 204 ALA B O 1
ATOM 6683 N N . ALA B 1 205 ? -10.5 -1.42 -8.156 1 98.5 205 ALA B N 1
ATOM 6684 C CA . ALA B 1 205 ? -9.062 -1.564 -7.941 1 98.5 205 ALA B CA 1
ATOM 6685 C C . ALA B 1 205 ? -8.688 -3.023 -7.699 1 98.5 205 ALA B C 1
ATOM 6687 O O . ALA B 1 205 ? -7.723 -3.529 -8.281 1 98.5 205 ALA B O 1
ATOM 6688 N N . ILE B 1 206 ? -9.375 -3.701 -6.859 1 98.56 206 ILE B N 1
ATOM 6689 C CA . ILE B 1 206 ? -9.039 -5.082 -6.535 1 98.56 206 ILE B CA 1
ATOM 6690 C C . ILE B 1 206 ? -9.266 -5.969 -7.758 1 98.56 206 ILE B C 1
ATOM 6692 O O . ILE B 1 206 ? -8.5 -6.902 -8.008 1 98.56 206 ILE B O 1
ATOM 6696 N N . LEU B 1 207 ? -10.367 -5.688 -8.492 1 98.69 207 LEU B N 1
ATOM 6697 C CA . LEU B 1 207 ? -10.633 -6.477 -9.695 1 98.69 207 LEU B CA 1
ATOM 6698 C C . LEU B 1 207 ? -9.562 -6.23 -10.75 1 98.69 207 LEU B C 1
ATOM 6700 O O . LEU B 1 207 ? -9.203 -7.145 -11.492 1 98.69 207 LEU B O 1
ATOM 6704 N N . THR B 1 208 ? -9.07 -5.004 -10.82 1 98.56 208 THR B N 1
ATOM 6705 C CA . THR B 1 208 ? -7.949 -4.73 -11.711 1 98.56 208 THR B CA 1
ATOM 6706 C C . THR B 1 208 ? -6.723 -5.543 -11.305 1 98.56 208 THR B C 1
ATOM 6708 O O . THR B 1 208 ? -6.027 -6.102 -12.148 1 98.56 208 THR B O 1
ATOM 6711 N N . SER B 1 209 ? -6.457 -5.625 -10.055 1 98.62 209 SER B N 1
ATOM 6712 C CA . SER B 1 209 ? -5.352 -6.434 -9.547 1 98.62 209 SER B CA 1
ATOM 6713 C C . SER B 1 209 ? -5.523 -7.902 -9.922 1 98.62 209 SER B C 1
ATOM 6715 O O . SER B 1 209 ? -4.574 -8.547 -10.367 1 98.62 209 SER B O 1
ATOM 6717 N N . ILE B 1 210 ? -6.719 -8.398 -9.789 1 98.19 210 ILE B N 1
ATOM 6718 C CA . ILE B 1 210 ? -7.016 -9.789 -10.109 1 98.19 210 ILE B CA 1
ATOM 6719 C C . ILE B 1 210 ? -6.785 -10.031 -11.602 1 98.19 210 ILE B C 1
ATOM 6721 O O . ILE B 1 210 ? -6.16 -11.016 -11.984 1 98.19 210 ILE B O 1
ATOM 6725 N N . PHE B 1 211 ? -7.312 -9.102 -12.453 1 98 211 PHE B N 1
ATOM 6726 C CA . PHE B 1 211 ? -7.113 -9.203 -13.891 1 98 211 PHE B CA 1
ATOM 6727 C C . PHE B 1 211 ? -5.629 -9.297 -14.227 1 98 211 PHE B C 1
ATOM 6729 O O . PHE B 1 211 ? -5.219 -10.125 -15.039 1 98 211 PHE B O 1
ATOM 6736 N N . LEU B 1 212 ? -4.844 -8.461 -13.578 1 98 212 LEU B N 1
ATOM 6737 C CA . LEU B 1 212 ? -3.416 -8.375 -13.867 1 98 212 LEU B CA 1
ATOM 6738 C C . LEU B 1 212 ? -2.693 -9.648 -13.43 1 98 212 LEU B C 1
ATOM 6740 O O . LEU B 1 212 ? -1.767 -10.102 -14.102 1 98 212 LEU B O 1
ATOM 6744 N N . VAL B 1 213 ? -3.049 -10.227 -12.32 1 97.25 213 VAL B N 1
ATOM 6745 C CA . VAL B 1 213 ? -2.471 -11.492 -11.891 1 97.25 213 VAL B CA 1
ATOM 6746 C C . VAL B 1 213 ? -2.771 -12.57 -12.93 1 97.25 213 VAL B C 1
ATOM 6748 O O . VAL B 1 213 ? -1.892 -13.359 -13.297 1 97.25 213 VAL B O 1
ATOM 6751 N N . GLU B 1 214 ? -4.012 -12.555 -13.414 1 96.31 214 GLU B N 1
ATOM 6752 C CA . GLU B 1 214 ? -4.453 -13.594 -14.344 1 96.31 214 GLU B CA 1
ATOM 6753 C C . GLU B 1 214 ? -3.705 -13.5 -15.672 1 96.31 214 GLU B C 1
ATOM 6755 O O . GLU B 1 214 ? -3.523 -14.508 -16.359 1 96.31 214 GLU B O 1
ATOM 6760 N N . ILE B 1 215 ? -3.254 -12.32 -16 1 94.81 215 ILE B N 1
ATOM 6761 C CA . ILE B 1 215 ? -2.529 -12.195 -17.266 1 94.81 215 ILE B CA 1
ATOM 6762 C C . ILE B 1 215 ? -1.028 -12.141 -16.984 1 94.81 215 ILE B C 1
ATOM 6764 O O . ILE B 1 215 ? -0.25 -11.727 -17.859 1 94.81 215 ILE B O 1
ATOM 6768 N N . ASN B 1 216 ? -0.619 -12.422 -15.773 1 95.56 216 ASN B N 1
ATOM 6769 C CA . ASN B 1 216 ? 0.751 -12.688 -15.344 1 95.56 216 ASN B CA 1
ATOM 6770 C C . ASN B 1 216 ? 1.574 -11.406 -15.258 1 95.56 216 ASN B C 1
ATOM 6772 O O . ASN B 1 216 ? 2.766 -11.406 -15.57 1 95.56 216 ASN B O 1
ATOM 6776 N N . LEU B 1 217 ? 0.946 -10.32 -14.977 1 95.75 217 LEU B N 1
ATOM 6777 C CA . LEU B 1 217 ? 1.623 -9.086 -14.602 1 95.75 217 LEU B CA 1
ATOM 6778 C C . LEU B 1 217 ? 1.652 -8.922 -13.086 1 95.75 217 LEU B C 1
ATOM 6780 O O . LEU B 1 217 ? 0.77 -8.281 -12.508 1 95.75 217 LEU B O 1
ATOM 6784 N N . LYS B 1 218 ? 2.656 -9.414 -12.516 1 95.5 218 LYS B N 1
ATOM 6785 C CA . LYS B 1 218 ? 2.709 -9.633 -11.078 1 95.5 218 LYS B CA 1
ATOM 6786 C C . LYS B 1 218 ? 2.934 -8.312 -10.336 1 95.5 218 LYS B C 1
ATOM 6788 O O . LYS B 1 218 ? 2.193 -7.988 -9.398 1 95.5 218 LYS B O 1
ATOM 6793 N N . SER B 1 219 ? 3.965 -7.543 -10.734 1 95.25 219 SER B N 1
ATOM 6794 C CA . SER B 1 219 ? 4.277 -6.289 -10.055 1 95.25 219 SER B CA 1
ATOM 6795 C C . SER B 1 219 ? 3.174 -5.258 -10.258 1 95.25 219 SER B C 1
ATOM 6797 O O . SER B 1 219 ? 2.844 -4.5 -9.344 1 95.25 219 SER B O 1
ATOM 6799 N N . ALA B 1 220 ? 2.637 -5.215 -11.492 1 96.88 220 ALA B N 1
ATOM 6800 C CA . ALA B 1 220 ? 1.507 -4.328 -11.75 1 96.88 220 ALA B CA 1
ATOM 6801 C C . ALA B 1 220 ? 0.317 -4.676 -10.859 1 96.88 220 ALA B C 1
ATOM 6803 O O . ALA B 1 220 ? -0.384 -3.789 -10.375 1 96.88 220 ALA B O 1
ATOM 6804 N N . ALA B 1 221 ? 0.097 -5.988 -10.727 1 97.94 221 ALA B N 1
ATOM 6805 C CA . ALA B 1 221 ? -1.008 -6.449 -9.891 1 97.94 221 ALA B CA 1
ATOM 6806 C C . ALA B 1 221 ? -0.831 -5.992 -8.445 1 97.94 221 ALA B C 1
ATOM 6808 O O . ALA B 1 221 ? -1.793 -5.574 -7.793 1 97.94 221 ALA B O 1
ATOM 6809 N N . ARG B 1 222 ? 0.346 -6.059 -7.906 1 97.56 222 ARG B N 1
ATOM 6810 C CA . ARG B 1 222 ? 0.613 -5.648 -6.531 1 97.56 222 ARG B CA 1
ATOM 6811 C C . ARG B 1 222 ? 0.421 -4.148 -6.359 1 97.56 222 ARG B C 1
ATOM 6813 O O . ARG B 1 222 ? -0.032 -3.688 -5.309 1 97.56 222 ARG B O 1
ATOM 6820 N N . ARG B 1 223 ? 0.816 -3.383 -7.383 1 97.75 223 ARG B N 1
ATOM 6821 C CA . ARG B 1 223 ? 0.568 -1.945 -7.348 1 97.75 223 ARG B CA 1
ATOM 6822 C C . ARG B 1 223 ? -0.918 -1.651 -7.176 1 97.75 223 ARG B C 1
ATOM 6824 O O . ARG B 1 223 ? -1.301 -0.829 -6.34 1 97.75 223 ARG B O 1
ATOM 6831 N N . TRP B 1 224 ? -1.762 -2.332 -7.938 1 98.44 224 TRP B N 1
ATOM 6832 C CA . TRP B 1 224 ? -3.201 -2.105 -7.863 1 98.44 224 TRP B CA 1
ATOM 6833 C C . TRP B 1 224 ? -3.773 -2.658 -6.562 1 98.44 224 TRP B C 1
ATOM 6835 O O . TRP B 1 224 ? -4.758 -2.131 -6.035 1 98.44 224 TRP B O 1
ATOM 6845 N N . LEU B 1 225 ? -3.164 -3.715 -6.074 1 98.69 225 LEU B N 1
ATOM 6846 C CA . LEU B 1 225 ? -3.557 -4.195 -4.754 1 98.69 225 LEU B CA 1
ATOM 6847 C C . LEU B 1 225 ? -3.279 -3.141 -3.688 1 98.69 225 LEU B C 1
ATOM 6849 O O . LEU B 1 225 ? -4.105 -2.918 -2.799 1 98.69 225 LEU B O 1
ATOM 6853 N N . ALA B 1 226 ? -2.115 -2.514 -3.766 1 98.62 226 ALA B N 1
ATOM 6854 C CA . ALA B 1 226 ? -1.79 -1.44 -2.828 1 98.62 226 ALA B CA 1
ATOM 6855 C C . ALA B 1 226 ? -2.822 -0.319 -2.9 1 98.62 226 ALA B C 1
ATOM 6857 O O . ALA B 1 226 ? -3.236 0.219 -1.87 1 98.62 226 ALA B O 1
ATOM 6858 N N . ILE B 1 227 ? -3.219 0.003 -4.094 1 98.31 227 ILE B N 1
ATOM 6859 C CA . ILE B 1 227 ? -4.238 1.021 -4.312 1 98.31 227 ILE B CA 1
ATOM 6860 C C . ILE B 1 227 ? -5.551 0.586 -3.658 1 98.31 227 ILE B C 1
ATOM 6862 O O . ILE B 1 227 ? -6.199 1.376 -2.969 1 98.31 227 ILE B O 1
ATOM 6866 N N . ALA B 1 228 ? -5.914 -0.654 -3.881 1 98.69 228 ALA B N 1
ATOM 6867 C CA . ALA B 1 228 ? -7.148 -1.177 -3.303 1 98.69 228 ALA B CA 1
ATOM 6868 C C . ALA B 1 228 ? -7.117 -1.1 -1.778 1 98.69 228 ALA B C 1
ATOM 6870 O O . ALA B 1 228 ? -8.109 -0.739 -1.147 1 98.69 228 ALA B O 1
ATOM 6871 N N . VAL B 1 229 ? -5.996 -1.446 -1.187 1 98.5 229 VAL B N 1
ATOM 6872 C CA . VAL B 1 229 ? -5.844 -1.398 0.264 1 98.5 229 VAL B CA 1
ATOM 6873 C C . VAL B 1 229 ? -5.969 0.044 0.75 1 98.5 229 VAL B C 1
ATOM 6875 O O . VAL B 1 229 ? -6.688 0.323 1.71 1 98.5 229 VAL B O 1
ATOM 6878 N N . SER B 1 230 ? -5.262 0.928 0.094 1 97.81 230 SER B N 1
ATOM 6879 C CA . SER B 1 230 ? -5.293 2.334 0.479 1 97.81 230 SER B CA 1
ATOM 6880 C C . SER B 1 230 ? -6.711 2.891 0.415 1 97.81 230 SER B C 1
ATOM 6882 O O . SER B 1 230 ? -7.184 3.52 1.366 1 97.81 230 SER B O 1
ATOM 6884 N N . ILE B 1 231 ? -7.422 2.643 -0.691 1 97.25 231 ILE B N 1
ATOM 6885 C CA . ILE B 1 231 ? -8.781 3.143 -0.863 1 97.25 231 ILE B CA 1
ATOM 6886 C C . ILE B 1 231 ? -9.688 2.557 0.218 1 97.25 231 ILE B C 1
ATOM 6888 O O . ILE B 1 231 ? -10.516 3.268 0.797 1 97.25 231 ILE B O 1
ATOM 6892 N N . SER B 1 232 ? -9.547 1.271 0.474 1 97 232 SER B N 1
ATOM 6893 C CA . SER B 1 232 ? -10.359 0.615 1.495 1 97 232 SER B CA 1
ATOM 6894 C C . SER B 1 232 ? -10.156 1.262 2.861 1 97 232 SER B C 1
ATOM 6896 O O . SER B 1 232 ? -11.117 1.465 3.607 1 97 232 SER B O 1
ATOM 6898 N N . GLN B 1 233 ? -8.984 1.611 3.18 1 94.56 233 GLN B N 1
ATOM 6899 C CA . GLN B 1 233 ? -8.68 2.238 4.461 1 94.56 233 GLN B CA 1
ATOM 6900 C C . GLN B 1 233 ? -9.195 3.676 4.504 1 94.56 233 GLN B C 1
ATOM 6902 O O . GLN B 1 233 ? -9.633 4.152 5.555 1 94.56 233 GLN B O 1
ATOM 6907 N N . GLU B 1 234 ? -9.109 4.344 3.342 1 92.94 234 GLU B N 1
ATOM 6908 C CA . GLU B 1 234 ? -9.57 5.727 3.271 1 92.94 234 GLU B CA 1
ATOM 6909 C C . GLU B 1 234 ? -11.07 5.816 3.535 1 92.94 234 GLU B C 1
ATOM 6911 O O . GLU B 1 234 ? -11.555 6.824 4.059 1 92.94 234 GLU B O 1
ATOM 6916 N N . ILE B 1 235 ? -11.781 4.793 3.176 1 91.38 235 ILE B N 1
ATOM 6917 C CA . ILE B 1 235 ? -13.227 4.836 3.377 1 91.38 235 ILE B CA 1
ATOM 6918 C C . ILE B 1 235 ? -13.602 3.992 4.594 1 91.38 235 ILE B C 1
ATOM 6920 O O . ILE B 1 235 ? -14.758 3.594 4.746 1 91.38 235 ILE B O 1
ATOM 6924 N N . ASP B 1 236 ? -12.641 3.574 5.391 1 89.81 236 ASP B N 1
ATOM 6925 C CA . ASP B 1 236 ? -12.773 2.988 6.719 1 89.81 236 ASP B CA 1
ATOM 6926 C C . ASP B 1 236 ? -13.445 1.618 6.652 1 89.81 236 ASP B C 1
ATOM 6928 O O . ASP B 1 236 ? -14.328 1.312 7.453 1 89.81 236 ASP B O 1
ATOM 6932 N N . LEU B 1 237 ? -13.055 0.828 5.68 1 93.25 237 LEU B N 1
ATOM 6933 C CA . LEU B 1 237 ? -13.633 -0.509 5.586 1 93.25 237 LEU B CA 1
ATOM 6934 C C . LEU B 1 237 ? -13.086 -1.416 6.684 1 93.25 237 LEU B C 1
ATOM 6936 O O . LEU B 1 237 ? -13.656 -2.473 6.965 1 93.25 237 LEU B O 1
ATOM 6940 N N . GLN B 1 238 ? -11.969 -1.053 7.277 1 91.25 238 GLN B N 1
ATOM 6941 C CA . GLN B 1 238 ? -11.328 -1.893 8.281 1 91.25 238 GLN B CA 1
ATOM 6942 C C . GLN B 1 238 ? -11.992 -1.726 9.641 1 91.25 238 GLN B C 1
ATOM 6944 O O . GLN B 1 238 ? -11.648 -2.424 10.602 1 91.25 238 GLN B O 1
ATOM 6949 N N . THR B 1 239 ? -12.906 -0.79 9.648 1 84.75 239 THR B N 1
ATOM 6950 C CA . THR B 1 239 ? -13.656 -0.56 10.883 1 84.75 239 THR B CA 1
ATOM 6951 C C . THR B 1 239 ? -15.156 -0.581 10.609 1 84.75 239 THR B C 1
ATOM 6953 O O . THR B 1 239 ? -15.586 -0.477 9.461 1 84.75 239 THR B O 1
ATOM 6956 N N . GLU B 1 240 ? -15.992 -0.965 11.547 1 79.62 240 GLU B N 1
ATOM 6957 C CA . GLU B 1 240 ? -17.453 -0.941 11.391 1 79.62 240 GLU B CA 1
ATOM 6958 C C . GLU B 1 240 ? -18.047 0.32 12.008 1 79.62 240 GLU B C 1
ATOM 6960 O O . GLU B 1 240 ? -18.641 0.269 13.086 1 79.62 240 GLU B O 1
ATOM 6965 N N . VAL B 1 241 ? -17.484 1.398 11.508 1 69.5 241 VAL B N 1
ATOM 6966 C CA . VAL B 1 241 ? -17.969 2.66 12.055 1 69.5 241 VAL B CA 1
ATOM 6967 C C . VAL B 1 241 ? -19 3.27 11.102 1 69.5 241 VAL B C 1
ATOM 6969 O O . VAL B 1 241 ? -18.938 3.051 9.891 1 69.5 241 VAL B O 1
ATOM 6972 N N . GLY B 1 242 ? -20.047 3.797 11.625 1 69.5 242 GLY B N 1
ATOM 6973 C CA . GLY B 1 242 ? -21.062 4.484 10.836 1 69.5 242 GLY B CA 1
ATOM 6974 C C . GLY B 1 242 ? -22.391 3.758 10.805 1 69.5 242 GLY B C 1
ATOM 6975 O O . GLY B 1 242 ? -22.516 2.65 11.336 1 69.5 242 GLY B O 1
ATOM 6976 N N . SER B 1 243 ? -23.328 4.445 10.258 1 74.25 243 SER B N 1
ATOM 6977 C CA . SER B 1 243 ? -24.672 3.896 10.102 1 74.25 243 SER B CA 1
ATOM 6978 C C . SER B 1 243 ? -24.922 3.48 8.656 1 74.25 243 SER B C 1
ATOM 6980 O O . SER B 1 243 ? -25.016 4.328 7.77 1 74.25 243 SER B O 1
ATOM 6982 N N . TRP B 1 244 ? -24.812 2.148 8.492 1 81.25 244 TRP B N 1
ATOM 6983 C CA . TRP B 1 244 ? -25.031 1.606 7.156 1 81.25 244 TRP B CA 1
ATOM 6984 C C . TRP B 1 244 ? -26.266 0.7 7.129 1 81.25 244 TRP B C 1
ATOM 6986 O O . TRP B 1 244 ? -26.609 0.083 8.141 1 81.25 244 TRP B O 1
ATOM 6996 N N . SER B 1 245 ? -26.922 0.767 5.961 1 83.75 245 SER B N 1
ATOM 6997 C CA . SER B 1 245 ? -27.922 -0.271 5.781 1 83.75 245 SER B CA 1
ATOM 6998 C C . SER B 1 245 ? -27.312 -1.663 5.891 1 83.75 245 SER B C 1
ATOM 7000 O O . SER B 1 245 ? -26.094 -1.829 5.734 1 83.75 245 SER B O 1
ATOM 7002 N N . THR B 1 246 ? -28.125 -2.582 6.168 1 83.81 246 THR B N 1
ATOM 7003 C CA . THR B 1 246 ? -27.641 -3.949 6.328 1 83.81 246 THR B CA 1
ATOM 7004 C C . THR B 1 246 ? -26.938 -4.426 5.059 1 83.81 246 THR B C 1
ATOM 7006 O O . THR B 1 246 ? -25.906 -5.094 5.129 1 83.81 246 THR B O 1
ATOM 7009 N N . SER B 1 247 ? -27.531 -4.129 3.99 1 87.06 247 SER B N 1
ATOM 7010 C CA . SER B 1 247 ? -26.953 -4.539 2.715 1 87.06 247 SER B CA 1
ATOM 7011 C C . SER B 1 247 ? -25.609 -3.859 2.471 1 87.06 247 SER B C 1
ATOM 7013 O O . SER B 1 247 ? -24.656 -4.5 2.02 1 87.06 247 SER B O 1
ATOM 7015 N N . GLU B 1 248 ? -25.578 -2.605 2.768 1 88.25 248 GLU B N 1
ATOM 7016 C CA . GLU B 1 248 ? -24.344 -1.863 2.572 1 88.25 248 GLU B CA 1
ATOM 7017 C C . GLU B 1 248 ? -23.25 -2.34 3.533 1 88.25 248 GLU B C 1
ATOM 7019 O O . GLU B 1 248 ? -22.078 -2.42 3.162 1 88.25 248 GLU B O 1
ATOM 7024 N N . LEU B 1 249 ? -23.688 -2.564 4.715 1 89.5 249 LEU B N 1
ATOM 7025 C CA . LEU B 1 249 ? -22.75 -3.055 5.711 1 89.5 249 LEU B CA 1
ATOM 7026 C C . LEU B 1 249 ? -22.141 -4.391 5.285 1 89.5 249 LEU B C 1
ATOM 7028 O O . LEU B 1 249 ? -20.938 -4.609 5.41 1 89.5 249 LEU B O 1
ATOM 7032 N N . GLU B 1 250 ? -23 -5.238 4.785 1 91.44 250 GLU B N 1
ATOM 7033 C CA . GLU B 1 250 ? -22.531 -6.539 4.312 1 91.44 250 GLU B CA 1
ATOM 7034 C C . GLU B 1 250 ? -21.547 -6.383 3.154 1 91.44 250 GLU B C 1
ATOM 7036 O O . GLU B 1 250 ? -20.531 -7.078 3.102 1 91.44 250 GLU B O 1
ATOM 7041 N N . MET B 1 251 ? -21.828 -5.496 2.258 1 93.38 251 MET B N 1
ATOM 7042 C CA . MET B 1 251 ? -20.953 -5.293 1.115 1 93.38 251 MET B CA 1
ATOM 7043 C C . MET B 1 251 ? -19.609 -4.699 1.558 1 93.38 251 MET B C 1
ATOM 7045 O O . MET B 1 251 ? -18.562 -5.055 1.021 1 93.38 251 MET B O 1
ATOM 7049 N N . ARG B 1 252 ? -19.688 -3.793 2.506 1 94.12 252 ARG B N 1
ATOM 7050 C CA . ARG B 1 252 ? -18.469 -3.221 3.051 1 94.12 252 ARG B CA 1
ATOM 7051 C C . ARG B 1 252 ? -17.594 -4.301 3.672 1 94.12 252 ARG B C 1
ATOM 7053 O O . ARG B 1 252 ? -16.375 -4.32 3.455 1 94.12 252 ARG B O 1
ATOM 7060 N N . ARG B 1 253 ? -18.219 -5.23 4.395 1 93.75 253 ARG B N 1
ATOM 7061 C CA . ARG B 1 253 ? -17.484 -6.348 4.984 1 93.75 253 ARG B CA 1
ATOM 7062 C C . ARG B 1 253 ? -16.875 -7.234 3.906 1 93.75 253 ARG B C 1
ATOM 7064 O O . ARG B 1 253 ? -15.695 -7.574 3.969 1 93.75 253 ARG B O 1
ATOM 7071 N N . ARG B 1 254 ? -17.641 -7.555 2.939 1 95.12 254 ARG B N 1
ATOM 7072 C CA . ARG B 1 254 ? -17.203 -8.461 1.881 1 95.12 254 ARG B CA 1
ATOM 7073 C C . ARG B 1 254 ? -16.047 -7.859 1.098 1 95.12 254 ARG B C 1
ATOM 7075 O O . ARG B 1 254 ? -15.086 -8.562 0.757 1 95.12 254 ARG B O 1
ATOM 7082 N N . VAL B 1 255 ? -16.156 -6.586 0.82 1 97.25 255 VAL B N 1
ATOM 7083 C CA . VAL B 1 255 ? -15.102 -5.93 0.063 1 97.25 255 VAL B CA 1
ATOM 7084 C C . VAL B 1 255 ? -13.82 -5.902 0.89 1 97.25 255 VAL B C 1
ATOM 7086 O O . VAL B 1 255 ? -12.734 -6.215 0.383 1 97.25 255 VAL B O 1
ATOM 7089 N N . TRP B 1 256 ? -13.883 -5.539 2.174 1 96.69 256 TRP B N 1
ATOM 7090 C CA . TRP B 1 256 ? -12.703 -5.504 3.027 1 96.69 256 TRP B CA 1
ATOM 7091 C C . TRP B 1 256 ? -12.031 -6.871 3.076 1 96.69 256 TRP B C 1
ATOM 7093 O O . TRP B 1 256 ? -10.82 -6.984 2.85 1 96.69 256 TRP B O 1
ATOM 7103 N N . TRP B 1 257 ? -12.836 -7.848 3.338 1 95.31 257 TRP B N 1
ATOM 7104 C CA . TRP B 1 257 ? -12.266 -9.18 3.488 1 95.31 257 TRP B CA 1
ATOM 7105 C C . TRP B 1 257 ? -11.789 -9.727 2.145 1 95.31 257 TRP B C 1
ATOM 7107 O O . TRP B 1 257 ? -10.836 -10.5 2.088 1 95.31 257 TRP B O 1
ATOM 7117 N N . GLY B 1 258 ? -12.484 -9.328 1.042 1 96.69 258 GLY B N 1
ATOM 7118 C CA . GLY B 1 258 ? -11.961 -9.648 -0.273 1 96.69 258 GLY B CA 1
ATOM 7119 C C . GLY B 1 258 ? -10.562 -9.109 -0.502 1 96.69 258 GLY B C 1
ATOM 7120 O O . GLY B 1 258 ? -9.68 -9.82 -0.991 1 96.69 258 GLY B O 1
ATOM 7121 N N . VAL B 1 259 ? -10.336 -7.863 -0.127 1 98.12 259 VAL B N 1
ATOM 7122 C CA . VAL B 1 259 ? -9.039 -7.219 -0.26 1 98.12 259 VAL B CA 1
ATOM 7123 C C . VAL B 1 259 ? -8.023 -7.906 0.652 1 98.12 259 VAL B C 1
ATOM 7125 O O . VAL B 1 259 ? -6.879 -8.141 0.257 1 98.12 259 VAL B O 1
ATOM 7128 N N . TYR B 1 260 ? -8.445 -8.25 1.86 1 96.88 260 TYR B N 1
ATOM 7129 C CA . TYR B 1 260 ? -7.586 -8.938 2.822 1 96.88 260 TYR B CA 1
ATOM 7130 C C . TYR B 1 260 ? -7.133 -10.281 2.281 1 96.88 260 TYR B C 1
ATOM 7132 O O . TYR B 1 260 ? -5.949 -10.625 2.354 1 96.88 260 TYR B O 1
ATOM 7140 N N . ILE B 1 261 ? -8.078 -11.031 1.748 1 96.38 261 ILE B N 1
ATOM 7141 C CA . ILE B 1 261 ? -7.793 -12.352 1.189 1 96.38 261 ILE B CA 1
ATOM 7142 C C . ILE B 1 261 ? -6.781 -12.219 0.053 1 96.38 261 ILE B C 1
ATOM 7144 O O . ILE B 1 261 ? -5.793 -12.953 0.007 1 96.38 261 ILE B O 1
ATOM 7148 N N . TRP B 1 262 ? -7.059 -11.328 -0.768 1 97.81 262 TRP B N 1
ATOM 7149 C CA . TRP B 1 262 ? -6.199 -11.141 -1.931 1 97.81 262 TRP B CA 1
ATOM 7150 C C . TRP B 1 262 ? -4.805 -10.68 -1.51 1 97.81 262 TRP B C 1
ATOM 7152 O O . TRP B 1 262 ? -3.803 -11.109 -2.086 1 97.81 262 TRP B O 1
ATOM 7162 N N . ASP B 1 263 ? -4.719 -9.836 -0.557 1 97.81 263 ASP B N 1
ATOM 7163 C CA . ASP B 1 263 ? -3.447 -9.352 -0.022 1 97.81 263 ASP B CA 1
ATOM 7164 C C . ASP B 1 263 ? -2.607 -10.508 0.522 1 97.81 263 ASP B C 1
ATOM 7166 O O . ASP B 1 263 ? -1.409 -10.594 0.246 1 97.81 263 ASP B O 1
ATOM 7170 N N . ARG B 1 264 ? -3.201 -11.391 1.241 1 96.75 264 ARG B N 1
ATOM 7171 C CA . ARG B 1 264 ? -2.488 -12.516 1.846 1 96.75 264 ARG B CA 1
ATOM 7172 C C . ARG B 1 264 ? -2.057 -13.523 0.787 1 96.75 264 ARG B C 1
ATOM 7174 O O . ARG B 1 264 ? -0.933 -14.023 0.822 1 96.75 264 ARG B O 1
ATOM 7181 N N . GLN B 1 265 ? -2.963 -13.758 -0.112 1 96 265 GLN B N 1
ATOM 7182 C CA . GLN B 1 265 ? -2.652 -14.734 -1.148 1 96 265 GLN B CA 1
ATOM 7183 C C . GLN B 1 265 ? -1.499 -14.258 -2.027 1 96 265 GLN B C 1
ATOM 7185 O O . GLN B 1 265 ? -0.589 -15.031 -2.338 1 96 265 GLN B O 1
ATOM 7190 N N . ILE B 1 266 ? -1.574 -13.016 -2.389 1 96.75 266 ILE B N 1
ATOM 7191 C CA . ILE B 1 266 ? -0.538 -12.453 -3.246 1 96.75 266 ILE B CA 1
ATOM 7192 C C . ILE B 1 266 ? 0.787 -12.398 -2.488 1 96.75 266 ILE B C 1
ATOM 7194 O O . ILE B 1 266 ? 1.847 -12.672 -3.061 1 96.75 266 ILE B O 1
ATOM 7198 N N . SER B 1 267 ? 0.705 -12.023 -1.233 1 95.31 267 SER B N 1
ATOM 7199 C CA . SER B 1 267 ? 1.908 -11.984 -0.41 1 95.31 267 SER B CA 1
ATOM 7200 C C . SER B 1 267 ? 2.564 -13.359 -0.325 1 95.31 267 SER B C 1
ATOM 7202 O O . SER B 1 267 ? 3.777 -13.484 -0.507 1 95.31 267 SER B O 1
ATOM 7204 N N . LEU B 1 268 ? 1.808 -14.352 -0.119 1 95.25 268 LEU B N 1
ATOM 7205 C CA . LEU B 1 268 ? 2.334 -15.711 -0.01 1 95.25 268 LEU B CA 1
ATOM 7206 C C . LEU B 1 268 ? 2.857 -16.203 -1.355 1 95.25 268 LEU B C 1
ATOM 7208 O O . LEU B 1 268 ? 3.939 -16.781 -1.429 1 95.25 268 LEU B O 1
ATOM 7212 N N . GLU B 1 269 ? 2.047 -15.922 -2.396 1 95.06 269 GLU B N 1
ATOM 7213 C CA . GLU B 1 269 ? 2.359 -16.406 -3.738 1 95.06 269 GLU B CA 1
ATOM 7214 C C . GLU B 1 269 ? 3.66 -15.797 -4.254 1 95.06 269 GLU B C 1
ATOM 7216 O O . GLU B 1 269 ? 4.477 -16.484 -4.863 1 95.06 269 GLU B O 1
ATOM 7221 N N . TYR B 1 270 ? 3.852 -14.539 -3.973 1 92.94 270 TYR B N 1
ATOM 7222 C CA . TYR B 1 270 ? 4.973 -13.844 -4.59 1 92.94 270 TYR B CA 1
ATOM 7223 C C . TYR B 1 270 ? 6.094 -13.617 -3.58 1 92.94 270 TYR B C 1
ATOM 7225 O O . TYR B 1 270 ? 7.176 -13.141 -3.941 1 92.94 270 TYR B O 1
ATOM 7233 N N . GLY B 1 271 ? 5.879 -13.992 -2.395 1 90.5 271 GLY B N 1
ATOM 7234 C CA . GLY B 1 271 ? 6.902 -13.82 -1.378 1 90.5 271 GLY B CA 1
ATOM 7235 C C . GLY B 1 271 ? 7.195 -12.367 -1.063 1 90.5 271 GLY B C 1
ATOM 7236 O O . GLY B 1 271 ? 8.359 -11.977 -0.93 1 90.5 271 GLY B O 1
ATOM 7237 N N . ARG B 1 272 ? 6.207 -11.539 -1.068 1 91.75 272 ARG B N 1
ATOM 7238 C CA . ARG B 1 272 ? 6.328 -10.125 -0.755 1 91.75 272 ARG B CA 1
ATOM 7239 C C . ARG B 1 272 ? 5.547 -9.773 0.507 1 91.75 272 ARG B C 1
ATOM 7241 O O . ARG B 1 272 ? 4.594 -10.469 0.866 1 91.75 272 ARG B O 1
ATOM 7248 N N . PRO B 1 273 ? 5.953 -8.68 1.218 1 92.31 273 PRO B N 1
ATOM 7249 C CA . PRO B 1 273 ? 5.215 -8.305 2.424 1 92.31 273 PRO B CA 1
ATOM 7250 C C . PRO B 1 273 ? 3.773 -7.891 2.127 1 92.31 273 PRO B C 1
ATOM 7252 O O . PRO B 1 273 ? 3.514 -7.215 1.128 1 92.31 273 PRO B O 1
ATOM 7255 N N . PRO B 1 274 ? 2.873 -8.336 2.992 1 95.75 274 PRO B N 1
ATOM 7256 C CA . PRO B 1 274 ? 1.498 -7.859 2.832 1 95.75 274 PRO B CA 1
ATOM 7257 C C . PRO B 1 274 ? 1.346 -6.379 3.184 1 95.75 274 PRO B C 1
ATOM 7259 O O . PRO B 1 274 ? 2.172 -5.824 3.914 1 95.75 274 PRO B O 1
ATOM 7262 N N . PHE B 1 275 ? 0.29 -5.758 2.707 1 96.81 275 PHE B N 1
ATOM 7263 C CA . PHE B 1 275 ? 0.062 -4.332 2.916 1 96.81 275 PHE B CA 1
ATOM 7264 C C . PHE B 1 275 ? -0.778 -4.098 4.164 1 96.81 275 PHE B C 1
ATOM 7266 O O . PHE B 1 275 ? -0.671 -3.047 4.801 1 96.81 275 PHE B O 1
ATOM 7273 N N . ILE B 1 276 ? -1.612 -5.023 4.477 1 96.38 276 ILE B N 1
ATOM 7274 C CA . ILE B 1 276 ? -2.545 -4.848 5.586 1 96.38 276 ILE B CA 1
ATOM 7275 C C . ILE B 1 276 ? -1.948 -5.445 6.859 1 96.38 276 ILE B C 1
ATOM 7277 O O . ILE B 1 276 ? -1.414 -6.559 6.84 1 96.38 276 ILE B O 1
ATOM 7281 N N . LYS B 1 277 ? -2.002 -4.734 7.922 1 91.38 277 LYS B N 1
ATOM 7282 C CA . LYS B 1 277 ? -1.638 -5.238 9.242 1 91.38 277 LYS B CA 1
ATOM 7283 C C . LYS B 1 277 ? -2.863 -5.758 9.992 1 91.38 277 LYS B C 1
ATOM 7285 O O . LYS B 1 277 ? -3.895 -5.086 10.039 1 91.38 277 LYS B O 1
ATOM 7290 N N . ASP B 1 278 ? -2.727 -6.914 10.562 1 88 278 ASP B N 1
ATOM 7291 C CA . ASP B 1 278 ? -3.855 -7.543 11.242 1 88 278 ASP B CA 1
ATOM 7292 C C . ASP B 1 278 ? -4.309 -6.707 12.438 1 88 278 ASP B C 1
ATOM 7294 O O . ASP B 1 278 ? -5.492 -6.691 12.781 1 88 278 ASP B O 1
ATOM 7298 N N . THR B 1 279 ? -3.439 -5.992 13.016 1 83.88 279 THR B N 1
ATOM 7299 C CA . THR B 1 279 ? -3.75 -5.211 14.203 1 83.88 279 THR B CA 1
ATOM 7300 C C . THR B 1 279 ? -4.656 -4.035 13.867 1 83.88 279 THR B C 1
ATOM 7302 O O . THR B 1 279 ? -5.25 -3.42 14.758 1 83.88 279 THR B O 1
ATOM 7305 N N . ASP B 1 280 ? -4.777 -3.748 12.625 1 84.19 280 ASP B N 1
ATOM 7306 C CA . ASP B 1 280 ? -5.574 -2.596 12.203 1 84.19 280 ASP B CA 1
ATOM 7307 C C . ASP B 1 280 ? -7.016 -3 11.914 1 84.19 280 ASP B C 1
ATOM 7309 O O . ASP B 1 280 ? -7.859 -2.146 11.633 1 84.19 280 ASP B O 1
ATOM 7313 N N . ILE B 1 281 ? -7.293 -4.242 11.992 1 89.19 281 ILE B N 1
ATOM 7314 C CA . ILE B 1 281 ? -8.586 -4.75 11.555 1 89.19 281 ILE B CA 1
ATOM 7315 C C . ILE B 1 281 ? -9.555 -4.777 12.734 1 89.19 281 ILE B C 1
ATOM 7317 O O . ILE B 1 281 ? -9.266 -5.387 13.773 1 89.19 281 ILE B O 1
ATOM 7321 N N . SER B 1 282 ? -10.656 -4.102 12.633 1 85.62 282 SER B N 1
ATOM 7322 C CA . SER B 1 282 ? -11.75 -4.125 13.594 1 85.62 282 SER B CA 1
ATOM 7323 C C . SER B 1 282 ? -13.102 -4.262 12.898 1 85.62 282 SER B C 1
ATOM 7325 O O . SER B 1 282 ? -13.969 -3.396 13.031 1 85.62 282 SER B O 1
ATOM 7327 N N . VAL B 1 283 ? -13.234 -5.285 12.117 1 88.81 283 VAL B N 1
ATOM 7328 C CA . VAL B 1 283 ? -14.453 -5.508 11.336 1 88.81 283 VAL B CA 1
ATOM 7329 C C . VAL B 1 283 ? -14.906 -6.957 11.5 1 88.81 283 VAL B C 1
ATOM 7331 O O . VAL B 1 283 ? -14.078 -7.871 11.555 1 88.81 283 VAL B O 1
ATOM 7334 N N . ASN B 1 284 ? -16.203 -7.148 11.492 1 87.12 284 ASN B N 1
ATOM 7335 C CA . ASN B 1 284 ? -16.766 -8.492 11.578 1 87.12 284 ASN B CA 1
ATOM 7336 C C . ASN B 1 284 ? -16.625 -9.25 10.266 1 87.12 284 ASN B C 1
ATOM 7338 O O . ASN B 1 284 ? -16.453 -8.641 9.211 1 87.12 284 ASN B O 1
ATOM 7342 N N . LEU B 1 285 ? -16.719 -10.586 10.383 1 88.19 285 LEU B N 1
ATOM 7343 C CA . LEU B 1 285 ? -16.719 -11.422 9.18 1 88.19 285 LEU B CA 1
ATOM 7344 C C . LEU B 1 285 ? -18.016 -11.25 8.398 1 88.19 285 LEU B C 1
ATOM 7346 O O . LEU B 1 285 ? -19.047 -10.914 8.977 1 88.19 285 LEU B O 1
ATOM 7350 N N . PRO B 1 286 ? -17.922 -11.391 7.098 1 89.12 286 PRO B N 1
ATOM 7351 C CA . PRO B 1 286 ? -19.156 -11.344 6.316 1 89.12 286 PRO B CA 1
ATOM 7352 C C . PRO B 1 286 ? -20.078 -12.539 6.578 1 89.12 286 PRO B C 1
ATOM 7354 O O . PRO B 1 286 ? -19.641 -13.516 7.195 1 89.12 286 PRO B O 1
ATOM 7357 N N . THR B 1 287 ? -21.25 -12.367 6.121 1 83.25 287 THR B N 1
ATOM 7358 C CA . THR B 1 287 ? -22.219 -13.453 6.266 1 83.25 287 THR B CA 1
ATOM 7359 C C . THR B 1 287 ? -22.078 -14.445 5.117 1 83.25 287 THR B C 1
ATOM 7361 O O . THR B 1 287 ? -21.578 -14.102 4.047 1 83.25 287 THR B O 1
ATOM 7364 N N . ALA B 1 288 ? -22.531 -15.703 5.344 1 76.38 288 ALA B N 1
ATOM 7365 C CA . ALA B 1 288 ? -22.484 -16.75 4.324 1 76.38 288 ALA B CA 1
ATOM 7366 C C . ALA B 1 288 ? -23.656 -16.609 3.352 1 76.38 288 ALA B C 1
ATOM 7368 O O . ALA B 1 288 ? -23.75 -17.359 2.375 1 76.38 288 ALA B O 1
ATOM 7369 N N . ALA B 1 289 ? -24.406 -15.586 3.475 1 75.69 289 ALA B N 1
ATOM 7370 C CA . ALA B 1 289 ? -25.609 -15.43 2.67 1 75.69 289 ALA B CA 1
ATOM 7371 C C . ALA B 1 289 ? -25.266 -15.07 1.228 1 75.69 289 ALA B C 1
ATOM 7373 O O . ALA B 1 289 ? -24.312 -14.336 0.976 1 75.69 289 ALA B O 1
ATOM 7374 N N . GLU B 1 290 ? -26.062 -15.703 0.37 1 76.88 290 GLU B N 1
ATOM 7375 C CA . GLU B 1 290 ? -25.938 -15.32 -1.034 1 76.88 290 GLU B CA 1
ATOM 7376 C C . GLU B 1 290 ? -26.469 -13.922 -1.28 1 76.88 290 GLU B C 1
ATOM 7378 O O . GLU B 1 290 ? -27.25 -13.398 -0.479 1 76.88 290 GLU B O 1
ATOM 7383 N N . ASP B 1 291 ? -26.109 -13.383 -2.369 1 76.81 291 ASP B N 1
ATOM 7384 C CA . ASP B 1 291 ? -26.438 -11.992 -2.678 1 76.81 291 ASP B CA 1
ATOM 7385 C C . ASP B 1 291 ? -27.953 -11.773 -2.709 1 76.81 291 ASP B C 1
ATOM 7387 O O . ASP B 1 291 ? -28.438 -10.734 -2.264 1 76.81 291 ASP B O 1
ATOM 7391 N N . HIS B 1 292 ? -28.641 -12.734 -3.262 1 72.44 292 HIS B N 1
ATOM 7392 C CA . HIS B 1 292 ? -30.094 -12.594 -3.43 1 72.44 292 HIS B CA 1
ATOM 7393 C C . HIS B 1 292 ? -30.812 -12.641 -2.086 1 72.44 292 HIS B C 1
ATOM 7395 O O . HIS B 1 292 ? -31.984 -12.281 -1.992 1 72.44 292 HIS B O 1
ATOM 7401 N N . GLN B 1 293 ? -30.016 -12.945 -1.146 1 72.81 293 GLN B N 1
ATOM 7402 C CA . GLN B 1 293 ? -30.609 -13.039 0.188 1 72.81 293 GLN B CA 1
ATOM 7403 C C . GLN B 1 293 ? -30.312 -11.789 1.008 1 72.81 293 GLN B C 1
ATOM 7405 O O . GLN B 1 293 ? -30.703 -11.695 2.174 1 72.81 293 GLN B O 1
ATOM 7410 N N . ILE B 1 294 ? -29.688 -10.914 0.41 1 77.5 294 ILE B N 1
ATOM 7411 C CA . ILE B 1 294 ? -29.297 -9.695 1.106 1 77.5 294 ILE B CA 1
ATOM 7412 C C . ILE B 1 294 ? -30.172 -8.539 0.661 1 77.5 294 ILE B C 1
ATOM 7414 O O . ILE B 1 294 ? -30.141 -8.133 -0.503 1 77.5 294 ILE B O 1
ATOM 7418 N N . TYR B 1 295 ? -31.031 -8.133 1.52 1 69.5 295 TYR B N 1
ATOM 7419 C CA . TYR B 1 295 ? -31.938 -7.023 1.271 1 69.5 295 TYR B CA 1
ATOM 7420 C C . TYR B 1 295 ? -31.594 -5.832 2.16 1 69.5 295 TYR B C 1
ATOM 7422 O O . TYR B 1 295 ? -30.766 -5.938 3.059 1 69.5 295 TYR B O 1
ATOM 7430 N N . GLU B 1 296 ? -32.156 -4.742 1.922 1 69.06 296 GLU B N 1
ATOM 7431 C CA . GLU B 1 296 ? -31.891 -3.535 2.705 1 69.06 296 GLU B CA 1
ATOM 7432 C C . GLU B 1 296 ? -32.312 -3.727 4.16 1 69.06 296 GLU B C 1
ATOM 7434 O O . GLU B 1 296 ? -31.625 -3.262 5.074 1 69.06 296 GLU B O 1
ATOM 7439 N N . ALA B 1 297 ? -33.312 -4.469 4.246 1 65.44 297 ALA B N 1
ATOM 7440 C CA . ALA B 1 297 ? -33.938 -4.602 5.562 1 65.44 297 ALA B CA 1
ATOM 7441 C C . ALA B 1 297 ? -33.281 -5.742 6.355 1 65.44 297 ALA B C 1
ATOM 7443 O O . ALA B 1 297 ? -33.438 -5.809 7.578 1 65.44 297 ALA B O 1
ATOM 7444 N N . GLY B 1 298 ? -32.594 -6.613 5.645 1 73 298 GLY B N 1
ATOM 7445 C CA . GLY B 1 298 ? -32.031 -7.719 6.383 1 73 298 GLY B CA 1
ATOM 7446 C C . GLY B 1 298 ? -31.516 -8.828 5.488 1 73 298 GLY B C 1
ATOM 7447 O O . GLY B 1 298 ? -31.562 -8.727 4.262 1 73 298 GLY B O 1
ATOM 7448 N N . ILE B 1 299 ? -30.828 -9.805 6.145 1 72.19 299 ILE B N 1
ATOM 7449 C CA . ILE B 1 299 ? -30.281 -10.953 5.43 1 72.19 299 ILE B CA 1
ATOM 7450 C C . ILE B 1 299 ? -31.141 -12.188 5.699 1 72.19 299 ILE B C 1
ATOM 7452 O O . ILE B 1 299 ? -31.406 -12.523 6.859 1 72.19 299 ILE B O 1
ATOM 7456 N N . LEU B 1 300 ? -31.688 -12.672 4.629 1 68.19 300 LEU B N 1
ATOM 7457 C CA . LEU B 1 300 ? -32.438 -13.914 4.77 1 68.19 300 LEU B CA 1
ATOM 7458 C C . LEU B 1 300 ? -31.516 -15.109 4.918 1 68.19 300 LEU B C 1
ATOM 7460 O O . LEU B 1 300 ? -30.516 -15.203 4.211 1 68.19 300 LEU B O 1
ATOM 7464 N N . PRO B 1 301 ? -31.734 -15.891 5.969 1 60.81 301 PRO B N 1
ATOM 7465 C CA . PRO B 1 301 ? -30.859 -17.062 6.133 1 60.81 301 PRO B CA 1
ATOM 7466 C C . PRO B 1 301 ? -30.875 -17.984 4.91 1 60.81 301 PRO B C 1
ATOM 7468 O O . PRO B 1 301 ? -31.859 -18 4.164 1 60.81 301 PRO B O 1
ATOM 7471 N N . PRO B 1 302 ? -29.75 -18.625 4.543 1 58.06 302 PRO B N 1
ATOM 7472 C CA . PRO B 1 302 ? -29.703 -19.469 3.354 1 58.06 302 PRO B CA 1
ATOM 7473 C C . PRO B 1 302 ? -30.703 -20.625 3.404 1 58.06 302 PRO B C 1
ATOM 7475 O O . PRO B 1 302 ? -30.875 -21.25 4.453 1 58.06 302 PRO B O 1
ATOM 7478 N N . SER B 1 303 ? -31.672 -20.672 2.51 1 52.81 303 SER B N 1
ATOM 7479 C CA . SER B 1 303 ? -32.594 -21.812 2.441 1 52.81 303 SER B CA 1
ATOM 7480 C C . SER B 1 303 ? -31.828 -23.109 2.223 1 52.81 303 SER B C 1
ATOM 7482 O O . SER B 1 303 ? -32.25 -24.172 2.703 1 52.81 303 SER B O 1
ATOM 7484 N N . ASN B 1 304 ? -30.781 -23.141 1.306 1 52.19 304 ASN B N 1
ATOM 7485 C CA . ASN B 1 304 ? -30 -24.328 1.011 1 52.19 304 ASN B CA 1
ATOM 7486 C C . ASN B 1 304 ? -28.547 -24.172 1.438 1 52.19 304 ASN B C 1
ATOM 7488 O O . ASN B 1 304 ? -27.875 -23.234 1.003 1 52.19 304 ASN B O 1
ATOM 7492 N N . PRO B 1 305 ? -28.203 -24.938 2.439 1 49.78 305 PRO B N 1
ATOM 7493 C CA . PRO B 1 305 ? -26.828 -24.891 2.949 1 49.78 305 PRO B CA 1
ATOM 7494 C C . PRO B 1 305 ? -25.781 -25.031 1.845 1 49.78 305 PRO B C 1
ATOM 7496 O O . PRO B 1 305 ? -24.609 -24.703 2.049 1 49.78 305 PRO B O 1
ATOM 7499 N N . THR B 1 306 ? -26.156 -25.625 0.761 1 48.44 306 THR B N 1
ATOM 7500 C CA . THR B 1 306 ? -25.188 -26.016 -0.261 1 48.44 306 THR B CA 1
ATOM 7501 C C . THR B 1 306 ? -24.734 -24.797 -1.06 1 48.44 306 THR B C 1
ATOM 7503 O O . THR B 1 306 ? -23.703 -24.828 -1.731 1 48.44 306 THR B O 1
ATOM 7506 N N . SER B 1 307 ? -25.625 -23.781 -1.193 1 53.47 307 SER B N 1
ATOM 7507 C CA . SER B 1 307 ? -25.297 -22.703 -2.127 1 53.47 307 SER B CA 1
ATOM 7508 C C . SER B 1 307 ? -24.547 -21.578 -1.43 1 53.47 307 SER B C 1
ATOM 7510 O O . SER B 1 307 ? -25.156 -20.578 -1.025 1 53.47 307 SER B O 1
ATOM 7512 N N . CYS B 1 308 ? -23.469 -21.938 -0.746 1 57.5 308 CYS B N 1
ATOM 7513 C CA . CYS B 1 308 ? -22.828 -20.891 0.053 1 57.5 308 CYS B CA 1
ATOM 7514 C C . CYS B 1 308 ? -21.609 -20.344 -0.657 1 57.5 308 CYS B C 1
ATOM 7516 O O . CYS B 1 308 ? -20.953 -21.047 -1.421 1 57.5 308 CYS B O 1
ATOM 7518 N N . ASN B 1 309 ? -21.531 -19.016 -0.739 1 69.38 309 ASN B N 1
ATOM 7519 C CA . ASN B 1 309 ? -20.312 -18.391 -1.237 1 69.38 309 ASN B CA 1
ATOM 7520 C C . ASN B 1 309 ? -19.078 -18.891 -0.482 1 69.38 309 ASN B C 1
ATOM 7522 O O . ASN B 1 309 ? -19.188 -19.375 0.646 1 69.38 309 ASN B O 1
ATOM 7526 N N . MET B 1 310 ? -18.016 -19 -1.123 1 78.75 310 MET B N 1
ATOM 7527 C CA . MET B 1 310 ? -16.797 -19.656 -0.66 1 78.75 310 MET B CA 1
ATOM 7528 C C . MET B 1 310 ? -15.969 -18.719 0.209 1 78.75 310 MET B C 1
ATOM 7530 O O . MET B 1 310 ? -14.852 -19.062 0.613 1 78.75 310 MET B O 1
ATOM 7534 N N . ILE B 1 311 ? -16.547 -17.547 0.599 1 84.06 311 ILE B N 1
ATOM 7535 C CA . ILE B 1 311 ? -15.711 -16.531 1.23 1 84.06 311 ILE B CA 1
ATOM 7536 C C . ILE B 1 311 ? -15.336 -16.984 2.641 1 84.06 311 ILE B C 1
ATOM 7538 O O . ILE B 1 311 ? -14.211 -16.766 3.09 1 84.06 311 ILE B O 1
ATOM 7542 N N . LEU B 1 312 ? -16.219 -17.641 3.369 1 82.69 312 LEU B N 1
ATOM 7543 C CA . LEU B 1 312 ? -15.945 -18 4.754 1 82.69 312 LEU B CA 1
ATOM 7544 C C . LEU B 1 312 ? -14.938 -19.141 4.82 1 82.69 312 LEU B C 1
ATOM 7546 O O . LEU B 1 312 ? -13.953 -19.062 5.555 1 82.69 312 LEU B O 1
ATOM 7550 N N . PRO B 1 313 ? -15.117 -20.219 3.967 1 82.06 313 PRO B N 1
ATOM 7551 C CA . PRO B 1 313 ? -14.086 -21.266 3.947 1 82.06 313 PRO B CA 1
ATOM 7552 C C . PRO B 1 313 ? -12.711 -20.719 3.553 1 82.06 313 PRO B C 1
ATOM 7554 O O . PRO B 1 313 ? -11.695 -21.172 4.078 1 82.06 313 PRO B O 1
ATOM 7557 N N . ILE B 1 314 ? -12.734 -19.828 2.674 1 88.31 314 ILE B N 1
ATOM 7558 C CA . ILE B 1 314 ? -11.477 -19.234 2.234 1 88.31 314 ILE B CA 1
ATOM 7559 C C . ILE B 1 314 ? -10.844 -18.453 3.387 1 88.31 314 ILE B C 1
ATOM 7561 O O . ILE B 1 314 ? -9.641 -18.531 3.615 1 88.31 314 ILE B O 1
ATOM 7565 N N . LEU B 1 315 ? -11.617 -17.703 4.109 1 88 315 LEU B N 1
ATOM 7566 C CA . LEU B 1 315 ? -11.133 -16.891 5.211 1 88 315 LEU B CA 1
ATOM 7567 C C . LEU B 1 315 ? -10.547 -17.75 6.32 1 88 315 LEU B C 1
ATOM 7569 O O . LEU B 1 315 ? -9.594 -17.359 6.988 1 88 315 LEU B O 1
ATOM 7573 N N . ASP B 1 316 ? -11.062 -18.891 6.504 1 82.38 316 ASP B N 1
ATOM 7574 C CA . ASP B 1 316 ? -10.531 -19.797 7.516 1 82.38 316 ASP B CA 1
ATOM 7575 C C . ASP B 1 316 ? -9.094 -20.203 7.191 1 82.38 316 ASP B C 1
ATOM 7577 O O . ASP B 1 316 ? -8.273 -20.391 8.094 1 82.38 316 ASP B O 1
ATOM 7581 N N . VAL B 1 317 ? -8.891 -20.359 5.953 1 88.19 317 VAL B N 1
ATOM 7582 C CA . VAL B 1 317 ? -7.547 -20.719 5.516 1 88.19 317 VAL B CA 1
ATOM 7583 C C . VAL B 1 317 ? -6.637 -19.5 5.555 1 88.19 317 VAL B C 1
ATOM 7585 O O . VAL B 1 317 ? -5.52 -19.562 6.074 1 88.19 317 VAL B O 1
ATOM 7588 N N . ILE B 1 318 ? -7.176 -18.391 5.102 1 91 318 ILE B N 1
ATOM 7589 C CA . ILE B 1 318 ? -6.375 -17.203 4.824 1 91 318 ILE B CA 1
ATOM 7590 C C . ILE B 1 318 ? -5.941 -16.562 6.137 1 91 318 ILE B C 1
ATOM 7592 O O . ILE B 1 318 ? -4.855 -15.977 6.227 1 91 318 ILE B O 1
ATOM 7596 N N . ARG B 1 319 ? -6.648 -16.641 7.125 1 87.56 319 ARG B N 1
ATOM 7597 C CA . ARG B 1 319 ? -6.309 -16.047 8.406 1 87.56 319 ARG B CA 1
ATOM 7598 C C . ARG B 1 319 ? -5.062 -16.688 9.008 1 87.56 319 ARG B C 1
ATOM 7600 O O . ARG B 1 319 ? -4.363 -16.062 9.812 1 87.56 319 ARG B O 1
ATOM 7607 N N . ALA B 1 320 ? -4.785 -17.891 8.547 1 90.94 320 ALA B N 1
ATOM 7608 C CA . ALA B 1 320 ? -3.582 -18.562 9.031 1 90.94 320 ALA B CA 1
ATOM 7609 C C . ALA B 1 320 ? -2.354 -18.125 8.234 1 90.94 320 ALA B C 1
ATOM 7611 O O . ALA B 1 320 ? -1.22 -18.406 8.633 1 90.94 320 ALA B O 1
ATOM 7612 N N . ILE B 1 321 ? -2.576 -17.438 7.188 1 93.25 321 ILE B N 1
ATOM 7613 C CA . ILE B 1 321 ? -1.472 -17.062 6.309 1 93.25 321 ILE B CA 1
ATOM 7614 C C . ILE B 1 321 ? -0.633 -15.969 6.965 1 93.25 321 ILE B C 1
ATOM 7616 O O . ILE B 1 321 ? 0.584 -15.906 6.773 1 93.25 321 ILE B O 1
ATOM 7620 N N . SER B 1 322 ? -1.239 -15.062 7.797 1 90.25 322 SER B N 1
ATOM 7621 C CA . SER B 1 322 ? -0.472 -14.016 8.461 1 90.25 322 SER B CA 1
ATOM 7622 C C . SER B 1 322 ? 0.601 -14.602 9.367 1 90.25 322 SER B C 1
ATOM 7624 O O . SER B 1 322 ? 1.785 -14.297 9.227 1 90.25 322 SER B O 1
ATOM 7626 N N . PRO B 1 323 ? 0.215 -15.477 10.25 1 91.44 323 PRO B N 1
ATOM 7627 C CA . PRO B 1 323 ? 1.272 -16.094 11.047 1 91.44 323 PRO B CA 1
ATOM 7628 C C . PRO B 1 323 ? 2.232 -16.938 10.203 1 91.44 323 PRO B C 1
ATOM 7630 O O . PRO B 1 323 ? 3.42 -17.031 10.531 1 91.44 323 PRO B O 1
ATOM 7633 N N . LEU B 1 324 ? 1.722 -17.547 9.164 1 94.88 324 LEU B N 1
ATOM 7634 C CA . LEU B 1 324 ? 2.588 -18.312 8.281 1 94.88 324 LEU B CA 1
ATOM 7635 C C . LEU B 1 324 ? 3.672 -17.438 7.676 1 94.88 324 LEU B C 1
ATOM 7637 O O . LEU B 1 324 ? 4.844 -17.812 7.648 1 94.88 324 LEU B O 1
ATOM 7641 N N . ILE B 1 325 ? 3.275 -16.281 7.18 1 92.56 325 ILE B N 1
ATOM 7642 C CA . ILE B 1 325 ? 4.223 -15.344 6.586 1 92.56 325 ILE B CA 1
ATOM 7643 C C . ILE B 1 325 ? 5.285 -14.953 7.613 1 92.56 325 ILE B C 1
ATOM 7645 O O . ILE B 1 325 ? 6.465 -14.82 7.273 1 92.56 325 ILE B O 1
ATOM 7649 N N . GLU B 1 326 ? 4.926 -14.805 8.859 1 89.19 326 GLU B N 1
ATOM 7650 C CA . GLU B 1 326 ? 5.867 -14.469 9.922 1 89.19 326 GLU B CA 1
ATOM 7651 C C . GLU B 1 326 ? 6.863 -15.602 10.164 1 89.19 326 GLU B C 1
ATOM 7653 O O . GLU B 1 326 ? 8.055 -15.359 10.344 1 89.19 326 GLU B O 1
ATOM 7658 N N . VAL B 1 327 ? 6.352 -16.797 10.117 1 91.19 327 VAL B N 1
ATOM 7659 C CA . VAL B 1 327 ? 7.184 -17.969 10.367 1 91.19 327 VAL B CA 1
ATOM 7660 C C . VAL B 1 327 ? 8.164 -18.156 9.211 1 91.19 327 VAL B C 1
ATOM 7662 O O . VAL B 1 327 ? 9.297 -18.594 9.414 1 91.19 327 VAL B O 1
ATOM 7665 N N . LEU B 1 328 ? 7.766 -17.828 8.031 1 91.88 328 LEU B N 1
ATOM 7666 C CA . LEU B 1 328 ? 8.586 -18 6.84 1 91.88 328 LEU B CA 1
ATOM 7667 C C . LEU B 1 328 ? 9.781 -17.047 6.859 1 91.88 328 LEU B C 1
ATOM 7669 O O . LEU B 1 328 ? 10.703 -17.188 6.059 1 91.88 328 LEU B O 1
ATOM 7673 N N . ARG B 1 329 ? 9.781 -16.141 7.73 1 85.44 329 ARG B N 1
ATOM 7674 C CA . ARG B 1 329 ? 10.906 -15.211 7.855 1 85.44 329 ARG B CA 1
ATOM 7675 C C . ARG B 1 329 ? 12.039 -15.836 8.664 1 85.44 329 ARG B C 1
ATOM 7677 O O . ARG B 1 329 ? 13.172 -15.352 8.641 1 85.44 329 ARG B O 1
ATOM 7684 N N . THR B 1 330 ? 11.719 -16.891 9.32 1 84.81 330 THR B N 1
ATOM 7685 C CA . THR B 1 330 ? 12.734 -17.594 10.102 1 84.81 330 THR B CA 1
ATOM 7686 C C . THR B 1 330 ? 13.555 -18.531 9.211 1 84.81 330 THR B C 1
ATOM 7688 O O . THR B 1 330 ? 13.039 -19.047 8.227 1 84.81 330 THR B O 1
ATOM 7691 N N . PRO B 1 331 ? 14.75 -18.734 9.508 1 84.12 331 PRO B N 1
ATOM 7692 C CA . PRO B 1 331 ? 15.57 -19.594 8.648 1 84.12 331 PRO B CA 1
ATOM 7693 C C . PRO B 1 331 ? 15.109 -21.047 8.656 1 84.12 331 PRO B C 1
ATOM 7695 O O . PRO B 1 331 ? 15.133 -21.703 7.613 1 84.12 331 PRO B O 1
ATOM 7698 N N . ILE B 1 332 ? 14.719 -21.547 9.852 1 90.06 332 ILE B N 1
ATOM 7699 C CA . ILE B 1 332 ? 14.266 -22.922 10.008 1 90.06 332 ILE B CA 1
ATOM 7700 C C . ILE B 1 332 ? 12.93 -22.953 10.742 1 90.06 332 ILE B C 1
ATOM 7702 O O . ILE B 1 332 ? 12.773 -22.297 11.773 1 90.06 332 ILE B O 1
ATOM 7706 N N . ILE B 1 333 ? 12.039 -23.656 10.195 1 95.12 333 ILE B N 1
ATOM 7707 C CA . ILE B 1 333 ? 10.773 -23.859 10.891 1 95.12 333 ILE B CA 1
ATOM 7708 C C . ILE B 1 333 ? 10.828 -25.141 11.695 1 95.12 333 ILE B C 1
ATOM 7710 O O . ILE B 1 333 ? 10.93 -26.234 11.133 1 95.12 333 ILE B O 1
ATOM 7714 N N . PRO B 1 334 ? 10.719 -25.031 12.992 1 93.75 334 PRO B N 1
ATOM 7715 C CA . PRO B 1 334 ? 10.805 -26.234 13.836 1 93.75 334 PRO B CA 1
ATOM 7716 C C . PRO B 1 334 ? 9.633 -27.188 13.617 1 93.75 334 PRO B C 1
ATOM 7718 O O . PRO B 1 334 ? 8.555 -26.766 13.195 1 93.75 334 PRO B O 1
ATOM 7721 N N . GLU B 1 335 ? 9.844 -28.422 13.945 1 93.19 335 GLU B N 1
ATOM 7722 C CA . GLU B 1 335 ? 8.844 -29.484 13.766 1 93.19 335 GLU B CA 1
ATOM 7723 C C . GLU B 1 335 ? 7.574 -29.172 14.547 1 93.19 335 GLU B C 1
ATOM 7725 O O . GLU B 1 335 ? 6.469 -29.469 14.094 1 93.19 335 GLU B O 1
ATOM 7730 N N . SER B 1 336 ? 7.723 -28.625 15.719 1 92.12 336 SER B N 1
ATOM 7731 C CA . SER B 1 336 ? 6.566 -28.297 16.547 1 92.12 336 SER B CA 1
ATOM 7732 C C . SER B 1 336 ? 5.66 -27.281 15.836 1 92.12 336 SER B C 1
ATOM 7734 O O . SER B 1 336 ? 4.438 -27.422 15.859 1 92.12 336 SER B O 1
ATOM 7736 N N . THR B 1 337 ? 6.266 -26.297 15.219 1 94.06 337 THR B N 1
ATOM 7737 C CA . THR B 1 337 ? 5.52 -25.281 14.477 1 94.06 337 THR B CA 1
ATOM 7738 C C . THR B 1 337 ? 4.844 -25.906 13.258 1 94.06 337 THR B C 1
ATOM 7740 O O . THR B 1 337 ? 3.699 -25.562 12.938 1 94.06 337 THR B O 1
ATOM 7743 N N . LEU B 1 338 ? 5.566 -26.812 12.539 1 96.44 338 LEU B N 1
ATOM 7744 C CA . LEU B 1 338 ? 4.988 -27.5 11.391 1 96.44 338 LEU B CA 1
ATOM 7745 C C . LEU B 1 338 ? 3.732 -28.266 11.797 1 96.44 338 LEU B C 1
ATOM 7747 O O . LEU B 1 338 ? 2.715 -28.203 11.102 1 96.44 338 LEU B O 1
ATOM 7751 N N . LYS B 1 339 ? 3.83 -28.875 12.93 1 93.44 339 LYS B N 1
ATOM 7752 C CA . LYS B 1 339 ? 2.715 -29.688 13.406 1 93.44 339 LYS B CA 1
ATOM 7753 C C . LYS B 1 339 ? 1.508 -28.812 13.75 1 93.44 339 LYS B C 1
ATOM 7755 O O . LYS B 1 339 ? 0.364 -29.219 13.531 1 93.44 339 LYS B O 1
ATOM 7760 N N . ILE B 1 340 ? 1.769 -27.688 14.281 1 92.69 340 ILE B N 1
ATOM 7761 C CA . ILE B 1 340 ? 0.697 -26.766 14.641 1 92.69 340 ILE B CA 1
ATOM 7762 C C . ILE B 1 340 ? -0.052 -26.344 13.375 1 92.69 340 ILE B C 1
ATOM 7764 O O . ILE B 1 340 ? -1.285 -26.328 13.352 1 92.69 340 ILE B O 1
ATOM 7768 N N . PHE B 1 341 ? 0.643 -26 12.367 1 94.75 341 PHE B N 1
ATOM 7769 C CA . PHE B 1 341 ? 0.022 -25.578 11.109 1 94.75 341 PHE B CA 1
ATOM 7770 C C . PHE B 1 341 ? -0.711 -26.75 10.461 1 94.75 341 PHE B C 1
ATOM 7772 O O . PHE B 1 341 ? -1.824 -26.578 9.953 1 94.75 341 PHE B O 1
ATOM 7779 N N . ASP B 1 342 ? -0.12 -27.891 10.461 1 94.19 342 ASP B N 1
ATOM 7780 C CA . ASP B 1 342 ? -0.749 -29.062 9.859 1 94.19 342 ASP B CA 1
ATOM 7781 C C . ASP B 1 342 ? -2.068 -29.391 10.547 1 94.19 342 ASP B C 1
ATOM 7783 O O . ASP B 1 342 ? -3.047 -29.766 9.891 1 94.19 342 ASP B O 1
ATOM 7787 N N . ALA B 1 343 ? -2.008 -29.281 11.82 1 90.44 343 ALA B N 1
ATOM 7788 C CA . ALA B 1 343 ? -3.232 -29.531 12.57 1 90.44 343 ALA B CA 1
ATOM 7789 C C . ALA B 1 343 ? -4.316 -28.516 12.211 1 90.44 343 ALA B C 1
ATOM 7791 O O . ALA B 1 343 ? -5.492 -28.859 12.094 1 90.44 343 ALA B O 1
ATOM 7792 N N . HIS B 1 344 ? -3.93 -27.344 12.102 1 89.31 344 HIS B N 1
ATOM 7793 C CA . HIS B 1 344 ? -4.875 -26.297 11.719 1 89.31 344 HIS B CA 1
ATOM 7794 C C . HIS B 1 344 ? -5.445 -26.547 10.328 1 89.31 344 HIS B C 1
ATOM 7796 O O . HIS B 1 344 ? -6.648 -26.406 10.109 1 89.31 344 HIS B O 1
ATOM 7802 N N . PHE B 1 345 ? -4.633 -26.875 9.375 1 90.88 345 PHE B N 1
ATOM 7803 C CA . PHE B 1 345 ? -5.086 -27.141 8.008 1 90.88 345 PHE B CA 1
ATOM 7804 C C . PHE B 1 345 ? -6.027 -28.328 7.973 1 90.88 345 PHE B C 1
ATOM 7806 O O . PHE B 1 345 ? -7.008 -28.328 7.227 1 90.88 345 PHE B O 1
ATOM 7813 N N . ALA B 1 346 ? -5.688 -29.266 8.773 1 88 346 ALA B N 1
ATOM 7814 C CA . ALA B 1 346 ? -6.578 -30.422 8.875 1 88 346 ALA B CA 1
ATOM 7815 C C . ALA B 1 346 ? -7.941 -30.016 9.43 1 88 346 ALA B C 1
ATOM 7817 O O . ALA B 1 346 ? -8.977 -30.516 8.984 1 88 346 ALA B O 1
ATOM 7818 N N . ALA B 1 347 ? -7.895 -29.156 10.398 1 86.12 347 ALA B N 1
ATOM 7819 C CA . ALA B 1 347 ? -9.133 -28.656 10.977 1 86.12 347 ALA B CA 1
ATOM 7820 C C . ALA B 1 347 ? -9.938 -27.859 9.953 1 86.12 347 ALA B C 1
ATOM 7822 O O . ALA B 1 347 ? -11.172 -27.906 9.938 1 86.12 347 ALA B O 1
ATOM 7823 N N . CYS B 1 348 ? -9.289 -27.109 9.148 1 86.81 348 CYS B N 1
ATOM 7824 C CA . CYS B 1 348 ? -9.953 -26.359 8.086 1 86.81 348 CYS B CA 1
ATOM 7825 C C . CYS B 1 348 ? -10.648 -27.297 7.109 1 86.81 348 CYS B C 1
ATOM 7827 O O . CYS B 1 348 ? -11.797 -27.078 6.723 1 86.81 348 CYS B O 1
ATOM 7829 N N . ILE B 1 349 ? -9.984 -28.375 6.711 1 84.69 349 ILE B N 1
ATOM 7830 C CA . ILE B 1 349 ? -10.539 -29.344 5.773 1 84.69 349 ILE B CA 1
ATOM 7831 C C . ILE B 1 349 ? -11.773 -30 6.383 1 84.69 349 ILE B C 1
ATOM 7833 O O . ILE B 1 349 ? -12.773 -30.219 5.691 1 84.69 349 ILE B O 1
ATOM 7837 N N . ALA B 1 350 ? -11.664 -30.219 7.645 1 81.19 350 ALA B N 1
ATOM 7838 C CA . ALA B 1 350 ? -12.781 -30.859 8.336 1 81.19 350 ALA B CA 1
ATOM 7839 C C . ALA B 1 350 ? -13.992 -29.938 8.398 1 81.19 350 ALA B C 1
ATOM 7841 O O . ALA B 1 350 ? -15.133 -30.406 8.477 1 81.19 350 ALA B O 1
ATOM 7842 N N . ALA B 1 351 ? -13.758 -28.703 8.336 1 76.69 351 ALA B N 1
ATOM 7843 C CA . ALA B 1 351 ? -14.828 -27.703 8.438 1 76.69 351 ALA B CA 1
ATOM 7844 C C . ALA B 1 351 ? -15.445 -27.422 7.074 1 76.69 351 ALA B C 1
ATOM 7846 O O . ALA B 1 351 ? -16.531 -26.859 6.984 1 76.69 351 ALA B O 1
ATOM 7847 N N . PHE B 1 352 ? -14.812 -27.906 6.012 1 80.44 352 PHE B N 1
ATOM 7848 C CA . PHE B 1 352 ? -15.305 -27.656 4.66 1 80.44 352 PHE B CA 1
ATOM 7849 C C . PHE B 1 352 ? -16.516 -28.531 4.367 1 80.44 352 PHE B C 1
ATOM 7851 O O . PHE B 1 352 ? -16.766 -29.531 5.059 1 80.44 352 PHE B O 1
ATOM 7858 N N . PRO B 1 353 ? -17.25 -28.141 3.389 1 76.12 353 PRO B N 1
ATOM 7859 C CA . PRO B 1 353 ? -18.359 -29.016 2.975 1 76.12 353 PRO B CA 1
ATOM 7860 C C . PRO B 1 353 ? -17.906 -30.438 2.652 1 76.12 353 PRO B C 1
ATOM 7862 O O . PRO B 1 353 ? -16.766 -30.641 2.26 1 76.12 353 PRO B O 1
ATOM 7865 N N . PRO B 1 354 ? -18.766 -31.328 2.754 1 76.94 354 PRO B N 1
ATOM 7866 C CA . PRO B 1 354 ? -18.422 -32.75 2.568 1 76.94 354 PRO B CA 1
ATOM 7867 C C . PRO B 1 354 ? -17.828 -33.031 1.19 1 76.94 354 PRO B C 1
ATOM 7869 O O . PRO B 1 354 ? -17.031 -33.938 1.038 1 76.94 354 PRO B O 1
ATOM 7872 N N . SER B 1 355 ? -18.188 -32.281 0.275 1 78.06 355 SER B N 1
ATOM 7873 C CA . SER B 1 355 ? -17.688 -32.5 -1.077 1 78.06 355 SER B CA 1
ATOM 7874 C C . SER B 1 355 ? -16.188 -32.219 -1.161 1 78.06 355 SER B C 1
ATOM 7876 O O . SER B 1 355 ? -15.539 -32.625 -2.123 1 78.06 355 SER B O 1
ATOM 7878 N N . PHE B 1 356 ? -15.656 -31.672 -0.124 1 80.25 356 PHE B N 1
ATOM 7879 C CA . PHE B 1 356 ? -14.25 -31.266 -0.153 1 80.25 356 PHE B CA 1
ATOM 7880 C C . PHE B 1 356 ? -13.367 -32.344 0.467 1 80.25 356 PHE B C 1
ATOM 7882 O O . PHE B 1 356 ? -12.148 -32.188 0.528 1 80.25 356 PHE B O 1
ATOM 7889 N N . VAL B 1 357 ? -13.977 -33.406 0.89 1 81 357 VAL B N 1
ATOM 7890 C CA . VAL B 1 357 ? -13.25 -34.469 1.593 1 81 357 VAL B CA 1
ATOM 7891 C C . VAL B 1 357 ? -12.164 -35.031 0.686 1 81 357 VAL B C 1
ATOM 7893 O O . VAL B 1 357 ? -12.43 -35.375 -0.47 1 81 357 VAL B O 1
ATOM 7896 N N . LEU B 1 358 ? -10.977 -35.188 1.135 1 84.12 358 LEU B N 1
ATOM 7897 C CA . LEU B 1 358 ? -9.805 -35.562 0.363 1 84.12 358 LEU B CA 1
ATOM 7898 C C . LEU B 1 358 ? -9.922 -37 -0.124 1 84.12 358 LEU B C 1
ATOM 7900 O O . LEU B 1 358 ? -9.484 -37.344 -1.233 1 84.12 358 LEU B O 1
ATOM 7904 N N . ASN B 1 359 ? -10.555 -37.812 0.652 1 83.5 359 ASN B N 1
ATOM 7905 C CA . ASN B 1 359 ? -10.594 -39.219 0.313 1 83.5 359 ASN B CA 1
ATOM 7906 C C . ASN B 1 359 ? -11.828 -39.562 -0.521 1 83.5 359 ASN B C 1
ATOM 7908 O O . ASN B 1 359 ? -12.047 -40.719 -0.866 1 83.5 359 ASN B O 1
ATOM 7912 N N . SER B 1 360 ? -12.5 -38.562 -0.895 1 84.69 360 SER B N 1
ATOM 7913 C CA . SER B 1 360 ? -13.664 -38.812 -1.749 1 84.69 360 SER B CA 1
ATOM 7914 C C . SER B 1 360 ? -13.242 -39.031 -3.197 1 84.69 360 SER B C 1
ATOM 7916 O O . SER B 1 360 ? -12.18 -38.594 -3.623 1 84.69 360 SER B O 1
ATOM 7918 N N . HIS B 1 361 ? -14.031 -39.844 -3.947 1 86.12 361 HIS B N 1
ATOM 7919 C CA . HIS B 1 361 ? -13.766 -40.094 -5.359 1 86.12 361 HIS B CA 1
ATOM 7920 C C . HIS B 1 361 ? -14.797 -39.406 -6.246 1 86.12 361 HIS B C 1
ATOM 7922 O O . HIS B 1 361 ? -14.719 -39.5 -7.473 1 86.12 361 HIS B O 1
ATOM 7928 N N . GLU B 1 362 ? -15.586 -38.625 -5.598 1 88.25 362 GLU B N 1
ATOM 7929 C CA . GLU B 1 362 ? -16.609 -37.906 -6.352 1 88.25 362 GLU B CA 1
ATOM 7930 C C . GLU B 1 362 ? -16.031 -36.688 -7.035 1 88.25 362 GLU B C 1
ATOM 7932 O O . GLU B 1 362 ? -15.148 -36 -6.484 1 88.25 362 GLU B O 1
ATOM 7937 N N . PRO B 1 363 ? -16.594 -36.438 -8.227 1 90.81 363 PRO B N 1
ATOM 7938 C CA . PRO B 1 363 ? -16.141 -35.219 -8.898 1 90.81 363 PRO B CA 1
ATOM 7939 C C . PRO B 1 363 ? -16.266 -33.969 -8.016 1 90.81 363 PRO B C 1
ATOM 7941 O O . PRO B 1 363 ? -17.203 -33.875 -7.211 1 90.81 363 PRO B O 1
ATOM 7944 N N . LEU B 1 364 ? -15.367 -33.094 -8.164 1 90.38 364 LEU B N 1
ATOM 7945 C CA . LEU B 1 364 ? -15.312 -31.859 -7.375 1 90.38 364 LEU B CA 1
ATOM 7946 C C . LEU B 1 364 ? -15.586 -30.641 -8.25 1 90.38 364 LEU B C 1
ATOM 7948 O O . LEU B 1 364 ? -14.977 -30.469 -9.305 1 90.38 364 LEU B O 1
ATOM 7952 N N . ASP B 1 365 ? -16.531 -29.797 -7.797 1 85.38 365 ASP B N 1
ATOM 7953 C CA . ASP B 1 365 ? -16.766 -28.531 -8.477 1 85.38 365 ASP B CA 1
ATOM 7954 C C . ASP B 1 365 ? -15.461 -27.719 -8.602 1 85.38 365 ASP B C 1
ATOM 7956 O O . ASP B 1 365 ? -14.797 -27.453 -7.602 1 85.38 365 ASP B O 1
ATOM 7960 N N . PRO B 1 366 ? -15.156 -27.344 -9.828 1 86.19 366 PRO B N 1
ATOM 7961 C CA . PRO B 1 366 ? -13.906 -26.609 -10.023 1 86.19 366 PRO B CA 1
ATOM 7962 C C . PRO B 1 366 ? -13.844 -25.328 -9.188 1 86.19 366 PRO B C 1
ATOM 7964 O O . PRO B 1 366 ? -12.758 -24.891 -8.805 1 86.19 366 PRO B O 1
ATOM 7967 N N . GLN B 1 367 ? -14.898 -24.766 -8.836 1 81.31 367 GLN B N 1
ATOM 7968 C CA . GLN B 1 367 ? -14.906 -23.578 -7.988 1 81.31 367 GLN B CA 1
ATOM 7969 C C . GLN B 1 367 ? -14.516 -23.922 -6.555 1 81.31 367 GLN B C 1
ATOM 7971 O O . GLN B 1 367 ? -13.906 -23.109 -5.855 1 81.31 367 GLN B O 1
ATOM 7976 N N . ALA B 1 368 ? -14.875 -25.094 -6.195 1 82.31 368 ALA B N 1
ATOM 7977 C CA . ALA B 1 368 ? -14.539 -25.562 -4.852 1 82.31 368 ALA B CA 1
ATOM 7978 C C . ALA B 1 368 ? -13.055 -25.891 -4.746 1 82.31 368 ALA B C 1
ATOM 7980 O O . ALA B 1 368 ? -12.516 -26.016 -3.643 1 82.31 368 ALA B O 1
ATOM 7981 N N . LEU B 1 369 ? -12.453 -26 -5.867 1 88.62 369 LEU B N 1
ATOM 7982 C CA . LEU B 1 369 ? -11.023 -26.312 -5.891 1 88.62 369 LEU B CA 1
ATOM 7983 C C . LEU B 1 369 ? -10.203 -25.109 -5.426 1 88.62 369 LEU B C 1
ATOM 7985 O O . LEU B 1 369 ? -9.094 -25.266 -4.914 1 88.62 369 LEU B O 1
ATOM 7989 N N . VAL B 1 370 ? -10.797 -23.906 -5.484 1 87.62 370 VAL B N 1
ATOM 7990 C CA . VAL B 1 370 ? -10.047 -22.688 -5.223 1 87.62 370 VAL B CA 1
ATOM 7991 C C . VAL B 1 370 ? -9.641 -22.641 -3.752 1 87.62 370 VAL B C 1
ATOM 7993 O O . VAL B 1 370 ? -8.453 -22.516 -3.434 1 87.62 370 VAL B O 1
ATOM 7996 N N . PRO B 1 371 ? -10.555 -22.75 -2.766 1 88.19 371 PRO B N 1
ATOM 7997 C CA . PRO B 1 371 ? -10.125 -22.734 -1.366 1 88.19 371 PRO B CA 1
ATOM 7998 C C . PRO B 1 371 ? -9.188 -23.891 -1.031 1 88.19 371 PRO B C 1
ATOM 8000 O O . PRO B 1 371 ? -8.289 -23.75 -0.201 1 88.19 371 PRO B O 1
ATOM 8003 N N . MET B 1 372 ? -9.375 -25.016 -1.704 1 91.31 372 MET B N 1
ATOM 8004 C CA . MET B 1 372 ? -8.516 -26.172 -1.462 1 91.31 372 MET B CA 1
ATOM 8005 C C . MET B 1 372 ? -7.098 -25.906 -1.964 1 91.31 372 MET B C 1
ATOM 8007 O O . MET B 1 372 ? -6.121 -26.297 -1.314 1 91.31 372 MET B O 1
ATOM 8011 N N . CYS B 1 373 ? -7.086 -25.266 -3.104 1 92.94 373 CYS B N 1
ATOM 8012 C CA . CYS B 1 373 ? -5.777 -24.922 -3.643 1 92.94 373 CYS B CA 1
ATOM 8013 C C . CYS B 1 373 ? -5.055 -23.938 -2.73 1 92.94 373 CYS B C 1
ATOM 8015 O O . CYS B 1 373 ? -3.842 -24.031 -2.545 1 92.94 373 CYS B O 1
ATOM 8017 N N . TYR B 1 374 ? -5.812 -22.984 -2.18 1 93.12 374 TYR B N 1
ATOM 8018 C CA . TYR B 1 374 ? -5.219 -22.047 -1.237 1 93.12 374 TYR B CA 1
ATOM 8019 C C . TYR B 1 374 ? -4.629 -22.781 -0.036 1 93.12 374 TYR B C 1
ATOM 8021 O O . TYR B 1 374 ? -3.508 -22.484 0.387 1 93.12 374 TYR B O 1
ATOM 8029 N N . LEU B 1 375 ? -5.383 -23.703 0.447 1 94.69 375 LEU B N 1
ATOM 8030 C CA . LEU B 1 375 ? -4.953 -24.453 1.622 1 94.69 375 LEU B CA 1
ATOM 8031 C C . LEU B 1 375 ? -3.736 -25.312 1.306 1 94.69 375 LEU B C 1
ATOM 8033 O O . LEU B 1 375 ? -2.744 -25.281 2.037 1 94.69 375 LEU B O 1
ATOM 8037 N N . MET B 1 376 ? -3.807 -26.078 0.235 1 96.44 376 MET B N 1
ATOM 8038 C CA . MET B 1 376 ? -2.723 -26.984 -0.138 1 96.44 376 MET B CA 1
ATOM 8039 C C . MET B 1 376 ? -1.456 -26.203 -0.479 1 96.44 376 MET B C 1
ATOM 8041 O O . MET B 1 376 ? -0.348 -26.656 -0.196 1 96.44 376 MET B O 1
ATOM 8045 N N . ASN B 1 377 ? -1.692 -25.109 -1.101 1 96.75 377 ASN B N 1
ATOM 8046 C CA . ASN B 1 377 ? -0.54 -24.266 -1.4 1 96.75 377 ASN B CA 1
ATOM 8047 C C . ASN B 1 377 ? 0.134 -23.766 -0.127 1 96.75 377 ASN B C 1
ATOM 8049 O O . ASN B 1 377 ? 1.363 -23.734 -0.041 1 96.75 377 ASN B O 1
ATOM 8053 N N . ALA B 1 378 ? -0.648 -23.281 0.797 1 96.56 378 ALA B N 1
ATOM 8054 C CA . ALA B 1 378 ? -0.103 -22.828 2.076 1 96.56 378 ALA B CA 1
ATOM 8055 C C . ALA B 1 378 ? 0.69 -23.953 2.754 1 96.56 378 ALA B C 1
ATOM 8057 O O . ALA B 1 378 ? 1.776 -23.703 3.287 1 96.56 378 ALA B O 1
ATOM 8058 N N . ARG B 1 379 ? 0.144 -25.109 2.707 1 96.94 379 ARG B N 1
ATOM 8059 C CA . ARG B 1 379 ? 0.808 -26.281 3.299 1 96.94 379 ARG B CA 1
ATOM 8060 C C . ARG B 1 379 ? 2.121 -26.578 2.584 1 96.94 379 ARG B C 1
ATOM 806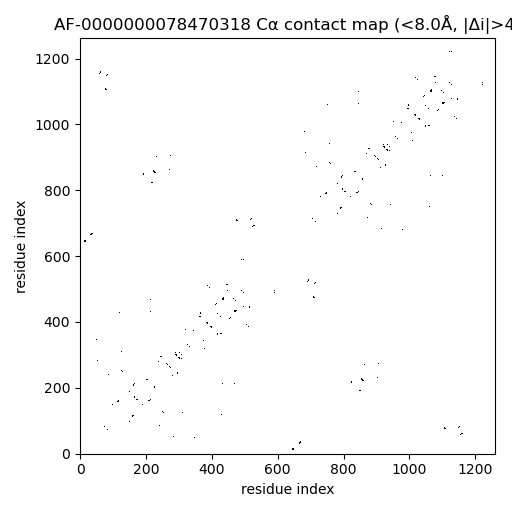2 O O . ARG B 1 379 ? 3.135 -26.859 3.229 1 96.94 379 ARG B O 1
ATOM 8069 N N . LEU B 1 380 ? 2.055 -26.547 1.318 1 98 380 LEU B N 1
ATOM 8070 C CA . LEU B 1 380 ? 3.242 -26.828 0.519 1 98 380 LEU B CA 1
ATOM 8071 C C . LEU B 1 380 ? 4.344 -25.812 0.807 1 98 380 LEU B C 1
ATOM 8073 O O . LEU B 1 380 ? 5.504 -26.188 1.002 1 98 380 LEU B O 1
ATOM 8077 N N . VAL B 1 381 ? 4.012 -24.547 0.838 1 96.44 381 VAL B N 1
ATOM 8078 C CA . VAL B 1 381 ? 4.965 -23.469 1.078 1 96.44 381 VAL B CA 1
ATOM 8079 C C . VAL B 1 381 ? 5.559 -23.609 2.479 1 96.44 381 VAL B C 1
ATOM 8081 O O . VAL B 1 381 ? 6.754 -23.375 2.678 1 96.44 381 VAL B O 1
ATOM 8084 N N . LEU B 1 382 ? 4.73 -23.969 3.41 1 96.94 382 LEU B N 1
ATOM 8085 C CA . LEU B 1 382 ? 5.164 -24.172 4.785 1 96.94 382 LEU B CA 1
ATOM 8086 C C . LEU B 1 382 ? 6.289 -25.203 4.855 1 96.94 382 LEU B C 1
ATOM 8088 O O . LEU B 1 382 ? 7.359 -24.922 5.398 1 96.94 382 LEU B O 1
ATOM 8092 N N . HIS B 1 383 ? 6.078 -26.281 4.277 1 97.81 383 HIS B N 1
ATOM 8093 C CA . HIS B 1 383 ? 7.035 -27.375 4.383 1 97.81 383 HIS B CA 1
ATOM 8094 C C . HIS B 1 383 ? 8.234 -27.156 3.471 1 97.81 383 HIS B C 1
ATOM 8096 O O . HIS B 1 383 ? 9.367 -27.484 3.83 1 97.81 383 HIS B O 1
ATOM 8102 N N . ARG B 1 384 ? 8 -26.656 2.367 1 97.12 384 ARG B N 1
ATOM 8103 C CA . ARG B 1 384 ? 9.055 -26.422 1.39 1 97.12 384 ARG B CA 1
ATOM 8104 C C . ARG B 1 384 ? 10.117 -25.469 1.948 1 97.12 384 ARG B C 1
ATOM 8106 O O . ARG B 1 384 ? 11.273 -25.516 1.533 1 97.12 384 ARG B O 1
ATOM 8113 N N . HIS B 1 385 ? 9.68 -24.641 2.838 1 95.62 385 HIS B N 1
ATOM 8114 C CA . HIS B 1 385 ? 10.578 -23.656 3.449 1 95.62 385 HIS B CA 1
ATOM 8115 C C . HIS B 1 385 ? 11.82 -24.344 4.023 1 95.62 385 HIS B C 1
ATOM 8117 O O . HIS B 1 385 ? 12.914 -23.766 3.986 1 95.62 385 HIS B O 1
ATOM 8123 N N . ASN B 1 386 ? 11.695 -25.5 4.52 1 95.94 386 ASN B N 1
ATOM 8124 C CA . ASN B 1 386 ? 12.773 -26.203 5.207 1 95.94 386 ASN B CA 1
ATOM 8125 C C . ASN B 1 386 ? 13.695 -26.922 4.223 1 95.94 386 ASN B C 1
ATOM 8127 O O . ASN B 1 386 ? 14.562 -27.703 4.625 1 95.94 386 ASN B O 1
ATOM 8131 N N . LEU B 1 387 ? 13.57 -26.625 2.924 1 94.94 387 LEU B N 1
ATOM 8132 C CA . LEU B 1 387 ? 14.508 -27.125 1.929 1 94.94 387 LEU B CA 1
ATOM 8133 C C . LEU B 1 387 ? 15.805 -26.328 1.958 1 94.94 387 LEU B C 1
ATOM 8135 O O . LEU B 1 387 ? 16.797 -26.719 1.35 1 94.94 387 LEU B O 1
ATOM 8139 N N . THR B 1 388 ? 15.789 -25.234 2.592 1 89.75 388 THR B N 1
ATOM 8140 C CA . THR B 1 388 ? 16.922 -24.328 2.631 1 89.75 388 THR B CA 1
ATOM 8141 C C . THR B 1 388 ? 18.156 -25.016 3.217 1 89.75 388 THR B C 1
ATOM 8143 O O . THR B 1 388 ? 18.031 -26 3.951 1 89.75 388 THR B O 1
ATOM 8146 N N . THR B 1 389 ? 19.281 -24.516 2.91 1 88.12 389 THR B N 1
ATOM 8147 C CA . THR B 1 389 ? 20.547 -25.141 3.322 1 88.12 389 THR B CA 1
ATOM 8148 C C . THR B 1 389 ? 20.828 -24.844 4.793 1 88.12 389 THR B C 1
ATOM 8150 O O . THR B 1 389 ? 21.766 -25.422 5.371 1 88.12 389 THR B O 1
ATOM 8153 N N . PHE B 1 390 ? 20.031 -24.094 5.418 1 83.75 390 PHE B N 1
ATOM 8154 C CA . PHE B 1 390 ? 20.125 -23.906 6.863 1 83.75 390 PHE B CA 1
ATOM 8155 C C . PHE B 1 390 ? 19.734 -25.172 7.605 1 83.75 390 PHE B C 1
ATOM 8157 O O . PHE B 1 390 ? 20.188 -25.391 8.734 1 83.75 390 PHE B O 1
ATOM 8164 N N . CYS B 1 391 ? 18.969 -25.938 6.914 1 89.44 391 CYS B N 1
ATOM 8165 C CA . CYS B 1 391 ? 18.391 -27.109 7.555 1 89.44 391 CYS B CA 1
ATOM 8166 C C . CYS B 1 391 ? 19.297 -28.328 7.402 1 89.44 391 CYS B C 1
ATOM 8168 O O . CYS B 1 391 ? 20.031 -28.438 6.41 1 89.44 391 CYS B O 1
ATOM 8170 N N . GLN B 1 392 ? 19.172 -29.203 8.398 1 89.38 392 GLN B N 1
ATOM 8171 C CA . GLN B 1 392 ? 19.906 -30.469 8.328 1 89.38 392 GLN B CA 1
ATOM 8172 C C . GLN B 1 392 ? 19.281 -31.406 7.285 1 89.38 392 GLN B C 1
ATOM 8174 O O . GLN B 1 392 ? 18.141 -31.219 6.887 1 89.38 392 GLN B O 1
ATOM 8179 N N . GLN B 1 393 ? 20.047 -32.375 6.945 1 89 393 GLN B N 1
ATOM 8180 C CA . GLN B 1 393 ? 19.641 -33.25 5.867 1 89 393 GLN B CA 1
ATOM 8181 C C . GLN B 1 393 ? 18.328 -33.969 6.191 1 89 393 GLN B C 1
ATOM 8183 O O . GLN B 1 393 ? 17.453 -34.062 5.332 1 89 393 GLN B O 1
ATOM 8188 N N . ASP B 1 394 ? 18.25 -34.375 7.445 1 90 394 ASP B N 1
ATOM 8189 C CA . ASP B 1 394 ? 17.031 -35.062 7.824 1 90 394 ASP B CA 1
ATOM 8190 C C . ASP B 1 394 ? 15.812 -34.156 7.711 1 90 394 ASP B C 1
ATOM 8192 O O . ASP B 1 394 ? 14.742 -34.594 7.285 1 90 394 ASP B O 1
ATOM 8196 N N . THR B 1 395 ? 15.961 -32.969 8.148 1 93.88 395 THR B N 1
ATOM 8197 C CA . THR B 1 395 ? 14.883 -31.984 8.07 1 93.88 395 THR B CA 1
ATOM 8198 C C . THR B 1 395 ? 14.516 -31.703 6.613 1 93.88 395 THR B C 1
ATOM 8200 O O . THR B 1 395 ? 13.344 -31.547 6.285 1 93.88 395 THR B O 1
ATOM 8203 N N . ARG B 1 396 ? 15.469 -31.625 5.793 1 94.56 396 ARG B N 1
ATOM 8204 C CA . ARG B 1 396 ? 15.242 -31.359 4.375 1 94.56 396 ARG B CA 1
ATOM 8205 C C . ARG B 1 396 ? 14.547 -32.531 3.705 1 94.56 396 ARG B C 1
ATOM 8207 O O . ARG B 1 396 ? 13.656 -32.344 2.867 1 94.56 396 ARG B O 1
ATOM 8214 N N . PHE B 1 397 ? 14.969 -33.781 4.086 1 92.88 397 PHE B N 1
ATOM 8215 C CA . PHE B 1 397 ? 14.297 -34.969 3.568 1 92.88 397 PHE B CA 1
ATOM 8216 C C . PHE B 1 397 ? 12.836 -35 4.008 1 92.88 397 PHE B C 1
ATOM 8218 O O . PHE B 1 397 ? 11.953 -35.344 3.223 1 92.88 397 PHE B O 1
ATOM 8225 N N . ASN B 1 398 ? 12.664 -34.625 5.234 1 94.31 398 ASN B N 1
ATOM 8226 C CA . ASN B 1 398 ? 11.297 -34.562 5.73 1 94.31 398 ASN B CA 1
ATOM 8227 C C . ASN B 1 398 ? 10.469 -33.531 4.977 1 94.31 398 ASN B C 1
ATOM 8229 O O . ASN B 1 398 ? 9.281 -33.75 4.727 1 94.31 398 ASN B O 1
ATOM 8233 N N . ALA B 1 399 ? 11.055 -32.438 4.688 1 97 399 ALA B N 1
ATOM 8234 C CA . ALA B 1 399 ? 10.383 -31.391 3.92 1 97 399 ALA B CA 1
ATOM 8235 C C . ALA B 1 399 ? 9.953 -31.906 2.549 1 97 399 ALA B C 1
ATOM 8237 O O . ALA B 1 399 ? 8.828 -31.672 2.109 1 97 399 ALA B O 1
ATOM 8238 N N . ILE B 1 400 ? 10.812 -32.656 1.885 1 96.44 400 ILE B N 1
ATOM 8239 C CA . ILE B 1 400 ? 10.516 -33.219 0.575 1 96.44 400 ILE B CA 1
ATOM 8240 C C . ILE B 1 400 ? 9.352 -34.188 0.695 1 96.44 400 ILE B C 1
ATOM 8242 O O . ILE B 1 400 ? 8.43 -34.188 -0.119 1 96.44 400 ILE B O 1
ATOM 8246 N N . GLU B 1 401 ? 9.422 -34.969 1.717 1 95.69 401 GLU B N 1
ATOM 8247 C CA . GLU B 1 401 ? 8.383 -36 1.914 1 95.69 401 GLU B CA 1
ATOM 8248 C C . GLU B 1 401 ? 7.02 -35.344 2.146 1 95.69 401 GLU B C 1
ATOM 8250 O O . GLU B 1 401 ? 6.016 -35.781 1.591 1 95.69 401 GLU B O 1
ATOM 8255 N N . GLN B 1 402 ? 7.012 -34.375 2.959 1 97.44 402 GLN B N 1
ATOM 8256 C CA . GLN B 1 402 ? 5.75 -33.688 3.25 1 97.44 402 GLN B CA 1
ATOM 8257 C C . GLN B 1 402 ? 5.219 -32.969 2.02 1 97.44 402 GLN B C 1
ATOM 8259 O O . GLN B 1 402 ? 4.012 -32.938 1.782 1 97.44 402 GLN B O 1
ATOM 8264 N N . CYS B 1 403 ? 6.082 -32.312 1.288 1 98.12 403 CYS B N 1
ATOM 8265 C CA . CYS B 1 403 ? 5.672 -31.672 0.048 1 98.12 403 CYS B CA 1
ATOM 8266 C C . CYS B 1 403 ? 5.129 -32.688 -0.946 1 98.12 403 CYS B C 1
ATOM 8268 O O . CYS B 1 403 ? 4.164 -32.406 -1.659 1 98.12 403 CYS B O 1
ATOM 8270 N N . LEU B 1 404 ? 5.777 -33.875 -0.968 1 97.62 404 LEU B N 1
ATOM 8271 C CA . LEU B 1 404 ? 5.309 -34.938 -1.837 1 97.62 404 LEU B CA 1
ATOM 8272 C C . LEU B 1 404 ? 3.91 -35.406 -1.436 1 97.62 404 LEU B C 1
ATOM 8274 O O . LEU B 1 404 ? 3.039 -35.594 -2.291 1 97.62 404 LEU B O 1
ATOM 8278 N N . ARG B 1 405 ? 3.672 -35.531 -0.199 1 97 405 ARG B N 1
ATOM 8279 C CA . ARG B 1 405 ? 2.361 -35.938 0.295 1 97 405 ARG B CA 1
ATOM 8280 C C . ARG B 1 405 ? 1.299 -34.906 -0.047 1 97 405 ARG B C 1
ATOM 8282 O O . ARG B 1 405 ? 0.2 -35.25 -0.483 1 97 405 ARG B O 1
ATOM 8289 N N . THR B 1 406 ? 1.602 -33.656 0.197 1 97.69 406 THR B N 1
ATOM 8290 C CA . THR B 1 406 ? 0.688 -32.594 -0.142 1 97.69 406 THR B CA 1
ATOM 8291 C C . THR B 1 406 ? 0.397 -32.562 -1.64 1 97.69 406 THR B C 1
ATOM 8293 O O . THR B 1 406 ? -0.737 -32.312 -2.055 1 97.69 406 THR B O 1
ATOM 8296 N N . SER B 1 407 ? 1.408 -32.844 -2.438 1 98.5 407 SER B N 1
ATOM 8297 C CA . SER B 1 407 ? 1.251 -32.875 -3.889 1 98.5 407 SER B CA 1
ATOM 8298 C C . SER B 1 407 ? 0.361 -34.031 -4.332 1 98.5 407 SER B C 1
ATOM 8300 O O . SER B 1 407 ? -0.409 -33.875 -5.285 1 98.5 407 SER B O 1
ATOM 8302 N N . LEU B 1 408 ? 0.52 -35.156 -3.68 1 97.75 408 LEU B N 1
ATOM 8303 C CA . LEU B 1 408 ? -0.339 -36.312 -3.977 1 97.75 408 LEU B CA 1
ATOM 8304 C C . LEU B 1 408 ? -1.798 -35.969 -3.668 1 97.75 408 LEU B C 1
ATOM 8306 O O . LEU B 1 408 ? -2.686 -36.281 -4.469 1 97.75 408 LEU B O 1
ATOM 8310 N N . ASP B 1 409 ? -2.004 -35.375 -2.523 1 95.88 409 ASP B N 1
ATOM 8311 C CA . ASP B 1 409 ? -3.354 -34.938 -2.162 1 95.88 409 ASP B CA 1
ATOM 8312 C C . ASP B 1 409 ? -3.908 -33.938 -3.186 1 95.88 409 ASP B C 1
ATOM 8314 O O . ASP B 1 409 ? -5.074 -34.031 -3.57 1 95.88 409 ASP B O 1
ATOM 8318 N N . SER B 1 410 ? -3.098 -33 -3.588 1 97.12 410 SER B N 1
ATOM 8319 C CA . SER B 1 410 ? -3.512 -32 -4.574 1 97.12 410 SER B CA 1
ATOM 8320 C C . SER B 1 410 ? -3.852 -32.656 -5.91 1 97.12 410 SER B C 1
ATOM 8322 O O . SER B 1 410 ? -4.832 -32.281 -6.559 1 97.12 410 SER B O 1
ATOM 8324 N N . ALA B 1 411 ? -3.021 -33.625 -6.332 1 97.62 411 ALA B N 1
ATOM 8325 C CA . ALA B 1 411 ? -3.275 -34.312 -7.59 1 97.62 411 ALA B CA 1
ATOM 8326 C C . ALA B 1 411 ? -4.621 -35.031 -7.555 1 97.62 411 ALA B C 1
ATOM 8328 O O . ALA B 1 411 ? -5.336 -35.062 -8.562 1 97.62 411 ALA B O 1
ATOM 8329 N N . ALA B 1 412 ? -4.914 -35.625 -6.438 1 96.06 412 ALA B N 1
ATOM 8330 C CA . ALA B 1 412 ? -6.199 -36.312 -6.285 1 96.06 412 ALA B CA 1
ATOM 8331 C C . ALA B 1 412 ? -7.355 -35.312 -6.422 1 96.06 412 ALA B C 1
ATOM 8333 O O . ALA B 1 412 ? -8.359 -35.625 -7.082 1 96.06 412 ALA B O 1
ATOM 8334 N N . LEU B 1 413 ? -7.262 -34.219 -5.785 1 95.06 413 LEU B N 1
ATOM 8335 C CA . LEU B 1 413 ? -8.289 -33.188 -5.859 1 95.06 413 LEU B CA 1
ATOM 8336 C C . LEU B 1 413 ? -8.438 -32.688 -7.289 1 95.06 413 LEU B C 1
ATOM 8338 O O . LEU B 1 413 ? -9.562 -32.469 -7.762 1 95.06 413 LEU B O 1
ATOM 8342 N N . ILE B 1 414 ? -7.348 -32.438 -7.949 1 95.81 414 ILE B N 1
ATOM 8343 C CA . ILE B 1 414 ? -7.336 -31.953 -9.328 1 95.81 414 ILE B CA 1
ATOM 8344 C C . ILE B 1 414 ? -8.016 -32.969 -10.242 1 95.81 414 ILE B C 1
ATOM 8346 O O . ILE B 1 414 ? -8.781 -32.594 -11.133 1 95.81 414 ILE B O 1
ATOM 8350 N N . SER B 1 415 ? -7.668 -34.25 -10.031 1 95.62 415 SER B N 1
ATOM 8351 C CA . SER B 1 415 ? -8.297 -35.312 -10.805 1 95.62 415 SER B CA 1
ATOM 8352 C C . SER B 1 415 ? -9.812 -35.281 -10.664 1 95.62 415 SER B C 1
ATOM 8354 O O . SER B 1 415 ? -10.539 -35.406 -11.648 1 95.62 415 SER B O 1
ATOM 8356 N N . ARG B 1 416 ? -10.281 -35.031 -9.5 1 93.81 416 ARG B N 1
ATOM 8357 C CA . ARG B 1 416 ? -11.711 -34.938 -9.25 1 93.81 416 ARG B CA 1
ATOM 8358 C C . ARG B 1 416 ? -12.312 -33.719 -9.922 1 93.81 416 ARG B C 1
ATOM 8360 O O . ARG B 1 416 ? -13.438 -33.781 -10.438 1 93.81 416 ARG B O 1
ATOM 8367 N N . ALA B 1 417 ? -11.617 -32.656 -9.867 1 93.31 417 ALA B N 1
ATOM 8368 C CA . ALA B 1 417 ? -12.102 -31.422 -10.492 1 93.31 417 ALA B CA 1
ATOM 8369 C C . ALA B 1 417 ? -12.188 -31.562 -12.008 1 93.31 417 ALA B C 1
ATOM 8371 O O . ALA B 1 417 ? -13.109 -31.047 -12.641 1 93.31 417 ALA B O 1
ATOM 8372 N N . MET B 1 418 ? -11.211 -32.219 -12.641 1 93.19 418 MET B N 1
ATOM 8373 C CA . MET B 1 418 ? -11.195 -32.438 -14.078 1 93.19 418 MET B CA 1
ATOM 8374 C C . MET B 1 418 ? -12.352 -33.344 -14.5 1 93.19 418 MET B C 1
ATOM 8376 O O . MET B 1 418 ? -12.836 -33.281 -15.625 1 93.19 418 MET B O 1
ATOM 8380 N N . ALA B 1 419 ? -12.805 -34.156 -13.617 1 90.94 419 ALA B N 1
ATOM 8381 C CA . ALA B 1 419 ? -13.875 -35.125 -13.898 1 90.94 419 ALA B CA 1
ATOM 8382 C C . ALA B 1 419 ? -15.242 -34.438 -13.797 1 90.94 419 ALA B C 1
ATOM 8384 O O . ALA B 1 419 ? -16.266 -35.062 -14.117 1 90.94 419 ALA B O 1
ATOM 8385 N N . TRP B 1 420 ? -15.219 -33.219 -13.383 1 87.5 420 TRP B N 1
ATOM 8386 C CA . TRP B 1 420 ? -16.469 -32.469 -13.227 1 87.5 420 TRP B CA 1
ATOM 8387 C C . TRP B 1 420 ? -17.156 -32.25 -14.57 1 87.5 420 TRP B C 1
ATOM 8389 O O . TRP B 1 420 ? -16.531 -31.719 -15.5 1 87.5 420 TRP B O 1
ATOM 8399 N N . THR B 1 421 ? -18.422 -32.75 -14.836 1 75.31 421 THR B N 1
ATOM 8400 C CA . THR B 1 421 ? -19.094 -32.688 -16.125 1 75.31 421 THR B CA 1
ATOM 8401 C C . THR B 1 421 ? -20.344 -31.797 -16.031 1 75.31 421 THR B C 1
ATOM 8403 O O . THR B 1 421 ? -20.969 -31.5 -17.062 1 75.31 421 THR B O 1
ATOM 8406 N N . LYS B 1 422 ? -20.688 -31.406 -14.93 1 66.38 422 LYS B N 1
ATOM 8407 C CA . LYS B 1 422 ? -21.922 -30.641 -14.844 1 66.38 422 LYS B CA 1
ATOM 8408 C C . LYS B 1 422 ? -21.766 -29.281 -15.508 1 66.38 422 LYS B C 1
ATOM 8410 O O . LYS B 1 422 ? -20.656 -28.75 -15.609 1 66.38 422 LYS B O 1
ATOM 8415 N N . HIS B 1 423 ? -22.828 -28.812 -16.266 1 59.62 423 HIS B N 1
ATOM 8416 C CA . HIS B 1 423 ? -22.969 -27.734 -17.234 1 59.62 423 HIS B CA 1
ATOM 8417 C C . HIS B 1 423 ? -22.359 -26.438 -16.719 1 59.62 423 HIS B C 1
ATOM 8419 O O . HIS B 1 423 ? -22.25 -25.453 -17.469 1 59.62 423 HIS B O 1
ATOM 8425 N N . SER B 1 424 ? -21.922 -26.531 -15.531 1 62.59 424 SER B N 1
ATOM 8426 C CA . SER B 1 424 ? -21.359 -25.234 -15.148 1 62.59 424 SER B CA 1
ATOM 8427 C C . SER B 1 424 ? -19.969 -25.031 -15.734 1 62.59 424 SER B C 1
ATOM 8429 O O . SER B 1 424 ? -19.609 -25.656 -16.734 1 62.59 424 SER B O 1
ATOM 8431 N N . GLN B 1 425 ? -19.031 -24.266 -15.211 1 69.19 425 GLN B N 1
ATOM 8432 C CA . GLN B 1 425 ? -17.703 -23.891 -15.672 1 69.19 425 GLN B CA 1
ATOM 8433 C C . GLN B 1 425 ? -16.781 -25.109 -15.711 1 69.19 425 GLN B C 1
ATOM 8435 O O . GLN B 1 425 ? -16.75 -25.906 -14.773 1 69.19 425 GLN B O 1
ATOM 8440 N N . SER B 1 426 ? -16.312 -25.375 -17.016 1 80.44 426 SER B N 1
ATOM 8441 C CA . SER B 1 426 ? -15.32 -26.422 -17.172 1 80.44 426 SER B CA 1
ATOM 8442 C C . SER B 1 426 ? -14.047 -26.109 -16.391 1 80.44 426 SER B C 1
ATOM 8444 O O . SER B 1 426 ? -13.828 -24.969 -15.984 1 80.44 426 SER B O 1
ATOM 8446 N N . PHE B 1 427 ? -13.344 -27.188 -16.078 1 87.88 427 PHE B N 1
ATOM 8447 C CA . PHE B 1 427 ? -12.117 -27.062 -15.289 1 87.88 427 PHE B CA 1
ATOM 8448 C C . PHE B 1 427 ? -11.18 -26.031 -15.906 1 87.88 427 PHE B C 1
ATOM 8450 O O . PHE B 1 427 ? -10.594 -25.219 -15.203 1 87.88 427 PHE B O 1
ATOM 8457 N N . ASP B 1 428 ? -11.055 -26.078 -17.188 1 85.5 428 ASP B N 1
ATOM 8458 C CA . ASP B 1 428 ? -10.078 -25.234 -17.875 1 85.5 428 ASP B CA 1
ATOM 8459 C C . ASP B 1 428 ? -10.422 -23.75 -17.719 1 85.5 428 ASP B C 1
ATOM 8461 O O . ASP B 1 428 ? -9.562 -22.938 -17.406 1 85.5 428 ASP B O 1
ATOM 8465 N N . THR B 1 429 ? -11.68 -23.406 -17.844 1 83.38 429 THR B N 1
ATOM 8466 C CA . THR B 1 429 ? -12.102 -22.016 -17.781 1 83.38 429 THR B CA 1
ATOM 8467 C C . THR B 1 429 ? -12.188 -21.531 -16.328 1 83.38 429 THR B C 1
ATOM 8469 O O . THR B 1 429 ? -12.172 -20.328 -16.078 1 83.38 429 THR B O 1
ATOM 8472 N N . ALA B 1 430 ? -12.164 -22.484 -15.43 1 86.56 430 ALA B N 1
ATOM 8473 C CA . ALA B 1 430 ? -12.297 -22.125 -14.023 1 86.56 430 ALA B CA 1
ATOM 8474 C C . ALA B 1 430 ? -10.93 -21.953 -13.367 1 86.56 430 ALA B C 1
ATOM 8476 O O . ALA B 1 430 ? -10.82 -21.375 -12.281 1 86.56 430 ALA B O 1
ATOM 8477 N N . ALA B 1 431 ? -9.914 -22.375 -14.047 1 91.44 431 ALA B N 1
ATOM 8478 C CA . ALA B 1 431 ? -8.586 -22.375 -13.438 1 91.44 431 ALA B CA 1
ATOM 8479 C C . ALA B 1 431 ? -8.008 -20.969 -13.367 1 91.44 431 ALA B C 1
ATOM 8481 O O . ALA B 1 431 ? -8.039 -20.234 -14.352 1 91.44 431 ALA B O 1
ATOM 8482 N N . HIS B 1 432 ? -7.5 -20.625 -12.219 1 94.06 432 HIS B N 1
ATOM 8483 C CA . HIS B 1 432 ? -6.836 -19.344 -12 1 94.06 432 HIS B CA 1
ATOM 8484 C C . HIS B 1 432 ? -5.328 -19.469 -12.18 1 94.06 432 HIS B C 1
ATOM 8486 O O . HIS B 1 432 ? -4.793 -20.578 -12.203 1 94.06 432 HIS B O 1
ATOM 8492 N N . ALA B 1 433 ? -4.664 -18.328 -12.32 1 95.62 433 ALA B N 1
ATOM 8493 C CA . ALA B 1 433 ? -3.209 -18.312 -12.453 1 95.62 433 ALA B CA 1
ATOM 8494 C C . ALA B 1 433 ? -2.547 -19.016 -11.266 1 95.62 433 ALA B C 1
ATOM 8496 O O . ALA B 1 433 ? -1.587 -19.766 -11.445 1 95.62 433 ALA B O 1
ATOM 8497 N N . MET B 1 434 ? -3.064 -18.844 -10.125 1 95.19 434 MET B N 1
ATOM 8498 C CA . MET B 1 434 ? -2.475 -19.438 -8.922 1 95.19 434 MET B CA 1
ATOM 8499 C C . MET B 1 434 ? -2.715 -20.938 -8.883 1 95.19 434 MET B C 1
ATOM 8501 O O . MET B 1 434 ? -1.915 -21.688 -8.305 1 95.19 434 MET B O 1
ATOM 8505 N N . THR B 1 435 ? -3.779 -21.359 -9.461 1 95.88 435 THR B N 1
ATOM 8506 C CA . THR B 1 435 ? -3.986 -22.797 -9.617 1 95.88 435 THR B CA 1
ATOM 8507 C C . THR B 1 435 ? -2.908 -23.406 -10.508 1 95.88 435 THR B C 1
ATOM 8509 O O . THR B 1 435 ? -2.389 -24.484 -10.219 1 95.88 435 THR B O 1
ATOM 8512 N N . CYS B 1 436 ? -2.596 -22.688 -11.539 1 97.25 436 CYS B N 1
ATOM 8513 C CA . CYS B 1 436 ? -1.567 -23.156 -12.461 1 97.25 436 CYS B CA 1
ATOM 8514 C C . CYS B 1 436 ? -0.224 -23.297 -11.758 1 97.25 436 CYS B C 1
ATOM 8516 O O . CYS B 1 436 ? 0.463 -24.297 -11.914 1 97.25 436 CYS B O 1
ATOM 8518 N N . THR B 1 437 ? 0.166 -22.297 -10.969 1 97.69 437 THR B N 1
ATOM 8519 C CA . THR B 1 437 ? 1.452 -22.344 -10.281 1 97.69 437 THR B CA 1
ATOM 8520 C C . THR B 1 437 ? 1.449 -23.422 -9.203 1 97.69 437 THR B C 1
ATOM 8522 O O . THR B 1 437 ? 2.477 -24.062 -8.945 1 97.69 437 THR B O 1
ATOM 8525 N N . HIS B 1 438 ? 0.35 -23.594 -8.578 1 97.81 438 HIS B N 1
ATOM 8526 C CA . HIS B 1 438 ? 0.255 -24.656 -7.598 1 97.81 438 HIS B CA 1
ATOM 8527 C C . HIS B 1 438 ? 0.446 -26.031 -8.25 1 97.81 438 HIS B C 1
ATOM 8529 O O . HIS B 1 438 ? 1.17 -26.875 -7.727 1 97.81 438 HIS B O 1
ATOM 8535 N N . ILE B 1 439 ? -0.253 -26.219 -9.375 1 98.25 439 ILE B N 1
ATOM 8536 C CA . ILE B 1 439 ? -0.107 -27.469 -10.117 1 98.25 439 ILE B CA 1
ATOM 8537 C C . ILE B 1 439 ? 1.355 -27.672 -10.508 1 98.25 439 ILE B C 1
ATOM 8539 O O . ILE B 1 439 ? 1.887 -28.781 -10.406 1 98.25 439 ILE B O 1
ATOM 8543 N N . TRP B 1 440 ? 1.941 -26.656 -10.938 1 98.5 440 TRP B N 1
ATOM 8544 C CA . TRP B 1 440 ? 3.348 -26.688 -11.32 1 98.5 440 TRP B CA 1
ATOM 8545 C C . TRP B 1 440 ? 4.227 -27.141 -10.156 1 98.5 440 TRP B C 1
ATOM 8547 O O . TRP B 1 440 ? 5.043 -28.047 -10.305 1 98.5 440 TRP B O 1
ATOM 8557 N N . ARG B 1 441 ? 4.082 -26.562 -8.992 1 98.31 441 ARG B N 1
ATOM 8558 C CA . ARG B 1 441 ? 4.852 -26.938 -7.805 1 98.31 441 ARG B CA 1
ATOM 8559 C C . ARG B 1 441 ? 4.652 -28.406 -7.461 1 98.31 441 ARG B C 1
ATOM 8561 O O . ARG B 1 441 ? 5.617 -29.109 -7.168 1 98.31 441 ARG B O 1
ATOM 8568 N N . CYS B 1 442 ? 3.432 -28.766 -7.457 1 98.69 442 CYS B N 1
ATOM 8569 C CA . CYS B 1 442 ? 3.113 -30.156 -7.16 1 98.69 442 CYS B CA 1
ATOM 8570 C C . CYS B 1 442 ? 3.793 -31.094 -8.148 1 98.69 442 CYS B C 1
ATOM 8572 O O . CYS B 1 442 ? 4.336 -32.125 -7.758 1 98.69 442 CYS B O 1
ATOM 8574 N N . THR B 1 443 ? 3.734 -30.75 -9.406 1 98.75 443 THR B N 1
ATOM 8575 C CA . THR B 1 443 ? 4.316 -31.578 -10.453 1 98.75 443 THR B CA 1
ATOM 8576 C C . THR B 1 443 ? 5.805 -31.797 -10.211 1 98.75 443 THR B C 1
ATOM 8578 O O . THR B 1 443 ? 6.316 -32.906 -10.406 1 98.75 443 THR B O 1
ATOM 8581 N N . LEU B 1 444 ? 6.5 -30.766 -9.805 1 98.38 444 LEU B N 1
ATOM 8582 C CA . LEU B 1 444 ? 7.93 -30.875 -9.539 1 98.38 444 LEU B CA 1
ATOM 8583 C C . LEU B 1 444 ? 8.203 -31.922 -8.461 1 98.38 444 LEU B C 1
ATOM 8585 O O . LEU B 1 444 ? 9.039 -32.812 -8.648 1 98.38 444 LEU B O 1
ATOM 8589 N N . PHE B 1 445 ? 7.52 -31.891 -7.387 1 98.06 445 PHE B N 1
ATOM 8590 C CA . PHE B 1 445 ? 7.742 -32.812 -6.281 1 98.06 445 PHE B CA 1
ATOM 8591 C C . PHE B 1 445 ? 7.328 -34.219 -6.668 1 98.06 445 PHE B C 1
ATOM 8593 O O . PHE B 1 445 ? 7.973 -35.219 -6.27 1 98.06 445 PHE B O 1
ATOM 8600 N N . LEU B 1 446 ? 6.246 -34.344 -7.406 1 98.06 446 LEU B N 1
ATOM 8601 C CA . LEU B 1 446 ? 5.773 -35.656 -7.828 1 98.06 446 LEU B CA 1
ATOM 8602 C C . LEU B 1 446 ? 6.781 -36.344 -8.758 1 98.06 446 LEU B C 1
ATOM 8604 O O . LEU B 1 446 ? 7.051 -37.531 -8.625 1 98.06 446 LEU B O 1
ATOM 8608 N N . LEU B 1 447 ? 7.305 -35.562 -9.664 1 97 447 LEU B N 1
ATOM 8609 C CA . LEU B 1 447 ? 8.32 -36.094 -10.562 1 97 447 LEU B CA 1
ATOM 8610 C C . LEU B 1 447 ? 9.578 -36.469 -9.789 1 97 447 LEU B C 1
ATOM 8612 O O . LEU B 1 447 ? 10.148 -37.531 -10.023 1 97 447 LEU B O 1
ATOM 8616 N N . TYR B 1 448 ? 9.984 -35.594 -8.898 1 95.38 448 TYR B N 1
ATOM 8617 C CA . TYR B 1 448 ? 11.172 -35.844 -8.094 1 95.38 448 TYR B CA 1
ATOM 8618 C C . TYR B 1 448 ? 10.992 -37.125 -7.262 1 95.38 448 TYR B C 1
ATOM 8620 O O . TYR B 1 448 ? 11.93 -37.906 -7.102 1 95.38 448 TYR B O 1
ATOM 8628 N N . GLY B 1 449 ? 9.812 -37.344 -6.723 1 93.5 449 GLY B N 1
ATOM 8629 C CA . GLY B 1 449 ? 9.523 -38.469 -5.848 1 93.5 449 GLY B CA 1
ATOM 8630 C C . GLY B 1 449 ? 9.141 -39.719 -6.602 1 93.5 449 GLY B C 1
ATOM 8631 O O . GLY B 1 449 ? 8.812 -40.75 -5.992 1 93.5 449 GLY B O 1
ATOM 8632 N N . GLY B 1 450 ? 9.086 -39.656 -7.891 1 92.88 450 GLY B N 1
ATOM 8633 C CA . GLY B 1 450 ? 8.797 -40.812 -8.703 1 92.88 450 GLY B CA 1
ATOM 8634 C C . GLY B 1 450 ? 7.32 -41.188 -8.719 1 92.88 450 GLY B C 1
ATOM 8635 O O . GLY B 1 450 ? 6.961 -42.344 -8.93 1 92.88 450 GLY B O 1
ATOM 8636 N N . GLN B 1 451 ? 6.508 -40.25 -8.359 1 95.56 451 GLN B N 1
ATOM 8637 C CA . GLN B 1 451 ? 5.062 -40.469 -8.43 1 95.56 451 GLN B CA 1
ATOM 8638 C C . GLN B 1 451 ? 4.512 -40.031 -9.789 1 95.56 451 GLN B C 1
ATOM 8640 O O . GLN B 1 451 ? 3.797 -39.031 -9.898 1 95.56 451 GLN B O 1
ATOM 8645 N N . PHE B 1 452 ? 4.723 -40.844 -10.805 1 96.12 452 PHE B N 1
ATOM 8646 C CA . PHE B 1 452 ? 4.559 -40.438 -12.195 1 96.12 452 PHE B CA 1
ATOM 8647 C C . PHE B 1 452 ? 3.08 -40.375 -12.57 1 96.12 452 PHE B C 1
ATOM 8649 O O . PHE B 1 452 ? 2.668 -39.5 -13.336 1 96.12 452 PHE B O 1
ATOM 8656 N N . ASP B 1 453 ? 2.234 -41.281 -12.047 1 96.81 453 ASP B N 1
ATOM 8657 C CA . ASP B 1 453 ? 0.808 -41.219 -12.352 1 96.81 453 ASP B CA 1
ATOM 8658 C C . ASP B 1 453 ? 0.193 -39.906 -11.875 1 96.81 453 ASP B C 1
ATOM 8660 O O . ASP B 1 453 ? -0.575 -39.281 -12.602 1 96.81 453 ASP B O 1
ATOM 8664 N N . ALA B 1 454 ? 0.502 -39.594 -10.656 1 97.81 454 ALA B N 1
ATOM 8665 C CA . ALA B 1 454 ? 0.007 -38.344 -10.102 1 97.81 454 ALA B CA 1
ATOM 8666 C C . ALA B 1 454 ? 0.562 -37.156 -10.867 1 97.81 454 ALA B C 1
ATOM 8668 O O . ALA B 1 454 ? -0.147 -36.188 -11.102 1 97.81 454 ALA B O 1
ATOM 8669 N N . ALA B 1 455 ? 1.836 -37.188 -11.234 1 98.38 455 ALA B N 1
ATOM 8670 C CA . ALA B 1 455 ? 2.449 -36.125 -12.023 1 98.38 455 ALA B CA 1
ATOM 8671 C C . ALA B 1 455 ? 1.734 -35.969 -13.359 1 98.38 455 ALA B C 1
ATOM 8673 O O . ALA B 1 455 ? 1.493 -34.844 -13.805 1 98.38 455 ALA B O 1
ATOM 8674 N N . LEU B 1 456 ? 1.422 -37.094 -13.977 1 98.19 456 LEU B N 1
ATOM 8675 C CA . LEU B 1 456 ? 0.733 -37.062 -15.266 1 98.19 456 LEU B CA 1
ATOM 8676 C C . LEU B 1 456 ? -0.655 -36.438 -15.117 1 98.19 456 LEU B C 1
ATOM 8678 O O . LEU B 1 456 ? -1.134 -35.75 -16.031 1 98.19 456 LEU B O 1
ATOM 8682 N N . THR B 1 457 ? -1.291 -36.75 -13.992 1 97.94 457 THR B N 1
ATOM 8683 C CA . THR B 1 457 ? -2.578 -36.125 -13.719 1 97.94 457 THR B CA 1
ATOM 8684 C C . THR B 1 457 ? -2.443 -34.594 -13.703 1 97.94 457 THR B C 1
ATOM 8686 O O . THR B 1 457 ? -3.248 -33.906 -14.312 1 97.94 457 THR B O 1
ATOM 8689 N N . CYS B 1 458 ? -1.485 -34.062 -13 1 98.38 458 CYS B N 1
ATOM 8690 C CA . CYS B 1 458 ? -1.235 -32.625 -12.922 1 98.38 458 CYS B CA 1
ATOM 8691 C C . CYS B 1 458 ? -0.897 -32.062 -14.297 1 98.38 458 CYS B C 1
ATOM 8693 O O . CYS B 1 458 ? -1.387 -31 -14.672 1 98.38 458 CYS B O 1
ATOM 8695 N N . ILE B 1 459 ? -0.085 -32.781 -15.031 1 98.25 459 ILE B N 1
ATOM 8696 C CA . ILE B 1 459 ? 0.343 -32.344 -16.359 1 98.25 459 ILE B CA 1
ATOM 8697 C C . ILE B 1 459 ? -0.859 -32.281 -17.297 1 98.25 459 ILE B C 1
ATOM 8699 O O . ILE B 1 459 ? -0.987 -31.359 -18.094 1 98.25 459 ILE B O 1
ATOM 8703 N N . ARG B 1 460 ? -1.713 -33.25 -17.203 1 97.38 460 ARG B N 1
ATOM 8704 C CA . ARG B 1 460 ? -2.932 -33.25 -18 1 97.38 460 ARG B CA 1
ATOM 8705 C C . ARG B 1 460 ? -3.816 -32.062 -17.656 1 97.38 460 ARG B C 1
ATOM 8707 O O . ARG B 1 460 ? -4.43 -31.453 -18.531 1 97.38 460 ARG B O 1
ATOM 8714 N N . ALA B 1 461 ? -3.953 -31.812 -16.375 1 97.25 461 ALA B N 1
ATOM 8715 C CA . ALA B 1 461 ? -4.707 -30.641 -15.945 1 97.25 461 ALA B CA 1
ATOM 8716 C C . ALA B 1 461 ? -4.137 -29.375 -16.562 1 97.25 461 ALA B C 1
ATOM 8718 O O . ALA B 1 461 ? -4.887 -28.531 -17.062 1 97.25 461 ALA B O 1
ATOM 8719 N N . SER B 1 462 ? -2.832 -29.203 -16.5 1 97.69 462 SER B N 1
ATOM 8720 C CA . SER B 1 462 ? -2.176 -28.031 -17.094 1 97.69 462 SER B CA 1
ATOM 8721 C C . SER B 1 462 ? -2.389 -27.984 -18.594 1 97.69 462 SER B C 1
ATOM 8723 O O . SER B 1 462 ? -2.572 -26.906 -19.172 1 97.69 462 SER B O 1
ATOM 8725 N N . SER B 1 463 ? -2.326 -29.125 -19.188 1 96.31 463 SER B N 1
ATOM 8726 C CA . SER B 1 463 ? -2.564 -29.219 -20.625 1 96.31 463 SER B CA 1
ATOM 8727 C C . SER B 1 463 ? -3.977 -28.766 -20.984 1 96.31 463 SER B C 1
ATOM 8729 O O . SER B 1 463 ? -4.188 -28.109 -22.016 1 96.31 463 SER B O 1
ATOM 8731 N N . LEU B 1 464 ? -4.949 -29.141 -20.172 1 93.62 464 LEU B N 1
ATOM 8732 C CA . LEU B 1 464 ? -6.332 -28.734 -20.391 1 93.62 464 LEU B CA 1
ATOM 8733 C C . LEU B 1 464 ? -6.473 -27.219 -20.297 1 93.62 464 LEU B C 1
ATOM 8735 O O . LEU B 1 464 ? -7.242 -26.609 -21.047 1 93.62 464 LEU B O 1
ATOM 8739 N N . ILE B 1 465 ? -5.844 -26.609 -19.359 1 93.12 465 ILE B N 1
ATOM 8740 C CA . ILE B 1 465 ? -5.859 -25.156 -19.234 1 93.12 465 ILE B CA 1
ATOM 8741 C C . ILE B 1 465 ? -5.238 -24.516 -20.469 1 93.12 465 ILE B C 1
ATOM 8743 O O . ILE B 1 465 ? -5.754 -23.531 -21 1 93.12 465 ILE B O 1
ATOM 8747 N N . GLY B 1 466 ? -4.125 -25.094 -20.906 1 90.62 466 GLY B N 1
ATOM 8748 C CA . GLY B 1 466 ? -3.51 -24.703 -22.156 1 90.62 466 GLY B CA 1
ATOM 8749 C C . GLY B 1 466 ? -2.99 -23.281 -22.141 1 90.62 466 GLY B C 1
ATOM 8750 O O . GLY B 1 466 ? -2.182 -22.906 -21.281 1 90.62 466 GLY B O 1
ATOM 8751 N N . THR B 1 467 ? -3.537 -22.375 -23.016 1 87.81 467 THR B N 1
ATOM 8752 C CA . THR B 1 467 ? -3.025 -21.016 -23.188 1 87.81 467 THR B CA 1
ATOM 8753 C C . THR B 1 467 ? -3.949 -20 -22.516 1 87.81 467 THR B C 1
ATOM 8755 O O . THR B 1 467 ? -3.832 -18.797 -22.75 1 87.81 467 THR B O 1
ATOM 8758 N N . LEU B 1 468 ? -4.887 -20.5 -21.75 1 89.56 468 LEU B N 1
ATOM 8759 C CA . LEU B 1 468 ? -5.859 -19.625 -21.125 1 89.56 468 LEU B CA 1
ATOM 8760 C C . LEU B 1 468 ? -5.191 -18.719 -20.078 1 89.56 468 LEU B C 1
ATOM 8762 O O . LEU B 1 468 ? -5.68 -17.625 -19.797 1 89.56 468 LEU B O 1
ATOM 8766 N N . ARG B 1 469 ? -4.113 -19.234 -19.484 1 92.94 469 ARG B N 1
ATOM 8767 C CA . ARG B 1 469 ? -3.283 -18.484 -18.547 1 92.94 469 ARG B CA 1
ATOM 8768 C C . ARG B 1 469 ? -1.83 -18.453 -19 1 92.94 469 ARG B C 1
ATOM 8770 O O . ARG B 1 469 ? -1.21 -19.5 -19.203 1 92.94 469 ARG B O 1
ATOM 8777 N N . ASP B 1 470 ? -1.26 -17.297 -19.141 1 90.69 470 ASP B N 1
ATOM 8778 C CA . ASP B 1 470 ? 0.11 -17.156 -19.625 1 90.69 470 ASP B CA 1
ATOM 8779 C C . ASP B 1 470 ? 1.093 -17.891 -18.719 1 90.69 470 ASP B C 1
ATOM 8781 O O . ASP B 1 470 ? 2.051 -18.516 -19.188 1 90.69 470 ASP B O 1
ATOM 8785 N N . VAL B 1 471 ? 0.902 -17.859 -17.469 1 95.44 471 VAL B N 1
ATOM 8786 C CA . VAL B 1 471 ? 1.837 -18.453 -16.516 1 95.44 471 VAL B CA 1
ATOM 8787 C C . VAL B 1 471 ? 1.872 -19.969 -16.688 1 95.44 471 VAL B C 1
ATOM 8789 O O . VAL B 1 471 ? 2.891 -20.609 -16.406 1 95.44 471 VAL B O 1
ATOM 8792 N N . ASN B 1 472 ? 0.731 -20.531 -17.141 1 95.69 472 ASN B N 1
ATOM 8793 C CA . ASN B 1 472 ? 0.66 -21.969 -17.359 1 95.69 472 ASN B CA 1
ATOM 8794 C C . ASN B 1 472 ? 1.655 -22.438 -18.422 1 95.69 472 ASN B C 1
ATOM 8796 O O . ASN B 1 472 ? 2.23 -23.516 -18.328 1 95.69 472 ASN B O 1
ATOM 8800 N N . ILE B 1 473 ? 1.82 -21.625 -19.391 1 93.94 473 ILE B N 1
ATOM 8801 C CA . ILE B 1 473 ? 2.789 -21.938 -20.438 1 93.94 473 ILE B CA 1
ATOM 8802 C C . ILE B 1 473 ? 4.203 -21.875 -19.859 1 93.94 473 ILE B C 1
ATOM 8804 O O . ILE B 1 473 ? 5.031 -22.75 -20.156 1 93.94 473 ILE B O 1
ATOM 8808 N N . CYS B 1 474 ? 4.461 -20.891 -19.062 1 95.19 474 CYS B N 1
ATOM 8809 C CA . CYS B 1 474 ? 5.758 -20.766 -18.406 1 95.19 474 CYS B CA 1
ATOM 8810 C C . CYS B 1 474 ? 6.039 -21.969 -17.516 1 95.19 474 CYS B C 1
ATOM 8812 O O . CYS B 1 474 ? 7.164 -22.469 -17.484 1 95.19 474 CYS B O 1
ATOM 8814 N N . CYS B 1 475 ? 5.035 -22.406 -16.844 1 97.12 475 CYS B N 1
ATOM 8815 C CA . CYS B 1 475 ? 5.16 -23.578 -15.984 1 97.12 475 CYS B CA 1
ATOM 8816 C C . CYS B 1 475 ? 5.488 -24.812 -16.797 1 97.12 475 CYS B C 1
ATOM 8818 O O . CYS B 1 475 ? 6.316 -25.641 -16.391 1 97.12 475 CYS B O 1
ATOM 8820 N N . GLY B 1 476 ? 4.836 -24.922 -17.984 1 96.75 476 GLY B N 1
ATOM 8821 C CA . GLY B 1 476 ? 5.125 -26.031 -18.875 1 96.75 476 GLY B CA 1
ATOM 8822 C C . GLY B 1 476 ? 6.57 -26.062 -19.344 1 96.75 476 GLY B C 1
ATOM 8823 O O . GLY B 1 476 ? 7.211 -27.125 -19.328 1 96.75 476 GLY B O 1
ATOM 8824 N N . ARG B 1 477 ? 7.062 -24.953 -19.703 1 95.38 477 ARG B N 1
ATOM 8825 C CA . ARG B 1 477 ? 8.453 -24.844 -20.125 1 95.38 477 ARG B CA 1
ATOM 8826 C C . ARG B 1 477 ? 9.398 -25.25 -19.016 1 95.38 477 ARG B C 1
ATOM 8828 O O . ARG B 1 477 ? 10.398 -25.938 -19.25 1 95.38 477 ARG B O 1
ATOM 8835 N N . ASN B 1 478 ? 9.125 -24.812 -17.828 1 96.94 478 ASN B N 1
ATOM 8836 C CA . ASN B 1 478 ? 9.953 -25.156 -16.688 1 96.94 478 ASN B CA 1
ATOM 8837 C C . ASN B 1 478 ? 9.93 -26.656 -16.391 1 96.94 478 ASN B C 1
ATOM 8839 O O . ASN B 1 478 ? 10.961 -27.234 -16.062 1 96.94 478 ASN B O 1
ATOM 8843 N N . ILE B 1 479 ? 8.766 -27.234 -16.484 1 97.81 479 ILE B N 1
ATOM 8844 C CA . ILE B 1 479 ? 8.625 -28.672 -16.234 1 97.81 479 ILE B CA 1
ATOM 8845 C C . ILE B 1 479 ? 9.43 -29.453 -17.266 1 97.81 479 ILE B C 1
ATOM 8847 O O . ILE B 1 479 ? 10.086 -30.438 -16.922 1 97.81 479 ILE B O 1
ATOM 8851 N N . ALA B 1 480 ? 9.336 -29.016 -18.5 1 96.56 480 ALA B N 1
ATOM 8852 C CA . ALA B 1 480 ? 10.102 -29.672 -19.562 1 96.56 480 ALA B CA 1
ATOM 8853 C C . ALA B 1 480 ? 11.602 -29.656 -19.25 1 96.56 480 ALA B C 1
ATOM 8855 O O . ALA B 1 480 ? 12.281 -30.656 -19.391 1 96.56 480 ALA B O 1
ATOM 8856 N N . PHE B 1 481 ? 12.117 -28.625 -18.812 1 96.25 481 PHE B N 1
ATOM 8857 C CA . PHE B 1 481 ? 13.508 -28.469 -18.406 1 96.25 481 PHE B CA 1
ATOM 8858 C C . PHE B 1 481 ? 13.836 -29.391 -17.234 1 96.25 481 PHE B C 1
ATOM 8860 O O . PHE B 1 481 ? 14.852 -30.078 -17.25 1 96.25 481 PHE B O 1
ATOM 8867 N N . PHE B 1 482 ? 12.984 -29.312 -16.234 1 97.12 482 PHE B N 1
ATOM 8868 C CA . PHE B 1 482 ? 13.203 -30.125 -15.031 1 97.12 482 PHE B CA 1
ATOM 8869 C C . PHE B 1 482 ? 13.266 -31.609 -15.375 1 97.12 482 PHE B C 1
ATOM 8871 O O . PHE B 1 482 ? 14.094 -32.344 -14.836 1 97.12 482 PHE B O 1
ATOM 8878 N N . LEU B 1 483 ? 12.406 -32 -16.297 1 96.56 483 LEU B N 1
ATOM 8879 C CA . LEU B 1 483 ? 12.383 -33.375 -16.75 1 96.56 483 LEU B CA 1
ATOM 8880 C C . LEU B 1 483 ? 13.672 -33.75 -17.484 1 96.56 483 LEU B C 1
ATOM 8882 O O . LEU B 1 483 ? 14.195 -34.844 -17.312 1 96.56 483 LEU B O 1
ATOM 8886 N N . ASP B 1 484 ? 14.141 -32.812 -18.266 1 94.69 484 ASP B N 1
ATOM 8887 C CA . ASP B 1 484 ? 15.414 -33.031 -18.922 1 94.69 484 ASP B CA 1
ATOM 8888 C C . ASP B 1 484 ? 16.531 -33.281 -17.922 1 94.69 484 ASP B C 1
ATOM 8890 O O . ASP B 1 484 ? 17.359 -34.188 -18.109 1 94.69 484 ASP B O 1
ATOM 8894 N N . VAL B 1 485 ? 16.562 -32.531 -16.891 1 94.81 485 VAL B N 1
ATOM 8895 C CA . VAL B 1 485 ? 17.594 -32.656 -15.859 1 94.81 485 VAL B CA 1
ATOM 8896 C C . VAL B 1 485 ? 17.438 -34 -15.125 1 94.81 485 VAL B C 1
ATOM 8898 O O . VAL B 1 485 ? 18.422 -34.656 -14.852 1 94.81 485 VAL B O 1
ATOM 8901 N N . LEU B 1 486 ? 16.234 -34.344 -14.789 1 94.06 486 LEU B N 1
ATOM 8902 C CA . LEU B 1 486 ? 15.977 -35.594 -14.078 1 94.06 486 LEU B CA 1
ATOM 8903 C C . LEU B 1 486 ? 16.406 -36.812 -14.906 1 94.06 486 LEU B C 1
ATOM 8905 O O . LEU B 1 486 ? 16.984 -37.75 -14.383 1 94.06 486 LEU B O 1
ATOM 8909 N N . ILE B 1 487 ? 16.062 -36.781 -16.172 1 93.69 487 ILE B N 1
ATOM 8910 C CA . ILE B 1 487 ? 16.406 -37.875 -17.078 1 93.69 487 ILE B CA 1
ATOM 8911 C C . ILE B 1 487 ? 17.922 -38 -17.188 1 93.69 487 ILE B C 1
ATOM 8913 O O . ILE B 1 487 ? 18.469 -39.094 -17.141 1 93.69 487 ILE B O 1
ATOM 8917 N N . GLU B 1 488 ? 18.578 -36.844 -17.25 1 91.81 488 GLU B N 1
ATOM 8918 C CA . GLU B 1 488 ? 20.047 -36.812 -17.297 1 91.81 488 GLU B CA 1
ATOM 8919 C C . GLU B 1 488 ? 20.641 -37.406 -16.031 1 91.81 488 GLU B C 1
ATOM 8921 O O . GLU B 1 488 ? 21.609 -38.188 -16.078 1 91.81 488 GLU B O 1
ATOM 8926 N N . ARG B 1 489 ? 20.156 -37 -14.914 1 88.88 489 ARG B N 1
ATOM 8927 C CA . ARG B 1 489 ? 20.656 -37.5 -13.641 1 88.88 489 ARG B CA 1
ATOM 8928 C C . ARG B 1 489 ? 20.406 -39 -13.492 1 88.88 489 ARG B C 1
ATOM 8930 O O . ARG B 1 489 ? 21.219 -39.719 -12.914 1 88.88 489 ARG B O 1
ATOM 8937 N N . ARG B 1 490 ? 19.328 -39.469 -13.914 1 86.75 490 ARG B N 1
ATOM 8938 C CA . ARG B 1 490 ? 19 -40.875 -13.852 1 86.75 490 ARG B CA 1
ATOM 8939 C C . ARG B 1 490 ? 19.938 -41.688 -14.742 1 86.75 490 ARG B C 1
ATOM 8941 O O . ARG B 1 490 ? 20.375 -42.781 -14.359 1 86.75 490 ARG B O 1
ATOM 8948 N N . ARG B 1 491 ? 20.219 -41.188 -15.828 1 86.5 491 ARG B N 1
ATOM 8949 C CA . ARG B 1 491 ? 21.109 -41.844 -16.766 1 86.5 491 ARG B CA 1
ATOM 8950 C C . ARG B 1 491 ? 22.547 -41.875 -16.234 1 86.5 491 ARG B C 1
ATOM 8952 O O . ARG B 1 491 ? 23.312 -42.781 -16.547 1 86.5 491 ARG B O 1
ATOM 8959 N N . SER B 1 492 ? 22.828 -40.969 -15.375 1 84.25 492 SER B N 1
ATOM 8960 C CA . SER B 1 492 ? 24.172 -40.906 -14.789 1 84.25 492 SER B CA 1
ATOM 8961 C C . SER B 1 492 ? 24.25 -41.781 -13.531 1 84.25 492 SER B C 1
ATOM 8963 O O . SER B 1 492 ? 25.281 -41.781 -12.844 1 84.25 492 SER B O 1
ATOM 8965 N N . GLY B 1 493 ? 23.25 -42.5 -13.125 1 74.88 493 GLY B N 1
ATOM 8966 C CA . GLY B 1 493 ? 23.312 -43.469 -12.047 1 74.88 493 GLY B CA 1
ATOM 8967 C C . GLY B 1 493 ? 22.625 -43 -10.773 1 74.88 493 GLY B C 1
ATOM 8968 O O . GLY B 1 493 ? 22.672 -43.688 -9.75 1 74.88 493 GLY B O 1
ATOM 8969 N N . SER B 1 494 ? 22.125 -41.844 -10.828 1 73 494 SER B N 1
ATOM 8970 C CA . SER B 1 494 ? 21.469 -41.344 -9.633 1 73 494 SER B CA 1
ATOM 8971 C C . SER B 1 494 ? 20.125 -42.031 -9.414 1 73 494 SER B C 1
ATOM 8973 O O . SER B 1 494 ? 19.484 -42.5 -10.367 1 73 494 SER B O 1
ATOM 8975 N N . LEU B 1 495 ? 19.812 -42.375 -8.156 1 63.59 495 LEU B N 1
ATOM 8976 C CA . LEU B 1 495 ? 18.547 -43.031 -7.828 1 63.59 495 LEU B CA 1
ATOM 8977 C C . LEU B 1 495 ? 17.406 -42.031 -7.754 1 63.59 495 LEU B C 1
ATOM 8979 O O . LEU B 1 495 ? 16.328 -42.344 -7.262 1 63.59 495 LEU B O 1
ATOM 8983 N N . LEU B 1 496 ? 17.719 -40.875 -8.242 1 64.25 496 LEU B N 1
ATOM 8984 C CA . LEU B 1 496 ? 16.734 -39.812 -8.219 1 64.25 496 LEU B CA 1
ATOM 8985 C C . LEU B 1 496 ? 15.555 -40.125 -9.125 1 64.25 496 LEU B C 1
ATOM 8987 O O . LEU B 1 496 ? 15.711 -40.812 -10.141 1 64.25 496 LEU B O 1
ATOM 8991 N N . GLY B 1 497 ? 14.414 -39.812 -8.711 1 56.91 497 GLY B N 1
ATOM 8992 C CA . GLY B 1 497 ? 13.203 -40.156 -9.453 1 56.91 497 GLY B CA 1
ATOM 8993 C C . GLY B 1 497 ? 12.664 -41.531 -9.125 1 56.91 497 GLY B C 1
ATOM 8994 O O . GLY B 1 497 ? 11.656 -41.938 -9.695 1 56.91 497 GLY B O 1
ATOM 8995 N N . SER B 1 498 ? 13.461 -42.219 -8.273 1 58.03 498 SER B N 1
ATOM 8996 C CA . SER B 1 498 ? 12.992 -43.5 -7.773 1 58.03 498 SER B CA 1
ATOM 8997 C C . SER B 1 498 ? 12.383 -43.375 -6.379 1 58.03 498 SER B C 1
ATOM 8999 O O . SER B 1 498 ? 12.641 -42.375 -5.684 1 58.03 498 SER B O 1
ATOM 9001 N N . ARG B 1 499 ? 11.391 -44.188 -6.059 1 56.94 499 ARG B N 1
ATOM 9002 C CA . ARG B 1 499 ? 10.711 -44.156 -4.77 1 56.94 499 ARG B CA 1
ATOM 9003 C C . ARG B 1 499 ? 11.703 -44.25 -3.619 1 56.94 499 ARG B C 1
ATOM 9005 O O . ARG B 1 499 ? 11.383 -43.938 -2.479 1 56.94 499 ARG B O 1
ATOM 9012 N N . ASP B 1 500 ? 12.953 -44.562 -4 1 59.53 500 ASP B N 1
ATOM 9013 C CA . ASP B 1 500 ? 13.945 -44.812 -2.961 1 59.53 500 ASP B CA 1
ATOM 9014 C C . ASP B 1 500 ? 14.953 -43.656 -2.879 1 59.53 500 ASP B C 1
ATOM 9016 O O . ASP B 1 500 ? 16.125 -43.906 -2.6 1 59.53 500 ASP B O 1
ATOM 9020 N N . PHE B 1 501 ? 14.625 -42.469 -3.092 1 57.94 501 PHE B N 1
ATOM 9021 C CA . PHE B 1 501 ? 15.531 -41.312 -3.111 1 57.94 501 PHE B CA 1
ATOM 9022 C C . PHE B 1 501 ? 16.156 -41.094 -1.739 1 57.94 501 PHE B C 1
ATOM 9024 O O . PHE B 1 501 ? 17.219 -40.5 -1.627 1 57.94 501 PHE B O 1
ATOM 9031 N N . ARG B 1 502 ? 15.578 -41.625 -0.697 1 59.47 502 ARG B N 1
ATOM 9032 C CA . ARG B 1 502 ? 16.047 -41.5 0.677 1 59.47 502 ARG B CA 1
ATOM 9033 C C . ARG B 1 502 ? 17.391 -42.188 0.868 1 59.47 502 ARG B C 1
ATOM 9035 O O . ARG B 1 502 ? 18.141 -41.875 1.792 1 59.47 502 ARG B O 1
ATOM 9042 N N . ASP B 1 503 ? 17.469 -43.125 0.017 1 58.47 503 ASP B N 1
ATOM 9043 C CA . ASP B 1 503 ? 18.672 -43.938 0.228 1 58.47 503 ASP B CA 1
ATOM 9044 C C . ASP B 1 503 ? 19.922 -43.188 -0.25 1 58.47 503 ASP B C 1
ATOM 9046 O O . ASP B 1 503 ? 21.047 -43.688 -0.077 1 58.47 503 ASP B O 1
ATOM 9050 N N . GLN B 1 504 ? 19.594 -42.094 -0.794 1 58.12 504 GLN B N 1
ATOM 9051 C CA . GLN B 1 504 ? 20.75 -41.281 -1.22 1 58.12 504 GLN B CA 1
ATOM 9052 C C . GLN B 1 504 ? 21.391 -40.594 -0.035 1 58.12 504 GLN B C 1
ATOM 9054 O O . GLN B 1 504 ? 20.703 -40.062 0.839 1 58.12 504 GLN B O 1
ATOM 9059 N N . SER B 1 505 ? 22.609 -40.781 0.168 1 62.81 505 SER B N 1
ATOM 9060 C CA . SER B 1 505 ? 23.406 -40.219 1.266 1 62.81 505 SER B CA 1
ATOM 9061 C C . SER B 1 505 ? 23.516 -38.719 1.167 1 62.81 505 SER B C 1
ATOM 9063 O O . SER B 1 505 ? 23.719 -38.031 2.176 1 62.81 505 SER B O 1
ATOM 9065 N N . TYR B 1 506 ? 23.297 -38.156 -0.119 1 75.12 506 TYR B N 1
ATOM 9066 C CA . TYR B 1 506 ? 23.484 -36.719 -0.206 1 75.12 506 TYR B CA 1
ATOM 9067 C C . TYR B 1 506 ? 22.516 -36.094 -1.214 1 75.12 506 TYR B C 1
ATOM 9069 O O . TYR B 1 506 ? 22.188 -36.719 -2.227 1 75.12 506 TYR B O 1
ATOM 9077 N N . LEU B 1 507 ? 21.938 -35.031 -0.834 1 84.12 507 LEU B N 1
ATOM 9078 C CA . LEU B 1 507 ? 21.031 -34.281 -1.709 1 84.12 507 LEU B CA 1
ATOM 9079 C C . LEU B 1 507 ? 21.812 -33.531 -2.783 1 84.12 507 LEU B C 1
ATOM 9081 O O . LEU B 1 507 ? 22.828 -32.875 -2.486 1 84.12 507 LEU B O 1
ATOM 9085 N N . ASP B 1 508 ? 21.453 -33.781 -3.969 1 88.31 508 ASP B N 1
ATOM 9086 C CA . ASP B 1 508 ? 21.984 -33 -5.082 1 88.31 508 ASP B CA 1
ATOM 9087 C C . ASP B 1 508 ? 21.484 -31.547 -5.008 1 88.31 508 ASP B C 1
ATOM 9089 O O . ASP B 1 508 ? 20.359 -31.25 -5.387 1 88.31 508 ASP B O 1
ATOM 9093 N N . GLU B 1 509 ? 22.328 -30.656 -4.668 1 89.38 509 GLU B N 1
ATOM 9094 C CA . GLU B 1 509 ? 21.938 -29.281 -4.383 1 89.38 509 GLU B CA 1
ATOM 9095 C C . GLU B 1 509 ? 21.375 -28.594 -5.625 1 89.38 509 GLU B C 1
ATOM 9097 O O . GLU B 1 509 ? 20.484 -27.75 -5.527 1 89.38 509 GLU B O 1
ATOM 9102 N N . GLU B 1 510 ? 21.891 -28.812 -6.742 1 91.44 510 GLU B N 1
ATOM 9103 C CA . GLU B 1 510 ? 21.359 -28.234 -7.973 1 91.44 510 GLU B CA 1
ATOM 9104 C C . GLU B 1 510 ? 19.922 -28.672 -8.219 1 91.44 510 GLU B C 1
ATOM 9106 O O . GLU B 1 510 ? 19.062 -27.859 -8.555 1 91.44 510 GLU B O 1
ATOM 9111 N N . LEU B 1 511 ? 19.75 -29.953 -8.07 1 93 511 LEU B N 1
ATOM 9112 C CA . LEU B 1 511 ? 18.406 -30.484 -8.281 1 93 511 LEU B CA 1
ATOM 9113 C C . LEU B 1 511 ? 17.438 -29.938 -7.25 1 93 511 LEU B C 1
ATOM 9115 O O . LEU B 1 511 ? 16.266 -29.672 -7.57 1 93 511 LEU B O 1
ATOM 9119 N N . ILE B 1 512 ? 17.891 -29.812 -6.035 1 94.06 512 ILE B N 1
ATOM 9120 C CA . ILE B 1 512 ? 17.031 -29.297 -4.977 1 94.06 512 ILE B CA 1
ATOM 9121 C C . ILE B 1 512 ? 16.703 -27.828 -5.254 1 94.06 512 ILE B C 1
ATOM 9123 O O . ILE B 1 512 ? 15.594 -27.375 -4.965 1 94.06 512 ILE B O 1
ATOM 9127 N N . ALA B 1 513 ? 17.625 -27.078 -5.816 1 93.75 513 ALA B N 1
ATOM 9128 C CA . ALA B 1 513 ? 17.359 -25.688 -6.195 1 93.75 513 ALA B CA 1
ATOM 9129 C C . ALA B 1 513 ? 16.234 -25.594 -7.223 1 93.75 513 ALA B C 1
ATOM 9131 O O . ALA B 1 513 ? 15.375 -24.734 -7.125 1 93.75 513 ALA B O 1
ATOM 9132 N N . TYR B 1 514 ? 16.297 -26.531 -8.195 1 95.94 514 TYR B N 1
ATOM 9133 C CA . TYR B 1 514 ? 15.234 -26.562 -9.195 1 95.94 514 TYR B CA 1
ATOM 9134 C C . TYR B 1 514 ? 13.906 -27 -8.57 1 95.94 514 TYR B C 1
ATOM 9136 O O . TYR B 1 514 ? 12.859 -26.438 -8.883 1 95.94 514 TYR B O 1
ATOM 9144 N N . LEU B 1 515 ? 14.031 -27.969 -7.676 1 96.62 515 LEU B N 1
ATOM 9145 C CA . LEU B 1 515 ? 12.859 -28.531 -7.008 1 96.62 515 LEU B CA 1
ATOM 9146 C C . LEU B 1 515 ? 12.172 -27.469 -6.152 1 96.62 515 LEU B C 1
ATOM 9148 O O . LEU B 1 515 ? 10.945 -27.469 -6.035 1 96.62 515 LEU B O 1
ATOM 9152 N N . SER B 1 516 ? 12.914 -26.578 -5.578 1 95.31 516 SER B N 1
ATOM 9153 C CA . SER B 1 516 ? 12.391 -25.562 -4.676 1 95.31 516 SER B CA 1
ATOM 9154 C C . SER B 1 516 ? 11.555 -24.531 -5.426 1 95.31 516 SER B C 1
ATOM 9156 O O . SER B 1 516 ? 10.812 -23.766 -4.812 1 95.31 516 SER B O 1
ATOM 9158 N N . GLY B 1 517 ? 11.68 -24.5 -6.75 1 94 517 GLY B N 1
ATOM 9159 C CA . GLY B 1 517 ? 10.852 -23.641 -7.574 1 94 517 GLY B CA 1
ATOM 9160 C C . GLY B 1 517 ? 10.992 -22.172 -7.234 1 94 517 GLY B C 1
ATOM 9161 O O . GLY B 1 517 ? 12.109 -21.641 -7.223 1 94 517 GLY B O 1
ATOM 9162 N N . ASP B 1 518 ? 9.898 -21.547 -6.922 1 92.56 518 ASP B N 1
ATOM 9163 C CA . ASP B 1 518 ? 9.883 -20.109 -6.742 1 92.56 518 ASP B CA 1
ATOM 9164 C C . ASP B 1 518 ? 10.32 -19.719 -5.332 1 92.56 518 ASP B C 1
ATOM 9166 O O . ASP B 1 518 ? 10.242 -18.547 -4.945 1 92.56 518 ASP B O 1
ATOM 9170 N N . LEU B 1 519 ? 10.734 -20.641 -4.523 1 89.38 519 LEU B N 1
ATOM 9171 C CA . LEU B 1 519 ? 11.414 -20.328 -3.273 1 89.38 519 LEU B CA 1
ATOM 9172 C C . LEU B 1 519 ? 12.688 -19.531 -3.537 1 89.38 519 LEU B C 1
ATOM 9174 O O . LEU B 1 519 ? 13.109 -18.719 -2.699 1 89.38 519 LEU B O 1
ATOM 9178 N N . GLN B 1 520 ? 13.273 -19.75 -4.68 1 88.5 520 GLN B N 1
ATOM 9179 C CA . GLN B 1 520 ? 14.523 -19.094 -5.035 1 88.5 520 GLN B CA 1
ATOM 9180 C C . GLN B 1 520 ? 14.305 -17.641 -5.422 1 88.5 520 GLN B C 1
ATOM 9182 O O . GLN B 1 520 ? 15.258 -16.859 -5.52 1 88.5 520 GLN B O 1
ATOM 9187 N N . ALA B 1 521 ? 13.047 -17.328 -5.594 1 85.75 521 ALA B N 1
ATOM 9188 C CA . ALA B 1 521 ? 12.734 -15.945 -5.984 1 85.75 521 ALA B CA 1
ATOM 9189 C C . ALA B 1 521 ? 12.875 -14.992 -4.801 1 85.75 521 ALA B C 1
ATOM 9191 O O . ALA B 1 521 ? 13.047 -13.789 -4.984 1 85.75 521 ALA B O 1
ATOM 9192 N N . ASN B 1 522 ? 12.703 -15.438 -3.631 1 78.75 522 ASN B N 1
ATOM 9193 C CA . ASN B 1 522 ? 12.859 -14.641 -2.422 1 78.75 522 ASN B CA 1
ATOM 9194 C C . ASN B 1 522 ? 14.305 -14.68 -1.913 1 78.75 522 ASN B C 1
ATOM 9196 O O . ASN B 1 522 ? 14.789 -15.727 -1.486 1 78.75 522 ASN B O 1
ATOM 9200 N N . LEU B 1 523 ? 14.922 -13.609 -1.889 1 74.94 523 LEU B N 1
ATOM 9201 C CA . LEU B 1 523 ? 16.344 -13.539 -1.57 1 74.94 523 LEU B CA 1
ATOM 9202 C C . LEU B 1 523 ? 16.594 -13.922 -0.116 1 74.94 523 LEU B C 1
ATOM 9204 O O . LEU B 1 523 ? 17.688 -14.383 0.229 1 74.94 523 LEU B O 1
ATOM 9208 N N . ASP B 1 524 ? 15.609 -13.797 0.61 1 74.44 524 ASP B N 1
ATOM 9209 C CA . ASP B 1 524 ? 15.773 -14.117 2.023 1 74.44 524 ASP B CA 1
ATOM 9210 C C . ASP B 1 524 ? 15.852 -15.633 2.234 1 74.44 524 ASP B C 1
ATOM 9212 O O . ASP B 1 524 ? 16.422 -16.094 3.219 1 74.44 524 ASP B O 1
ATOM 9216 N N . ASN B 1 525 ? 15.25 -16.297 1.253 1 78.81 525 ASN B N 1
ATOM 9217 C CA . ASN B 1 525 ? 15.172 -17.734 1.443 1 78.81 525 ASN B CA 1
ATOM 9218 C C . ASN B 1 525 ? 15.945 -18.484 0.366 1 78.81 525 ASN B C 1
ATOM 9220 O O . ASN B 1 525 ? 16.016 -19.719 0.392 1 78.81 525 ASN B O 1
ATOM 9224 N N . SER B 1 526 ? 16.531 -17.734 -0.491 1 83.12 526 SER B N 1
ATOM 9225 C CA . SER B 1 526 ? 17.281 -18.359 -1.578 1 83.12 526 SER B CA 1
ATOM 9226 C C . SER B 1 526 ? 18.703 -18.688 -1.161 1 83.12 526 SER B C 1
ATOM 9228 O O . SER B 1 526 ? 19.281 -18.016 -0.296 1 83.12 526 SER B O 1
ATOM 9230 N N . TRP B 1 527 ? 19.266 -19.672 -1.688 1 85.69 527 TRP B N 1
ATOM 9231 C CA . TRP B 1 527 ? 20.641 -20.031 -1.353 1 85.69 527 TRP B CA 1
ATOM 9232 C C . TRP B 1 527 ? 21.484 -20.141 -2.609 1 85.69 527 TRP B C 1
ATOM 9234 O O . TRP B 1 527 ? 22.641 -20.562 -2.545 1 85.69 527 TRP B O 1
ATOM 9244 N N . ILE B 1 528 ? 20.906 -19.734 -3.668 1 85.31 528 ILE B N 1
ATOM 9245 C CA . ILE B 1 528 ? 21.672 -19.891 -4.906 1 85.31 528 ILE B CA 1
ATOM 9246 C C . ILE B 1 528 ? 22.234 -18.547 -5.336 1 85.31 528 ILE B C 1
ATOM 9248 O O . ILE B 1 528 ? 23.156 -18.484 -6.152 1 85.31 528 ILE B O 1
ATOM 9252 N N . TRP B 1 529 ? 21.625 -17.5 -4.93 1 78.44 529 TRP B N 1
ATOM 9253 C CA . TRP B 1 529 ? 22.031 -16.188 -5.414 1 78.44 529 TRP B CA 1
ATOM 9254 C C . TRP B 1 529 ? 23.172 -15.641 -4.57 1 78.44 529 TRP B C 1
ATOM 9256 O O . TRP B 1 529 ? 23.156 -15.727 -3.34 1 78.44 529 TRP B O 1
ATOM 9266 N N . GLN B 1 530 ? 24.484 -15.461 -5.172 1 59.78 530 GLN B N 1
ATOM 9267 C CA . GLN B 1 530 ? 25.688 -15.008 -4.484 1 59.78 530 GLN B CA 1
ATOM 9268 C C . GLN B 1 530 ? 25.672 -13.492 -4.301 1 59.78 530 GLN B C 1
ATOM 9270 O O . GLN B 1 530 ? 25.188 -12.758 -5.164 1 59.78 530 GLN B O 1
ATOM 9275 N N . GLU B 1 531 ? 25.812 -12.961 -3.236 1 55.53 531 GLU B N 1
ATOM 9276 C CA . GLU B 1 531 ? 26.016 -11.531 -3.053 1 55.53 531 GLU B CA 1
ATOM 9277 C C . GLU B 1 531 ? 27 -10.977 -4.074 1 55.53 531 GLU B C 1
ATOM 9279 O O . GLU B 1 531 ? 26.812 -9.883 -4.605 1 55.53 531 GLU B O 1
ATOM 9284 N N . ASN B 1 532 ? 28.453 -11.383 -4.074 1 45.09 532 ASN B N 1
ATOM 9285 C CA . ASN B 1 532 ? 29.594 -10.664 -4.602 1 45.09 532 ASN B CA 1
ATOM 9286 C C . ASN B 1 532 ? 29.578 -10.625 -6.129 1 45.09 532 ASN B C 1
ATOM 9288 O O . ASN B 1 532 ? 30 -9.633 -6.73 1 45.09 532 ASN B O 1
ATOM 9292 N N . GLU B 1 533 ? 29.828 -11.898 -6.879 1 40.44 533 GLU B N 1
ATOM 9293 C CA . GLU B 1 533 ? 30.625 -12.109 -8.078 1 40.44 533 GLU B CA 1
ATOM 9294 C C . GLU B 1 533 ? 29.891 -11.617 -9.32 1 40.44 533 GLU B C 1
ATOM 9296 O O . GLU B 1 533 ? 30.359 -11.82 -10.445 1 40.44 533 GLU B O 1
ATOM 9301 N N . VAL B 1 534 ? 28.859 -11.305 -9.367 1 38.47 534 VAL B N 1
ATOM 9302 C CA . VAL B 1 534 ? 28.5 -11.109 -10.766 1 38.47 534 VAL B CA 1
ATOM 9303 C C . VAL B 1 534 ? 29.297 -9.938 -11.344 1 38.47 534 VAL B C 1
ATOM 9305 O O . VAL B 1 534 ? 28.75 -8.852 -11.539 1 38.47 534 VAL B O 1
ATOM 9308 N N . GLY B 1 535 ? 30.422 -9.469 -10.797 1 34.22 535 GLY B N 1
ATOM 9309 C CA . GLY B 1 535 ? 31.328 -8.617 -11.547 1 34.22 535 GLY B CA 1
ATOM 9310 C C . GLY B 1 535 ? 31.969 -9.328 -12.727 1 34.22 535 GLY B C 1
ATOM 9311 O O . GLY B 1 535 ? 33.188 -9.438 -12.797 1 34.22 535 GLY B O 1
ATOM 9312 N N . LEU B 1 536 ? 31.703 -10.422 -13.336 1 31.92 536 LEU B N 1
ATOM 9313 C CA . LEU B 1 536 ? 32.5 -10.914 -14.445 1 31.92 536 LEU B CA 1
ATOM 9314 C C . LEU B 1 536 ? 32.906 -9.773 -15.375 1 31.92 536 LEU B C 1
ATOM 9316 O O . LEU B 1 536 ? 32.219 -8.758 -15.453 1 31.92 536 LEU B O 1
ATOM 9320 N N . ASP B 1 537 ? 34.25 -9.945 -16.047 1 29.69 537 ASP B N 1
ATOM 9321 C CA . ASP B 1 537 ? 35.125 -9.328 -17.031 1 29.69 537 ASP B CA 1
ATOM 9322 C C . ASP B 1 537 ? 34.375 -9.055 -18.344 1 29.69 537 ASP B C 1
ATOM 9324 O O . ASP B 1 537 ? 34.188 -9.961 -19.156 1 29.69 537 ASP B O 1
ATOM 9328 N N . MET B 1 538 ? 33.625 -8.312 -18.594 1 29.09 538 MET B N 1
ATOM 9329 C CA . MET B 1 538 ? 33.25 -7.84 -19.922 1 29.09 538 MET B CA 1
ATOM 9330 C C . MET B 1 538 ? 34.469 -7.281 -20.656 1 29.09 538 MET B C 1
ATOM 9332 O O . MET B 1 538 ? 34.344 -6.621 -21.688 1 29.09 538 MET B O 1
ATOM 9336 N N . ASP B 1 539 ? 35.75 -7.488 -20.266 1 28.64 539 ASP B N 1
ATOM 9337 C CA . ASP B 1 539 ? 36.781 -6.824 -21.047 1 28.64 539 ASP B CA 1
ATOM 9338 C C . ASP B 1 539 ? 36.906 -7.441 -22.438 1 28.64 539 ASP B C 1
ATOM 9340 O O . ASP B 1 539 ? 37.375 -6.793 -23.375 1 28.64 539 ASP B O 1
ATOM 9344 N N . GLU B 1 540 ? 37.125 -8.727 -22.719 1 28.2 540 GLU B N 1
ATOM 9345 C CA . GLU B 1 540 ? 37.906 -9.086 -23.906 1 28.2 540 GLU B CA 1
ATOM 9346 C C . GLU B 1 540 ? 37.094 -8.852 -25.172 1 28.2 540 GLU B C 1
ATOM 9348 O O . GLU B 1 540 ? 37.625 -8.852 -26.281 1 28.2 540 GLU B O 1
ATOM 9353 N N . SER B 1 541 ? 35.906 -9.172 -25.469 1 24.88 541 SER B N 1
ATOM 9354 C CA . SER B 1 541 ? 35.531 -9.125 -26.875 1 24.88 541 SER B CA 1
ATOM 9355 C C . SER B 1 541 ? 35.312 -7.688 -27.344 1 24.88 541 SER B C 1
ATOM 9357 O O . SER B 1 541 ? 34.219 -7.141 -27.172 1 24.88 541 SER B O 1
ATOM 9359 N N . LYS B 1 542 ? 36.281 -6.77 -27.156 1 28.28 542 LYS B N 1
ATOM 9360 C CA . LYS B 1 542 ? 36.312 -5.445 -27.781 1 28.28 542 LYS B CA 1
ATOM 9361 C C . LYS B 1 542 ? 36.25 -5.547 -29.297 1 28.28 542 LYS B C 1
ATOM 9363 O O . LYS B 1 542 ? 36.25 -4.531 -30 1 28.28 542 LYS B O 1
ATOM 9368 N N . GLY B 1 543 ? 36.906 -6.445 -29.969 1 24.86 543 GLY B N 1
ATOM 9369 C CA . GLY B 1 543 ? 37.344 -6.148 -31.312 1 24.86 543 GLY B CA 1
ATOM 9370 C C . GLY B 1 543 ? 36.188 -6.059 -32.312 1 24.86 543 GLY B C 1
ATOM 9371 O O . GLY B 1 543 ? 36.438 -5.891 -33.5 1 24.86 543 GLY B O 1
ATOM 9372 N N . ARG B 1 544 ? 35.25 -6.922 -32.219 1 27.11 544 ARG B N 1
ATOM 9373 C CA . ARG B 1 544 ? 34.562 -6.863 -33.5 1 27.11 544 ARG B CA 1
ATOM 9374 C C . ARG B 1 544 ? 33.938 -5.5 -33.719 1 27.11 544 ARG B C 1
ATOM 9376 O O . ARG B 1 544 ? 33.469 -4.859 -32.781 1 27.11 544 ARG B O 1
ATOM 9383 N N . ASP B 1 545 ? 34.219 -4.812 -34.844 1 25.19 545 ASP B N 1
ATOM 9384 C CA . ASP B 1 545 ? 33.812 -3.578 -35.531 1 25.19 545 ASP B CA 1
ATOM 9385 C C . ASP B 1 545 ? 32.312 -3.324 -35.312 1 25.19 545 ASP B C 1
ATOM 9387 O O . ASP B 1 545 ? 31.5 -4.234 -35.5 1 25.19 545 ASP B O 1
ATOM 9391 N N . ASP B 1 546 ? 32.062 -2.381 -34.625 1 26.94 546 ASP B N 1
ATOM 9392 C CA . ASP B 1 546 ? 30.859 -1.66 -34.25 1 26.94 546 ASP B CA 1
ATOM 9393 C C . ASP B 1 546 ? 30.062 -1.258 -35.5 1 26.94 546 ASP B C 1
ATOM 9395 O O . ASP B 1 546 ? 29.969 -0.073 -35.812 1 26.94 546 ASP B O 1
ATOM 9399 N N . THR B 1 547 ? 30.281 -2.033 -36.562 1 25.55 547 THR B N 1
ATOM 9400 C CA . THR B 1 547 ? 29.391 -1.485 -37.594 1 25.55 547 THR B CA 1
ATOM 9401 C C . THR B 1 547 ? 27.953 -1.458 -37.094 1 25.55 547 THR B C 1
ATOM 9403 O O . THR B 1 547 ? 27.375 -2.504 -36.781 1 25.55 547 THR B O 1
ATOM 9406 N N . LEU B 1 548 ? 27.688 -0.399 -36.5 1 25.03 548 LEU B N 1
ATOM 9407 C CA . LEU B 1 548 ? 26.375 0.049 -36.094 1 25.03 548 LEU B CA 1
ATOM 9408 C C . LEU B 1 548 ? 25.344 -0.147 -37.188 1 25.03 548 LEU B C 1
ATOM 9410 O O . LEU B 1 548 ? 25.484 0.424 -38.281 1 25.03 548 LEU B O 1
ATOM 9414 N N . PRO B 1 549 ? 24.891 -1.356 -37.375 1 25.58 549 PRO B N 1
ATOM 9415 C CA . PRO B 1 549 ? 24 -1.327 -38.531 1 25.58 549 PRO B CA 1
ATOM 9416 C C . PRO B 1 549 ? 23.047 -0.125 -38.531 1 25.58 549 PRO B C 1
ATOM 9418 O O . PRO B 1 549 ? 22.719 0.393 -37.469 1 25.58 549 PRO B O 1
ATOM 9421 N N . ASN B 1 550 ? 23.109 0.788 -39.531 1 24.47 550 ASN B N 1
ATOM 9422 C CA . ASN B 1 550 ? 22.234 1.885 -39.906 1 24.47 550 ASN B CA 1
ATOM 9423 C C . ASN B 1 550 ? 20.766 1.474 -39.875 1 24.47 550 ASN B C 1
ATOM 9425 O O . ASN B 1 550 ? 20.266 0.822 -40.812 1 24.47 550 ASN B O 1
ATOM 9429 N N . PHE B 1 551 ? 20.328 1.049 -38.812 1 22.38 551 PHE B N 1
ATOM 9430 C CA . PHE B 1 551 ? 18.906 0.759 -38.844 1 22.38 551 PHE B CA 1
ATOM 9431 C C . PHE B 1 551 ? 18.125 1.961 -39.344 1 22.38 551 PHE B C 1
ATOM 9433 O O . PHE B 1 551 ? 18.234 3.061 -38.812 1 22.38 551 PHE B O 1
ATOM 9440 N N . SER B 1 552 ? 18.047 2.119 -40.594 1 23.95 552 SER B N 1
ATOM 9441 C CA . SER B 1 552 ? 17.062 2.986 -41.281 1 23.95 552 SER B CA 1
ATOM 9442 C C . SER B 1 552 ? 15.75 3.012 -40.5 1 23.95 552 SER B C 1
ATOM 9444 O O . SER B 1 552 ? 15.328 1.997 -39.938 1 23.95 552 SER B O 1
ATOM 9446 N N . MET B 1 553 ? 15.305 4.156 -39.938 1 24.11 553 MET B N 1
ATOM 9447 C CA . MET B 1 553 ? 14.102 4.77 -39.406 1 24.11 553 MET B CA 1
ATOM 9448 C C . MET B 1 553 ? 12.852 4.238 -40.094 1 24.11 553 MET B C 1
ATOM 9450 O O . MET B 1 553 ? 11.781 4.852 -40 1 24.11 553 MET B O 1
ATOM 9454 N N . ARG B 1 554 ? 13.016 3.35 -41.031 1 23.47 554 ARG B N 1
ATOM 9455 C CA . ARG B 1 554 ? 11.781 3.223 -41.812 1 23.47 554 ARG B CA 1
ATOM 9456 C C . ARG B 1 554 ? 10.617 2.846 -40.875 1 23.47 554 ARG B C 1
ATOM 9458 O O . ARG B 1 554 ? 10.82 2.549 -39.719 1 23.47 554 ARG B O 1
ATOM 9465 N N . GLU B 1 555 ? 9.742 1.903 -41.469 1 24.11 555 GLU B N 1
ATOM 9466 C CA . GLU B 1 555 ? 8.312 1.693 -41.281 1 24.11 555 GLU B CA 1
ATOM 9467 C C . GLU B 1 555 ? 8.031 1.05 -39.906 1 24.11 555 GLU B C 1
ATOM 9469 O O . GLU B 1 555 ? 8.445 -0.08 -39.656 1 24.11 555 GLU B O 1
ATOM 9474 N N . VAL B 1 556 ? 8.32 1.683 -38.781 1 29.86 556 VAL B N 1
ATOM 9475 C CA . VAL B 1 556 ? 7.613 1.367 -37.531 1 29.86 556 VAL B CA 1
ATOM 9476 C C . VAL B 1 556 ? 6.25 0.762 -37.875 1 29.86 556 VAL B C 1
ATOM 9478 O O . VAL B 1 556 ? 5.324 1.474 -38.25 1 29.86 556 VAL B O 1
ATOM 9481 N N . ILE B 1 557 ? 6.301 -0.3 -38.562 1 27.91 557 ILE B N 1
ATOM 9482 C CA . ILE B 1 557 ? 5.039 -1.005 -38.75 1 27.91 557 ILE B CA 1
ATOM 9483 C C . ILE B 1 557 ? 4.336 -1.198 -37.406 1 27.91 557 ILE B C 1
ATOM 9485 O O . ILE B 1 557 ? 4.953 -1.643 -36.438 1 27.91 557 ILE B O 1
ATOM 9489 N N . LYS B 1 558 ? 3.197 -0.606 -37.094 1 32.75 558 LYS B N 1
ATOM 9490 C CA . LYS B 1 558 ? 2.043 -0.742 -36.219 1 32.75 558 LYS B CA 1
ATOM 9491 C C . LYS B 1 558 ? 1.798 -2.203 -35.875 1 32.75 558 LYS B C 1
ATOM 9493 O O . LYS B 1 558 ? 0.672 -2.695 -35.969 1 32.75 558 LYS B O 1
ATOM 9498 N N . SER B 1 559 ? 2.768 -3.094 -36.125 1 31.48 559 SER B N 1
ATOM 9499 C CA . SER B 1 559 ? 2.227 -4.414 -35.812 1 31.48 559 SER B CA 1
ATOM 9500 C C . SER B 1 559 ? 1.808 -4.5 -34.344 1 31.48 559 SER B C 1
ATOM 9502 O O . SER B 1 559 ? 2.461 -3.93 -33.469 1 31.48 559 SER B O 1
ATOM 9504 N N . GLU B 1 560 ? 0.6 -4.758 -33.969 1 34.09 560 GLU B N 1
ATOM 9505 C CA . GLU B 1 560 ? -0.124 -5.242 -32.812 1 34.09 560 GLU B CA 1
ATOM 9506 C C . GLU B 1 560 ? 0.721 -6.23 -32 1 34.09 560 GLU B C 1
ATOM 9508 O O . GLU B 1 560 ? 0.404 -7.422 -31.953 1 34.09 560 GLU B O 1
ATOM 9513 N N . GLU B 1 561 ? 1.98 -6.352 -32.188 1 34.16 561 GLU B N 1
ATOM 9514 C CA . GLU B 1 561 ? 2.773 -7.383 -31.531 1 34.16 561 GLU B CA 1
ATOM 9515 C C . GLU B 1 561 ? 2.59 -7.336 -30.016 1 34.16 561 GLU B C 1
ATOM 9517 O O . GLU B 1 561 ? 2.613 -6.258 -29.422 1 34.16 561 GLU B O 1
ATOM 9522 N N . SER B 1 562 ? 2.082 -8.414 -29.375 1 38 562 SER B N 1
ATOM 9523 C CA . SER B 1 562 ? 1.619 -8.836 -28.047 1 38 562 SER B CA 1
ATOM 9524 C C . SER B 1 562 ? 2.633 -8.477 -26.969 1 38 562 SER B C 1
ATOM 9526 O O . SER B 1 562 ? 3.832 -8.711 -27.141 1 38 562 SER B O 1
ATOM 9528 N N . LYS B 1 563 ? 2.477 -7.562 -26.172 1 47.66 563 LYS B N 1
ATOM 9529 C CA . LYS B 1 563 ? 2.973 -7.137 -24.859 1 47.66 563 LYS B CA 1
ATOM 9530 C C . LYS B 1 563 ? 3.387 -8.336 -24.016 1 47.66 563 LYS B C 1
ATOM 9532 O O . LYS B 1 563 ? 3.441 -8.242 -22.781 1 47.66 563 LYS B O 1
ATOM 9537 N N . SER B 1 564 ? 3.4 -9.531 -24.719 1 47.19 564 SER B N 1
ATOM 9538 C CA . SER B 1 564 ? 3.738 -10.719 -23.938 1 47.19 564 SER B CA 1
ATOM 9539 C C . SER B 1 564 ? 5.238 -10.789 -23.656 1 47.19 564 SER B C 1
ATOM 9541 O O . SER B 1 564 ? 6.047 -10.398 -24.5 1 47.19 564 SER B O 1
ATOM 9543 N N . ILE B 1 565 ? 5.648 -10.945 -22.453 1 50.53 565 ILE B N 1
ATOM 9544 C CA . ILE B 1 565 ? 7.012 -11.141 -21.969 1 50.53 565 ILE B CA 1
ATOM 9545 C C . ILE B 1 565 ? 7.73 -12.164 -22.844 1 50.53 565 ILE B C 1
ATOM 9547 O O . ILE B 1 565 ? 8.953 -12.102 -23.016 1 50.53 565 ILE B O 1
ATOM 9551 N N . TYR B 1 566 ? 7.078 -13.125 -23.406 1 51.75 566 TYR B N 1
ATOM 9552 C CA . TYR B 1 566 ? 7.727 -14.164 -24.203 1 51.75 566 TYR B CA 1
ATOM 9553 C C . TYR B 1 566 ? 7.527 -13.914 -25.688 1 51.75 566 TYR B C 1
ATOM 9555 O O . TYR B 1 566 ? 6.441 -13.516 -26.125 1 51.75 566 TYR B O 1
ATOM 9563 N N . THR B 1 567 ? 8.664 -13.852 -26.328 1 54.91 567 THR B N 1
ATOM 9564 C CA . THR B 1 567 ? 8.602 -13.844 -27.781 1 54.91 567 THR B CA 1
ATOM 9565 C C . THR B 1 567 ? 7.883 -15.086 -28.297 1 54.91 567 THR B C 1
ATOM 9567 O O . THR B 1 567 ? 7.746 -16.078 -27.578 1 54.91 567 THR B O 1
ATOM 9570 N N . GLU B 1 568 ? 7.199 -15.023 -29.328 1 56.06 568 GLU B N 1
ATOM 9571 C CA . GLU B 1 568 ? 6.57 -16.156 -30 1 56.06 568 GLU B CA 1
ATOM 9572 C C . GLU B 1 568 ? 7.516 -17.359 -30.047 1 56.06 568 GLU B C 1
ATOM 9574 O O . GLU B 1 568 ? 7.078 -18.5 -29.953 1 56.06 568 GLU B O 1
ATOM 9579 N N . LEU B 1 569 ? 8.75 -17.094 -30.078 1 55.31 569 LEU B N 1
ATOM 9580 C CA . LEU B 1 569 ? 9.734 -18.156 -30.172 1 55.31 569 LEU B CA 1
ATOM 9581 C C . LEU B 1 569 ? 9.883 -18.891 -28.828 1 55.31 569 LEU B C 1
ATOM 9583 O O . LEU B 1 569 ? 9.992 -20.109 -28.797 1 55.31 569 LEU B O 1
ATOM 9587 N N . ASP B 1 570 ? 9.82 -18.203 -27.766 1 59.34 570 ASP B N 1
ATOM 9588 C CA . ASP B 1 570 ? 9.953 -18.781 -26.438 1 59.34 570 ASP B CA 1
ATOM 9589 C C . ASP B 1 570 ? 8.766 -19.688 -26.125 1 59.34 570 ASP B C 1
ATOM 9591 O O . ASP B 1 570 ? 8.93 -20.734 -25.469 1 59.34 570 ASP B O 1
ATOM 9595 N N . MET B 1 571 ? 7.711 -19.328 -26.734 1 61.53 571 MET B N 1
ATOM 9596 C CA . MET B 1 571 ? 6.465 -20.031 -26.422 1 61.53 571 MET B CA 1
ATOM 9597 C C . MET B 1 571 ? 6.348 -21.297 -27.25 1 61.53 571 MET B C 1
ATOM 9599 O O . MET B 1 571 ? 5.668 -22.25 -26.844 1 61.53 571 MET B O 1
ATOM 9603 N N . LYS B 1 572 ? 7.121 -21.344 -28.266 1 62.75 572 LYS B N 1
ATOM 9604 C CA . LYS B 1 572 ? 6.973 -22.484 -29.156 1 62.75 572 LYS B CA 1
ATOM 9605 C C . LYS B 1 572 ? 8.102 -23.484 -28.938 1 62.75 572 LYS B C 1
ATOM 9607 O O . LYS B 1 572 ? 7.922 -24.688 -29.141 1 62.75 572 LYS B O 1
ATOM 9612 N N . ASN B 1 573 ? 9.125 -23.109 -28.344 1 69.31 573 ASN B N 1
ATOM 9613 C CA . ASN B 1 573 ? 10.344 -23.906 -28.391 1 69.31 573 ASN B CA 1
ATOM 9614 C C . ASN B 1 573 ? 10.406 -24.922 -27.25 1 69.31 573 ASN B C 1
ATOM 9616 O O . ASN B 1 573 ? 11.359 -25.703 -27.156 1 69.31 573 ASN B O 1
ATOM 9620 N N . TRP B 1 574 ? 9.383 -25.062 -26.484 1 80.69 574 TRP B N 1
ATOM 9621 C CA . TRP B 1 574 ? 9.547 -26 -25.375 1 80.69 574 TRP B CA 1
ATOM 9622 C C . TRP B 1 574 ? 8.883 -27.328 -25.688 1 80.69 574 TRP B C 1
ATOM 9624 O O . TRP B 1 574 ? 8.969 -28.281 -24.891 1 80.69 574 TRP B O 1
ATOM 9634 N N . GLY B 1 575 ? 8.336 -27.531 -26.875 1 83.44 575 GLY B N 1
ATOM 9635 C CA . GLY B 1 575 ? 7.828 -28.797 -27.375 1 83.44 575 GLY B CA 1
ATOM 9636 C C . GLY B 1 575 ? 6.395 -29.062 -26.953 1 83.44 575 GLY B C 1
ATOM 9637 O O . GLY B 1 575 ? 5.789 -30.047 -27.391 1 83.44 575 GLY B O 1
ATOM 9638 N N . GLY B 1 576 ? 5.789 -28.234 -26.062 1 90.75 576 GLY B N 1
ATOM 9639 C CA . GLY B 1 576 ? 4.379 -28.359 -25.719 1 90.75 576 GLY B CA 1
ATOM 9640 C C . GLY B 1 576 ? 4.109 -29.422 -24.688 1 90.75 576 GLY B C 1
ATOM 9641 O O . GLY B 1 576 ? 5.039 -30.062 -24.188 1 90.75 576 GLY B O 1
ATOM 9642 N N . TRP B 1 577 ? 2.889 -29.656 -24.359 1 94.06 577 TRP B N 1
ATOM 9643 C CA . TRP B 1 577 ? 2.477 -30.547 -23.281 1 94.06 577 TRP B CA 1
ATOM 9644 C C . TRP B 1 577 ? 2.664 -32 -23.672 1 94.06 577 TRP B C 1
ATOM 9646 O O . TRP B 1 577 ? 2.926 -32.844 -22.828 1 94.06 577 TRP B O 1
ATOM 9656 N N . GLN B 1 578 ? 2.604 -32.281 -24.938 1 91.94 578 GLN B N 1
ATOM 9657 C CA . GLN B 1 578 ? 2.812 -33.656 -25.422 1 91.94 578 GLN B CA 1
ATOM 9658 C C . GLN B 1 578 ? 4.25 -34.094 -25.188 1 91.94 578 GLN B C 1
ATOM 9660 O O . GLN B 1 578 ? 4.496 -35.25 -24.828 1 91.94 578 GLN B O 1
ATOM 9665 N N . ARG B 1 579 ? 5.09 -33.25 -25.422 1 93.62 579 ARG B N 1
ATOM 9666 C CA . ARG B 1 579 ? 6.488 -33.562 -25.141 1 93.62 579 ARG B CA 1
ATOM 9667 C C . ARG B 1 579 ? 6.699 -33.875 -23.672 1 93.62 579 ARG B C 1
ATOM 9669 O O . ARG B 1 579 ? 7.434 -34.812 -23.328 1 93.62 579 ARG B O 1
ATOM 9676 N N . ILE B 1 580 ? 6.113 -33.125 -22.844 1 96.5 580 ILE B N 1
ATOM 9677 C CA . ILE B 1 580 ? 6.242 -33.312 -21.406 1 96.5 580 ILE B CA 1
ATOM 9678 C C . ILE B 1 580 ? 5.734 -34.688 -21.016 1 96.5 580 ILE B C 1
ATOM 9680 O O . ILE B 1 580 ? 6.383 -35.406 -20.25 1 96.5 580 ILE B O 1
ATOM 9684 N N . GLU B 1 581 ? 4.586 -35.062 -21.562 1 95.5 581 GLU B N 1
ATOM 9685 C CA . GLU B 1 581 ? 4.031 -36.375 -21.297 1 95.5 581 GLU B CA 1
ATOM 9686 C C . GLU B 1 581 ? 4.973 -37.469 -21.766 1 95.5 581 GLU B C 1
ATOM 9688 O O . GLU B 1 581 ? 5.156 -38.5 -21.062 1 95.5 581 GLU B O 1
ATOM 9693 N N . TYR B 1 582 ? 5.531 -37.25 -22.891 1 94.69 582 TYR B N 1
ATOM 9694 C CA . TYR B 1 582 ? 6.496 -38.219 -23.422 1 94.69 582 TYR B CA 1
ATOM 9695 C C . TYR B 1 582 ? 7.707 -38.312 -22.5 1 94.69 582 TYR B C 1
ATOM 9697 O O . TYR B 1 582 ? 8.18 -39.438 -22.219 1 94.69 582 TYR B O 1
ATOM 9705 N N . GLN B 1 583 ? 8.211 -37.25 -22.062 1 95.62 583 GLN B N 1
ATOM 9706 C CA . GLN B 1 583 ? 9.383 -37.219 -21.203 1 95.62 583 GLN B CA 1
ATOM 9707 C C . GLN B 1 583 ? 9.109 -37.938 -19.875 1 95.62 583 GLN B C 1
ATOM 9709 O O . GLN B 1 583 ? 10.008 -38.562 -19.312 1 95.62 583 GLN B O 1
ATOM 9714 N N . VAL B 1 584 ? 7.918 -37.781 -19.344 1 96.44 584 VAL B N 1
ATOM 9715 C CA . VAL B 1 584 ? 7.562 -38.5 -18.125 1 96.44 584 VAL B CA 1
ATOM 9716 C C . VAL B 1 584 ? 7.645 -40 -18.375 1 96.44 584 VAL B C 1
ATOM 9718 O O . VAL B 1 584 ? 8.109 -40.75 -17.5 1 96.44 584 VAL B O 1
ATOM 9721 N N . GLY B 1 585 ? 7.164 -40.438 -19.562 1 94.06 585 GLY B N 1
ATOM 9722 C CA . GLY B 1 585 ? 7.285 -41.844 -19.922 1 94.06 585 GLY B CA 1
ATOM 9723 C C . GLY B 1 585 ? 8.727 -42.344 -19.984 1 94.06 585 GLY B C 1
ATOM 9724 O O . GLY B 1 585 ? 9.031 -43.438 -19.5 1 94.06 585 GLY B O 1
ATOM 9725 N N . VAL B 1 586 ? 9.57 -41.562 -20.516 1 93.31 586 VAL B N 1
ATOM 9726 C CA . VAL B 1 586 ? 10.992 -41.906 -20.609 1 93.31 586 VAL B CA 1
ATOM 9727 C C . VAL B 1 586 ? 11.578 -42 -19.203 1 93.31 586 VAL B C 1
ATOM 9729 O O . VAL B 1 586 ? 12.32 -42.938 -18.906 1 93.31 586 VAL B O 1
ATOM 9732 N N . LEU B 1 587 ? 11.273 -41.062 -18.375 1 92.75 587 LEU B N 1
ATOM 9733 C CA . LEU B 1 587 ? 11.789 -41.062 -17.016 1 92.75 587 LEU B CA 1
ATOM 9734 C C . LEU B 1 587 ? 11.305 -42.281 -16.25 1 92.75 587 LEU B C 1
ATOM 9736 O O . LEU B 1 587 ? 12.062 -42.875 -15.492 1 92.75 587 LEU B O 1
ATOM 9740 N N . ALA B 1 588 ? 10.047 -42.656 -16.438 1 91.69 588 ALA B N 1
ATOM 9741 C CA . ALA B 1 588 ? 9.477 -43.812 -15.773 1 91.69 588 ALA B CA 1
ATOM 9742 C C . ALA B 1 588 ? 10.172 -45.094 -16.219 1 91.69 588 ALA B C 1
ATOM 9744 O O . ALA B 1 588 ? 10.438 -45.969 -15.398 1 91.69 588 ALA B O 1
ATOM 9745 N N . GLN B 1 589 ? 10.539 -45.219 -17.469 1 88.44 589 GLN B N 1
ATOM 9746 C CA . GLN B 1 589 ? 11.234 -46.375 -18.016 1 88.44 589 GLN B CA 1
ATOM 9747 C C . GLN B 1 589 ? 12.664 -46.469 -17.484 1 88.44 589 GLN B C 1
ATOM 9749 O O . GLN B 1 589 ? 13.141 -47.562 -17.156 1 88.44 589 GLN B O 1
ATOM 9754 N N . GLU B 1 590 ? 13.25 -45.375 -17.453 1 83.5 590 GLU B N 1
ATOM 9755 C CA . GLU B 1 590 ? 14.609 -45.344 -16.938 1 83.5 590 GLU B CA 1
ATOM 9756 C C . GLU B 1 590 ? 14.648 -45.688 -15.445 1 83.5 590 GLU B C 1
ATOM 9758 O O . GLU B 1 590 ? 15.656 -46.188 -14.953 1 83.5 590 GLU B O 1
ATOM 9763 N N . SER B 1 591 ? 13.727 -45.344 -14.758 1 78.38 591 SER B N 1
ATOM 9764 C CA . SER B 1 591 ? 13.664 -45.625 -13.328 1 78.38 591 SER B CA 1
ATOM 9765 C C . SER B 1 591 ? 13.375 -47.094 -13.055 1 78.38 591 SER B C 1
ATOM 9767 O O . SER B 1 591 ? 13.82 -47.656 -12.047 1 78.38 591 SER B O 1
ATOM 9769 N N . ASP B 1 592 ? 12.57 -47.812 -13.914 1 72.31 592 ASP B N 1
ATOM 9770 C CA . ASP B 1 592 ? 12.234 -49.25 -13.789 1 72.31 592 ASP B CA 1
ATOM 9771 C C . ASP B 1 592 ? 13.398 -50.125 -14.234 1 72.31 592 ASP B C 1
ATOM 9773 O O . ASP B 1 592 ? 13.617 -51.188 -13.672 1 72.31 592 ASP B O 1
ATOM 9777 N N . GLY B 1 593 ? 14.07 -49.75 -15.344 1 59.84 593 GLY B N 1
ATOM 9778 C CA . GLY B 1 593 ? 15.203 -50.531 -15.812 1 59.84 593 GLY B CA 1
ATOM 9779 C C . GLY B 1 593 ? 16.344 -50.594 -14.82 1 59.84 593 GLY B C 1
ATOM 9780 O O . GLY B 1 593 ? 17.062 -51.594 -14.75 1 59.84 593 GLY B O 1
ATOM 9781 N N . HIS B 1 594 ? 16.516 -49.594 -13.992 1 51.16 594 HIS B N 1
ATOM 9782 C CA . HIS B 1 594 ? 17.547 -49.656 -12.961 1 51.16 594 HIS B CA 1
ATOM 9783 C C . HIS B 1 594 ? 17.141 -50.562 -11.812 1 51.16 594 HIS B C 1
ATOM 9785 O O . HIS B 1 594 ? 17.984 -51.125 -11.109 1 51.16 594 HIS B O 1
ATOM 9791 N N . VAL B 1 595 ? 15.922 -50.688 -11.5 1 48.03 595 VAL B N 1
ATOM 9792 C CA . VAL B 1 595 ? 15.516 -51.656 -10.469 1 48.03 595 VAL B CA 1
ATOM 9793 C C . VAL B 1 595 ? 15.875 -53.062 -10.906 1 48.03 595 VAL B C 1
ATOM 9795 O O . VAL B 1 595 ? 16.312 -53.875 -10.094 1 48.03 595 VAL B O 1
ATOM 9798 N N . ASN B 1 596 ? 15.844 -53.438 -12.125 1 43.22 596 ASN B N 1
ATOM 9799 C CA . ASN B 1 596 ? 16.219 -54.781 -12.555 1 43.22 596 ASN B CA 1
ATOM 9800 C C . ASN B 1 596 ? 17.734 -54.969 -12.531 1 43.22 596 ASN B C 1
ATOM 9802 O O . ASN B 1 596 ? 18.234 -56.062 -12.273 1 43.22 596 ASN B O 1
ATOM 9806 N N . LEU B 1 597 ? 18.578 -54 -12.672 1 40.12 597 LEU B N 1
ATOM 9807 C CA . LEU B 1 597 ? 20.031 -54.188 -12.633 1 40.12 597 LEU B CA 1
ATOM 9808 C C . LEU B 1 597 ? 20.547 -54.219 -11.195 1 40.12 597 LEU B C 1
ATOM 9810 O O . LEU B 1 597 ? 21.484 -54.938 -10.875 1 40.12 597 LEU B O 1
ATOM 9814 N N . SER B 1 598 ? 20.078 -53.406 -10.312 1 38.81 598 SER B N 1
ATOM 9815 C CA . SER B 1 598 ? 20.578 -53.406 -8.938 1 38.81 598 SER B CA 1
ATOM 9816 C C . SER B 1 598 ? 20.172 -54.656 -8.195 1 38.81 598 SER B C 1
ATOM 9818 O O . SER B 1 598 ? 20.703 -54.969 -7.125 1 38.81 598 SER B O 1
ATOM 9820 N N . SER B 1 599 ? 19.094 -55.312 -8.461 1 36.91 599 SER B N 1
ATOM 9821 C CA . SER B 1 599 ? 18.812 -56.625 -7.852 1 36.91 599 SER B CA 1
ATOM 9822 C C . SER B 1 599 ? 19.797 -57.688 -8.336 1 36.91 599 SER B C 1
ATOM 9824 O O . SER B 1 599 ? 19.938 -58.719 -7.711 1 36.91 599 SER B O 1
ATOM 9826 N N . ARG B 1 600 ? 20.438 -57.469 -9.484 1 35.28 600 ARG B N 1
ATOM 9827 C CA . ARG B 1 600 ? 21.391 -58.5 -9.922 1 35.28 600 ARG B CA 1
ATOM 9828 C C . ARG B 1 600 ? 22.719 -58.375 -9.188 1 35.28 600 ARG B C 1
ATOM 9830 O O . ARG B 1 600 ? 23.453 -59.344 -9.055 1 35.28 600 ARG B O 1
ATOM 9837 N N . LEU B 1 601 ? 23.109 -57.125 -8.773 1 35.81 601 LEU B N 1
ATOM 9838 C CA . LEU B 1 601 ? 24.469 -57.031 -8.25 1 35.81 601 LEU B CA 1
ATOM 9839 C C . LEU B 1 601 ? 24.516 -57.5 -6.801 1 35.81 601 LEU B C 1
ATOM 9841 O O . LEU B 1 601 ? 25.609 -57.812 -6.273 1 35.81 601 LEU B O 1
ATOM 9845 N N . TYR B 1 602 ? 23.469 -57.438 -5.98 1 34.03 602 TYR B N 1
ATOM 9846 C CA . TYR B 1 602 ? 23.656 -57.906 -4.613 1 34.03 602 TYR B CA 1
ATOM 9847 C C . TYR B 1 602 ? 23.75 -59.406 -4.57 1 34.03 602 TYR B C 1
ATOM 9849 O O . TYR B 1 602 ? 23.906 -60 -3.498 1 34.03 602 TYR B O 1
ATOM 9857 N N . HIS B 1 603 ? 23.172 -60.156 -5.574 1 31.16 603 HIS B N 1
ATOM 9858 C CA . HIS B 1 603 ? 23.156 -61.594 -5.363 1 31.16 603 HIS B CA 1
ATOM 9859 C C . HIS B 1 603 ? 24.562 -62.188 -5.5 1 31.16 603 HIS B C 1
ATOM 9861 O O . HIS B 1 603 ? 24.734 -63.406 -5.387 1 31.16 603 HIS B O 1
ATOM 9867 N N . SER B 1 604 ? 25.469 -61.5 -6.094 1 30.69 604 SER B N 1
ATOM 9868 C CA . SER B 1 604 ? 26.578 -62.375 -6.438 1 30.69 604 SER B CA 1
ATOM 9869 C C . SER B 1 604 ? 27.406 -62.719 -5.203 1 30.69 604 SER B C 1
ATOM 9871 O O . SER B 1 604 ? 28.406 -63.438 -5.305 1 30.69 604 SER B O 1
ATOM 9873 N N . SER B 1 605 ? 27.406 -61.938 -4.168 1 30.33 605 SER B N 1
ATOM 9874 C CA . SER B 1 605 ? 28.516 -62.344 -3.301 1 30.33 605 SER B CA 1
ATOM 9875 C C . SER B 1 605 ? 28.156 -63.562 -2.482 1 30.33 605 SER B C 1
ATOM 9877 O O . SER B 1 605 ? 28.578 -63.688 -1.328 1 30.33 605 SER B O 1
ATOM 9879 N N . GLY B 1 606 ? 27.062 -64.375 -2.846 1 24.89 606 GLY B N 1
ATOM 9880 C CA . GLY B 1 606 ? 26.812 -65.562 -2.031 1 24.89 606 GLY B CA 1
ATOM 9881 C C . GLY B 1 606 ? 28 -66.5 -1.96 1 24.89 606 GLY B C 1
ATOM 9882 O O . GLY B 1 606 ? 28.766 -66.625 -2.922 1 24.89 606 GLY B O 1
ATOM 9883 N N . SER B 1 607 ? 28.531 -66.688 -0.768 1 25.72 607 SER B N 1
ATOM 9884 C CA . SER B 1 607 ? 29.438 -67.75 -0.306 1 25.72 607 SER B CA 1
ATOM 9885 C C . SER B 1 607 ? 28.922 -69.125 -0.713 1 25.72 607 SER B C 1
ATOM 9887 O O . SER B 1 607 ? 27.719 -69.312 -0.854 1 25.72 607 SER B O 1
ATOM 9889 N N . SER B 1 608 ? 29.75 -70.062 -1.245 1 24.55 608 SER B N 1
ATOM 9890 C CA . SER B 1 608 ? 29.766 -71.438 -1.7 1 24.55 608 SER B CA 1
ATOM 9891 C C . SER B 1 608 ? 29.406 -72.375 -0.573 1 24.55 608 SER B C 1
ATOM 9893 O O . SER B 1 608 ? 29.719 -73.562 -0.635 1 24.55 608 SER B O 1
ATOM 9895 N N . SER B 1 609 ? 28.703 -72.062 0.557 1 21.94 609 SER B N 1
ATOM 9896 C CA . SER B 1 609 ? 28.609 -73.25 1.419 1 21.94 609 SER B CA 1
ATOM 9897 C C . SER B 1 609 ? 27.891 -74.375 0.724 1 21.94 609 SER B C 1
ATOM 9899 O O . SER B 1 609 ? 27.109 -74.188 -0.21 1 21.94 609 SER B O 1
ATOM 9901 N N . ILE B 1 610 ? 28.219 -75.688 1.097 1 22.61 610 ILE B N 1
ATOM 9902 C CA . ILE B 1 610 ? 28.031 -77.125 0.985 1 22.61 610 ILE B CA 1
ATOM 9903 C C . ILE B 1 610 ? 26.594 -77.5 1.384 1 22.61 610 ILE B C 1
ATOM 9905 O O . ILE B 1 610 ? 26.281 -78.688 1.58 1 22.61 610 ILE B O 1
ATOM 9909 N N . THR B 1 611 ? 25.641 -76.562 1.263 1 18.58 611 THR B N 1
ATOM 9910 C CA . THR B 1 611 ? 24.359 -77 1.785 1 18.58 611 THR B CA 1
ATOM 9911 C C . THR B 1 611 ? 23.875 -78.25 1.066 1 18.58 611 THR B C 1
ATOM 9913 O O . THR B 1 611 ? 24 -78.375 -0.156 1 18.58 611 THR B O 1
ATOM 9916 N N . THR B 1 612 ? 23.641 -79.25 1.877 1 17.33 612 THR B N 1
ATOM 9917 C CA . THR B 1 612 ? 23.062 -80.625 1.944 1 17.33 612 THR B CA 1
ATOM 9918 C C . THR B 1 612 ? 21.719 -80.625 1.224 1 17.33 612 THR B C 1
ATOM 9920 O O . THR B 1 612 ? 20.938 -79.688 1.286 1 17.33 612 THR B O 1
ATOM 9923 N N . ALA B 1 613 ? 21.578 -81.625 0.34 1 18.36 613 ALA B N 1
ATOM 9924 C CA . ALA B 1 613 ? 20.766 -82.125 -0.778 1 18.36 613 ALA B CA 1
ATOM 9925 C C . ALA B 1 613 ? 19.344 -82.438 -0.334 1 18.36 613 ALA B C 1
ATOM 9927 O O . ALA B 1 613 ? 18.547 -82.938 -1.11 1 18.36 613 ALA B O 1
ATOM 9928 N N . SER B 1 614 ? 18.906 -82 0.933 1 17.31 614 SER B N 1
ATOM 9929 C CA . SER B 1 614 ? 17.781 -82.938 1.204 1 17.31 614 SER B CA 1
ATOM 9930 C C . SER B 1 614 ? 16.625 -82.625 0.251 1 17.31 614 SER B C 1
ATOM 9932 O O . SER B 1 614 ? 16.141 -81.5 0.146 1 17.31 614 SER B O 1
ATOM 9934 N N . SER B 1 615 ? 16.5 -83.312 -0.872 1 17.36 615 SER B N 1
ATOM 9935 C CA . SER B 1 615 ? 15.562 -83.375 -1.994 1 17.36 615 SER B CA 1
ATOM 9936 C C . SER B 1 615 ? 14.172 -83.812 -1.536 1 17.36 615 SER B C 1
ATOM 9938 O O . SER B 1 615 ? 13.344 -84.188 -2.348 1 17.36 615 SER B O 1
ATOM 9940 N N . ARG B 1 616 ? 13.812 -83.562 -0.198 1 18.11 616 ARG B N 1
ATOM 9941 C CA . ARG B 1 616 ? 12.578 -84.312 -0.004 1 18.11 616 ARG B CA 1
ATOM 9942 C C . ARG B 1 616 ? 11.555 -83.938 -1.078 1 18.11 616 ARG B C 1
ATOM 9944 O O . ARG B 1 616 ? 11.484 -82.812 -1.531 1 18.11 616 ARG B O 1
ATOM 9951 N N . GLU B 1 617 ? 10.867 -85 -1.661 1 17.77 617 GLU B N 1
ATOM 9952 C CA . GLU B 1 617 ? 9.82 -85.438 -2.574 1 17.77 617 GLU B CA 1
ATOM 9953 C C . GLU B 1 617 ? 8.484 -84.812 -2.25 1 17.77 617 GLU B C 1
ATOM 9955 O O . GLU B 1 617 ? 7.895 -85.062 -1.197 1 17.77 617 GLU B O 1
ATOM 9960 N N . GLN B 1 618 ? 8.516 -83.438 -2.297 1 17.95 618 GLN B N 1
ATOM 9961 C CA . GLN B 1 618 ? 7.184 -82.812 -2.182 1 17.95 618 GLN B CA 1
ATOM 9962 C C . GLN B 1 618 ? 6.188 -83.5 -3.105 1 17.95 618 GLN B C 1
ATOM 9964 O O . GLN B 1 618 ? 6.426 -83.625 -4.309 1 17.95 618 GLN B O 1
ATOM 9969 N N . LEU B 1 619 ? 5.285 -84.25 -2.416 1 18.22 619 LEU B N 1
ATOM 9970 C CA . LEU B 1 619 ? 4.051 -85 -2.748 1 18.22 619 LEU B CA 1
ATOM 9971 C C . LEU B 1 619 ? 3.115 -84.062 -3.559 1 18.22 619 LEU B C 1
ATOM 9973 O O . LEU B 1 619 ? 3.133 -82.875 -3.412 1 18.22 619 LEU B O 1
ATOM 9977 N N . LYS B 1 620 ? 2.367 -84.75 -4.484 1 19.73 620 LYS B N 1
ATOM 9978 C CA . LYS B 1 620 ? 1.455 -84.75 -5.625 1 19.73 620 LYS B CA 1
ATOM 9979 C C . LYS B 1 620 ? 0.088 -84.188 -5.223 1 19.73 620 LYS B C 1
ATOM 9981 O O . LYS B 1 620 ? -0.848 -84.188 -6.023 1 19.73 620 LYS B O 1
ATOM 9986 N N . GLY B 1 621 ? -0.066 -83.5 -4.031 1 17.58 621 GLY B N 1
ATOM 9987 C CA . GLY B 1 621 ? -1.496 -83.625 -3.799 1 17.58 621 GLY B CA 1
ATOM 9988 C C . GLY B 1 621 ? -2.336 -83.125 -4.941 1 17.58 621 GLY B C 1
ATOM 9989 O O . GLY B 1 621 ? -1.832 -82.375 -5.801 1 17.58 621 GLY B O 1
ATOM 9990 N N . ASN B 1 622 ? -3.744 -83.312 -4.824 1 18.19 622 ASN B N 1
ATOM 9991 C CA . ASN B 1 622 ? -5.004 -83.625 -5.5 1 18.19 622 ASN B CA 1
ATOM 9992 C C . ASN B 1 622 ? -5.547 -82.375 -6.234 1 18.19 622 ASN B C 1
ATOM 9994 O O . ASN B 1 622 ? -5.277 -81.25 -5.84 1 18.19 622 ASN B O 1
ATOM 9998 N N . GLU B 1 623 ? -6.098 -82.625 -7.578 1 20.02 623 GLU B N 1
ATOM 9999 C CA . GLU B 1 623 ? -6.773 -82.125 -8.781 1 20.02 623 GLU B CA 1
ATOM 10000 C C . GLU B 1 623 ? -8.133 -81.562 -8.445 1 20.02 623 GLU B C 1
ATOM 10002 O O . GLU B 1 623 ? -8.789 -80.938 -9.32 1 20.02 623 GLU B O 1
ATOM 10007 N N . ARG B 1 624 ? -8.711 -81.312 -7.258 1 19.66 624 ARG B N 1
ATOM 10008 C CA . ARG B 1 624 ? -10.164 -81.375 -7.379 1 19.66 624 ARG B CA 1
ATOM 10009 C C . ARG B 1 624 ? -10.664 -80.188 -8.227 1 19.66 624 ARG B C 1
ATOM 10011 O O . ARG B 1 624 ? -10.234 -79.062 -8.039 1 19.66 624 ARG B O 1
ATOM 10018 N N . MET B 1 625 ? -11.406 -80.562 -9.453 1 20.17 625 MET B N 1
ATOM 10019 C CA . MET B 1 625 ? -12.25 -80.062 -10.531 1 20.17 625 MET B CA 1
ATOM 10020 C C . MET B 1 625 ? -13.508 -79.375 -9.977 1 20.17 625 MET B C 1
ATOM 10022 O O . MET B 1 625 ? -14.328 -78.875 -10.734 1 20.17 625 MET B O 1
ATOM 10026 N N . SER B 1 626 ? -13.805 -79.438 -8.68 1 18.58 626 SER B N 1
ATOM 10027 C CA . SER B 1 626 ? -15.25 -79.562 -8.508 1 18.58 626 SER B CA 1
ATOM 10028 C C . SER B 1 626 ? -15.992 -78.438 -9.266 1 18.58 626 SER B C 1
ATOM 10030 O O . SER B 1 626 ? -15.422 -77.375 -9.578 1 18.58 626 SER B O 1
ATOM 10032 N N . ILE B 1 627 ? -17.484 -78.75 -9.414 1 19.69 627 ILE B N 1
ATOM 10033 C CA . ILE B 1 627 ? -18.719 -78.688 -10.195 1 19.69 627 ILE B CA 1
ATOM 10034 C C . ILE B 1 627 ? -19.234 -77.25 -10.211 1 19.69 627 ILE B C 1
ATOM 10036 O O . ILE B 1 627 ? -19.531 -76.688 -11.281 1 19.69 627 ILE B O 1
ATOM 10040 N N . THR B 1 628 ? -19.906 -76.875 -9 1 19.83 628 THR B N 1
ATOM 10041 C CA . THR B 1 628 ? -21.359 -76.875 -8.914 1 19.83 628 THR B CA 1
ATOM 10042 C C . THR B 1 628 ? -21.922 -75.562 -9.547 1 19.83 628 THR B C 1
ATOM 10044 O O . THR B 1 628 ? -21.219 -74.562 -9.648 1 19.83 628 THR B O 1
ATOM 10047 N N . ASN B 1 629 ? -23.438 -75.562 -9.531 1 20.67 629 ASN B N 1
ATOM 10048 C CA . ASN B 1 629 ? -24.734 -75.125 -10.047 1 20.67 629 ASN B CA 1
ATOM 10049 C C . ASN B 1 629 ? -24.953 -73.625 -9.906 1 20.67 629 ASN B C 1
ATOM 10051 O O . ASN B 1 629 ? -25.328 -72.938 -10.867 1 20.67 629 ASN B O 1
ATOM 10055 N N . ILE B 1 630 ? -25.516 -73.375 -8.633 1 21.31 630 ILE B N 1
ATOM 10056 C CA . ILE B 1 630 ? -26.922 -73 -8.5 1 21.31 630 ILE B CA 1
ATOM 10057 C C . ILE B 1 630 ? -27.094 -71.5 -8.906 1 21.31 630 ILE B C 1
ATOM 10059 O O . ILE B 1 630 ? -26.188 -70.688 -8.711 1 21.31 630 ILE B O 1
ATOM 10063 N N . ILE B 1 631 ? -28.062 -70.812 -8.242 1 21.66 631 ILE B N 1
ATOM 10064 C CA . ILE B 1 631 ? -28.922 -69.688 -8.555 1 21.66 631 ILE B CA 1
ATOM 10065 C C . ILE B 1 631 ? -28.109 -68.375 -8.594 1 21.66 631 ILE B C 1
ATOM 10067 O O . ILE B 1 631 ? -27.297 -68.125 -7.695 1 21.66 631 ILE B O 1
#

Secondary structure (DSSP, 8-state):
-HHHHHHHHHHHHHHHHHHHHHHHHHHHHHHHHHHTTS-S------PPPPTTPPPPPPP-PPPPTT-HHHHHHHHHHTBTTB---S--SS---------PPPPPPPHHHHHHHHHHHHTTHHHH---S-HHHHHHHHHHHHHHTSSTTS-HHHHHHHHHHHHHHHTT-STTHHHHHHHHHHHHHHHHHTS-TT--S--HHHHHHHHHHHHHHHHTT-HHHHHHHHHHHHHHHHHTTTTB--S---HHHHHHHHHHHHHHHHHHHHHHHHHT---S--GGG-B-PPPPS--GGGB-SS-BPPPS-TTS--THHHHHHHHTTHHHHHHHTTSS---HHHHHHHHHHHHHHHHHS-GGG-TT--S---GGGHHHHHHHHHHHHHHHHGGGSTTS-HHHHHHHHHHHHHHHHHHHHHHHHHHT--SSS--HHHH--HHHHHHHHHHHHHHHHTT-HHHHHHHHHHHHHHTTSSHHHHHHHHHHHHHHHHHHHHHHTT--TTSTTGGG-SS--HHHHHHHTGGGGGSTTT-SS--SS-------STT-S--------------------SS-HHHHHTT-HHHHHHHHHHHHHHHHHHHHHHHHHHTTTTSSS-----------------------/-HHHHHHHHHHHHHHHHHHHHHHHHHHHHHHHHHHHHHTTTT-----PPPTTPPPPPPP-PPPPTT-HHHHHHHHHHTBTTB---S--SS--S------PPPPPPPHHHHHHHHHHHHTTHHHH---S-HHHHHHHHHHHHHHTSSTTS-HHHHHHHHHHHHHHHTT-STTHHHHHHHHHHHHHHHHHTS-TT--S--HHHHHHHHHHHHHHHHTT-HHHHHHHHHHHHHHHHHTTTTB--S---HHHHHHHHHHHHHHHHHHHHHHHHHT---S--GGG-B-PPPPS--GGGB-SS-BPPPS-TTS--THHHHHHHHTTHHHHHHHTTSS---HHHHHHHHHHHHHHHHHS-GGG-TT--S---GGGHHHHHHHHHHHHHHHHGGGSTTS-HHHHHHHHHHHHHHHHHHHHHHHHHHT--SSS--HHHH--HHHHHHHHHHHHHHHHTT-HHHHHHHHHHHHHHTTSSHHHHHHHHHHHHHHHHHHHHHHTT--TTSTTGGG-SS--HHHHHHHTGGGGGSTTT-SS--SS-------STT-S--------------------SS-HHHHHTT-HHHHHHHHHHHHHHHHHHHHHHHHHHTTTT--------------------------

pLDDT: mean 77.47, std 23.6, range [15.53, 98.75]

Solvent-accessible surface area (backbone atoms only — not comparable to full-atom values): 70789 Å² total; per-residue (Å²): 119,70,61,59,53,50,45,53,52,47,49,51,48,41,54,52,50,48,50,48,40,52,50,50,47,50,50,41,53,54,50,55,64,59,48,73,73,65,74,69,94,61,72,80,67,84,73,72,75,60,78,88,59,78,71,72,66,73,81,63,55,69,45,50,82,88,33,62,67,48,46,54,48,46,62,63,42,34,46,70,70,43,71,66,79,61,75,64,77,62,76,53,85,71,68,78,77,77,52,88,78,72,83,76,70,60,63,70,60,50,51,53,22,48,49,28,22,50,72,42,56,38,44,54,48,58,53,59,58,51,65,63,52,49,50,54,53,52,49,33,62,70,70,65,45,58,84,88,56,55,46,48,53,52,17,27,51,26,22,50,40,19,43,4,26,61,37,32,74,92,45,58,90,48,14,63,59,52,18,49,52,27,41,53,54,16,52,62,36,50,62,86,76,48,55,76,77,52,73,45,51,27,54,26,26,42,39,45,14,51,41,28,41,42,65,54,30,59,54,32,14,46,33,29,39,30,34,18,51,37,46,34,54,72,64,42,37,41,39,78,74,65,81,61,50,49,38,55,45,44,41,40,28,29,38,40,51,45,53,51,47,50,38,48,51,51,18,66,74,67,62,44,84,53,58,76,58,76,87,66,47,33,49,71,80,55,73,64,50,41,52,92,32,48,36,66,88,38,71,48,76,66,90,51,84,81,68,47,51,43,49,63,68,34,46,57,51,47,60,45,44,60,62,47,58,60,49,67,72,44,78,64,71,52,68,68,59,51,50,52,52,51,51,48,54,51,51,51,56,69,70,42,61,76,81,65,45,83,87,55,86,59,60,23,58,40,74,63,44,51,51,49,48,53,45,50,43,50,52,33,54,59,34,47,52,28,58,35,84,82,40,52,69,68,52,27,52,49,17,52,51,53,32,32,52,49,25,51,54,48,29,53,53,49,53,20,18,64,60,42,74,65,91,60,72,47,40,46,54,52,57,46,48,66,52,40,53,47,43,43,55,30,31,44,38,21,45,52,49,40,38,55,70,49,23,48,50,34,50,49,53,52,50,61,34,38,80,73,26,57,42,41,48,27,42,49,42,30,49,40,50,53,49,52,52,49,43,52,43,37,72,71,67,45,58,60,37,28,83,58,47,79,75,48,90,65,83,57,63,61,60,50,55,61,58,50,49,65,48,56,34,32,71,70,62,17,40,57,67,63,64,78,64,86,70,72,80,82,66,76,87,65,68,77,79,76,73,65,77,76,74,73,85,64,81,78,68,81,68,83,73,73,91,52,94,56,53,74,62,65,72,56,70,56,60,56,62,65,44,41,55,49,50,52,52,51,44,53,50,57,46,54,56,47,57,62,50,56,64,54,56,72,61,56,75,56,77,91,73,87,70,79,65,80,63,82,69,84,77,86,86,76,87,69,92,74,86,66,96,76,132,119,68,62,59,51,50,44,53,49,48,50,50,48,42,54,48,49,48,49,46,41,53,45,48,47,44,42,41,49,43,42,52,43,38,46,52,41,63,45,44,71,75,38,70,70,83,69,71,73,59,79,88,57,78,72,70,66,73,82,64,57,69,45,50,81,87,34,63,67,50,47,53,48,46,62,62,42,35,46,70,69,44,70,64,81,60,75,64,77,60,76,53,85,71,69,80,75,78,53,88,77,72,82,76,71,59,62,70,61,51,51,52,22,47,49,27,22,51,72,41,57,37,44,54,47,59,52,60,58,51,65,64,54,50,50,54,52,51,49,32,62,71,72,65,45,58,85,88,54,53,48,49,54,52,17,25,52,26,22,49,42,18,44,4,26,62,37,33,74,91,45,58,89,48,15,62,60,51,19,50,51,27,41,53,54,16,50,63,34,52,63,85,79,48,54,76,77,54,71,44,50,28,52,28,26,42,40,46,14,52,40,28,41,41,65,54,30,57,53,32,14,47,33,29,38,30,35,19,52,37,47,34,55,72,66,42,36,41,38,79,73,66,80,61,50,51,38,54,44,44,41,41,29,29,37,40,50,46,52,51,48,49,38,50,49,48,17,65,74,68,61,44,85,53,59,76,59,76,88,67,48,34,49,70,80,57,75,64,51,42,54,91,30,51,36,64,89,40,71,47,76,67,89,52,84,81,69,47,52,41,48,64,68,34,46,57,50,48,61,45,43,61,62,46,58,58,51,66,72,43,78,64,72,53,68,70,59,52,49,54,52,50,51,49,52,50,52,52,56,68,68,43,61,76,79,65,44,82,86,57,85,59,60,23,61,39,74,62,44,51,52,50,48,54,45,50,44,51,53,34,55,60,34,48,52,28,58,34,85,81,40,51,69,69,53,26,50,49,16,50,51,51,31,31,52,49,26,52,54,48,28,53,52,48,53,20,18,65,60,41,75,66,90,61,70,46,40,45,54,52,58,46,47,66,52,41,53,46,41,42,54,29,31,44,39,21,46,52,48,40,37,55,69,51,22,48,48,33,49,50,52,52,49,62,34,38,80,72,28,58,42,41,48,29,43,51,44,30,49,39,51,51,50,52,52,49,43,52,42,37,73,72,67,44,56,60,36,27,83,58,45,76,74,49,91,65,82,58,64,60,58,48,54,61,62,51,48,66,48,58,34,30,70,69,62,17,42,55,68,62,61,78,67,88,67,76,81,81,66,75,89,66,69,76,78,75,71,65,77,79,73,73,84,63,81,78,67,81,69,84,71,74,90,54,93,58,54,74,62,66,73,55,70,55,61,57,62,66,44,43,55,50,50,50,54,53,43,53,50,57,48,53,58,50,55,62,54,60,63,56,64,71,60,64,75,70,77,82,78,79,80,77,71,83,67,79,79,81,78,77,82,86,79,86,73,84,83,90,84,81,133

Nearest PDB structures (foldseek):
  5n6n-assembly1_B  TM=2.946E-01  e=4.961E+00  Saccharomyces cerevisiae S288C